Protein 1VL6 (pdb70)

B-factor: mean 64.92, std 7.08, range [30.06, 116.81]

Sequence (1463 aa):
HVDALEVHRFLKGKIRTALPVEKVDRETLSLLYTPGVADVARACAEDPEKTYVYTSRWNTVAVVSDGSAVLGLGNIGPYGALPVEGKAFLFKAFADIDAFFPICLSESEEEKIISIVKSLEPSFGGINLEDIGAPKCFRILQRLSEENIPVFHDDQQGTAVVVSAAFLNALKLTEKKIEEVKVVVNGIGAAGYNIVKFLLDLGVKNVVAVDRKGILNENDPETCLNEYHLEIARITNPERLSGDLETALEGADFFIGVSRGNILKPEWIKKSRKPVIFALANPVPEIDPELAREAGAFIVATGRSDHPNQVNNLLAFPGIKGAVEKRSKITKNLLSAVEAIARSCEPEEPERIIPEAFDKVHLNVYTAVKGSAHVDALEVHRFLKGKIRTALPVEKVDRETLSLLYTPGVADVARACAEDPEKTYVYTSRWNTVAVVSDGSAVLGLGNIGPYGALPVEGKAFLFKAFADIDAFFPICLSESEEEKIISIVKSLEPSFGGINLEDIGAPKCFRILQRLSEENIPVFHDDQQGTAVVVSAAFLNALKLTEKVVVNGIGAAGYNIVKFLLDLGVKNVVAVDRKGILNENDPETCLNEYHLEIARITNPERLSGDLETALEGADFFIGVSRKPEWVIFALANPVPELAREAGAFIVATGRSDHPNQVNNLLAFPGIKGAVEKRSKITKNLLSAVEAIARSCEPEPERIIPEAFDKVHLNVYTAVKGSAHVDALEVHRFLKGKIRTALPVEKVDRETLSLLYTPGVADVARACAEDPEKTYVYTSRWNTVAVVSDGSAVLGLGNIGPYGALPVEGKAFLFKAFADIDAFPICLSESEEEKIISIVKSLEPSFGGINLEDIGAPKCFRILQRLSEENIPVFHDDQQGTAVVVSAAFLNALKLTEKKIEEVKVVVNGIGAAGYNIVKFLLDLGVKNVVAVDRKGILNENDPETCLNEYHLEIARITNPERLSGDLETALEGADFFIGVSRGNILKPEWIKKSRKPVIFALANPVPEIDPELAREAGAFIVATGRSDHPNQVNNLLAFPGIKGAVEKRSKITKNLLSAVEAIARSCEPEPERIIPEAFDKVHLNVYTAVKGSAHVDALEVHRFLKGKIRTALPVEKVDRETLSLLYTPGVADVARACAEDPEKTYVYTSRWNTVAVVSDGSAVLGLGNIGPYGALPVEGKAFLFKAFADIDAFPICLSESEEEKIISIVKSLEPSFGGINLEDIGAPKCFRILQRLSEENIPVFHDDQQGTAVVVSAAFLNALKLTEKKIEEVKVVVNGIGAAGYNIVKFLLDLGVKNVVAVDRKGILNENDPETCLNEYHLEIARITNPERLSGDLETALEGADFFIGVSRGNILKPEWIKKSRKPVIFALANPVPEIDPELAREAGAFIVATGRSDHPNQVNNLLAFPGIKGAVEKRSKITKNLLSAVEAIARSCEPEEPERIIPEAFDKVHLNVYTAVKGSA

Solvent-accessible surface area: 51686 Å² total

Nearest PDB structures (foldseek):
  5cee-assembly1_A-2  TM=9.754E-01  e=1.613E-39  Aster yellows witches'-broom phytoplasma AYWB
  6zng-assembly1_D  TM=9.422E-01  e=3.977E-38  Bdellovibrio bacteriovorus HD100
  6zn4-assembly1_A  TM=9.446E-01  e=7.302E-38  Bdellovibrio bacteriovorus HD100
  6zng-assembly1_E  TM=9.398E-01  e=4.960E-38  Bdellovibrio bacteriovorus HD100
  6znj-assembly1_B  TM=9.398E-01  e=8.776E-37  Bdellovibrio bacteriovorus HD100

Foldseek 3Di:
DDDPVVVCVVVVALDDDDDPDDDDDPVNCVCPPPPNCVVVVVVCVVPVVCCCVPHLQLFEEEAEEQQQAAFPPGRPGQVVCVRCSVVQNLLCVLQVGRYDYDHDPDQDLVVSLVVVVVCVSVHLEYEYERRWPDSVVVSQVSNLVVWHAYYYLLALLLLLLVLLLVVLLVVQVVDDQCPAAEEEEDCIRHRLNNLVVSVVVRHQAYWYAYDQATQAVVVCSRDPDPSSVVSNVRHHPVRDTDHPLSSLQQGQEYHYQDDACQDDLLSLVNHAQHEYEQEHPPHGNHDQVSNVVSHHNAYEYCDPVAFHHRHSLLAPNLCSLRSNLRGYQDPLSVLLSVLQQVVDNDDRRHRTDDNPDNSSVSSNVSNNPGD/DDDPVVVCVVVVALDDDDDPDDDDDPVNCVCPPPPNCVVVVVVCVVPVVCCCVVHLQLFEEEAEEQQQAAAQPGRPGQVVCVNCSVVQNLLCVLQVGRYDYDHDPDQDLVVSLVVVVVCVSVHLEYEYERRWPDSVVVSQVSNLVVFHAYYYCLALLLLLLVLLLVVLVVVQVPDEEEEDCINHSLNNLVSCVVVPDQAYWYAYDFWTQAVVVVSRDPDPSSVVSNVRHCDVSDIDHVVVVQAQHPEYDYCDADLVGLYNFEHVPGDDCCPPVDDFAHEYCDPPAFHHRHSSLADNQCNLRSNLRGYQDPLSVLLSVLQNVVDNDDSRDRGDDNPDNSSVSNNVSNNVSD/DDDPVVVCVVVVALDDDDDPDDDDDPVNCVCPHPPNCVVVVVVCVVPVVCCCVPPLQLFEEEAEEQQQAADPPGRPGQVVCVRCSVVQNLLCVQQVGRYDYDHDPDQDLVVVLVVVVVCVSVHLEYEYERRWPDSVVVSQVSNLVVWHAYHYLLALLLLLLVLLLVVLLCVQVVDDQQPAAEEEEDCIRHSLRNLVLSVVVRHQAYWYAYDQATQACVVCSRDPDVSSNVSNVRHHPVRDTDHPLSSLQQHQEYAYQDDACQDDLQSLVNHAQHEYEQAHPPHGNHDQVSNVVSHHNAYAYCDPPAAHHRHSLLAPNQCSLRSNLRGYQDPLSVLLSNLQNVVDNDDRRHRTDDNPDNSSVSSNVSNNPSD/DDDPVVVCVVVVALDDDDDPDDDDDPVNCVCPPPPNCVVVVVVCVVPVVCCCVPHLQLFEEEEEDQQQAAFPPGRPGQVVCVRCSVVQNLLCVLQVGRYDYDHDPDQDLVVSLVVVVVCVSVHLEYEYERRWPDSVVVSQVSNLVVWHAYHYLLALLLLLLVLLLVVLLVVVVVDDQLPAAEEEEACIRHRLRNLVSSVVVHRQAYFYQYDVATQAPPVRVRDPDVSSVVVNVRHHPVRDTDHPLSSLQQHQEYAYQDDAQQDDLLSLVNHAQHEYEQAHPPHGNHDVVSNVVSHHNAYAYCDPPAFHHRHSLLAPSQCSLRSNLRGYQDPLSVLLSVLQNVVDNDDRRHRGDDNPDCSSVSSNVSNNPGD

CATH classification: 3.40.50.10380 (+1 more: 3.40.50.720)

Radius of gyration: 36.22 Å; Cα contacts (8 Å, |Δi|>4): 3461; chains: 4; bounding box: 95×94×91 Å

Secondary structure (DSSP, 8-state):
---HHHHHHHHT-S-EEE-S-S---HHHHHHHSTTTHHHHHHHHHH-GGGHHHHSGGGGEEEEEE-STTBTTTBS--HHHHTT--HHHHHHHHHH--EEEEEE-S---HHHHHHHHHHTGGG-SEEEE-S--TTHHHHHHHHHHH----EEEIIIIIHHHHHHHHHHHHHHHHT--TTT-EEEEE--SHHHHHHHHHHHHHT--EEEEEETTEE--TTSGGG-SSHHHHHHHHTS-TT---S-HHHHHTT-SEEEE-S-SS-S-HHHHT---S-EEEE--SSS-SS-HHHHHHTT-SEEEES-TTSSSB--GGGTTTT--HHHHH-SPP----HHHHHHHHHTS--BTTBSS--TT--HHHHHHHHHHH--/---HHHHHHHHT-S-EEE-S-S---HHHHHHHSTTTHHHHHHHHHH-GGGHHHHSGGGGEEEEEE-STTBTTTBS--HHHHTT--HHHHHHHHHH--EEEEEE-S---HHHHHHHHHHTGGG-SEEEE-S--TTHHHHHHHHHHH----EEEIIIIIHHHHHHHHHHHHHHHHT--EEE--SHHHHHHHHHHHHHT----EEEETTEE--TTSGGG-SSHHHHHHHHHS-SS---SSHHHHHSS-S-EEES-------EEE-SSS----TTTS--S-EEBS-SSSSSB--GGGTTTT--HHHHH-SPP----HHHHHHHHTTS--BTTBSS--TT--HHHHHHHHHHHT-/---HHHHHHHHT-S-EEE-S-S---HHHHHHHSTTTHHHHHHHHHH-GGGHHHHSGGGGEEEEEE-STTBTTTBS--HHHHTT--HHHHHHHHHH--EEEEEE-S---HHHHHHHHHHTGGG-SEEEE-S--TTHHHHHHHHHHH----EEEIIIIIHHHHHHHHHHHHHHHHT--GGG-EEEEE--SHHHHHHHHHHHHHT-SEEEEEETTEE--TTSGGG-SSHHHHHHHHTS-TT---S-HHHHHTT-SEEEE-S-SS-S-HHHHT---S-EEEE--SSS-SS-HHHHHHTT-SEEEES-TTSSSB--GGGTTTT--HHHHH-SPP----HHHHHHHHHTS--BTTBSS--TT--HHHHHHHHHHHT-/---HHHHHHHHT-S-EEE-S-S---HHHHHHHSTTTHHHHHHHHHH-GGGHHHHSGGGGEEEEEE-STTBTTTBS--HHHHTT--HHHHHHHHHH--EEEEEE-S---HHHHHHHHHHTGGG-SEEEE-S--TTHHHHHHHHHHH----EEEIIIIIHHHHHHHHHHHHHHHHT--TTT-EEEEE--SHHHHHHHHHHHHHT--EEEEEETTEE--TTS-TT-SSHHHHHHHHTS-TT---S-HHHHHTT-SEEEE-S-SS-S-HHHHT---S-EEEE--SSS-SS-HHHHHHTT-SEEEES-TTSSSB--GGGTTTT--HHHHH-S------HHHHHHHHHTS--BTTBSS--TT--HHHHHHHHHHH--

InterPro domains:
  IPR001891 Malic oxidoreductase [PIRSF000106] (44-373)
  IPR012301 Malic enzyme, N-terminal domain [PF00390] (22-107)
  IPR012301 Malic enzyme, N-terminal domain [PF00390] (110-143)
  IPR012301 Malic enzyme, N-terminal domain [SM01274] (11-144)
  IPR012302 Malic enzyme, NAD-binding [PF03949] (157-357)
  IPR012302 Malic enzyme, NAD-binding [SM00919] (156-376)
  IPR036291 NAD(P)-binding domain superfamily [SSF51735] (156-373)
  IPR037062 Malic enzyme, N-terminal domain superfamily [G3DSA:3.40.50.10380] (1-153)
  IPR045213 Malic enzyme, NAD-binding domain, bacterial type [cd05311] (156-376)
  IPR046346 Aminoacid dehydrogenase-like, N-terminal domain superfamily [SSF53223] (5-154)
  IPR051674 Malate Decarboxylating Enzymes [PTHR43237] (2-375)

Structure (mmCIF, N/CA/C/O backbone):
data_1VL6
#
_entry.id   1VL6
#
_cell.length_a   143.963
_cell.length_b   143.963
_cell.length_c   163.428
_cell.angle_alpha   90.00
_cell.angle_beta   90.00
_cell.angle_gamma   120.00
#
_symmetry.space_group_name_H-M   'P 65'
#
loop_
_entity.id
_entity.type
_entity.pdbx_description
1 polymer 'malate oxidoreductase'
2 water water
#
loop_
_atom_site.group_PDB
_atom_site.id
_atom_site.type_symbol
_atom_site.label_atom_id
_atom_site.label_alt_id
_atom_site.label_comp_id
_atom_site.label_asym_id
_atom_site.label_entity_id
_atom_site.label_seq_id
_atom_site.pdbx_PDB_ins_code
_atom_site.Cartn_x
_atom_site.Cartn_y
_atom_site.Cartn_z
_atom_site.occupancy
_atom_site.B_iso_or_equiv
_atom_site.auth_seq_id
_atom_site.auth_comp_id
_atom_site.auth_asym_id
_atom_site.auth_atom_id
_atom_site.pdbx_PDB_model_num
ATOM 1 N N . HIS A 1 12 ? 16.073 52.116 27.315 1.00 78.43 0 HIS A N 1
ATOM 2 C CA . HIS A 1 12 ? 15.286 52.155 28.589 1.00 77.91 0 HIS A CA 1
ATOM 3 C C . HIS A 1 12 ? 13.765 52.265 28.292 1.00 77.59 0 HIS A C 1
ATOM 4 O O . HIS A 1 12 ? 13.028 52.828 29.103 1.00 78.35 0 HIS A O 1
ATOM 6 N N . VAL A 1 13 ? 13.300 51.659 27.176 1.00 76.05 1 VAL A N 1
ATOM 7 C CA . VAL A 1 13 ? 12.064 52.077 26.468 1.00 72.45 1 VAL A CA 1
ATOM 8 C C . VAL A 1 13 ? 10.725 51.616 27.025 1.00 71.48 1 VAL A C 1
ATOM 9 O O . VAL A 1 13 ? 10.279 50.489 26.890 1.00 73.31 1 VAL A O 1
ATOM 13 N N . ASP A 1 14 ? 10.031 52.583 27.550 1.00 67.74 2 ASP A N 1
ATOM 14 C CA . ASP A 1 14 ? 8.906 52.371 28.432 1.00 65.70 2 ASP A CA 1
ATOM 15 C C . ASP A 1 14 ? 7.635 52.138 27.657 1.00 63.35 2 ASP A C 1
ATOM 16 O O . ASP A 1 14 ? 7.427 52.769 26.634 1.00 63.41 2 ASP A O 1
ATOM 21 N N . ALA A 1 15 ? 6.722 51.349 28.189 1.00 61.70 3 ALA A N 1
ATOM 22 C CA . ALA A 1 15 ? 5.374 51.352 27.663 1.00 61.22 3 ALA A CA 1
ATOM 23 C C . ALA A 1 15 ? 4.718 52.719 27.776 1.00 61.13 3 ALA A C 1
ATOM 24 O O . ALA A 1 15 ? 3.943 53.097 26.919 1.00 60.55 3 ALA A O 1
ATOM 26 N N . LEU A 1 16 ? 4.968 53.427 28.876 1.00 61.96 4 LEU A N 1
ATOM 27 C CA . LEU A 1 16 ? 4.373 54.757 29.083 1.00 61.24 4 LEU A CA 1
ATOM 28 C C . LEU A 1 16 ? 4.900 55.757 28.090 1.00 61.41 4 LEU A C 1
ATOM 29 O O . LEU A 1 16 ? 4.128 56.487 27.473 1.00 62.57 4 LEU A O 1
ATOM 34 N N . GLU A 1 17 ? 6.221 55.801 27.952 1.00 61.71 5 GLU A N 1
ATOM 35 C CA . GLU A 1 17 ? 6.854 56.717 27.014 1.00 62.56 5 GLU A CA 1
ATOM 36 C C . GLU A 1 17 ? 6.297 56.506 25.620 1.00 61.49 5 GLU A C 1
ATOM 37 O O . GLU A 1 17 ? 5.991 57.479 24.949 1.00 63.04 5 GLU A O 1
ATOM 43 N N . VAL A 1 18 ? 6.147 55.251 25.197 1.00 59.99 6 VAL A N 1
ATOM 44 C CA . VAL A 1 18 ? 5.726 54.952 23.844 1.00 59.50 6 VAL A CA 1
ATOM 45 C C . VAL A 1 18 ? 4.277 55.331 23.665 1.00 60.17 6 VAL A C 1
ATOM 46 O O . VAL A 1 18 ? 3.912 55.825 22.609 1.00 62.57 6 VAL A O 1
ATOM 50 N N . HIS A 1 19 ? 3.440 55.093 24.669 1.00 60.36 7 HIS A N 1
ATOM 51 C CA . HIS A 1 19 ? 2.016 55.480 24.582 1.00 59.90 7 HIS A CA 1
ATOM 52 C C . HIS A 1 19 ? 1.884 57.010 24.439 1.00 60.05 7 HIS A C 1
ATOM 53 O O . HIS A 1 19 ? 1.071 57.510 23.652 1.00 59.27 7 HIS A O 1
ATOM 60 N N . ARG A 1 20 ? 2.716 57.724 25.183 1.00 57.65 8 ARG A N 1
ATOM 61 C CA . ARG A 1 20 ? 2.708 59.140 25.144 1.00 57.96 8 ARG A CA 1
ATOM 62 C C . ARG A 1 20 ? 3.116 59.655 23.804 1.00 58.92 8 ARG A C 1
ATOM 63 O O . ARG A 1 20 ? 2.460 60.530 23.294 1.00 62.26 8 ARG A O 1
ATOM 71 N N . PHE A 1 21 ? 4.203 59.128 23.241 1.00 59.10 9 PHE A N 1
ATOM 72 C CA . PHE A 1 21 ? 4.645 59.492 21.895 1.00 57.44 9 PHE A CA 1
ATOM 73 C C . PHE A 1 21 ? 3.587 59.159 20.821 1.00 58.62 9 PHE A C 1
ATOM 74 O O . PHE A 1 21 ? 3.386 59.933 19.906 1.00 59.45 9 PHE A O 1
ATOM 82 N N . LEU A 1 22 ? 2.933 58.007 20.899 1.00 59.15 10 LEU A N 1
ATOM 83 C CA . LEU A 1 22 ? 1.945 57.664 19.883 1.00 61.99 10 LEU A CA 1
ATOM 84 C C . LEU A 1 22 ? 0.630 58.443 20.061 1.00 64.19 10 LEU A C 1
ATOM 85 O O . LEU A 1 22 ? -0.175 58.541 19.138 1.00 64.33 10 LEU A O 1
ATOM 90 N N . LYS A 1 23 ? 0.418 58.968 21.267 1.00 66.54 11 LYS A N 1
ATOM 91 C CA . LYS A 1 23 ? -0.846 59.578 21.667 1.00 65.55 11 LYS A CA 1
ATOM 92 C C . LYS A 1 23 ? -1.968 58.689 21.177 1.00 63.69 11 LYS A C 1
ATOM 93 O O . LYS A 1 23 ? -2.843 59.138 20.481 1.00 65.99 11 LYS A O 1
ATOM 97 N N . GLY A 1 24 ? -1.935 57.414 21.540 1.00 64.16 12 GLY A N 1
ATOM 98 C CA . GLY A 1 24 ? -3.016 56.466 21.170 1.00 64.45 12 GLY A CA 1
ATOM 99 C C . GLY A 1 24 ? -2.626 55.476 20.076 1.00 64.52 12 GLY A C 1
ATOM 100 O O . GLY A 1 24 ? -1.784 55.740 19.244 1.00 66.31 12 GLY A O 1
ATOM 101 N N . LYS A 1 25 ? -3.239 54.310 20.090 1.00 65.00 13 LYS A N 1
ATOM 102 C CA . LYS A 1 25 ? -2.859 53.218 19.203 1.00 67.56 13 LYS A CA 1
ATOM 103 C C . LYS A 1 25 ? -3.867 53.081 18.055 1.00 71.11 13 LYS A C 1
ATOM 104 O O . LYS A 1 25 ? -3.676 52.259 17.120 1.00 70.79 13 LYS A O 1
ATOM 110 N N . ILE A 1 26 ? -4.915 53.920 18.145 1.00 74.90 14 ILE A N 1
ATOM 111 C CA . ILE A 1 26 ? -6.059 53.971 17.221 1.00 78.66 14 ILE A CA 1
ATOM 112 C C . ILE A 1 26 ? -5.997 55.182 16.272 1.00 79.10 14 ILE A C 1
ATOM 113 O O . ILE A 1 26 ? -6.047 56.367 16.707 1.00 79.74 14 ILE A O 1
ATOM 118 N N . ARG A 1 27 ? -5.881 54.892 14.975 1.00 79.09 15 ARG A N 1
ATOM 119 C CA . ARG A 1 27 ? -5.987 55.928 13.935 1.00 80.23 15 ARG A CA 1
ATOM 120 C C . ARG A 1 27 ? -7.339 55.701 13.240 1.00 79.50 15 ARG A C 1
ATOM 121 O O . ARG A 1 27 ? -7.854 54.566 13.252 1.00 81.89 15 ARG A O 1
ATOM 129 N N . THR A 1 28 ? -7.933 56.745 12.655 1.00 76.44 16 THR A N 1
ATOM 130 C CA . THR A 1 28 ? -8.819 56.536 11.517 1.00 74.08 16 THR A CA 1
ATOM 131 C C . THR A 1 28 ? -8.037 56.920 10.265 1.00 71.82 16 THR A C 1
ATOM 132 O O . THR A 1 28 ? -6.927 57.404 10.352 1.00 70.13 16 THR A O 1
ATOM 136 N N . ALA A 1 29 ? -8.615 56.616 9.110 1.00 73.24 17 ALA A N 1
ATOM 137 C CA . ALA A 1 29 ? -7.995 56.870 7.813 1.00 73.00 17 ALA A CA 1
ATOM 138 C C . ALA A 1 29 ? -9.060 56.943 6.666 1.00 72.73 17 ALA A C 1
ATOM 139 O O . ALA A 1 29 ? -10.103 56.254 6.727 1.00 73.71 17 ALA A O 1
ATOM 141 N N . LEU A 1 30 ? -8.802 57.769 5.646 1.00 70.81 18 LEU A N 1
ATOM 142 C CA . LEU A 1 30 ? -9.816 58.038 4.624 1.00 72.46 18 LEU A CA 1
ATOM 143 C C . LEU A 1 30 ? -9.548 57.233 3.342 1.00 73.52 18 LEU A C 1
ATOM 144 O O . LEU A 1 30 ? -8.391 57.041 2.939 1.00 76.28 18 LEU A O 1
ATOM 149 N N . PRO A 1 31 ? -10.603 56.814 2.657 1.00 72.77 19 PRO A N 1
ATOM 150 C CA . PRO A 1 31 ? -10.440 56.127 1.376 1.00 70.80 19 PRO A CA 1
ATOM 151 C C . PRO A 1 31 ? -9.693 56.944 0.319 1.00 69.90 19 PRO A C 1
ATOM 152 O O . PRO A 1 31 ? -8.916 56.394 -0.465 1.00 71.54 19 PRO A O 1
ATOM 156 N N . VAL A 1 32 ? -9.927 58.247 0.306 1.00 68.25 20 VAL A N 1
ATOM 157 C CA . VAL A 1 32 ? -9.380 59.105 -0.735 1.00 68.24 20 VAL A CA 1
ATOM 158 C C . VAL A 1 32 ? -8.507 60.156 -0.106 1.00 68.84 20 VAL A C 1
ATOM 159 O O . VAL A 1 32 ? -8.638 60.468 1.066 1.00 70.44 20 VAL A O 1
ATOM 163 N N . GLU A 1 33 ? -7.620 60.705 -0.906 1.00 69.92 21 GLU A N 1
ATOM 164 C CA . GLU A 1 33 ? -6.684 61.675 -0.425 1.00 71.50 21 GLU A CA 1
ATOM 165 C C . GLU A 1 33 ? -7.308 63.042 -0.673 1.00 71.98 21 GLU A C 1
ATOM 166 O O . GLU A 1 33 ? -7.638 63.731 0.285 1.00 73.97 21 GLU A O 1
ATOM 172 N N . LYS A 1 34 ? -7.496 63.439 -1.938 1.00 72.01 22 LYS A N 1
ATOM 173 C CA . LYS A 1 34 ? -8.119 64.748 -2.180 1.00 71.74 22 LYS A CA 1
ATOM 174 C C . LYS A 1 34 ? -9.618 64.712 -1.924 1.00 71.42 22 LYS A C 1
ATOM 175 O O . LYS A 1 34 ? -10.303 63.711 -2.154 1.00 71.41 22 LYS A O 1
ATOM 181 N N . VAL A 1 35 ? -10.113 65.833 -1.423 1.00 70.01 23 VAL A N 1
ATOM 182 C CA . VAL A 1 35 ? -11.534 66.006 -1.160 1.00 68.31 23 VAL A CA 1
ATOM 183 C C . VAL A 1 35 ? -11.946 67.234 -1.901 1.00 66.45 23 VAL A C 1
ATOM 184 O O . VAL A 1 35 ? -11.496 68.333 -1.593 1.00 67.86 23 VAL A O 1
ATOM 188 N N . ASP A 1 36 ? -12.824 67.061 -2.872 1.00 65.02 24 ASP A N 1
ATOM 189 C CA . ASP A 1 36 ? -13.294 68.185 -3.675 1.00 63.49 24 ASP A CA 1
ATOM 190 C C . ASP A 1 36 ? -14.815 68.150 -3.718 1.00 62.00 24 ASP A C 1
ATOM 191 O O . ASP A 1 36 ? -15.431 67.280 -3.078 1.00 60.74 24 ASP A O 1
ATOM 196 N N . ARG A 1 37 ? -15.413 69.095 -4.445 1.00 61.49 25 ARG A N 1
ATOM 197 C CA . ARG A 1 37 ? -16.871 69.159 -4.613 1.00 60.88 25 ARG A CA 1
ATOM 198 C C . ARG A 1 37 ? -17.450 67.812 -5.041 1.00 61.71 25 ARG A C 1
ATOM 199 O O . ARG A 1 37 ? -18.417 67.307 -4.449 1.00 61.31 25 ARG A O 1
ATOM 207 N N . GLU A 1 38 ? -16.842 67.218 -6.059 1.00 62.43 26 GLU A N 1
ATOM 208 C CA . GLU A 1 38 ? -17.336 65.952 -6.610 1.00 62.84 26 GLU A CA 1
ATOM 209 C C . GLU A 1 38 ? -17.329 64.851 -5.569 1.00 63.66 26 GLU A C 1
ATOM 210 O O . GLU A 1 38 ? -18.313 64.138 -5.419 1.00 65.74 26 GLU A O 1
ATOM 213 N N . THR A 1 39 ? -16.237 64.728 -4.831 1.00 63.37 27 THR A N 1
ATOM 214 C CA . THR A 1 39 ? -16.138 63.725 -3.778 1.00 62.21 27 THR A CA 1
ATOM 215 C C . THR A 1 39 ? -17.245 63.875 -2.748 1.00 62.76 27 THR A C 1
ATOM 216 O O . THR A 1 39 ? -17.854 62.893 -2.358 1.00 64.29 27 THR A O 1
ATOM 220 N N . LEU A 1 40 ? -17.478 65.094 -2.272 1.00 63.61 28 LEU A N 1
ATOM 221 C CA . LEU A 1 40 ? -18.513 65.335 -1.261 1.00 64.47 28 LEU A CA 1
ATOM 222 C C . LEU A 1 40 ? -19.881 64.975 -1.759 1.00 63.29 28 LEU A C 1
ATOM 223 O O . LEU A 1 40 ? -20.675 64.416 -1.027 1.00 64.37 28 LEU A O 1
ATOM 228 N N . SER A 1 41 ? -20.157 65.351 -2.995 1.00 62.19 29 SER A N 1
ATOM 229 C CA . SER A 1 41 ? -21.452 65.122 -3.600 1.00 62.91 29 SER A CA 1
ATOM 230 C C . SER A 1 41 ? -21.703 63.650 -3.722 1.00 62.61 29 SER A C 1
ATOM 231 O O . SER A 1 41 ? -22.843 63.255 -3.768 1.00 64.35 29 SER A O 1
ATOM 233 N N . LEU A 1 42 ? -20.653 62.839 -3.747 1.00 62.52 30 LEU A N 1
ATOM 234 C CA . LEU A 1 42 ? -20.813 61.369 -3.695 1.00 62.54 30 LEU A CA 1
ATOM 235 C C . LEU A 1 42 ? -20.863 60.772 -2.291 1.00 62.49 30 LEU A C 1
ATOM 236 O O . LEU A 1 42 ? -21.743 59.967 -2.005 1.00 64.91 30 LEU A O 1
ATOM 241 N N . LEU A 1 43 ? -19.941 61.164 -1.415 1.00 62.06 31 LEU A N 1
ATOM 242 C CA . LEU A 1 43 ? -19.805 60.537 -0.114 1.00 60.99 31 LEU A CA 1
ATOM 243 C C . LEU A 1 43 ? -20.635 61.206 0.999 1.00 60.89 31 LEU A C 1
ATOM 244 O O . LEU A 1 43 ? -20.771 60.652 2.076 1.00 60.45 31 LEU A O 1
ATOM 249 N N . TYR A 1 44 ? -21.148 62.401 0.738 1.00 61.40 32 TYR A N 1
ATOM 250 C CA . TYR A 1 44 ? -22.028 63.114 1.649 1.00 61.96 32 TYR A CA 1
ATOM 251 C C . TYR A 1 44 ? -23.157 63.658 0.755 1.00 62.28 32 TYR A C 1
ATOM 252 O O . TYR A 1 44 ? -23.492 63.007 -0.244 1.00 62.48 32 TYR A O 1
ATOM 261 N N . THR A 1 45 ? -23.734 64.824 1.063 1.00 61.51 33 THR A N 1
ATOM 262 C CA . THR A 1 45 ? -24.915 65.258 0.340 1.00 62.48 33 THR A CA 1
ATOM 263 C C . THR A 1 45 ? -24.510 65.729 -1.052 1.00 62.48 33 THR A C 1
ATOM 264 O O . THR A 1 45 ? -23.438 66.320 -1.214 1.00 65.27 33 THR A O 1
ATOM 268 N N . PRO A 1 46 ? -25.345 65.488 -2.058 1.00 61.82 34 PRO A N 1
ATOM 269 C CA . PRO A 1 46 ? -26.638 64.825 -1.919 1.00 60.44 34 PRO A CA 1
ATOM 270 C C . PRO A 1 46 ? -26.609 63.328 -2.158 1.00 59.83 34 PRO A C 1
ATOM 271 O O . PRO A 1 46 ? -27.584 62.682 -1.868 1.00 61.19 34 PRO A O 1
ATOM 275 N N . GLY A 1 47 ? -25.520 62.778 -2.677 1.00 59.58 35 GLY A N 1
ATOM 276 C CA . GLY A 1 47 ? -25.429 61.350 -2.989 1.00 60.04 35 GLY A CA 1
ATOM 277 C C . GLY A 1 47 ? -25.726 60.384 -1.846 1.00 62.20 35 GLY A C 1
ATOM 278 O O . GLY A 1 47 ? -26.352 59.329 -2.038 1.00 64.39 35 GLY A O 1
ATOM 279 N N . VAL A 1 48 ? -25.277 60.738 -0.651 1.00 62.10 36 VAL A N 1
ATOM 280 C CA . VAL A 1 48 ? -25.441 59.855 0.491 1.00 62.26 36 VAL A CA 1
ATOM 281 C C . VAL A 1 48 ? -26.924 59.597 0.819 1.00 62.17 36 VAL A C 1
ATOM 282 O O . VAL A 1 48 ? -27.270 58.581 1.420 1.00 61.90 36 VAL A O 1
ATOM 286 N N . ALA A 1 49 ? -27.809 60.497 0.413 1.00 61.17 37 ALA A N 1
ATOM 287 C CA . ALA A 1 49 ? -29.233 60.289 0.658 1.00 62.05 37 ALA A CA 1
ATOM 288 C C . ALA A 1 49 ? -29.777 58.999 0.015 1.00 62.42 37 ALA A C 1
ATOM 289 O O . ALA A 1 49 ? -30.610 58.312 0.604 1.00 62.97 37 ALA A O 1
ATOM 291 N N . ASP A 1 50 ? -29.318 58.667 -1.187 1.00 62.72 38 ASP A N 1
ATOM 292 C CA . ASP A 1 50 ? -29.677 57.384 -1.812 1.00 63.21 38 ASP A CA 1
ATOM 293 C C . ASP A 1 50 ? -29.211 56.210 -0.966 1.00 62.74 38 ASP A C 1
ATOM 294 O O . ASP A 1 50 ? -29.891 55.193 -0.922 1.00 63.60 38 ASP A O 1
ATOM 299 N N . VAL A 1 51 ? -28.050 56.327 -0.315 1.00 60.87 39 VAL A N 1
ATOM 300 C CA . VAL A 1 51 ? -27.528 55.211 0.497 1.00 59.53 39 VAL A CA 1
ATOM 301 C C . VAL A 1 51 ? -28.304 55.126 1.794 1.00 60.30 39 VAL A C 1
ATOM 302 O O . VAL A 1 51 ? -28.565 54.033 2.312 1.00 61.16 39 VAL A O 1
ATOM 306 N N . ALA A 1 52 ? -28.674 56.287 2.321 1.00 60.20 40 ALA A N 1
ATOM 307 C CA . ALA A 1 52 ? -29.491 56.345 3.517 1.00 60.66 40 ALA A CA 1
ATOM 308 C C . ALA A 1 52 ? -30.862 55.695 3.264 1.00 60.89 40 ALA A C 1
ATOM 309 O O . ALA A 1 52 ? -31.282 54.838 4.041 1.00 59.56 40 ALA A O 1
ATOM 311 N N . ARG A 1 53 ? -31.526 56.083 2.174 1.00 61.42 41 ARG A N 1
ATOM 312 C CA . ARG A 1 53 ? -32.799 55.481 1.771 1.00 63.12 41 ARG A CA 1
ATOM 313 C C . ARG A 1 53 ? -32.666 53.956 1.718 1.00 62.52 41 ARG A C 1
ATOM 314 O O . ARG A 1 53 ? -33.419 53.227 2.350 1.00 62.88 41 ARG A O 1
ATOM 316 N N . ALA A 1 54 ? -31.660 53.486 0.997 1.00 61.21 42 ALA A N 1
ATOM 317 C CA . ALA A 1 54 ? -31.415 52.050 0.831 1.00 61.76 42 ALA A CA 1
ATOM 318 C C . ALA A 1 54 ? -31.251 51.283 2.153 1.00 62.99 42 ALA A C 1
ATOM 319 O O . ALA A 1 54 ? -31.761 50.177 2.312 1.00 64.46 42 ALA A O 1
ATOM 321 N N . CYS A 1 55 ? -30.522 51.865 3.092 1.00 62.63 43 CYS A N 1
ATOM 322 C CA . CYS A 1 55 ? -30.287 51.206 4.352 1.00 63.88 43 CYS A CA 1
ATOM 323 C C . CYS A 1 55 ? -31.504 51.288 5.281 1.00 64.08 43 CYS A C 1
ATOM 324 O O . CYS A 1 55 ? -31.755 50.398 6.110 1.00 64.93 43 CYS A O 1
ATOM 327 N N . ALA A 1 56 ? -32.260 52.363 5.185 1.00 63.24 44 ALA A N 1
ATOM 328 C CA . ALA A 1 56 ? -33.461 52.425 5.977 1.00 63.30 44 ALA A CA 1
ATOM 329 C C . ALA A 1 56 ? -34.437 51.367 5.443 1.00 63.13 44 ALA A C 1
ATOM 330 O O . ALA A 1 56 ? -34.892 50.549 6.223 1.00 62.69 44 ALA A O 1
ATOM 332 N N . GLU A 1 57 ? -34.666 51.322 4.121 1.00 63.96 45 GLU A N 1
ATOM 333 C CA . GLU A 1 57 ? -35.522 50.293 3.477 1.00 63.45 45 GLU A CA 1
ATOM 334 C C . GLU A 1 57 ? -35.068 48.881 3.811 1.00 64.34 45 GLU A C 1
ATOM 335 O O . GLU A 1 57 ? -35.877 47.986 3.880 1.00 64.81 45 GLU A O 1
ATOM 338 N N . ASP A 1 58 ? -33.769 48.672 4.030 1.00 65.07 46 ASP A N 1
ATOM 339 C CA . ASP A 1 58 ? -33.274 47.334 4.279 1.00 63.67 46 ASP A CA 1
ATOM 340 C C . ASP A 1 58 ? -31.951 47.378 5.035 1.00 63.54 46 ASP A C 1
ATOM 341 O O . ASP A 1 58 ? -30.873 47.504 4.441 1.00 64.08 46 ASP A O 1
ATOM 346 N N . PRO A 1 59 ? -32.038 47.276 6.355 1.00 62.56 47 PRO A N 1
ATOM 347 C CA . PRO A 1 59 ? -30.873 47.368 7.217 1.00 61.39 47 PRO A CA 1
ATOM 348 C C . PRO A 1 59 ? -29.733 46.426 6.836 1.00 61.81 47 PRO A C 1
ATOM 349 O O . PRO A 1 59 ? -28.569 46.786 7.044 1.00 62.79 47 PRO A O 1
ATOM 353 N N . GLU A 1 60 ? -30.026 45.248 6.266 1.00 63.28 48 GLU A N 1
ATOM 354 C CA . GLU A 1 60 ? -28.933 44.341 5.867 1.00 63.81 48 GLU A CA 1
ATOM 355 C C . GLU A 1 60 ? -27.976 45.049 4.866 1.00 62.71 48 GLU A C 1
ATOM 356 O O . GLU A 1 60 ? -26.834 44.692 4.777 1.00 61.14 48 GLU A O 1
ATOM 359 N N . LYS A 1 61 ? -28.446 46.070 4.159 1.00 62.01 49 LYS A N 1
ATOM 360 C CA . LYS A 1 61 ? -27.641 46.731 3.148 1.00 61.96 49 LYS A CA 1
ATOM 361 C C . LYS A 1 61 ? -26.517 47.531 3.819 1.00 62.71 49 LYS A C 1
ATOM 362 O O . LYS A 1 61 ? -25.541 47.891 3.135 1.00 61.98 49 LYS A O 1
ATOM 365 N N . THR A 1 62 ? -26.603 47.770 5.138 1.00 61.35 50 THR A N 1
ATOM 366 C CA . THR A 1 62 ? -25.412 48.352 5.838 1.00 62.49 50 THR A CA 1
ATOM 367 C C . THR A 1 62 ? -24.138 47.516 5.644 1.00 62.48 50 THR A C 1
ATOM 368 O O . THR A 1 62 ? -23.037 48.059 5.605 1.00 63.21 50 THR A O 1
ATOM 372 N N . TYR A 1 63 ? -24.307 46.214 5.470 1.00 63.02 51 TYR A N 1
ATOM 373 C CA . TYR A 1 63 ? -23.178 45.317 5.219 1.00 64.41 51 TYR A CA 1
ATOM 374 C C . TYR A 1 63 ? -22.560 45.532 3.840 1.00 64.75 51 TYR A C 1
ATOM 375 O O . TYR A 1 63 ? -21.414 45.132 3.593 1.00 65.64 51 TYR A O 1
ATOM 384 N N . VAL A 1 64 ? -23.313 46.152 2.943 1.00 64.86 52 VAL A N 1
ATOM 385 C CA . VAL A 1 64 ? -22.848 46.422 1.582 1.00 63.24 52 VAL A CA 1
ATOM 386 C C . VAL A 1 64 ? -22.295 47.836 1.406 1.00 63.32 52 VAL A C 1
ATOM 387 O O . VAL A 1 64 ? -21.355 48.043 0.648 1.00 64.58 52 VAL A O 1
ATOM 391 N N . TYR A 1 65 ? -22.912 48.801 2.081 1.00 63.86 53 TYR A N 1
ATOM 392 C CA . TYR A 1 65 ? -22.663 50.217 1.860 1.00 63.13 53 TYR A CA 1
ATOM 393 C C . TYR A 1 65 ? -21.931 50.993 2.973 1.00 62.71 53 TYR A C 1
ATOM 394 O O . TYR A 1 65 ? -21.586 52.181 2.816 1.00 62.62 53 TYR A O 1
ATOM 403 N N . THR A 1 66 ? -21.710 50.332 4.107 1.00 63.74 54 THR A N 1
ATOM 404 C CA . THR A 1 66 ? -20.928 50.917 5.203 1.00 63.30 54 THR A CA 1
ATOM 405 C C . THR A 1 66 ? -19.825 49.980 5.624 1.00 63.00 54 THR A C 1
ATOM 406 O O . THR A 1 66 ? -19.645 48.921 5.048 1.00 62.51 54 THR A O 1
ATOM 410 N N . SER A 1 67 ? -19.104 50.377 6.658 1.00 63.80 55 SER A N 1
ATOM 411 C CA . SER A 1 67 ? -18.052 49.575 7.220 1.00 63.83 55 SER A CA 1
ATOM 412 C C . SER A 1 67 ? -18.560 48.548 8.210 1.00 63.90 55 SER A C 1
ATOM 413 O O . SER A 1 67 ? -17.763 47.798 8.784 1.00 63.85 55 SER A O 1
ATOM 416 N N . ARG A 1 68 ? -19.869 48.504 8.436 1.00 62.61 56 ARG A N 1
ATOM 417 C CA . ARG A 1 68 ? -20.433 47.640 9.467 1.00 62.50 56 ARG A CA 1
ATOM 418 C C . ARG A 1 68 ? -19.999 46.181 9.332 1.00 62.79 56 ARG A C 1
ATOM 419 O O . ARG A 1 68 ? -19.913 45.478 10.325 1.00 63.57 56 ARG A O 1
ATOM 427 N N . TRP A 1 69 ? -19.725 45.748 8.104 1.00 61.48 57 TRP A N 1
ATOM 428 C CA . TRP A 1 69 ? -19.331 44.372 7.809 1.00 62.52 57 TRP A CA 1
ATOM 429 C C . TRP A 1 69 ? -18.028 43.972 8.489 1.00 62.46 57 TRP A C 1
ATOM 430 O O . TRP A 1 69 ? -17.695 42.784 8.591 1.00 62.34 57 TRP A O 1
ATOM 441 N N . ASN A 1 70 ? -17.289 44.971 8.950 1.00 61.72 58 ASN A N 1
ATOM 442 C CA . ASN A 1 70 ? -15.968 44.748 9.483 1.00 61.18 58 ASN A CA 1
ATOM 443 C C . ASN A 1 70 ? -15.658 45.601 10.703 1.00 61.04 58 ASN A C 1
ATOM 444 O O . ASN A 1 70 ? -14.489 45.795 11.004 1.00 63.58 58 ASN A O 1
ATOM 449 N N . THR A 1 71 ? -16.665 46.108 11.414 1.00 62.40 59 THR A N 1
ATOM 450 C CA . THR A 1 71 ? -16.390 46.863 12.652 1.00 66.09 59 THR A CA 1
ATOM 451 C C . THR A 1 71 ? -16.877 46.144 13.880 1.00 64.68 59 THR A C 1
ATOM 452 O O . THR A 1 71 ? -17.872 45.462 13.866 1.00 67.69 59 THR A O 1
ATOM 456 N N . VAL A 1 72 ? -16.148 46.288 14.954 1.00 63.87 60 VAL A N 1
ATOM 457 C CA . VAL A 1 72 ? -16.407 45.545 16.170 1.00 64.03 60 VAL A CA 1
ATOM 458 C C . VAL A 1 72 ? -16.249 46.533 17.352 1.00 65.12 60 VAL A C 1
ATOM 459 O O . VAL A 1 72 ? -15.322 47.344 17.375 1.00 64.52 60 VAL A O 1
ATOM 463 N N . ALA A 1 73 ? -17.201 46.507 18.291 1.00 64.99 61 ALA A N 1
ATOM 464 C CA . ALA A 1 73 ? -17.082 47.316 19.485 1.00 64.77 61 ALA A CA 1
ATOM 465 C C . ALA A 1 73 ? -16.374 46.499 20.540 1.00 63.54 61 ALA A C 1
ATOM 466 O O . ALA A 1 73 ? -16.716 45.358 20.748 1.00 64.64 61 ALA A O 1
ATOM 468 N N . VAL A 1 74 ? -15.354 47.065 21.166 1.00 62.22 62 VAL A N 1
ATOM 469 C CA . VAL A 1 74 ? -14.682 46.413 22.278 1.00 61.83 62 VAL A CA 1
ATOM 470 C C . VAL A 1 74 ? -15.242 47.090 23.517 1.00 61.61 62 VAL A C 1
ATOM 471 O O . VAL A 1 74 ? -14.931 48.235 23.815 1.00 60.61 62 VAL A O 1
ATOM 475 N N . VAL A 1 75 ? -16.088 46.361 24.234 1.00 62.25 63 VAL A N 1
ATOM 476 C CA . VAL A 1 75 ? -16.935 46.955 25.274 1.00 61.86 63 VAL A CA 1
ATOM 477 C C . VAL A 1 75 ? -16.466 46.555 26.673 1.00 61.78 63 VAL A C 1
ATOM 478 O O . VAL A 1 75 ? -16.417 45.382 26.989 1.00 61.74 63 VAL A O 1
ATOM 482 N N . SER A 1 76 ? -16.130 47.527 27.507 1.00 61.00 64 SER A N 1
ATOM 483 C CA . SER A 1 76 ? -15.831 47.211 28.911 1.00 62.83 64 SER A CA 1
ATOM 484 C C . SER A 1 76 ? -16.321 48.306 29.812 1.00 62.48 64 SER A C 1
ATOM 485 O O . SER A 1 76 ? -16.453 49.441 29.367 1.00 63.10 64 SER A O 1
ATOM 488 N N . ASP A 1 77 ? -16.599 47.961 31.068 1.00 61.87 65 ASP A N 1
ATOM 489 C CA . ASP A 1 77 ? -16.817 48.964 32.122 1.00 60.72 65 ASP A CA 1
ATOM 490 C C . ASP A 1 77 ? -15.640 48.997 33.029 1.00 62.16 65 ASP A C 1
ATOM 491 O O . ASP A 1 77 ? -15.597 49.771 33.964 1.00 65.01 65 ASP A O 1
ATOM 496 N N . GLY A 1 78 ? -14.643 48.178 32.726 1.00 64.12 66 GLY A N 1
ATOM 497 C CA . GLY A 1 78 ? -13.401 48.130 33.503 1.00 64.57 66 GLY A CA 1
ATOM 498 C C . GLY A 1 78 ? -13.549 47.488 34.868 1.00 62.62 66 GLY A C 1
ATOM 499 O O . GLY A 1 78 ? -12.808 47.793 35.791 1.00 62.78 66 GLY A O 1
ATOM 500 N N . SER A 1 79 ? -14.522 46.609 34.996 1.00 61.46 67 SER A N 1
ATOM 501 C CA . SER A 1 79 ? -14.758 45.947 36.266 1.00 61.41 67 SER A CA 1
ATOM 502 C C . SER A 1 79 ? -13.773 44.808 36.494 1.00 60.39 67 SER A C 1
ATOM 503 O O . SER A 1 79 ? -13.677 44.280 37.551 1.00 61.79 67 SER A O 1
ATOM 506 N N . ALA A 1 80 ? -13.038 44.413 35.475 1.00 62.07 68 ALA A N 1
ATOM 507 C CA . ALA A 1 80 ? -12.011 43.358 35.622 1.00 61.37 68 ALA A CA 1
ATOM 508 C C . ALA A 1 80 ? -10.910 43.513 34.595 1.00 62.89 68 ALA A C 1
ATOM 509 O O . ALA A 1 80 ? -10.784 42.702 33.657 1.00 62.15 68 ALA A O 1
ATOM 511 N N . VAL A 1 81 ? -10.084 44.541 34.771 1.00 63.48 69 VAL A N 1
ATOM 512 C CA . VAL A 1 81 ? -9.041 44.800 33.792 1.00 63.95 69 VAL A CA 1
ATOM 513 C C . VAL A 1 81 ? -7.821 43.943 34.076 1.00 64.08 69 VAL A C 1
ATOM 514 O O . VAL A 1 81 ? -7.227 43.977 35.155 1.00 64.24 69 VAL A O 1
ATOM 518 N N . LEU A 1 82 ? -7.427 43.200 33.068 1.00 65.75 70 LEU A N 1
ATOM 519 C CA . LEU A 1 82 ? -6.187 42.417 33.127 1.00 67.97 70 LEU A CA 1
ATOM 520 C C . LEU A 1 82 ? -6.141 41.732 34.476 1.00 68.36 70 LEU A C 1
ATOM 521 O O . LEU A 1 82 ? -7.128 41.151 34.876 1.00 70.14 70 LEU A O 1
ATOM 526 N N . GLY A 1 83 ? -5.022 41.860 35.195 1.00 68.65 71 GLY A N 1
ATOM 527 C CA . GLY A 1 83 ? -4.875 41.350 36.528 1.00 65.83 71 GLY A CA 1
ATOM 528 C C . GLY A 1 83 ? -5.141 42.383 37.583 1.00 65.85 71 GLY A C 1
ATOM 529 O O . GLY A 1 83 ? -4.945 42.089 38.764 1.00 69.30 71 GLY A O 1
ATOM 530 N N . LEU A 1 84 ? -5.618 43.563 37.183 1.00 65.53 72 LEU A N 1
ATOM 531 C CA . LEU A 1 84 ? -5.685 44.725 38.078 1.00 64.82 72 LEU A CA 1
ATOM 532 C C . LEU A 1 84 ? -6.975 44.841 38.855 1.00 64.56 72 LEU A C 1
ATOM 533 O O . LEU A 1 84 ? -7.006 45.508 39.900 1.00 65.88 72 LEU A O 1
ATOM 538 N N . GLY A 1 85 ? -8.045 44.242 38.335 1.00 63.83 73 GLY A N 1
ATOM 539 C CA . GLY A 1 85 ? -9.371 44.343 38.957 1.00 63.05 73 GLY A CA 1
ATOM 540 C C . GLY A 1 85 ? -10.264 45.481 38.484 1.00 62.91 73 GLY A C 1
ATOM 541 O O . GLY A 1 85 ? -10.290 45.872 37.307 1.00 66.40 73 GLY A O 1
ATOM 542 N N . ASN A 1 86 ? -11.015 46.016 39.415 1.00 61.13 74 ASN A N 1
ATOM 543 C CA . ASN A 1 86 ? -12.090 46.918 39.080 1.00 61.12 74 ASN A CA 1
ATOM 544 C C . ASN A 1 86 ? -11.576 48.364 39.099 1.00 61.56 74 ASN A C 1
ATOM 545 O O . ASN A 1 86 ? -11.850 49.138 40.017 1.00 60.13 74 ASN A O 1
ATOM 550 N N . ILE A 1 87 ? -10.797 48.698 38.061 1.00 61.28 75 ILE A N 1
ATOM 551 C CA . ILE A 1 87 ? -10.155 50.007 37.981 1.00 60.53 75 ILE A CA 1
ATOM 552 C C . ILE A 1 87 ? -10.999 51.020 37.221 1.00 60.63 75 ILE A C 1
ATOM 553 O O . ILE A 1 87 ? -10.687 52.223 37.259 1.00 59.71 75 ILE A O 1
ATOM 558 N N . GLY A 1 88 ? -12.021 50.541 36.504 1.00 59.35 76 GLY A N 1
ATOM 559 C CA . GLY A 1 88 ? -12.897 51.433 35.775 1.00 61.44 76 GLY A CA 1
ATOM 560 C C . GLY A 1 88 ? -12.551 51.713 34.327 1.00 62.21 76 GLY A C 1
ATOM 561 O O . GLY A 1 88 ? -11.516 51.247 33.821 1.00 62.98 76 GLY A O 1
ATOM 562 N N . PRO A 1 89 ? -13.424 52.486 33.675 1.00 60.87 77 PRO A N 1
ATOM 563 C CA . PRO A 1 89 ? -13.400 52.681 32.240 1.00 59.75 77 PRO A CA 1
ATOM 564 C C . PRO A 1 89 ? -12.237 53.497 31.744 1.00 59.99 77 PRO A C 1
ATOM 565 O O . PRO A 1 89 ? -11.791 53.304 30.605 1.00 61.42 77 PRO A O 1
ATOM 569 N N . TYR A 1 90 ? -11.724 54.403 32.567 1.00 60.30 78 TYR A N 1
ATOM 570 C CA . TYR A 1 90 ? -10.523 55.172 32.152 1.00 60.13 78 TYR A CA 1
ATOM 571 C C . TYR A 1 90 ? -9.237 54.306 32.123 1.00 60.85 78 TYR A C 1
ATOM 572 O O . TYR A 1 90 ? -8.435 54.392 31.207 1.00 61.63 78 TYR A O 1
ATOM 581 N N . GLY A 1 91 ? -9.040 53.502 33.162 1.00 60.72 79 GLY A N 1
ATOM 582 C CA . GLY A 1 91 ? -7.944 52.592 33.219 1.00 59.87 79 GLY A CA 1
ATOM 583 C C . GLY A 1 91 ? -8.115 51.604 32.112 1.00 62.33 79 GLY A C 1
ATOM 584 O O . GLY A 1 91 ? -7.127 51.131 31.563 1.00 61.85 79 GLY A O 1
ATOM 585 N N . ALA A 1 92 ? -9.372 51.272 31.784 1.00 62.91 80 ALA A N 1
ATOM 586 C CA . ALA A 1 92 ? -9.607 50.254 30.765 1.00 62.51 80 ALA A CA 1
ATOM 587 C C . ALA A 1 92 ? -9.256 50.767 29.380 1.00 61.87 80 ALA A C 1
ATOM 588 O O . ALA A 1 92 ? -8.851 49.985 28.530 1.00 62.68 80 ALA A O 1
ATOM 590 N N . LEU A 1 93 ? -9.393 52.067 29.149 1.00 60.89 81 LEU A N 1
ATOM 591 C CA . LEU A 1 93 ? -9.320 52.590 27.781 1.00 60.96 81 LEU A CA 1
ATOM 592 C C . LEU A 1 93 ? -8.032 52.231 27.039 1.00 60.40 81 LEU A C 1
ATOM 593 O O . LEU A 1 93 ? -8.106 51.770 25.912 1.00 61.45 81 LEU A O 1
ATOM 598 N N . PRO A 1 94 ? -6.859 52.422 27.627 1.00 61.38 82 PRO A N 1
ATOM 599 C CA . PRO A 1 94 ? -5.636 52.079 26.924 1.00 61.78 82 PRO A CA 1
ATOM 600 C C . PRO A 1 94 ? -5.531 50.568 26.684 1.00 61.19 82 PRO A C 1
ATOM 601 O O . PRO A 1 94 ? -4.880 50.126 25.727 1.00 60.80 82 PRO A O 1
ATOM 605 N N . VAL A 1 95 ? -6.197 49.792 27.521 1.00 60.58 83 VAL A N 1
ATOM 606 C CA . VAL A 1 95 ? -6.217 48.364 27.318 1.00 62.39 83 VAL A CA 1
ATOM 607 C C . VAL A 1 95 ? -7.127 48.021 26.125 1.00 62.74 83 VAL A C 1
ATOM 608 O O . VAL A 1 95 ? -6.764 47.256 25.235 1.00 62.17 83 VAL A O 1
ATOM 620 N N . GLU A 1 97 ? -7.788 49.953 23.696 1.00 62.69 85 GLU A N 1
ATOM 621 C CA . GLU A 1 97 ? -7.077 50.396 22.525 1.00 63.04 85 GLU A CA 1
ATOM 622 C C . GLU A 1 97 ? -6.083 49.306 22.057 1.00 63.16 85 GLU A C 1
ATOM 623 O O . GLU A 1 97 ? -5.946 49.036 20.884 1.00 63.85 85 GLU A O 1
ATOM 629 N N . GLY A 1 98 ? -5.377 48.706 22.996 1.00 64.08 86 GLY A N 1
ATOM 630 C CA . GLY A 1 98 ? -4.519 47.586 22.694 1.00 63.82 86 GLY A CA 1
ATOM 631 C C . GLY A 1 98 ? -5.268 46.436 22.045 1.00 64.36 86 GLY A C 1
ATOM 632 O O . GLY A 1 98 ? -4.862 45.933 21.017 1.00 65.51 86 GLY A O 1
ATOM 633 N N . LYS A 1 99 ? -6.387 46.027 22.631 1.00 64.90 87 LYS A N 1
ATOM 634 C CA . LYS A 1 99 ? -7.195 45.019 21.983 1.00 65.91 87 LYS A CA 1
ATOM 635 C C . LYS A 1 99 ? -7.599 45.424 20.570 1.00 64.70 87 LYS A C 1
ATOM 636 O O . LYS A 1 99 ? -7.623 44.592 19.673 1.00 64.95 87 LYS A O 1
ATOM 642 N N . ALA A 1 100 ? -7.966 46.678 20.380 1.00 63.03 88 ALA A N 1
ATOM 643 C CA . ALA A 1 100 ? -8.398 47.107 19.058 1.00 64.04 88 ALA A CA 1
ATOM 644 C C . ALA A 1 100 ? -7.229 46.948 18.106 1.00 63.87 88 ALA A C 1
ATOM 645 O O . ALA A 1 100 ? -7.404 46.441 17.015 1.00 65.75 88 ALA A O 1
ATOM 647 N N . PHE A 1 101 ? -6.038 47.350 18.544 1.00 62.85 89 PHE A N 1
ATOM 648 C CA . PHE A 1 101 ? -4.834 47.251 17.733 1.00 62.54 89 PHE A CA 1
ATOM 649 C C . PHE A 1 101 ? -4.602 45.769 17.318 1.00 64.05 89 PHE A C 1
ATOM 650 O O . PHE A 1 101 ? -4.311 45.475 16.145 1.00 63.19 89 PHE A O 1
ATOM 658 N N . LEU A 1 102 ? -4.777 44.844 18.268 1.00 62.54 90 LEU A N 1
ATOM 659 C CA . LEU A 1 102 ? -4.699 43.400 17.970 1.00 63.16 90 LEU A CA 1
ATOM 660 C C . LEU A 1 102 ? -5.732 42.926 16.908 1.00 63.42 90 LEU A C 1
ATOM 661 O O . LEU A 1 102 ? -5.385 42.142 16.001 1.00 62.39 90 LEU A O 1
ATOM 666 N N . PHE A 1 103 ? -6.981 43.399 17.056 1.00 62.18 91 PHE A N 1
ATOM 667 C CA . PHE A 1 103 ? -8.041 43.069 16.151 1.00 62.87 91 PHE A CA 1
ATOM 668 C C . PHE A 1 103 ? -7.652 43.455 14.743 1.00 62.99 91 PHE A C 1
ATOM 669 O O . PHE A 1 103 ? -7.848 42.656 13.819 1.00 64.38 91 PHE A O 1
ATOM 677 N N . LYS A 1 104 ? -7.085 44.644 14.575 1.00 62.65 92 LYS A N 1
ATOM 678 C CA . LYS A 1 104 ? -6.652 45.096 13.261 1.00 63.94 92 LYS A CA 1
ATOM 679 C C . LYS A 1 104 ? -5.450 44.300 12.751 1.00 64.23 92 LYS A C 1
ATOM 680 O O . LYS A 1 104 ? -5.350 43.971 11.579 1.00 64.43 92 LYS A O 1
ATOM 686 N N . ALA A 1 105 ? -4.517 44.015 13.636 1.00 63.23 93 ALA A N 1
ATOM 687 C CA . ALA A 1 105 ? -3.281 43.406 13.224 1.00 61.85 93 ALA A CA 1
ATOM 688 C C . ALA A 1 105 ? -3.470 41.935 12.877 1.00 61.35 93 ALA A C 1
ATOM 689 O O . ALA A 1 105 ? -2.904 41.435 11.894 1.00 61.53 93 ALA A O 1
ATOM 691 N N . PHE A 1 106 ? -4.273 41.225 13.650 1.00 61.13 94 PHE A N 1
ATOM 692 C CA . PHE A 1 106 ? -4.383 39.793 13.405 1.00 59.61 94 PHE A CA 1
ATOM 693 C C . PHE A 1 106 ? -5.578 39.384 12.559 1.00 60.14 94 PHE A C 1
ATOM 694 O O . PHE A 1 106 ? -5.599 38.303 12.041 1.00 59.43 94 PHE A O 1
ATOM 702 N N . ALA A 1 107 ? -6.561 40.257 12.394 1.00 62.57 95 ALA A N 1
ATOM 703 C CA . ALA A 1 107 ? -7.778 39.896 11.649 1.00 64.38 95 ALA A CA 1
ATOM 704 C C . ALA A 1 107 ? -8.214 40.935 10.660 1.00 63.70 95 ALA A C 1
ATOM 705 O O . ALA A 1 107 ? -9.116 40.655 9.904 1.00 65.17 95 ALA A O 1
ATOM 707 N N . ASP A 1 108 ? -7.560 42.098 10.671 1.00 63.20 96 ASP A N 1
ATOM 708 C CA . ASP A 1 108 ? -7.864 43.253 9.823 1.00 63.61 96 ASP A CA 1
ATOM 709 C C . ASP A 1 108 ? -9.245 43.794 10.141 1.00 63.02 96 ASP A C 1
ATOM 710 O O . ASP A 1 108 ? -9.926 44.389 9.304 1.00 62.11 96 ASP A O 1
ATOM 715 N N . ILE A 1 109 ? -9.647 43.613 11.388 1.00 63.78 97 ILE A N 1
ATOM 716 C CA . ILE A 1 109 ? -10.962 44.085 11.838 1.00 64.65 97 ILE A CA 1
ATOM 717 C C . ILE A 1 109 ? -10.806 45.482 12.376 1.00 65.43 97 ILE A C 1
ATOM 718 O O . ILE A 1 109 ? -9.849 45.768 13.099 1.00 66.78 97 ILE A O 1
ATOM 723 N N . ASP A 1 110 ? -11.744 46.349 12.011 1.00 65.55 98 ASP A N 1
ATOM 724 C CA . ASP A 1 110 ? -11.750 47.700 12.496 1.00 65.46 98 ASP A CA 1
ATOM 725 C C . ASP A 1 110 ? -12.465 47.699 13.841 1.00 66.01 98 ASP A C 1
ATOM 726 O O . ASP A 1 110 ? -13.687 47.698 13.921 1.00 69.31 98 ASP A O 1
ATOM 731 N N . ALA A 1 111 ? -11.715 47.682 14.916 1.00 65.94 99 ALA A N 1
ATOM 732 C CA . ALA A 1 111 ? -12.311 47.603 16.225 1.00 65.37 99 ALA A CA 1
ATOM 733 C C . ALA A 1 111 ? -12.234 48.959 16.942 1.00 66.77 99 ALA A C 1
ATOM 734 O O . ALA A 1 111 ? -11.258 49.654 16.820 1.00 67.38 99 ALA A O 1
ATOM 736 N N A PHE A 1 112 ? -13.296 49.315 17.668 0.60 69.66 100 PHE A N 1
ATOM 737 N N B PHE A 1 112 ? -13.278 49.319 17.688 0.40 67.16 100 PHE A N 1
ATOM 738 C CA A PHE A 1 112 ? -13.407 50.604 18.381 0.60 70.58 100 PHE A CA 1
ATOM 739 C CA B PHE A 1 112 ? -13.329 50.616 18.381 0.40 66.65 100 PHE A CA 1
ATOM 740 C C A PHE A 1 112 ? -13.621 50.313 19.880 0.60 68.97 100 PHE A C 1
ATOM 741 C C B PHE A 1 112 ? -13.708 50.453 19.862 0.40 66.35 100 PHE A C 1
ATOM 742 O O A PHE A 1 112 ? -14.404 49.443 20.232 0.60 69.91 100 PHE A O 1
ATOM 743 O O B PHE A 1 112 ? -14.754 49.894 20.181 0.40 66.60 100 PHE A O 1
ATOM 758 N N . PRO A 1 113 ? -12.877 50.981 20.756 1.00 66.04 101 PRO A N 1
ATOM 759 C CA . PRO A 1 113 ? -13.101 50.835 22.174 1.00 64.12 101 PRO A CA 1
ATOM 760 C C . PRO A 1 113 ? -14.299 51.595 22.642 1.00 63.61 101 PRO A C 1
ATOM 761 O O . PRO A 1 113 ? -14.409 52.784 22.357 1.00 65.15 101 PRO A O 1
ATOM 765 N N . ILE A 1 114 ? -15.174 50.891 23.362 1.00 63.66 102 ILE A N 1
ATOM 766 C CA . ILE A 1 114 ? -16.300 51.461 23.997 1.00 63.24 102 ILE A CA 1
ATOM 767 C C . ILE A 1 114 ? -16.283 51.125 25.474 1.00 62.87 102 ILE A C 1
ATOM 768 O O . ILE A 1 114 ? -16.721 50.053 25.896 1.00 64.71 102 ILE A O 1
ATOM 773 N N . CYS A 1 115 ? -15.732 52.062 26.232 1.00 61.38 103 CYS A N 1
ATOM 774 C CA . CYS A 1 115 ? -15.515 51.946 27.634 1.00 59.80 103 CYS A CA 1
ATOM 775 C C . CYS A 1 115 ? -16.567 52.790 28.345 1.00 62.09 103 CYS A C 1
ATOM 776 O O . CYS A 1 115 ? -16.604 54.042 28.225 1.00 63.73 103 CYS A O 1
ATOM 779 N N . LEU A 1 116 ? -17.400 52.109 29.124 1.00 62.78 104 LEU A N 1
ATOM 780 C CA . LEU A 1 116 ? -18.619 52.674 29.670 1.00 61.72 104 LEU A CA 1
ATOM 781 C C . LEU A 1 116 ? -18.449 53.076 31.110 1.00 62.28 104 LEU A C 1
ATOM 782 O O . LEU A 1 116 ? -17.861 52.322 31.888 1.00 65.10 104 LEU A O 1
ATOM 787 N N . SER A 1 117 ? -18.994 54.230 31.483 1.00 61.72 105 SER A N 1
ATOM 788 C CA . SER A 1 117 ? -19.019 54.610 32.897 1.00 63.44 105 SER A CA 1
ATOM 789 C C . SER A 1 117 ? -20.269 54.107 33.604 1.00 63.77 105 SER A C 1
ATOM 790 O O . SER A 1 117 ? -20.760 54.762 34.481 1.00 65.77 105 SER A O 1
ATOM 793 N N . GLU A 1 118 ? -20.772 52.938 33.238 1.00 63.91 106 GLU A N 1
ATOM 794 C CA . GLU A 1 118 ? -21.951 52.388 33.867 1.00 63.36 106 GLU A CA 1
ATOM 795 C C . GLU A 1 118 ? -21.629 50.958 34.148 1.00 63.41 106 GLU A C 1
ATOM 796 O O . GLU A 1 118 ? -21.079 50.266 33.302 1.00 63.88 106 GLU A O 1
ATOM 802 N N . SER A 1 119 ? -21.958 50.501 35.337 1.00 63.87 107 SER A N 1
ATOM 803 C CA . SER A 1 119 ? -21.583 49.173 35.688 1.00 65.43 107 SER A CA 1
ATOM 804 C C . SER A 1 119 ? -22.715 48.264 36.233 1.00 64.68 107 SER A C 1
ATOM 805 O O . SER A 1 119 ? -22.476 47.061 36.417 1.00 62.77 107 SER A O 1
ATOM 808 N N . GLU A 1 120 ? -23.938 48.787 36.424 1.00 65.36 108 GLU A N 1
ATOM 809 C CA . GLU A 1 120 ? -25.095 47.904 36.706 1.00 66.19 108 GLU A CA 1
ATOM 810 C C . GLU A 1 120 ? -25.352 47.050 35.478 1.00 65.17 108 GLU A C 1
ATOM 811 O O . GLU A 1 120 ? -25.332 47.556 34.358 1.00 64.39 108 GLU A O 1
ATOM 817 N N . GLU A 1 121 ? -25.584 45.762 35.684 1.00 64.45 109 GLU A N 1
ATOM 818 C CA . GLU A 1 121 ? -25.685 44.837 34.549 1.00 64.91 109 GLU A CA 1
ATOM 819 C C . GLU A 1 121 ? -26.852 45.173 33.585 1.00 63.33 109 GLU A C 1
ATOM 820 O O . GLU A 1 121 ? -26.644 45.208 32.384 1.00 64.27 109 GLU A O 1
ATOM 826 N N . GLU A 1 122 ? -28.049 45.455 34.085 1.00 62.97 110 GLU A N 1
ATOM 827 C CA . GLU A 1 122 ? -29.173 45.685 33.164 1.00 62.76 110 GLU A CA 1
ATOM 828 C C . GLU A 1 122 ? -28.894 46.904 32.315 1.00 62.42 110 GLU A C 1
ATOM 829 O O . GLU A 1 122 ? -29.245 46.947 31.145 1.00 62.38 110 GLU A O 1
ATOM 835 N N . LYS A 1 123 ? -28.243 47.893 32.910 1.00 63.42 111 LYS A N 1
ATOM 836 C CA . LYS A 1 123 ? -27.921 49.106 32.196 1.00 62.97 111 LYS A CA 1
ATOM 837 C C . LYS A 1 123 ? -26.879 48.904 31.110 1.00 62.19 111 LYS A C 1
ATOM 838 O O . LYS A 1 123 ? -27.074 49.366 29.966 1.00 62.36 111 LYS A O 1
ATOM 844 N N . ILE A 1 124 ? -25.820 48.150 31.425 1.00 60.67 112 ILE A N 1
ATOM 845 C CA . ILE A 1 124 ? -24.833 47.769 30.414 1.00 60.74 112 ILE A CA 1
ATOM 846 C C . ILE A 1 124 ? -25.578 47.067 29.269 1.00 61.79 112 ILE A C 1
ATOM 847 O O . ILE A 1 124 ? -25.385 47.379 28.086 1.00 62.93 112 ILE A O 1
ATOM 852 N N . ILE A 1 125 ? -26.437 46.116 29.621 1.00 61.98 113 ILE A N 1
ATOM 853 C CA . ILE A 1 125 ? -27.146 45.333 28.588 1.00 62.30 113 ILE A CA 1
ATOM 854 C C . ILE A 1 125 ? -27.898 46.270 27.626 1.00 61.26 113 ILE A C 1
ATOM 855 O O . ILE A 1 125 ? -27.764 46.174 26.401 1.00 61.21 113 ILE A O 1
ATOM 860 N N . SER A 1 126 ? -28.659 47.198 28.180 1.00 59.89 114 SER A N 1
ATOM 861 C CA . SER A 1 126 ? -29.431 48.044 27.301 1.00 61.76 114 SER A CA 1
ATOM 862 C C . SER A 1 126 ? -28.562 49.005 26.515 1.00 61.65 114 SER A C 1
ATOM 863 O O . SER A 1 126 ? -28.945 49.389 25.414 1.00 61.49 114 SER A O 1
ATOM 866 N N . ILE A 1 127 ? -27.416 49.421 27.069 1.00 61.49 115 ILE A N 1
ATOM 867 C CA . ILE A 1 127 ? -26.521 50.294 26.317 1.00 60.86 115 ILE A CA 1
ATOM 868 C C . ILE A 1 127 ? -25.969 49.528 25.116 1.00 59.42 115 ILE A C 1
ATOM 869 O O . ILE A 1 127 ? -25.956 49.981 24.000 1.00 59.40 115 ILE A O 1
ATOM 874 N N . VAL A 1 128 ? -25.509 48.330 25.337 1.00 60.29 116 VAL A N 1
ATOM 875 C CA . VAL A 1 128 ? -24.880 47.646 24.245 1.00 61.55 116 VAL A CA 1
ATOM 876 C C . VAL A 1 128 ? -25.903 47.276 23.165 1.00 62.04 116 VAL A C 1
ATOM 877 O O . VAL A 1 128 ? -25.594 47.360 21.971 1.00 63.07 116 VAL A O 1
ATOM 881 N N . LYS A 1 129 ? -27.108 46.873 23.566 1.00 62.06 117 LYS A N 1
ATOM 882 C CA . LYS A 1 129 ? -28.167 46.601 22.584 1.00 63.16 117 LYS A CA 1
ATOM 883 C C . LYS A 1 129 ? -28.410 47.783 21.679 1.00 61.43 117 LYS A C 1
ATOM 884 O O . LYS A 1 129 ? -28.642 47.612 20.494 1.00 62.04 117 LYS A O 1
ATOM 890 N N . SER A 1 130 ? -28.325 48.979 22.249 1.00 60.07 118 SER A N 1
ATOM 891 C CA . SER A 1 130 ? -28.613 50.197 21.531 1.00 60.93 118 SER A CA 1
ATOM 892 C C . SER A 1 130 ? -27.576 50.479 20.464 1.00 62.74 118 SER A C 1
ATOM 893 O O . SER A 1 130 ? -27.847 51.252 19.551 1.00 64.39 118 SER A O 1
ATOM 896 N N . LEU A 1 131 ? -26.404 49.848 20.576 1.00 61.54 119 LEU A N 1
ATOM 897 C CA . LEU A 1 131 ? -25.313 50.058 19.653 1.00 60.67 119 LEU A CA 1
ATOM 898 C C . LEU A 1 131 ? -25.370 49.144 18.471 1.00 60.84 119 LEU A C 1
ATOM 899 O O . LEU A 1 131 ? -24.566 49.298 17.569 1.00 61.91 119 LEU A O 1
ATOM 904 N N . GLU A 1 132 ? -26.333 48.228 18.428 1.00 61.34 120 GLU A N 1
ATOM 905 C CA . GLU A 1 132 ? -26.341 47.236 17.365 1.00 61.59 120 GLU A CA 1
ATOM 906 C C . GLU A 1 132 ? -26.225 47.785 15.940 1.00 63.29 120 GLU A C 1
ATOM 907 O O . GLU A 1 132 ? -25.528 47.180 15.131 1.00 64.93 120 GLU A O 1
ATOM 913 N N . PRO A 1 133 ? -26.902 48.889 15.607 1.00 63.59 121 PRO A N 1
ATOM 914 C CA . PRO A 1 133 ? -26.825 49.424 14.254 1.00 64.22 121 PRO A CA 1
ATOM 915 C C . PRO A 1 133 ? -25.455 49.892 13.845 1.00 63.80 121 PRO A C 1
ATOM 916 O O . PRO A 1 133 ? -25.187 50.029 12.655 1.00 63.34 121 PRO A O 1
ATOM 920 N N . SER A 1 134 ? -24.588 50.144 14.818 1.00 66.35 122 SER A N 1
ATOM 921 C CA . SER A 1 134 ? -23.278 50.739 14.531 1.00 66.27 122 SER A CA 1
ATOM 922 C C . SER A 1 134 ? -22.134 49.738 14.358 1.00 65.70 122 SER A C 1
ATOM 923 O O . SER A 1 134 ? -21.017 50.132 13.962 1.00 66.18 122 SER A O 1
ATOM 926 N N . PHE A 1 135 ? -22.407 48.454 14.621 1.00 65.95 123 PHE A N 1
ATOM 927 C CA . PHE A 1 135 ? -21.355 47.427 14.589 1.00 64.23 123 PHE A CA 1
ATOM 928 C C . PHE A 1 135 ? -21.776 46.142 13.949 1.00 63.94 123 PHE A C 1
ATOM 929 O O . PHE A 1 135 ? -22.941 45.794 13.934 1.00 62.53 123 PHE A O 1
ATOM 937 N N . GLY A 1 136 ? -20.791 45.423 13.432 1.00 65.96 124 GLY A N 1
ATOM 938 C CA . GLY A 1 136 ? -21.000 44.052 12.926 1.00 65.86 124 GLY A CA 1
ATOM 939 C C . GLY A 1 136 ? -20.850 42.983 13.971 1.00 64.50 124 GLY A C 1
ATOM 940 O O . GLY A 1 136 ? -21.224 41.838 13.731 1.00 64.09 124 GLY A O 1
ATOM 941 N N . GLY A 1 137 ? -20.285 43.367 15.123 1.00 64.70 125 GLY A N 1
ATOM 942 C CA . GLY A 1 137 ? -19.946 42.428 16.216 1.00 62.82 125 GLY A CA 1
ATOM 943 C C . GLY A 1 137 ? -19.642 43.139 17.516 1.00 62.09 125 GLY A C 1
ATOM 944 O O . GLY A 1 137 ? -19.282 44.305 17.513 1.00 63.31 125 GLY A O 1
ATOM 945 N N . ILE A 1 138 ? -19.829 42.452 18.635 1.00 62.08 126 ILE A N 1
ATOM 946 C CA . ILE A 1 138 ? -19.512 42.983 19.946 1.00 61.39 126 ILE A CA 1
ATOM 947 C C . ILE A 1 138 ? -18.501 42.091 20.647 1.00 62.90 126 ILE A C 1
ATOM 948 O O . ILE A 1 138 ? -18.735 40.892 20.810 1.00 64.88 126 ILE A O 1
ATOM 953 N N . ASN A 1 139 ? -17.401 42.678 21.106 1.00 62.52 127 ASN A N 1
ATOM 954 C CA . ASN A 1 139 ? -16.451 41.976 21.925 1.00 62.59 127 ASN A CA 1
ATOM 955 C C . ASN A 1 139 ? -16.505 42.516 23.336 1.00 62.34 127 ASN A C 1
ATOM 956 O O . ASN A 1 139 ? -16.002 43.603 23.616 1.00 62.84 127 ASN A O 1
ATOM 961 N N . LEU A 1 140 ? -17.133 41.770 24.223 1.00 62.19 128 LEU A N 1
ATOM 962 C CA . LEU A 1 140 ? -17.158 42.116 25.650 1.00 62.69 128 LEU A CA 1
ATOM 963 C C . LEU A 1 140 ? -15.797 41.762 26.197 1.00 63.44 128 LEU A C 1
ATOM 964 O O . LEU A 1 140 ? -15.259 40.694 25.861 1.00 63.89 128 LEU A O 1
ATOM 969 N N . GLU A 1 141 ? -15.240 42.650 27.014 1.00 62.72 129 GLU A N 1
ATOM 970 C CA . GLU A 1 141 ? -13.902 42.463 27.516 1.00 63.61 129 GLU A CA 1
ATOM 971 C C . GLU A 1 141 ? -13.767 43.049 28.915 1.00 63.85 129 GLU A C 1
ATOM 972 O O . GLU A 1 141 ? -14.237 44.169 29.171 1.00 65.00 129 GLU A O 1
ATOM 978 N N . ASP A 1 142 ? -13.161 42.283 29.827 1.00 63.22 130 ASP A N 1
ATOM 979 C CA . ASP A 1 142 ? -12.751 42.788 31.164 1.00 63.45 130 ASP A CA 1
ATOM 980 C C . ASP A 1 142 ? -13.931 43.324 31.945 1.00 63.80 130 ASP A C 1
ATOM 981 O O . ASP A 1 142 ? -13.894 44.449 32.517 1.00 63.49 130 ASP A O 1
ATOM 986 N N . ILE A 1 143 ? -14.984 42.509 31.943 1.00 63.95 131 ILE A N 1
ATOM 987 C CA . ILE A 1 143 ? -16.205 42.748 32.734 1.00 63.20 131 ILE A CA 1
ATOM 988 C C . ILE A 1 143 ? -16.279 41.639 33.736 1.00 62.07 131 ILE A C 1
ATOM 989 O O . ILE A 1 143 ? -16.234 40.457 33.372 1.00 63.29 131 ILE A O 1
ATOM 994 N N . GLY A 1 144 ? -16.412 42.009 35.002 1.00 62.42 132 GLY A N 1
ATOM 995 C CA . GLY A 1 144 ? -16.299 41.033 36.090 1.00 60.87 132 GLY A CA 1
ATOM 996 C C . GLY A 1 144 ? -17.362 39.959 36.162 1.00 60.08 132 GLY A C 1
ATOM 997 O O . GLY A 1 144 ? -18.492 40.141 35.658 1.00 61.31 132 GLY A O 1
ATOM 998 N N . ALA A 1 145 ? -17.004 38.860 36.821 1.00 59.29 133 ALA A N 1
ATOM 999 C CA . ALA A 1 145 ? -17.947 37.797 37.164 1.00 60.48 133 ALA A CA 1
ATOM 1000 C C . ALA A 1 145 ? -18.510 38.087 38.542 1.00 61.53 133 ALA A C 1
ATOM 1001 O O . ALA A 1 145 ? -17.892 38.805 39.327 1.00 64.87 133 ALA A O 1
ATOM 1003 N N . PRO A 1 146 ? -19.715 37.628 38.845 1.00 61.82 134 PRO A N 1
ATOM 1004 C CA . PRO A 1 146 ? -20.575 36.882 37.961 1.00 61.71 134 PRO A CA 1
ATOM 1005 C C . PRO A 1 146 ? -21.491 37.745 37.024 1.00 62.08 134 PRO A C 1
ATOM 1006 O O . PRO A 1 146 ? -22.227 37.179 36.214 1.00 62.58 134 PRO A O 1
ATOM 1010 N N . LYS A 1 147 ? -21.451 39.067 37.087 1.00 61.36 135 LYS A N 1
ATOM 1011 C CA . LYS A 1 147 ? -22.366 39.790 36.217 1.00 61.32 135 LYS A CA 1
ATOM 1012 C C . LYS A 1 147 ? -22.132 39.500 34.731 1.00 62.24 135 LYS A C 1
ATOM 1013 O O . LYS A 1 147 ? -23.065 39.568 33.934 1.00 63.93 135 LYS A O 1
ATOM 1019 N N . CYS A 1 148 ? -20.914 39.150 34.345 1.00 61.59 136 CYS A N 1
ATOM 1020 C CA . CYS A 1 148 ? -20.643 38.920 32.940 1.00 62.38 136 CYS A CA 1
ATOM 1021 C C . CYS A 1 148 ? -21.364 37.663 32.414 1.00 61.12 136 CYS A C 1
ATOM 1022 O O . CYS A 1 148 ? -21.508 37.456 31.227 1.00 60.86 136 CYS A O 1
ATOM 1025 N N . PHE A 1 149 ? -21.786 36.784 33.283 1.00 60.66 137 PHE A N 1
ATOM 1026 C CA . PHE A 1 149 ? -22.465 35.614 32.776 1.00 61.39 137 PHE A CA 1
ATOM 1027 C C . PHE A 1 149 ? -23.799 36.019 32.150 1.00 62.92 137 PHE A C 1
ATOM 1028 O O . PHE A 1 149 ? -24.093 35.707 30.990 1.00 63.15 137 PHE A O 1
ATOM 1036 N N . ARG A 1 150 ? -24.586 36.753 32.931 1.00 65.14 138 ARG A N 1
ATOM 1037 C CA . ARG A 1 150 ? -25.905 37.222 32.506 1.00 66.83 138 ARG A CA 1
ATOM 1038 C C . ARG A 1 150 ? -25.730 38.167 31.321 1.00 64.38 138 ARG A C 1
ATOM 1039 O O . ARG A 1 150 ? -26.515 38.098 30.360 1.00 64.44 138 ARG A O 1
ATOM 1047 N N . ILE A 1 151 ? -24.696 39.021 31.370 1.00 61.08 139 ILE A N 1
ATOM 1048 C CA . ILE A 1 151 ? -24.520 39.999 30.303 1.00 60.94 139 ILE A CA 1
ATOM 1049 C C . ILE A 1 151 ? -24.260 39.306 28.957 1.00 61.84 139 ILE A C 1
ATOM 1050 O O . ILE A 1 151 ? -24.905 39.606 27.946 1.00 62.30 139 ILE A O 1
ATOM 1055 N N . LEU A 1 152 ? -23.339 38.360 28.939 1.00 61.59 140 LEU A N 1
ATOM 1056 C CA . LEU A 1 152 ? -23.091 37.618 27.711 1.00 61.73 140 LEU A CA 1
ATOM 1057 C C . LEU A 1 152 ? -24.337 36.907 27.193 1.00 61.39 140 LEU A C 1
ATOM 1058 O O . LEU A 1 152 ? -24.650 36.979 26.043 1.00 61.16 140 LEU A O 1
ATOM 1063 N N . GLN A 1 153 ? -25.021 36.195 28.069 1.00 63.35 141 GLN A N 1
ATOM 1064 C CA . GLN A 1 153 ? -26.123 35.375 27.667 1.00 64.66 141 GLN A CA 1
ATOM 1065 C C . GLN A 1 153 ? -27.227 36.239 27.087 1.00 65.10 141 GLN A C 1
ATOM 1066 O O . GLN A 1 153 ? -27.769 35.931 26.024 1.00 65.67 141 GLN A O 1
ATOM 1072 N N . ARG A 1 154 ? -27.546 37.332 27.777 1.00 63.66 142 ARG A N 1
ATOM 1073 C CA . ARG A 1 154 ? -28.648 38.171 27.339 1.00 62.64 142 ARG A CA 1
ATOM 1074 C C . ARG A 1 154 ? -28.345 38.809 25.989 1.00 62.26 142 ARG A C 1
ATOM 1075 O O . ARG A 1 154 ? -29.194 38.821 25.106 1.00 62.46 142 ARG A O 1
ATOM 1083 N N . LEU A 1 155 ? -27.148 39.341 25.838 1.00 61.44 143 LEU A N 1
ATOM 1084 C CA . LEU A 1 155 ? -26.810 40.059 24.632 1.00 60.96 143 LEU A CA 1
ATOM 1085 C C . LEU A 1 155 ? -26.744 39.096 23.465 1.00 61.80 143 LEU A C 1
ATOM 1086 O O . LEU A 1 155 ? -27.229 39.403 22.358 1.00 61.72 143 LEU A O 1
ATOM 1091 N N . SER A 1 156 ? -26.147 37.930 23.674 1.00 61.81 144 SER A N 1
ATOM 1092 C CA . SER A 1 156 ? -26.056 36.990 22.553 1.00 62.62 144 SER A CA 1
ATOM 1093 C C . SER A 1 156 ? -27.440 36.486 22.197 1.00 62.35 144 SER A C 1
ATOM 1094 O O . SER A 1 156 ? -27.722 36.293 21.013 1.00 64.35 144 SER A O 1
ATOM 1097 N N . GLU A 1 157 ? -28.326 36.332 23.187 1.00 62.90 145 GLU A N 1
ATOM 1098 C CA . GLU A 1 157 ? -29.707 35.909 22.918 1.00 63.62 145 GLU A CA 1
ATOM 1099 C C . GLU A 1 157 ? -30.502 36.991 22.188 1.00 64.15 145 GLU A C 1
ATOM 1100 O O . GLU A 1 157 ? -31.292 36.687 21.287 1.00 63.44 145 GLU A O 1
ATOM 1106 N N . GLU A 1 158 ? -30.304 38.250 22.587 1.00 63.34 146 GLU A N 1
ATOM 1107 C CA . GLU A 1 158 ? -31.161 39.342 22.149 1.00 63.09 146 GLU A CA 1
ATOM 1108 C C . GLU A 1 158 ? -30.639 40.154 20.965 1.00 64.96 146 GLU A C 1
ATOM 1109 O O . GLU A 1 158 ? -31.392 40.903 20.346 1.00 67.68 146 GLU A O 1
ATOM 1123 N N . ASN A 1 160 ? -28.577 40.586 17.173 1.00 64.50 148 ASN A N 1
ATOM 1124 C CA . ASN A 1 160 ? -28.467 39.883 15.907 1.00 66.50 148 ASN A CA 1
ATOM 1125 C C . ASN A 1 160 ? -27.157 40.129 15.246 1.00 66.53 148 ASN A C 1
ATOM 1126 O O . ASN A 1 160 ? -27.077 40.102 14.051 1.00 69.52 148 ASN A O 1
ATOM 1131 N N . ILE A 1 161 ? -26.171 40.478 16.043 1.00 64.27 149 ILE A N 1
ATOM 1132 C CA . ILE A 1 161 ? -24.812 40.448 15.634 1.00 62.96 149 ILE A CA 1
ATOM 1133 C C . ILE A 1 161 ? -24.136 39.598 16.687 1.00 62.43 149 ILE A C 1
ATOM 1134 O O . ILE A 1 161 ? -24.661 39.493 17.778 1.00 62.90 149 ILE A O 1
ATOM 1139 N N . PRO A 1 162 ? -23.030 38.948 16.363 1.00 61.94 150 PRO A N 1
ATOM 1140 C CA . PRO A 1 162 ? -22.394 38.065 17.310 1.00 63.38 150 PRO A CA 1
ATOM 1141 C C . PRO A 1 162 ? -21.868 38.862 18.498 1.00 63.94 150 PRO A C 1
ATOM 1142 O O . PRO A 1 162 ? -21.499 40.044 18.345 1.00 64.69 150 PRO A O 1
ATOM 1146 N N . VAL A 1 163 ? -21.886 38.225 19.666 1.00 64.42 151 VAL A N 1
ATOM 1147 C CA . VAL A 1 163 ? -21.334 38.788 20.864 1.00 64.31 151 VAL A CA 1
ATOM 1148 C C . VAL A 1 163 ? -20.444 37.736 21.465 1.00 63.88 151 VAL A C 1
ATOM 1149 O O . VAL A 1 163 ? -20.864 36.610 21.649 1.00 63.18 151 VAL A O 1
ATOM 1153 N N . PHE A 1 164 ? -19.218 38.141 21.780 1.00 64.69 152 PHE A N 1
ATOM 1154 C CA . PHE A 1 164 ? -18.163 37.267 22.236 1.00 63.55 152 PHE A CA 1
ATOM 1155 C C . PHE A 1 164 ? -17.538 37.943 23.444 1.00 64.61 152 PHE A C 1
ATOM 1156 O O . PHE A 1 164 ? -17.294 39.149 23.385 1.00 67.11 152 PHE A O 1
ATOM 1164 N N . HIS A 1 165 ? -17.290 37.193 24.521 1.00 63.36 153 HIS A N 1
ATOM 1165 C CA . HIS A 1 165 ? -16.483 37.686 25.672 1.00 62.92 153 HIS A CA 1
ATOM 1166 C C . HIS A 1 165 ? -15.219 36.844 25.850 1.00 64.54 153 HIS A C 1
ATOM 1167 O O . HIS A 1 165 ? -15.301 35.670 26.234 1.00 67.21 153 HIS A O 1
ATOM 1174 N N . ASP A 1 166 ? -14.069 37.424 25.529 1.00 64.34 154 ASP A N 1
ATOM 1175 C CA . ASP A 1 166 ? -12.799 36.708 25.617 1.00 65.78 154 ASP A CA 1
ATOM 1176 C C . ASP A 1 166 ? -12.589 35.843 26.816 1.00 63.46 154 ASP A C 1
ATOM 1177 O O . ASP A 1 166 ? -12.279 34.673 26.695 1.00 61.91 154 ASP A O 1
ATOM 1182 N N . ASP A 1 167 ? -12.647 36.474 27.973 1.00 62.18 155 ASP A N 1
ATOM 1183 C CA . ASP A 1 167 ? -12.244 35.832 29.212 1.00 63.99 155 ASP A CA 1
ATOM 1184 C C . ASP A 1 167 ? -13.068 34.613 29.506 1.00 62.53 155 ASP A C 1
ATOM 1185 O O . ASP A 1 167 ? -12.628 33.727 30.220 1.00 65.63 155 ASP A O 1
ATOM 1190 N N . GLN A 1 168 ? -14.259 34.564 28.945 1.00 61.93 156 GLN A N 1
ATOM 1191 C CA . GLN A 1 168 ? -15.122 33.417 29.045 1.00 61.34 156 GL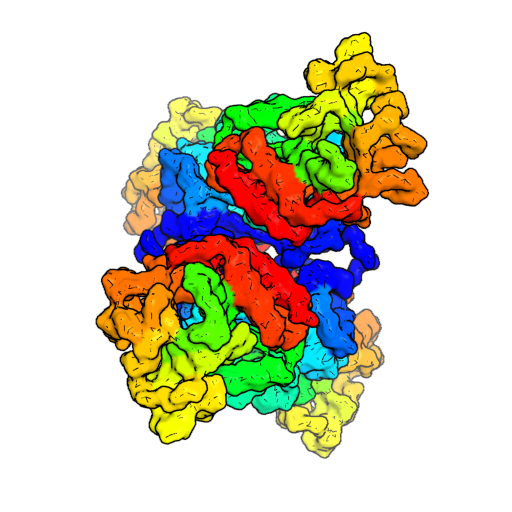N A CA 1
ATOM 1192 C C . GLN A 1 168 ? -14.855 32.470 27.903 1.00 60.33 156 GLN A C 1
ATOM 1193 O O . GLN A 1 168 ? -14.378 31.364 28.132 1.00 59.78 156 GLN A O 1
ATOM 1199 N N . GLN A 1 169 ? -15.187 32.897 26.682 1.00 59.72 157 GLN A N 1
ATOM 1200 C CA . GLN A 1 169 ? -15.263 31.968 25.519 1.00 59.32 157 GLN A CA 1
ATOM 1201 C C . GLN A 1 169 ? -13.894 31.735 24.877 1.00 60.93 157 GLN A C 1
ATOM 1202 O O . GLN A 1 169 ? -13.563 30.626 24.466 1.00 62.39 157 GLN A O 1
ATOM 1208 N N . GLY A 1 170 ? -13.097 32.777 24.811 1.00 60.76 158 GLY A N 1
ATOM 1209 C CA . GLY A 1 170 ? -11.750 32.671 24.276 1.00 60.87 158 GLY A CA 1
ATOM 1210 C C . GLY A 1 170 ? -10.863 31.825 25.155 1.00 60.74 158 GLY A C 1
ATOM 1211 O O . GLY A 1 170 ? -10.212 30.889 24.690 1.00 61.05 158 GLY A O 1
ATOM 1212 N N . THR A 1 171 ? -10.842 32.114 26.439 1.00 61.42 159 THR A N 1
ATOM 1213 C CA . THR A 1 171 ? -10.023 31.329 27.331 1.00 59.46 159 THR A CA 1
ATOM 1214 C C . THR A 1 171 ? -10.444 29.908 27.290 1.00 60.29 159 THR A C 1
ATOM 1215 O O . THR A 1 171 ? -9.602 29.024 27.300 1.00 61.21 159 THR A O 1
ATOM 1219 N N . ALA A 1 172 ? -11.752 29.660 27.279 1.00 60.87 160 ALA A N 1
ATOM 1220 C CA . ALA A 1 172 ? -12.223 28.281 27.243 1.00 61.88 160 ALA A CA 1
ATOM 1221 C C . ALA A 1 172 ? -11.788 27.569 25.948 1.00 61.26 160 ALA A C 1
ATOM 1222 O O . ALA A 1 172 ? -11.406 26.422 25.967 1.00 60.37 160 ALA A O 1
ATOM 1224 N N . VAL A 1 173 ? -11.823 28.273 24.824 1.00 61.60 161 VAL A N 1
ATOM 1225 C CA . VAL A 1 173 ? -11.421 27.661 23.545 1.00 61.78 161 VAL A CA 1
ATOM 1226 C C . VAL A 1 173 ? -9.946 27.264 23.560 1.00 62.97 161 VAL A C 1
ATOM 1227 O O . VAL A 1 173 ? -9.600 26.124 23.253 1.00 64.02 161 VAL A O 1
ATOM 1231 N N . VAL A 1 174 ? -9.092 28.187 23.956 1.00 62.61 162 VAL A N 1
ATOM 1232 C CA . VAL A 1 174 ? -7.684 27.914 23.946 1.00 64.49 162 VAL A CA 1
ATOM 1233 C C . VAL A 1 174 ? -7.304 26.883 25.011 1.00 63.02 162 VAL A C 1
ATOM 1234 O O . VAL A 1 174 ? -6.496 25.998 24.754 1.00 63.06 162 VAL A O 1
ATOM 1238 N N . VAL A 1 175 ? -7.889 26.960 26.192 1.00 61.60 163 VAL A N 1
ATOM 1239 C CA . VAL A 1 175 ? -7.577 25.971 27.243 1.00 60.86 163 VAL A CA 1
ATOM 1240 C C . VAL A 1 175 ? -7.970 24.570 26.752 1.00 60.82 163 VAL A C 1
ATOM 1241 O O . VAL A 1 175 ? -7.232 23.623 26.917 1.00 60.14 163 VAL A O 1
ATOM 1245 N N . SER A 1 176 ? -9.120 24.473 26.093 1.00 60.66 164 SER A N 1
ATOM 1246 C CA . SER A 1 176 ? -9.616 23.233 25.580 1.00 60.51 164 SER A CA 1
ATOM 1247 C C . SER A 1 176 ? -8.692 22.663 24.531 1.00 62.49 164 SER A C 1
ATOM 1248 O O . SER A 1 176 ? -8.398 21.467 24.557 1.00 65.85 164 SER A O 1
ATOM 1251 N N . ALA A 1 177 ? -8.224 23.464 23.588 1.00 61.60 165 ALA A N 1
ATOM 1252 C CA . ALA A 1 177 ? -7.306 22.918 22.586 1.00 62.43 165 ALA A CA 1
ATOM 1253 C C . ALA A 1 177 ? -6.026 22.452 23.245 1.00 62.75 165 ALA A C 1
ATOM 1254 O O . ALA A 1 177 ? -5.516 21.406 22.928 1.00 63.10 165 ALA A O 1
ATOM 1256 N N . ALA A 1 178 ? -5.497 23.250 24.166 1.00 63.21 166 ALA A N 1
ATOM 1257 C CA . ALA A 1 178 ? -4.281 22.873 24.880 1.00 62.85 166 ALA A CA 1
ATOM 1258 C C . ALA A 1 178 ? -4.521 21.558 25.598 1.00 63.52 166 ALA A C 1
ATOM 1259 O O . ALA A 1 178 ? -3.673 20.678 25.596 1.00 62.54 166 ALA A O 1
ATOM 1261 N N . PHE A 1 179 ? -5.687 21.440 26.233 1.00 63.91 167 PHE A N 1
ATOM 1262 C CA . PHE A 1 179 ? -6.013 20.239 27.009 1.00 62.80 167 PHE A CA 1
ATOM 1263 C C . PHE A 1 179 ? -6.057 19.021 26.121 1.00 61.92 167 PHE A C 1
ATOM 1264 O O . PHE A 1 179 ? -5.453 18.006 26.421 1.00 61.00 167 PHE A O 1
ATOM 1272 N N . LEU A 1 180 ? -6.750 19.139 24.995 1.00 60.75 168 LEU A N 1
ATOM 1273 C CA . LEU A 1 180 ? -6.807 18.002 24.040 1.00 60.09 168 LEU A CA 1
ATOM 1274 C C . LEU A 1 180 ? -5.449 17.514 23.594 1.00 60.43 168 LEU A C 1
ATOM 1275 O O . LEU A 1 180 ? -5.207 16.306 23.534 1.00 63.30 168 LEU A O 1
ATOM 1280 N N . ASN A 1 181 ? -4.554 18.436 23.271 1.00 61.78 169 ASN A N 1
ATOM 1281 C CA . ASN A 1 181 ? -3.221 18.056 22.829 1.00 62.51 169 ASN A CA 1
ATOM 1282 C C . ASN A 1 181 ? -2.379 17.483 23.977 1.00 62.83 169 ASN A C 1
ATOM 1283 O O . ASN A 1 181 ? -1.689 16.474 23.824 1.00 64.01 169 ASN A O 1
ATOM 1288 N N . ALA A 1 182 ? -2.461 18.101 25.136 1.00 61.82 170 ALA A N 1
ATOM 1289 C CA . ALA A 1 182 ? -1.764 17.552 26.281 1.00 63.33 170 ALA A CA 1
ATOM 1290 C C . ALA A 1 182 ? -2.236 16.109 26.573 1.00 63.01 170 ALA A C 1
ATOM 1291 O O . ALA A 1 182 ? -1.443 15.223 26.849 1.00 58.97 170 ALA A O 1
ATOM 1293 N N . LEU A 1 183 ? -3.548 15.906 26.500 1.00 63.75 171 LEU A N 1
ATOM 1294 C CA . LEU A 1 183 ? -4.156 14.608 26.742 1.00 63.74 171 LEU A CA 1
ATOM 1295 C C . LEU A 1 183 ? -3.626 13.544 25.773 1.00 63.11 171 LEU A C 1
ATOM 1296 O O . LEU A 1 183 ? -3.310 12.450 26.179 1.00 64.55 171 LEU A O 1
ATOM 1301 N N . LYS A 1 184 ? -3.527 13.900 24.510 1.00 61.77 172 LYS A N 1
ATOM 1302 C CA . LYS A 1 184 ? -2.969 13.040 23.521 1.00 63.62 172 LYS A CA 1
ATOM 1303 C C . LYS A 1 184 ? -1.574 12.612 23.919 1.00 62.00 172 LYS A C 1
ATOM 1304 O O . LYS A 1 184 ? -1.272 11.433 23.869 1.00 61.36 172 LYS A O 1
ATOM 1310 N N . LEU A 1 185 ? -0.723 13.559 24.288 1.00 62.54 173 LEU A N 1
ATOM 1311 C CA . LEU A 1 185 ? 0.662 13.270 24.658 1.00 62.36 173 LEU A CA 1
ATOM 1312 C C . LEU A 1 185 ? 0.765 12.376 25.879 1.00 62.78 173 LEU A C 1
ATOM 1313 O O . LEU A 1 185 ? 1.627 11.551 25.978 1.00 65.06 173 LEU A O 1
ATOM 1318 N N . THR A 1 186 ? -0.144 12.576 26.788 1.00 63.28 174 THR A N 1
ATOM 1319 C CA . THR A 1 186 ? -0.369 11.763 27.956 1.00 63.21 174 THR A CA 1
ATOM 1320 C C . THR A 1 186 ? -0.796 10.314 27.700 1.00 63.40 174 THR A C 1
ATOM 1321 O O . THR A 1 186 ? -0.610 9.414 28.542 1.00 64.48 174 THR A O 1
ATOM 1325 N N . GLU A 1 187 ? -1.441 10.101 26.569 1.00 63.81 175 GLU A N 1
ATOM 1326 C CA . GLU A 1 187 ? -1.935 8.787 26.162 1.00 64.41 175 GLU A CA 1
ATOM 1327 C C . GLU A 1 187 ? -3.058 8.231 27.033 1.00 63.46 175 GLU A C 1
ATOM 1328 O O . GLU A 1 187 ? -3.339 7.047 26.977 1.00 65.73 175 GLU A O 1
ATOM 1334 N N . LYS A 1 188 ? -3.741 9.083 27.769 1.00 61.03 176 LYS A N 1
ATOM 1335 C CA . LYS A 1 188 ? -4.849 8.696 28.620 1.00 59.87 176 LYS A CA 1
ATOM 1336 C C . LYS A 1 188 ? -6.201 8.946 27.902 1.00 62.21 176 LYS A C 1
ATOM 1337 O O . LYS A 1 188 ? -6.269 9.705 26.926 1.00 61.88 176 LYS A O 1
ATOM 1343 N N . LYS A 1 189 ? -7.273 8.312 28.390 1.00 64.06 177 LYS A N 1
ATOM 1344 C CA . LYS A 1 189 ? -8.629 8.423 27.774 1.00 63.53 177 LYS A CA 1
ATOM 1345 C C . LYS A 1 189 ? -9.421 9.561 28.418 1.00 62.30 177 LYS A C 1
ATOM 1346 O O . LYS A 1 189 ? -9.461 9.676 29.624 1.00 66.88 177 LYS A O 1
ATOM 1352 N N . ILE A 1 190 ? -10.073 10.377 27.620 1.00 60.27 178 ILE A N 1
ATOM 1353 C CA . ILE A 1 190 ? -10.725 11.574 28.134 1.00 61.46 178 ILE A CA 1
ATOM 1354 C C . ILE A 1 190 ? -11.847 11.288 29.135 1.00 61.26 178 ILE A C 1
ATOM 1355 O O . ILE A 1 190 ? -12.030 12.014 30.085 1.00 60.43 178 ILE A O 1
ATOM 1360 N N . GLU A 1 191 ? -12.592 10.227 28.895 1.00 62.31 179 GLU A N 1
ATOM 1361 C CA . GLU A 1 191 ? -13.626 9.816 29.829 1.00 63.36 179 GLU A CA 1
ATOM 1362 C C . GLU A 1 191 ? -13.032 9.229 31.147 1.00 63.71 179 GLU A C 1
ATOM 1363 O O . GLU A 1 191 ? -13.792 8.956 32.065 1.00 62.36 179 GLU A O 1
ATOM 1369 N N . GLU A 1 192 ? -11.711 9.051 31.244 1.00 62.82 180 GLU A N 1
ATOM 1370 C CA . GLU A 1 192 ? -11.128 8.478 32.476 1.00 63.76 180 GLU A CA 1
ATOM 1371 C C . GLU A 1 192 ? -10.295 9.420 33.316 1.00 63.16 180 GLU A C 1
ATOM 1372 O O . GLU A 1 192 ? -10.076 9.134 34.455 1.00 65.36 180 GLU A O 1
ATOM 1378 N N . VAL A 1 193 ? -9.898 10.573 32.802 1.00 63.13 181 VAL A N 1
ATOM 1379 C CA . VAL A 1 193 ? -9.040 11.478 33.568 1.00 63.06 181 VAL A CA 1
ATOM 1380 C C . VAL A 1 193 ? -9.766 12.334 34.593 1.00 62.04 181 VAL A C 1
ATOM 1381 O O . VAL A 1 193 ? -10.907 12.753 34.349 1.00 61.25 181 VAL A O 1
ATOM 1385 N N . LYS A 1 194 ? -9.069 12.609 35.709 1.00 60.85 182 LYS A N 1
ATOM 1386 C CA . LYS A 1 194 ? -9.533 13.535 36.723 1.00 62.18 182 LYS A CA 1
ATOM 1387 C C . LYS A 1 194 ? -8.875 14.886 36.467 1.00 63.94 182 LYS A C 1
ATOM 1388 O O . LYS A 1 194 ? -7.633 14.977 36.478 1.00 66.15 182 LYS A O 1
ATOM 1394 N N . VAL A 1 195 ? -9.696 15.912 36.245 1.00 61.61 183 VAL A N 1
ATOM 1395 C CA . VAL A 1 195 ? -9.221 17.219 35.934 1.00 62.05 183 VAL A CA 1
ATOM 1396 C C . VAL A 1 195 ? -9.673 18.206 36.979 1.00 62.81 183 VAL A C 1
ATOM 1397 O O . VAL A 1 195 ? -10.869 18.359 37.190 1.00 63.88 183 VAL A O 1
ATOM 1401 N N . VAL A 1 196 ? -8.721 18.884 37.632 1.00 63.76 184 VAL A N 1
ATOM 1402 C CA . VAL A 1 196 ? -9.042 19.844 38.660 1.00 63.01 184 VAL A CA 1
ATOM 1403 C C . VAL A 1 196 ? -9.018 21.220 38.035 1.00 62.35 184 VAL A C 1
ATOM 1404 O O . VAL A 1 196 ? -7.991 21.613 37.518 1.00 64.84 184 VAL A O 1
ATOM 1408 N N . VAL A 1 197 ? -10.127 21.959 38.104 1.00 61.35 185 VAL A N 1
ATOM 1409 C CA . VAL A 1 197 ? -10.150 23.340 37.689 1.00 60.58 185 VAL A CA 1
ATOM 1410 C C . VAL A 1 197 ? -10.245 24.245 38.910 1.00 61.36 185 VAL A C 1
ATOM 1411 O O . VAL A 1 197 ? -11.213 24.163 39.656 1.00 60.42 185 VAL A O 1
ATOM 1415 N N . ASN A 1 198 ? -9.271 25.135 39.093 1.00 61.51 186 ASN A N 1
ATOM 1416 C CA . ASN A 1 198 ? -9.271 26.025 40.241 1.00 62.27 186 ASN A CA 1
ATOM 1417 C C . ASN A 1 198 ? -9.472 27.469 39.834 1.00 64.08 186 ASN A C 1
ATOM 1418 O O . ASN A 1 198 ? -8.696 28.008 39.045 1.00 64.18 186 ASN A O 1
ATOM 1423 N N . GLY A 1 199 ? -10.479 28.110 40.433 1.00 65.46 187 GLY A N 1
ATOM 1424 C CA . GLY A 1 199 ? -10.830 29.518 40.175 1.00 64.37 187 GLY A CA 1
ATOM 1425 C C . GLY A 1 199 ? -11.997 29.568 39.216 1.00 63.96 187 GLY A C 1
ATOM 1426 O O . GLY A 1 199 ? -11.811 29.581 37.998 1.00 64.10 187 GLY A O 1
ATOM 1427 N N . ILE A 1 200 ? -13.204 29.593 39.768 1.00 62.32 188 ILE A N 1
ATOM 1428 C CA . ILE A 1 200 ? -14.420 29.483 38.948 1.00 61.14 188 ILE A CA 1
ATOM 1429 C C . ILE A 1 200 ? -15.018 30.858 38.743 1.00 60.92 188 ILE A C 1
ATOM 1430 O O . ILE A 1 200 ? -16.096 31.176 39.235 1.00 60.47 188 ILE A O 1
ATOM 1435 N N . GLY A 1 201 ? -14.263 31.700 38.057 1.00 61.15 189 GLY A N 1
ATOM 1436 C CA . GLY A 1 201 ? -14.721 33.008 37.628 1.00 60.88 189 GLY A CA 1
ATOM 1437 C C . GLY A 1 201 ? -15.124 32.896 36.174 1.00 61.56 189 GLY A C 1
ATOM 1438 O O . GLY A 1 201 ? -15.601 31.849 35.756 1.00 61.18 189 GLY A O 1
ATOM 1439 N N . ALA A 1 202 ? -14.850 33.940 35.399 1.00 62.17 190 ALA A N 1
ATOM 1440 C CA . ALA A 1 202 ? -15.337 34.018 34.028 1.00 61.96 190 ALA A CA 1
ATOM 1441 C C . ALA A 1 202 ? -14.783 32.888 33.194 1.00 64.21 190 ALA A C 1
ATOM 1442 O O . ALA A 1 202 ? -15.523 32.246 32.424 1.00 65.75 190 ALA A O 1
ATOM 1444 N N . ALA A 1 203 ? -13.490 32.614 33.374 1.00 63.17 191 ALA A N 1
ATOM 1445 C CA . ALA A 1 203 ? -12.845 31.563 32.640 1.00 60.64 191 ALA A CA 1
ATOM 1446 C C . ALA A 1 203 ? -13.206 30.211 33.188 1.00 61.55 191 ALA A C 1
ATOM 1447 O O . ALA A 1 203 ? -13.551 29.315 32.407 1.00 61.02 191 ALA A O 1
ATOM 1449 N N . GLY A 1 204 ? -13.077 30.044 34.515 1.00 61.28 192 GLY A N 1
ATOM 1450 C CA . GLY A 1 204 ? -13.219 28.722 35.134 1.00 61.10 192 GLY A CA 1
ATOM 1451 C C . GLY A 1 204 ? -14.555 28.035 34.865 1.00 60.11 192 GLY A C 1
ATOM 1452 O O . GLY A 1 204 ? -14.625 26.880 34.456 1.00 59.79 192 GLY A O 1
ATOM 1453 N N . TYR A 1 205 ? -15.614 28.790 35.068 1.00 60.44 193 TYR A N 1
ATOM 1454 C CA . TYR A 1 205 ? -16.975 28.387 34.763 1.00 60.38 193 TYR A CA 1
ATOM 1455 C C . TYR A 1 205 ? -17.067 27.811 33.340 1.00 60.90 193 TYR A C 1
ATOM 1456 O O . TYR A 1 205 ? -17.636 26.719 33.130 1.00 60.29 193 TYR A O 1
ATOM 1465 N N . ASN A 1 206 ? -16.502 28.536 32.370 1.00 59.61 194 ASN A N 1
ATOM 1466 C CA . ASN A 1 206 ? -16.629 28.108 30.992 1.00 59.97 194 ASN A CA 1
ATOM 1467 C C . ASN A 1 206 ? -15.721 26.935 30.665 1.00 60.82 194 ASN A C 1
ATOM 1468 O O . ASN A 1 206 ? -16.107 26.031 29.876 1.00 60.66 194 ASN A O 1
ATOM 1473 N N . ILE A 1 207 ? -14.532 26.941 31.265 1.00 60.60 195 ILE A N 1
ATOM 1474 C CA . ILE A 1 207 ? -13.589 25.825 31.085 1.00 61.84 195 ILE A CA 1
ATOM 1475 C C . ILE A 1 207 ? -14.247 24.530 31.569 1.00 61.53 195 ILE A C 1
ATOM 1476 O O . ILE A 1 207 ? -14.188 23.484 30.909 1.00 60.49 195 ILE A O 1
ATOM 1481 N N . VAL A 1 208 ? -14.904 24.597 32.715 1.00 60.66 196 VAL A N 1
ATOM 1482 C CA . VAL A 1 208 ? -15.584 23.408 33.224 1.00 60.87 196 VAL A CA 1
ATOM 1483 C C . VAL A 1 208 ? -16.588 22.897 32.202 1.00 61.58 196 VAL A C 1
ATOM 1484 O O . VAL A 1 208 ? -16.612 21.720 31.878 1.00 63.47 196 VAL A O 1
ATOM 1488 N N . LYS A 1 209 ? -17.426 23.783 31.700 1.00 61.63 197 LYS A N 1
ATOM 1489 C CA . LYS A 1 209 ? -18.462 23.377 30.755 1.00 62.33 197 LYS A CA 1
ATOM 1490 C C . LYS A 1 209 ? -17.904 22.838 29.417 1.00 63.16 197 LYS A C 1
ATOM 1491 O O . LYS A 1 209 ? -18.451 21.910 28.859 1.00 64.71 197 LYS A O 1
ATOM 1497 N N . PHE A 1 210 ? -16.832 23.426 28.902 1.00 63.11 198 PHE A N 1
ATOM 1498 C CA . PHE A 1 210 ? -16.210 22.903 27.685 1.00 63.28 198 PHE A CA 1
ATOM 1499 C C . PHE A 1 210 ? -15.645 21.537 27.918 1.00 63.93 198 PHE A C 1
ATOM 1500 O O . PHE A 1 210 ? -15.814 20.682 27.057 1.00 64.94 198 PHE A O 1
ATOM 1508 N N . LEU A 1 211 ? -14.949 21.330 29.042 1.00 62.26 199 LEU A N 1
ATOM 1509 C CA . LEU A 1 211 ? -14.385 20.001 29.311 1.00 62.33 199 LEU A CA 1
ATOM 1510 C C . LEU A 1 211 ? -15.493 18.959 29.377 1.00 63.09 199 LEU A C 1
ATOM 1511 O O . LEU A 1 211 ? -15.354 17.850 28.838 1.00 61.76 199 LEU A O 1
ATOM 1516 N N . LEU A 1 212 ? -16.606 19.316 30.006 1.00 62.77 200 LEU A N 1
ATOM 1517 C CA . LEU A 1 212 ? -17.706 18.363 30.063 1.00 63.29 200 LEU A CA 1
ATOM 1518 C C . LEU A 1 212 ? -18.233 18.081 28.680 1.00 62.12 200 LEU A C 1
ATOM 1519 O O . LEU A 1 212 ? -18.354 16.958 28.347 1.00 62.87 200 LEU A O 1
ATOM 1524 N N . ASP A 1 213 ? -18.507 19.091 27.881 1.00 63.68 201 ASP A N 1
ATOM 1525 C CA . ASP A 1 213 ? -18.894 18.904 26.481 1.00 66.33 201 ASP A CA 1
ATOM 1526 C C . ASP A 1 213 ? -17.945 18.018 25.724 1.00 64.81 201 ASP A C 1
ATOM 1527 O O . ASP A 1 213 ? -18.380 17.272 24.863 1.00 67.08 201 ASP A O 1
ATOM 1532 N N . LEU A 1 214 ? -16.647 18.196 25.957 1.00 62.62 202 LEU A N 1
ATOM 1533 C CA . LEU A 1 214 ? -15.641 17.462 25.21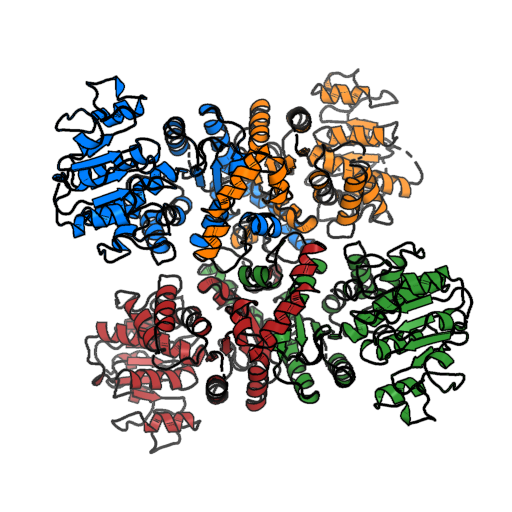2 1.00 62.96 202 LEU A CA 1
ATOM 1534 C C . LEU A 1 214 ? -15.595 15.980 25.583 1.00 62.45 202 LEU A C 1
ATOM 1535 O O . LEU A 1 214 ? -15.230 15.151 24.751 1.00 63.11 202 LEU A O 1
ATOM 1540 N N . GLY A 1 215 ? -16.037 15.643 26.787 1.00 62.05 203 GLY A N 1
ATOM 1541 C CA . GLY A 1 215 ? -16.151 14.258 27.199 1.00 61.92 203 GLY A CA 1
ATOM 1542 C C . GLY A 1 215 ? -15.565 13.885 28.544 1.00 63.67 203 GLY A C 1
ATOM 1543 O O . GLY A 1 215 ? -15.638 12.710 28.944 1.00 65.62 203 GLY A O 1
ATOM 1544 N N . VAL A 1 216 ? -14.973 14.860 29.234 1.00 62.44 204 VAL A N 1
ATOM 1545 C CA . VAL A 1 216 ? -14.389 14.621 30.519 1.00 61.81 204 VAL A CA 1
ATOM 1546 C C . VAL A 1 216 ? -15.522 14.316 31.496 1.00 61.89 204 VAL A C 1
ATOM 1547 O O . VAL A 1 216 ? -16.550 14.956 31.437 1.00 63.28 204 VAL A O 1
ATOM 1551 N N . LYS A 1 217 ? -15.333 13.339 32.373 1.00 62.17 205 LYS A N 1
ATOM 1552 C CA . LYS A 1 217 ? -16.379 12.945 33.272 1.00 63.43 205 LYS A CA 1
ATOM 1553 C C . LYS A 1 217 ? -16.033 13.334 34.675 1.00 64.28 205 LYS A C 1
ATOM 1554 O O . LYS A 1 217 ? -16.884 13.807 35.392 1.00 69.76 205 LYS A O 1
ATOM 1560 N N . ASN A 1 218 ? -14.787 13.209 35.074 1.00 64.00 206 ASN A N 1
ATOM 1561 C CA . ASN A 1 218 ? -14.393 13.620 36.395 1.00 63.57 206 ASN A CA 1
ATOM 1562 C C . ASN A 1 218 ? -13.743 15.013 36.450 1.00 63.07 206 ASN A C 1
ATOM 1563 O O . ASN A 1 218 ? -12.542 15.158 36.580 1.00 64.02 206 ASN A O 1
ATOM 1568 N N . VAL A 1 219 ? -14.565 16.037 36.370 1.00 61.70 207 VAL A N 1
ATOM 1569 C CA . VAL A 1 219 ? -14.088 17.403 36.550 1.00 60.33 207 VAL A CA 1
ATOM 1570 C C . VAL A 1 219 ? -14.344 17.798 37.989 1.00 59.44 207 VAL A C 1
ATOM 1571 O O . VAL A 1 219 ? -15.440 17.614 38.498 1.00 56.64 207 VAL A O 1
ATOM 1575 N N . VAL A 1 220 ? -13.317 18.329 38.637 1.00 60.45 208 VAL A N 1
ATOM 1576 C CA . VAL A 1 220 ? -13.429 18.766 40.014 1.00 61.45 208 VAL A CA 1
ATOM 1577 C C . VAL A 1 220 ? -13.141 20.257 40.065 1.00 61.28 208 VAL A C 1
ATOM 1578 O O . VAL A 1 220 ? -12.029 20.675 39.757 1.00 62.56 208 VAL A O 1
ATOM 1582 N N . ALA A 1 221 ? -14.157 21.024 40.426 1.00 58.77 209 ALA A N 1
ATOM 1583 C CA . ALA A 1 221 ? -14.096 22.471 40.498 1.00 59.27 209 ALA A CA 1
ATOM 1584 C C . ALA A 1 221 ? -13.694 22.926 41.904 1.00 60.66 209 ALA A C 1
ATOM 1585 O O . ALA A 1 221 ? -14.172 22.384 42.920 1.00 59.04 209 ALA A O 1
ATOM 1587 N N . VAL A 1 222 ? -12.838 23.941 41.969 1.00 60.49 210 VAL A N 1
ATOM 1588 C CA . VAL A 1 222 ? -12.336 24.429 43.256 1.00 60.53 210 VAL A CA 1
ATOM 1589 C C . VAL A 1 222 ? -12.262 25.947 43.206 1.00 61.39 210 VAL A C 1
ATOM 1590 O O . VAL A 1 222 ? -11.888 26.515 42.185 1.00 62.92 210 VAL A O 1
ATOM 1594 N N . ASP A 1 223 ? -12.630 26.589 44.300 1.00 61.60 211 ASP A N 1
ATOM 1595 C CA . ASP A 1 223 ? -12.518 28.025 44.427 1.00 62.60 211 ASP A CA 1
ATOM 1596 C C . ASP A 1 223 ? -12.071 28.306 45.886 1.00 64.37 211 ASP A C 1
ATOM 1597 O O . ASP A 1 223 ? -11.560 27.417 46.565 1.00 63.28 211 ASP A O 1
ATOM 1602 N N . ARG A 1 224 ? -12.238 29.534 46.346 1.00 64.80 212 ARG A N 1
ATOM 1603 C CA . ARG A 1 224 ? -11.565 30.026 47.533 1.00 66.32 212 ARG A CA 1
ATOM 1604 C C . ARG A 1 224 ? -11.919 29.323 48.806 1.00 63.85 212 ARG A C 1
ATOM 1605 O O . ARG A 1 224 ? -11.138 29.322 49.723 1.00 63.98 212 ARG A O 1
ATOM 1613 N N . LYS A 1 225 ? -13.121 28.786 48.886 1.00 64.44 213 LYS A N 1
ATOM 1614 C CA . LYS A 1 225 ? -13.580 28.090 50.100 1.00 63.38 213 LYS A CA 1
ATOM 1615 C C . LYS A 1 225 ? -13.513 26.569 49.901 1.00 61.69 213 LYS A C 1
ATOM 1616 O O . LYS A 1 225 ? -14.131 25.825 50.620 1.00 62.44 213 LYS A O 1
ATOM 1620 N N . GLY A 1 226 ? -12.793 26.099 48.898 1.00 61.46 214 GLY A N 1
ATOM 1621 C CA . GLY A 1 226 ? -12.647 24.657 48.683 1.00 61.09 214 GLY A CA 1
ATOM 1622 C C . GLY A 1 226 ? -13.341 24.079 47.449 1.00 61.58 214 GLY A C 1
ATOM 1623 O O . GLY A 1 226 ? -13.793 24.805 46.549 1.00 62.08 214 GLY A O 1
ATOM 1624 N N . ILE A 1 227 ? -13.361 22.751 47.396 1.00 60.54 215 ILE A N 1
ATOM 1625 C CA . ILE A 1 227 ? -14.033 22.016 46.333 1.00 61.98 215 ILE A CA 1
ATOM 1626 C C . ILE A 1 227 ? -15.542 22.312 46.319 1.00 62.51 215 ILE A C 1
ATOM 1627 O O . ILE A 1 227 ? -16.203 22.272 47.372 1.00 62.00 215 ILE A O 1
ATOM 1632 N N . LEU A 1 228 ? -16.078 22.568 45.126 1.00 63.12 216 LEU A N 1
ATOM 1633 C CA . LEU A 1 228 ? -17.504 22.871 44.972 1.00 63.30 216 LEU A CA 1
ATOM 1634 C C . LEU A 1 228 ? -18.332 21.608 45.057 1.00 63.65 216 LEU A C 1
ATOM 1635 O O . LEU A 1 228 ? -18.167 20.666 44.269 1.00 64.29 216 LEU A O 1
ATOM 1640 N N . ASN A 1 229 ? -19.211 21.596 46.044 1.00 63.72 217 ASN A N 1
ATOM 1641 C CA . ASN A 1 229 ? -19.955 20.430 46.398 1.00 63.57 217 ASN A CA 1
ATOM 1642 C C . ASN A 1 229 ? -21.288 20.921 47.024 1.00 63.49 217 ASN A C 1
ATOM 1643 O O . ASN A 1 229 ? -21.274 21.500 48.129 1.00 63.11 217 ASN A O 1
ATOM 1648 N N . GLU A 1 230 ? -22.423 20.714 46.334 1.00 63.21 218 GLU A N 1
ATOM 1649 C CA . GLU A 1 230 ? -23.737 21.125 46.925 1.00 64.04 218 GLU A CA 1
ATOM 1650 C C . GLU A 1 230 ? -23.891 20.845 48.418 1.00 63.79 218 GLU A C 1
ATOM 1651 O O . GLU A 1 230 ? -24.500 21.647 49.139 1.00 63.21 218 GLU A O 1
ATOM 1657 N N . ASN A 1 231 ? -23.385 19.689 48.872 1.00 64.96 219 ASN A N 1
ATOM 1658 C CA . ASN A 1 231 ? -23.499 19.275 50.301 1.00 65.26 219 ASN A CA 1
ATOM 1659 C C . ASN A 1 231 ? -22.719 20.150 51.281 1.00 67.08 219 ASN A C 1
ATOM 1660 O O . ASN A 1 231 ? -22.989 20.078 52.476 1.00 68.57 219 ASN A O 1
ATOM 1665 N N . ASP A 1 232 ? -21.682 20.878 50.826 1.00 68.82 220 ASP A N 1
ATOM 1666 C CA . ASP A 1 232 ? -20.985 21.860 51.722 1.00 68.35 220 ASP A CA 1
ATOM 1667 C C . ASP A 1 232 ? -21.293 23.251 51.145 1.00 68.08 220 ASP A C 1
ATOM 1668 O O . ASP A 1 232 ? -20.580 23.713 50.231 1.00 67.43 220 ASP A O 1
ATOM 1673 N N . PRO A 1 233 ? -22.330 23.913 51.665 1.00 67.49 221 PRO A N 1
ATOM 1674 C CA . PRO A 1 233 ? -22.923 25.085 50.989 1.00 67.23 221 PRO A CA 1
ATOM 1675 C C . PRO A 1 233 ? -21.985 26.303 51.040 1.00 67.85 221 PRO A C 1
ATOM 1676 O O . PRO A 1 233 ? -22.043 27.208 50.177 1.00 66.84 221 PRO A O 1
ATOM 1680 N N . GLU A 1 234 ? -21.118 26.304 52.054 1.00 69.15 222 GLU A N 1
ATOM 1681 C CA . GLU A 1 234 ? -19.995 27.247 52.135 1.00 69.10 222 GLU A CA 1
ATOM 1682 C C . GLU A 1 234 ? -19.315 27.423 50.786 1.00 67.11 222 GLU A C 1
ATOM 1683 O O . GLU A 1 234 ? -18.926 28.524 50.415 1.00 69.41 222 GLU A O 1
ATOM 1689 N N . THR A 1 235 ? -19.166 26.324 50.057 1.00 66.13 223 THR A N 1
ATOM 1690 C CA . THR A 1 235 ? -18.385 26.301 48.813 1.00 66.52 223 THR A CA 1
ATOM 1691 C C . THR A 1 235 ? -19.041 26.998 47.638 1.00 67.25 223 THR A C 1
ATOM 1692 O O . THR A 1 235 ? -18.417 27.119 46.588 1.00 66.52 223 THR A O 1
ATOM 1696 N N . CYS A 1 236 ? -20.284 27.456 47.811 1.00 70.65 224 CYS A N 1
ATOM 1697 C CA . CYS A 1 236 ? -21.063 28.063 46.720 1.00 73.15 224 CYS A CA 1
ATOM 1698 C C . CYS A 1 236 ? -21.403 29.543 46.899 1.00 73.84 224 CYS A C 1
ATOM 1699 O O . CYS A 1 236 ? -22.467 29.968 47.510 1.00 71.09 224 CYS A O 1
ATOM 1702 N N . LEU A 1 237 ? -20.457 30.294 46.296 1.00 74.26 225 LEU A N 1
ATOM 1703 C CA . LEU A 1 237 ? -20.328 31.747 46.444 1.00 76.00 225 LEU A CA 1
ATOM 1704 C C . LEU A 1 237 ? -21.372 32.492 45.620 1.00 76.04 225 LEU A C 1
ATOM 1705 O O . LEU A 1 237 ? -21.698 33.613 45.976 1.00 80.58 225 LEU A O 1
ATOM 1710 N N . ASN A 1 238 ? -21.882 31.890 44.540 1.00 72.92 226 ASN A N 1
ATOM 1711 C CA . ASN A 1 238 ? -23.091 32.370 43.882 1.00 70.45 226 ASN A CA 1
ATOM 1712 C C . ASN A 1 238 ? -23.872 31.220 43.310 1.00 67.12 226 ASN A C 1
ATOM 1713 O O . ASN A 1 238 ? -23.456 30.083 43.382 1.00 64.18 226 ASN A O 1
ATOM 1718 N N . GLU A 1 239 ? -25.024 31.539 42.744 1.00 65.47 227 GLU A N 1
ATOM 1719 C CA . GLU A 1 239 ? -25.767 30.610 41.905 1.00 64.99 227 GLU A CA 1
ATOM 1720 C C . GLU A 1 239 ? -24.911 29.883 40.852 1.00 63.05 227 GLU A C 1
ATOM 1721 O O . GLU A 1 239 ? -25.200 28.734 40.517 1.00 64.24 227 GLU A O 1
ATOM 1727 N N . TYR A 1 240 ? -23.877 30.521 40.314 1.00 60.30 228 TYR A N 1
ATOM 1728 C CA . TYR A 1 240 ? -23.127 29.894 39.210 1.00 59.20 228 TYR A CA 1
ATOM 1729 C C . TYR A 1 240 ? -22.198 28.785 39.727 1.00 60.13 228 TYR A C 1
ATOM 1730 O O . TYR A 1 240 ? -21.926 27.810 39.025 1.00 60.06 228 TYR A O 1
ATOM 1739 N N . HIS A 1 241 ? -21.714 28.938 40.946 1.00 59.72 229 HIS A N 1
ATOM 1740 C CA . HIS A 1 241 ? -20.919 27.914 41.586 1.00 60.05 229 HIS A CA 1
ATOM 1741 C C . HIS A 1 241 ? -21.821 26.731 41.937 1.00 60.21 229 HIS A C 1
ATOM 1742 O O . HIS A 1 241 ? -21.461 25.574 41.792 1.00 58.86 229 HIS A O 1
ATOM 1749 N N . LEU A 1 242 ? -23.016 27.026 42.399 1.00 60.17 230 LEU A N 1
ATOM 1750 C CA . LEU A 1 242 ? -23.988 25.968 42.646 1.00 59.85 230 LEU A CA 1
ATOM 1751 C C . LEU A 1 242 ? -24.236 25.206 41.331 1.00 60.90 230 LEU A C 1
ATOM 1752 O O . LEU A 1 242 ? -24.257 23.976 41.297 1.00 60.96 230 LEU A O 1
ATOM 1757 N N . GLU A 1 243 ? -24.409 25.928 40.235 1.00 60.63 231 GLU A N 1
ATOM 1758 C CA . GLU A 1 243 ? -24.660 25.260 38.974 1.00 61.73 231 GLU A CA 1
ATOM 1759 C C . GLU A 1 243 ? -23.505 24.297 38.654 1.00 63.04 231 GLU A C 1
ATOM 1760 O O . GLU A 1 243 ? -23.732 23.126 38.268 1.00 63.38 231 GLU A O 1
ATOM 1766 N N . ILE A 1 244 ? -22.271 24.772 38.850 1.00 60.66 232 ILE A N 1
ATOM 1767 C CA . ILE A 1 244 ? -21.095 23.952 38.595 1.00 59.58 232 ILE A CA 1
ATOM 1768 C C . ILE A 1 244 ? -20.994 22.739 39.496 1.00 59.33 232 ILE A C 1
ATOM 1769 O O . ILE A 1 244 ? -20.669 21.609 39.051 1.00 58.81 232 ILE A O 1
ATOM 1774 N N . ALA A 1 245 ? -21.280 22.957 40.764 1.00 58.68 233 ALA A N 1
ATOM 1775 C CA . ALA A 1 245 ? -21.223 21.856 41.711 1.00 58.37 233 ALA A CA 1
ATOM 1776 C C . ALA A 1 245 ? -22.162 20.733 41.256 1.00 58.90 233 ALA A C 1
ATOM 1777 O O . ALA A 1 245 ? -21.917 19.553 41.507 1.00 58.29 233 ALA A O 1
ATOM 1779 N N . ARG A 1 246 ? -23.264 21.102 40.623 1.00 60.17 234 ARG A N 1
ATOM 1780 C CA . ARG A 1 246 ? -24.249 20.097 40.240 1.00 60.71 234 ARG A CA 1
ATOM 1781 C C . ARG A 1 246 ? -23.866 19.262 39.027 1.00 61.87 234 ARG A C 1
ATOM 1782 O O . ARG A 1 246 ? -24.392 18.189 38.832 1.00 63.05 234 ARG A O 1
ATOM 1790 N N . ILE A 1 247 ? -22.940 19.746 38.217 1.00 61.58 235 ILE A N 1
ATOM 1791 C CA . ILE A 1 247 ? -22.537 18.977 37.059 1.00 60.34 235 ILE A CA 1
ATOM 1792 C C . ILE A 1 247 ? -21.122 18.492 37.197 1.00 60.87 235 ILE A C 1
ATOM 1793 O O . ILE A 1 247 ? -20.546 18.056 36.212 1.00 60.98 235 ILE A O 1
ATOM 1798 N N . THR A 1 248 ? -20.571 18.517 38.410 1.00 61.45 236 THR A N 1
ATOM 1799 C CA . THR A 1 248 ? -19.144 18.146 38.612 1.00 61.49 236 THR A CA 1
ATOM 1800 C C . THR A 1 248 ? -18.975 17.188 39.755 1.00 60.21 236 THR A C 1
ATOM 1801 O O . THR A 1 248 ? -19.921 16.803 40.383 1.00 59.24 236 THR A O 1
ATOM 1805 N N . ASN A 1 249 ? -17.746 16.784 39.978 1.00 60.63 237 ASN A N 1
ATOM 1806 C CA . ASN A 1 249 ? -17.359 16.011 41.138 1.00 59.58 237 ASN A CA 1
ATOM 1807 C C . ASN A 1 249 ? -18.171 14.746 41.363 1.00 60.18 237 ASN A C 1
ATOM 1808 O O . ASN A 1 249 ? -18.842 14.593 42.393 1.00 60.26 237 ASN A O 1
ATOM 1813 N N . PRO A 1 250 ? -18.107 13.832 40.405 1.00 60.26 238 PRO A N 1
ATOM 1814 C CA . PRO A 1 250 ? -18.860 12.568 40.475 1.00 61.38 238 PRO A CA 1
ATOM 1815 C C . PRO A 1 250 ? -18.554 11.698 41.686 1.00 61.21 238 PRO A C 1
ATOM 1816 O O . PRO A 1 250 ? -19.496 11.097 42.242 1.00 60.19 238 PRO A O 1
ATOM 1820 N N . GLU A 1 251 ? -17.276 11.644 42.071 1.00 62.00 239 GLU A N 1
ATOM 1821 C CA . GLU A 1 251 ? -16.833 10.946 43.283 1.00 64.96 239 GLU A CA 1
ATOM 1822 C C . GLU A 1 251 ? -17.290 11.638 44.559 1.00 65.67 239 GLU A C 1
ATOM 1823 O O . GLU A 1 251 ? -17.116 11.085 45.647 1.00 66.82 239 GLU A O 1
ATOM 1829 N N . ARG A 1 252 ? -17.889 12.827 44.440 1.00 65.64 240 ARG A N 1
ATOM 1830 C CA . ARG A 1 252 ? -18.432 13.546 45.610 1.00 65.07 240 ARG A CA 1
ATOM 1831 C C . ARG A 1 252 ? -17.343 13.830 46.648 1.00 63.76 240 ARG A C 1
ATOM 1832 O O . ARG A 1 252 ? -17.545 13.718 47.824 1.00 63.64 240 ARG A O 1
ATOM 1840 N N . LEU A 1 253 ? -16.178 14.212 46.160 1.00 65.48 241 LEU A N 1
ATOM 1841 C CA . LEU A 1 253 ? -15.078 14.709 46.976 1.00 65.23 241 LEU A CA 1
ATOM 1842 C C . LEU A 1 253 ? -15.358 16.016 47.711 1.00 64.69 241 LEU A C 1
ATOM 1843 O O . LEU A 1 253 ? -16.120 16.876 47.224 1.00 63.03 241 LEU A O 1
ATOM 1848 N N . SER A 1 254 ? -14.659 16.192 48.836 1.00 64.23 242 SER A N 1
ATOM 1849 C CA . SER A 1 254 ? -14.831 17.365 49.676 1.00 64.11 242 SER A CA 1
ATOM 1850 C C . SER A 1 254 ? -13.544 17.761 50.417 1.00 64.23 242 SER A C 1
ATOM 1851 O O . SER A 1 254 ? -12.928 16.909 51.024 1.00 67.09 242 SER A O 1
ATOM 1854 N N . GLY A 1 255 ? -13.180 19.046 50.407 1.00 63.56 243 GLY A N 1
ATOM 1855 C CA . GLY A 1 255 ? -11.939 19.524 51.006 1.00 62.08 243 GLY A CA 1
ATOM 1856 C C . GLY A 1 255 ? -11.265 20.582 50.145 1.00 63.43 243 GLY A C 1
ATOM 1857 O O . GLY A 1 255 ? -11.880 21.167 49.255 1.00 61.68 243 GLY A O 1
ATOM 1858 N N . ASP A 1 256 ? -9.976 20.809 50.388 1.00 64.35 244 ASP A N 1
ATOM 1859 C CA . ASP A 1 256 ? -9.235 21.924 49.776 1.00 64.34 244 ASP A CA 1
ATOM 1860 C C . ASP A 1 256 ? -8.603 21.502 48.451 1.00 62.92 244 ASP A C 1
ATOM 1861 O O . ASP A 1 256 ? -8.738 20.367 48.023 1.00 62.55 244 ASP A O 1
ATOM 1866 N N . LEU A 1 257 ? -7.920 22.429 47.797 1.00 61.98 245 LEU A N 1
ATOM 1867 C CA . LEU A 1 257 ? -7.223 22.127 46.543 1.00 61.83 245 LEU A CA 1
ATOM 1868 C C . LEU A 1 257 ? -6.291 20.930 46.651 1.00 61.06 245 LEU A C 1
ATOM 1869 O O . LEU A 1 257 ? -6.173 20.107 45.749 1.00 63.04 245 LEU A O 1
ATOM 1874 N N . GLU A 1 258 ? -5.624 20.835 47.777 1.00 61.97 246 GLU A N 1
ATOM 1875 C CA . GLU A 1 258 ? -4.649 19.769 47.993 1.00 61.81 246 GLU A CA 1
ATOM 1876 C C . GLU A 1 258 ? -5.294 18.396 47.930 1.00 62.34 246 GLU A C 1
ATOM 1877 O O . GLU A 1 258 ? -4.806 17.508 47.252 1.00 65.78 246 GLU A O 1
ATOM 1883 N N . THR A 1 259 ? -6.410 18.253 48.614 1.00 62.02 247 THR A N 1
ATOM 1884 C CA . THR A 1 259 ? -7.255 17.067 48.537 1.00 62.34 247 THR A CA 1
ATOM 1885 C C . THR A 1 259 ? -7.726 16.752 47.094 1.00 62.42 247 THR A C 1
ATOM 1886 O O . THR A 1 259 ? -7.669 15.599 46.633 1.00 63.54 247 THR A O 1
ATOM 1890 N N . ALA A 1 260 ? -8.166 17.784 46.381 1.00 61.45 248 ALA A N 1
ATOM 1891 C CA . ALA A 1 260 ? -8.615 17.638 44.989 1.00 61.08 248 ALA A CA 1
ATOM 1892 C C . ALA A 1 260 ? -7.556 17.071 44.091 1.00 62.86 248 ALA A C 1
ATOM 1893 O O . ALA A 1 260 ? -7.870 16.319 43.170 1.00 63.57 248 ALA A O 1
ATOM 1895 N N . LEU A 1 261 ? -6.304 17.430 44.352 1.00 63.88 249 LEU A N 1
ATOM 1896 C CA . LEU A 1 261 ? -5.241 17.063 43.458 1.00 63.04 249 LEU A CA 1
ATOM 1897 C C . LEU A 1 261 ? -4.771 15.635 43.639 1.00 62.98 249 LEU A C 1
ATOM 1898 O O . LEU A 1 261 ? -4.056 15.148 42.794 1.00 65.89 249 LEU A O 1
ATOM 1903 N N . GLU A 1 262 ? -5.159 14.954 44.710 1.00 64.06 250 GLU A N 1
ATOM 1904 C CA . GLU A 1 262 ? -4.719 13.583 44.907 1.00 65.19 250 GLU A CA 1
ATOM 1905 C C . GLU A 1 262 ? -5.168 12.770 43.712 1.00 65.66 250 GLU A C 1
ATOM 1906 O O . GLU A 1 262 ? -6.362 12.679 43.434 1.00 66.49 250 GLU A O 1
ATOM 1912 N N . GLY A 1 263 ? -4.198 12.228 42.973 1.00 65.20 251 GLY A N 1
ATOM 1913 C CA . GLY A 1 263 ? -4.488 11.383 41.847 1.00 65.07 251 GLY A CA 1
ATOM 1914 C C . GLY A 1 263 ? -4.944 12.112 40.613 1.00 64.98 251 GLY A C 1
ATOM 1915 O O . GLY A 1 263 ? -5.165 11.502 39.590 1.00 67.75 251 GLY A O 1
ATOM 1916 N N . ALA A 1 264 ? -5.057 13.416 40.678 1.00 63.70 252 ALA A N 1
ATOM 1917 C CA . ALA A 1 264 ? -5.516 14.147 39.521 1.00 63.41 252 ALA A CA 1
ATOM 1918 C C . ALA A 1 264 ? -4.542 14.036 38.364 1.00 63.45 252 ALA A C 1
ATOM 1919 O O . ALA A 1 264 ? -3.344 13.998 38.555 1.00 62.67 252 ALA A O 1
ATOM 1921 N N . ASP A 1 265 ? -5.078 14.028 37.159 1.00 63.53 253 ASP A N 1
ATOM 1922 C CA . ASP A 1 265 ? -4.267 13.996 35.957 1.00 63.91 253 ASP A CA 1
ATOM 1923 C C . ASP A 1 265 ? -3.962 15.380 35.408 1.00 64.15 253 ASP A C 1
ATOM 1924 O O . ASP A 1 265 ? -2.922 15.589 34.785 1.00 64.79 253 ASP A O 1
ATOM 1929 N N . PHE A 1 266 ? -4.884 16.320 35.608 1.00 63.10 254 PHE A N 1
ATOM 1930 C CA . PHE A 1 266 ? -4.669 17.691 35.156 1.00 62.55 254 PHE A CA 1
ATOM 1931 C C . PHE A 1 266 ? -5.058 18.651 36.248 1.00 63.28 254 PHE A C 1
ATOM 1932 O O . PHE A 1 266 ? -5.986 18.379 37.045 1.00 62.81 254 PHE A O 1
ATOM 1940 N N . PHE A 1 267 ? -4.321 19.756 36.316 1.00 63.33 255 PHE A N 1
ATOM 1941 C CA . PHE A 1 267 ? -4.728 20.890 37.100 1.00 61.99 255 PHE A CA 1
ATOM 1942 C C . PHE A 1 267 ? -4.854 21.997 36.105 1.00 63.14 255 PHE A C 1
ATOM 1943 O O . PHE A 1 267 ? -3.908 22.242 35.328 1.00 64.58 255 PHE A O 1
ATOM 1951 N N . ILE A 1 268 ? -6.008 22.671 36.126 1.00 63.44 256 ILE A N 1
ATOM 1952 C CA . ILE A 1 268 ? -6.176 23.894 35.382 1.00 63.82 256 ILE A CA 1
ATOM 1953 C C . ILE A 1 268 ? -6.549 25.020 36.314 1.00 65.10 256 ILE A C 1
ATOM 1954 O O . ILE A 1 268 ? -7.642 25.054 36.902 1.00 64.06 256 ILE A O 1
ATOM 1959 N N . GLY A 1 269 ? -5.623 25.956 36.441 1.00 65.60 257 GLY A N 1
ATOM 1960 C CA . GLY A 1 269 ? -5.783 27.062 37.335 1.00 64.26 257 GLY A CA 1
ATOM 1961 C C . GLY A 1 269 ? -5.895 28.361 36.603 1.00 63.93 257 GLY A C 1
ATOM 1962 O O . GLY A 1 269 ? -5.067 28.705 35.743 1.00 63.44 257 GLY A O 1
ATOM 1963 N N . VAL A 1 270 ? -6.915 29.112 36.986 1.00 65.69 258 VAL A N 1
ATOM 1964 C CA . VAL A 1 270 ? -7.228 30.368 36.350 1.00 65.97 258 VAL A CA 1
ATOM 1965 C C . VAL A 1 270 ? -7.617 31.222 37.556 1.00 66.41 258 VAL A C 1
ATOM 1966 O O . VAL A 1 270 ? -8.743 31.648 37.679 1.00 66.85 258 VAL A O 1
ATOM 1970 N N . SER A 1 271 ? -6.638 31.417 38.467 1.00 65.62 259 SER A N 1
ATOM 1971 C CA . SER A 1 271 ? -6.874 31.848 39.839 1.00 64.25 259 SER A CA 1
ATOM 1972 C C . SER A 1 271 ? -5.791 32.787 40.420 1.00 64.10 259 SER A C 1
ATOM 1973 O O . SER A 1 271 ? -5.671 33.888 40.009 1.00 66.03 259 SER A O 1
ATOM 1976 N N . ARG A 1 272 ? -5.045 32.367 41.419 1.00 64.42 260 ARG A N 1
ATOM 1977 C CA . ARG A 1 272 ? -4.070 33.241 42.062 1.00 66.58 260 ARG A CA 1
ATOM 1978 C C . ARG A 1 272 ? -2.639 32.678 41.998 1.00 65.61 260 ARG A C 1
ATOM 1979 O O . ARG A 1 272 ? -2.403 31.529 41.590 1.00 67.29 260 ARG A O 1
ATOM 1987 N N . GLY A 1 273 ? -1.678 33.497 42.385 1.00 63.20 261 GLY A N 1
ATOM 1988 C CA . GLY A 1 273 ? -0.269 33.121 42.241 1.00 62.04 261 GLY A CA 1
ATOM 1989 C C . GLY A 1 273 ? 0.288 32.321 43.428 1.00 61.81 261 GLY A C 1
ATOM 1990 O O . GLY A 1 273 ? -0.127 32.485 44.582 1.00 59.00 261 GLY A O 1
ATOM 1991 N N . ASN A 1 274 ? 1.221 31.428 43.105 1.00 62.49 262 ASN A N 1
ATOM 1992 C CA . ASN A 1 274 ? 1.933 30.636 44.088 1.00 62.63 262 ASN A CA 1
ATOM 1993 C C . ASN A 1 274 ? 1.041 29.973 45.126 1.00 61.00 262 ASN A C 1
ATOM 1994 O O . ASN A 1 274 ? 1.271 30.103 46.301 1.00 64.28 262 ASN A O 1
ATOM 1999 N N . ILE A 1 275 ? 0.055 29.223 44.682 1.00 59.73 263 ILE A N 1
ATOM 2000 C CA . ILE A 1 275 ? -0.816 28.513 45.615 1.00 61.18 263 ILE A CA 1
ATOM 2001 C C . ILE A 1 275 ? -0.674 27.014 45.566 1.00 62.39 263 ILE A C 1
ATOM 2002 O O . ILE A 1 275 ? -1.103 26.357 46.481 1.00 64.08 263 ILE A O 1
ATOM 2007 N N . LEU A 1 276 ? -0.146 26.467 44.475 1.00 63.71 264 LEU A N 1
ATOM 2008 C CA . LEU A 1 276 ? 0.017 25.026 44.340 1.00 62.67 264 LEU A CA 1
ATOM 2009 C C . LEU A 1 276 ? 1.417 24.626 44.803 1.00 61.84 264 LEU A C 1
ATOM 2010 O O . LEU A 1 276 ? 2.400 24.945 44.149 1.00 61.46 264 LEU A O 1
ATOM 2015 N N . LYS A 1 277 ? 1.512 23.971 45.952 1.00 60.82 265 LYS A N 1
ATOM 2016 C CA . LYS A 1 277 ? 2.834 23.616 46.506 1.00 60.22 265 LYS A CA 1
ATOM 2017 C C . LYS A 1 277 ? 3.466 22.479 45.670 1.00 60.86 265 LYS A C 1
ATOM 2018 O O . LYS A 1 277 ? 2.782 21.539 45.221 1.00 60.57 265 LYS A O 1
ATOM 2024 N N . PRO A 1 278 ? 4.775 22.556 45.436 1.00 61.10 266 PRO A N 1
ATOM 2025 C CA . PRO A 1 278 ? 5.440 21.592 44.560 1.00 61.09 266 PRO A CA 1
ATOM 2026 C C . PRO A 1 278 ? 5.242 20.155 45.015 1.00 61.23 266 PRO A C 1
ATOM 2027 O O . PRO A 1 278 ? 4.984 19.309 44.206 1.00 61.07 266 PRO A O 1
ATOM 2031 N N . GLU A 1 279 ? 5.328 19.881 46.316 1.00 61.63 267 GLU A N 1
ATOM 2032 C CA . GLU A 1 279 ? 5.140 18.499 46.767 1.00 61.25 267 GLU A CA 1
ATOM 2033 C C . GLU A 1 279 ? 3.769 17.887 46.437 1.00 61.12 267 GLU A C 1
ATOM 2034 O O . GLU A 1 279 ? 3.657 16.667 46.294 1.00 62.33 267 GLU A O 1
ATOM 2040 N N . TRP A 1 280 ? 2.747 18.721 46.235 1.00 60.29 268 TRP A N 1
ATOM 2041 C CA . TRP A 1 280 ? 1.431 18.214 45.799 1.00 59.82 268 TRP A CA 1
ATOM 2042 C C . TRP A 1 280 ? 1.520 17.501 44.461 1.00 60.00 268 TRP A C 1
ATOM 2043 O O . TRP A 1 280 ? 0.809 16.525 44.207 1.00 59.90 268 TRP A O 1
ATOM 2054 N N . ILE A 1 281 ? 2.409 17.968 43.606 1.00 59.69 269 ILE A N 1
ATOM 2055 C CA . ILE A 1 281 ? 2.536 17.377 42.280 1.00 61.00 269 ILE A CA 1
ATOM 2056 C C . ILE A 1 281 ? 2.845 15.903 42.348 1.00 63.23 269 ILE A C 1
ATOM 2057 O O . ILE A 1 281 ? 2.371 15.133 41.523 1.00 63.55 269 ILE A O 1
ATOM 2062 N N . LYS A 1 282 ? 3.614 15.513 43.355 1.00 64.35 270 LYS A N 1
ATOM 2063 C CA . LYS A 1 282 ? 3.995 14.140 43.523 1.00 63.31 270 LYS A CA 1
ATOM 2064 C C . LYS A 1 282 ? 2.824 13.282 43.983 1.00 65.79 270 LYS A C 1
ATOM 2065 O O . LYS A 1 282 ? 2.916 12.078 43.914 1.00 67.85 270 LYS A O 1
ATOM 2071 N N . LYS A 1 283 ? 1.728 13.873 44.462 1.00 66.36 271 LYS A N 1
ATOM 2072 C CA . LYS A 1 283 ? 0.553 13.080 44.875 1.00 64.17 271 LYS A CA 1
ATOM 2073 C C . LYS A 1 283 ? -0.492 13.077 43.784 1.00 63.26 271 LYS A C 1
ATOM 2074 O O . LYS A 1 283 ? -1.497 12.422 43.918 1.00 62.64 271 LYS A O 1
ATOM 2088 N N . SER A 1 285 ? -1.460 12.034 39.746 1.00 64.47 273 SER A N 1
ATOM 2089 C CA . SER A 1 285 ? -1.129 10.788 39.052 1.00 65.32 273 SER A CA 1
ATOM 2090 C C . SER A 1 285 ? 0.180 10.896 38.293 1.00 63.61 273 SER A C 1
ATOM 2091 O O . SER A 1 285 ? 0.808 11.944 38.258 1.00 64.04 273 SER A O 1
ATOM 2094 N N . ARG A 1 286 ? 0.563 9.812 37.639 1.00 65.19 274 ARG A N 1
ATOM 2095 C CA . ARG A 1 286 ? 1.751 9.825 36.775 1.00 65.67 274 ARG A CA 1
ATOM 2096 C C . ARG A 1 286 ? 1.524 10.745 35.565 1.00 67.01 274 ARG A C 1
ATOM 2097 O O . ARG A 1 286 ? 0.396 10.928 35.108 1.00 66.82 274 ARG A O 1
ATOM 2100 N N . LYS A 1 287 ? 2.626 11.330 35.091 1.00 67.45 275 LYS A N 1
ATOM 2101 C CA . LYS A 1 287 ? 2.657 12.276 33.985 1.00 67.33 275 LYS A CA 1
ATOM 2102 C C . LYS A 1 287 ? 1.628 13.397 34.113 1.00 64.56 275 LYS A C 1
ATOM 2103 O O . LYS A 1 287 ? 0.865 13.675 33.207 1.00 63.14 275 LYS A O 1
ATOM 2109 N N . PRO A 1 288 ? 1.614 14.056 35.266 1.00 63.06 276 PRO A N 1
ATOM 2110 C CA . PRO A 1 288 ? 0.670 15.116 35.532 1.00 61.41 276 PRO A CA 1
ATOM 2111 C C . PRO A 1 288 ? 0.890 16.357 34.690 1.00 62.92 276 PRO A C 1
ATOM 2112 O O . PRO A 1 288 ? 2.035 16.710 34.349 1.00 64.78 276 PRO A O 1
ATOM 2116 N N . VAL A 1 289 ? -0.215 17.021 34.380 1.00 62.39 277 VAL A N 1
ATOM 2117 C CA . VAL A 1 289 ? -0.228 18.172 33.544 1.00 62.53 277 VAL A CA 1
ATOM 2118 C C . VAL A 1 289 ? -0.751 19.324 34.351 1.00 62.87 277 VAL A C 1
ATOM 2119 O O . VAL A 1 289 ? -1.777 19.169 35.066 1.00 64.44 277 VAL A O 1
ATOM 2123 N N . ILE A 1 290 ? -0.039 20.455 34.249 1.00 60.93 278 ILE A N 1
ATOM 2124 C CA . ILE A 1 290 ? -0.261 21.649 35.072 1.00 61.39 278 ILE A CA 1
ATOM 2125 C C . ILE A 1 290 ? -0.394 22.857 34.131 1.00 63.61 278 ILE A C 1
ATOM 2126 O O . ILE A 1 290 ? 0.613 23.279 33.500 1.00 64.47 278 ILE A O 1
ATOM 2131 N N . PHE A 1 291 ? -1.630 23.368 34.003 1.00 63.59 279 PHE A N 1
ATOM 2132 C CA . PHE A 1 291 ? -1.905 24.573 33.259 1.00 62.57 279 PHE A CA 1
ATOM 2133 C C . PHE A 1 291 ? -2.052 25.590 34.396 1.00 63.98 279 PHE A C 1
ATOM 2134 O O . PHE A 1 291 ? -3.070 25.562 35.138 1.00 64.78 279 PHE A O 1
ATOM 2142 N N . ALA A 1 292 ? -1.054 26.439 34.586 1.00 62.86 280 ALA A N 1
ATOM 2143 C CA . ALA A 1 292 ? -1.126 27.392 35.676 1.00 63.37 280 ALA A CA 1
ATOM 2144 C C . ALA A 1 292 ? -1.227 28.746 35.063 1.00 63.44 280 ALA A C 1
ATOM 2145 O O . ALA A 1 292 ? -0.214 29.395 34.809 1.00 65.02 280 ALA A O 1
ATOM 2147 N N . LEU A 1 293 ? -2.463 29.176 34.855 1.00 63.25 281 LEU A N 1
ATOM 2148 C CA . LEU A 1 293 ? -2.760 30.336 34.014 1.00 63.06 281 LEU A CA 1
ATOM 2149 C C . LEU A 1 293 ? -3.096 31.602 34.824 1.00 63.56 281 LEU A C 1
ATOM 2150 O O . LEU A 1 293 ? -3.445 32.630 34.268 1.00 64.06 281 LEU A O 1
ATOM 2155 N N . ALA A 1 294 ? -2.966 31.578 36.129 1.00 63.82 282 ALA A N 1
ATOM 2156 C CA . ALA A 1 294 ? -3.153 32.846 36.857 1.00 64.72 282 ALA A CA 1
ATOM 2157 C C . ALA A 1 294 ? -2.288 33.945 36.245 1.00 64.70 282 ALA A C 1
ATOM 2158 O O . ALA A 1 294 ? -1.130 33.732 35.914 1.00 67.46 282 ALA A O 1
ATOM 2160 N N . ASN A 1 295 ? -2.866 35.124 36.135 1.00 66.89 283 ASN A N 1
ATOM 2161 C CA . ASN A 1 295 ? -2.195 36.259 35.561 1.00 70.19 283 ASN A CA 1
ATOM 2162 C C . ASN A 1 295 ? -2.113 37.359 36.596 1.00 68.12 283 ASN A C 1
ATOM 2163 O O . ASN A 1 295 ? -3.127 37.754 37.158 1.00 67.86 283 ASN A O 1
ATOM 2168 N N . PRO A 1 296 ? -0.930 37.900 36.836 1.00 66.38 284 PRO A N 1
ATOM 2169 C CA . PRO A 1 296 ? 0.259 37.628 36.085 1.00 66.50 284 PRO A CA 1
ATOM 2170 C C . PRO A 1 296 ? 1.220 36.597 36.673 1.00 66.67 284 PRO A C 1
ATOM 2171 O O . PRO A 1 296 ? 2.115 36.173 35.931 1.00 68.56 284 PRO A O 1
ATOM 2175 N N . VAL A 1 297 ? 1.097 36.238 37.959 1.00 64.44 285 VAL A N 1
ATOM 2176 C CA . VAL A 1 297 ? 1.934 35.194 38.530 1.00 63.31 285 VAL A CA 1
ATOM 2177 C C . VAL A 1 297 ? 1.223 33.842 38.460 1.00 65.04 285 VAL A C 1
ATOM 2178 O O . VAL A 1 297 ? 0.088 33.736 38.923 1.00 70.23 285 VAL A O 1
ATOM 2182 N N . PRO A 1 298 ? 1.852 32.803 37.905 1.00 64.06 286 PRO A N 1
ATOM 2183 C CA . PRO A 1 298 ? 1.192 31.483 37.842 1.00 63.70 286 PRO A CA 1
ATOM 2184 C C . PRO A 1 298 ? 0.970 30.847 39.202 1.00 64.85 286 PRO A C 1
ATOM 2185 O O . PRO A 1 298 ? 1.679 31.196 40.148 1.00 64.91 286 PRO A O 1
ATOM 2189 N N . GLU A 1 299 ? -0.008 29.920 39.267 1.00 65.15 287 GLU A N 1
ATOM 2190 C CA . GLU A 1 299 ? -0.333 29.179 40.486 1.00 64.40 287 GLU A CA 1
ATOM 2191 C C . GLU A 1 299 ? 0.895 28.449 41.078 1.00 62.95 287 GLU A C 1
ATOM 2192 O O . GLU A 1 299 ? 1.001 28.283 42.308 1.00 60.59 287 GLU A O 1
ATOM 2198 N N . ILE A 1 300 ? 1.814 28.032 40.203 1.00 61.07 288 ILE A N 1
ATOM 2199 C CA . ILE A 1 300 ? 3.113 27.553 40.653 1.00 60.63 288 ILE A CA 1
ATOM 2200 C C . ILE A 1 300 ? 4.136 27.938 39.646 1.00 60.55 288 ILE A C 1
ATOM 2201 O O . ILE A 1 300 ? 3.815 27.980 38.479 1.00 61.25 288 ILE A O 1
ATOM 2206 N N . ASP A 1 301 ? 5.356 28.242 40.088 1.00 60.89 289 ASP A N 1
ATOM 2207 C CA . ASP A 1 301 ? 6.415 28.601 39.173 1.00 62.51 289 ASP A CA 1
ATOM 2208 C C . ASP A 1 301 ? 6.626 27.432 38.223 1.00 63.90 289 ASP A C 1
ATOM 2209 O O . ASP A 1 301 ? 6.652 26.302 38.659 1.00 66.31 289 ASP A O 1
ATOM 2214 N N . PRO A 1 302 ? 6.699 27.688 36.925 1.00 64.96 290 PRO A N 1
ATOM 2215 C CA . PRO A 1 302 ? 6.808 26.597 35.952 1.00 64.50 290 PRO A CA 1
ATOM 2216 C C . PRO A 1 302 ? 8.039 25.733 36.106 1.00 63.48 290 PRO A C 1
ATOM 2217 O O . PRO A 1 302 ? 7.932 24.518 36.007 1.00 64.84 290 PRO A O 1
ATOM 2221 N N . GLU A 1 303 ? 9.203 26.323 36.335 1.00 62.67 291 GLU A N 1
ATOM 2222 C CA . GLU A 1 303 ? 10.405 25.492 36.483 1.00 61.56 291 GLU A CA 1
ATOM 2223 C C . GLU A 1 303 ? 10.215 24.615 37.740 1.00 62.30 291 GLU A C 1
ATOM 2224 O O . GLU A 1 303 ? 10.384 23.384 37.692 1.00 61.61 291 GLU A O 1
ATOM 2230 N N . LEU A 1 304 ? 9.798 25.243 38.839 1.00 61.72 292 LEU A N 1
ATOM 2231 C CA . LEU A 1 304 ? 9.568 24.521 40.065 1.00 61.97 292 LEU A CA 1
ATOM 2232 C C . LEU A 1 304 ? 8.648 23.324 39.815 1.00 62.56 292 LEU A C 1
ATOM 2233 O O . LEU A 1 304 ? 8.866 22.220 40.308 1.00 60.18 292 LEU A O 1
ATOM 2238 N N . ALA A 1 305 ? 7.609 23.546 39.043 1.00 64.15 293 ALA A N 1
ATOM 2239 C CA . ALA A 1 305 ? 6.716 22.467 38.731 1.00 65.36 293 ALA A CA 1
ATOM 2240 C C . ALA A 1 305 ? 7.414 21.353 37.961 1.00 64.13 293 ALA A C 1
ATOM 2241 O O . ALA A 1 305 ? 7.185 20.187 38.287 1.00 62.55 293 ALA A O 1
ATOM 2243 N N . ARG A 1 306 ? 8.210 21.711 36.933 1.00 64.17 294 ARG A N 1
ATOM 2244 C CA . ARG A 1 306 ? 8.967 20.707 36.156 1.00 66.36 294 ARG A CA 1
ATOM 2245 C C . ARG A 1 306 ? 9.829 19.950 37.148 1.00 63.18 294 ARG A C 1
ATOM 2246 O O . ARG A 1 306 ? 9.780 18.740 37.180 1.00 63.36 294 ARG A O 1
ATOM 2254 N N . GLU A 1 307 ? 10.550 20.680 37.999 1.00 60.33 295 GLU A N 1
ATOM 2255 C CA . GLU A 1 307 ? 11.450 20.069 38.945 1.00 61.21 295 GLU A CA 1
ATOM 2256 C C . GLU A 1 307 ? 10.787 19.093 39.900 1.00 60.48 295 GLU A C 1
ATOM 2257 O O . GLU A 1 307 ? 11.408 18.158 40.364 1.00 58.95 295 GLU A O 1
ATOM 2263 N N . ALA A 1 308 ? 9.521 19.330 40.183 1.00 62.75 296 ALA A N 1
ATOM 2264 C CA . ALA A 1 308 ? 8.752 18.503 41.089 1.00 64.21 296 ALA A CA 1
ATOM 2265 C C . ALA A 1 308 ? 8.081 17.342 40.379 1.00 64.73 296 ALA A C 1
ATOM 2266 O O . ALA A 1 308 ? 7.431 16.519 41.041 1.00 69.49 296 ALA A O 1
ATOM 2268 N N . GLY A 1 309 ? 8.247 17.234 39.069 1.00 62.29 297 GLY A N 1
ATOM 2269 C CA . GLY A 1 309 ? 7.772 16.086 38.352 1.00 61.80 297 GLY A CA 1
ATOM 2270 C C . GLY A 1 309 ? 6.714 16.330 37.274 1.00 63.74 297 GLY A C 1
ATOM 2271 O O . GLY A 1 309 ? 6.230 15.382 36.652 1.00 65.67 297 GLY A O 1
ATOM 2272 N N . ALA A 1 310 ? 6.348 17.577 37.016 1.00 63.72 298 ALA A N 1
ATOM 2273 C CA . ALA A 1 310 ? 5.311 17.846 36.026 1.00 63.82 298 ALA A CA 1
ATOM 2274 C C . ALA A 1 310 ? 5.716 17.325 34.661 1.00 64.86 298 ALA A C 1
ATOM 2275 O O . ALA A 1 310 ? 6.823 17.536 34.225 1.00 65.68 298 ALA A O 1
ATOM 2277 N N . PHE A 1 311 ? 4.812 16.651 33.968 1.00 66.84 299 PHE A N 1
ATOM 2278 C CA . PHE A 1 311 ? 5.104 16.171 32.583 1.00 64.76 299 PHE A CA 1
ATOM 2279 C C . PHE A 1 311 ? 4.933 17.276 31.588 1.00 65.26 299 PHE A C 1
ATOM 2280 O O . PHE A 1 311 ? 5.669 17.323 30.639 1.00 67.30 299 PHE A O 1
ATOM 2288 N N . ILE A 1 312 ? 3.933 18.143 31.777 1.00 65.43 300 ILE A N 1
ATOM 2289 C CA . ILE A 1 312 ? 3.688 19.311 30.875 1.00 63.97 300 ILE A CA 1
ATOM 2290 C C . ILE A 1 312 ? 3.227 20.503 31.709 1.00 64.00 300 ILE A C 1
ATOM 2291 O O . ILE A 1 312 ? 2.355 20.369 32.613 1.00 64.89 300 ILE A O 1
ATOM 2296 N N . VAL A 1 313 ? 3.786 21.661 31.391 1.00 61.63 301 VAL A N 1
ATOM 2297 C CA . VAL A 1 313 ? 3.453 22.848 32.135 1.00 62.68 301 VAL A CA 1
ATOM 2298 C C . VAL A 1 313 ? 3.076 23.940 31.135 1.00 63.10 301 VAL A C 1
ATOM 2299 O O . VAL A 1 313 ? 3.744 24.145 30.094 1.00 62.17 301 VAL A O 1
ATOM 2303 N N . ALA A 1 314 ? 1.996 24.631 31.442 1.00 63.14 302 ALA A N 1
ATOM 2304 C CA . ALA A 1 314 ? 1.554 25.716 30.604 1.00 64.11 302 ALA A CA 1
ATOM 2305 C C . ALA A 1 314 ? 1.185 26.893 31.471 1.00 62.52 302 ALA A C 1
ATOM 2306 O O . ALA A 1 314 ? 0.747 26.714 32.596 1.00 60.60 302 ALA A O 1
ATOM 2308 N N . THR A 1 315 ? 1.364 28.104 30.939 1.00 64.00 303 THR A N 1
ATOM 2309 C CA . THR A 1 315 ? 0.910 29.312 31.649 1.00 63.81 303 THR A CA 1
ATOM 2310 C C . THR A 1 315 ? 0.334 30.316 30.706 1.00 64.15 303 THR A C 1
ATOM 2311 O O . THR A 1 315 ? 0.254 30.096 29.501 1.00 64.37 303 THR A O 1
ATOM 2315 N N . GLY A 1 316 ? -0.091 31.420 31.298 1.00 65.12 304 GLY A N 1
ATOM 2316 C CA . GLY A 1 316 ? -0.613 32.541 30.538 1.00 65.67 304 GLY A CA 1
ATOM 2317 C C . GLY A 1 316 ? 0.444 33.492 30.033 1.00 66.23 304 GLY A C 1
ATOM 2318 O O . GLY A 1 316 ? 0.138 34.350 29.252 1.00 67.88 304 GLY A O 1
ATOM 2319 N N . ARG A 1 317 ? 1.703 33.306 30.425 1.00 66.98 305 ARG A N 1
ATOM 2320 C CA . ARG A 1 317 ? 2.774 34.209 30.002 1.00 66.44 305 ARG A CA 1
ATOM 2321 C C . ARG A 1 317 ? 3.552 33.871 28.718 1.00 66.66 305 ARG A C 1
ATOM 2322 O O . ARG A 1 317 ? 3.637 32.722 28.326 1.00 69.07 305 ARG A O 1
ATOM 2330 N N . SER A 1 318 ? 4.121 34.892 28.084 1.00 65.78 306 SER A N 1
ATOM 2331 C CA . SER A 1 318 ? 4.992 34.720 26.910 1.00 65.38 306 SER A CA 1
ATOM 2332 C C . SER A 1 318 ? 6.437 34.382 27.311 1.00 65.42 306 SER A C 1
ATOM 2333 O O . SER A 1 318 ? 7.246 33.940 26.526 1.00 66.09 306 SER A O 1
ATOM 2336 N N . ASP A 1 319 ? 6.749 34.682 28.539 1.00 65.54 307 ASP A N 1
ATOM 2337 C CA . ASP A 1 319 ? 7.921 34.263 29.264 1.00 65.21 307 ASP A CA 1
ATOM 2338 C C . ASP A 1 319 ? 8.252 32.744 29.222 1.00 66.53 307 ASP A C 1
ATOM 2339 O O . ASP A 1 319 ? 9.359 32.347 29.587 1.00 68.06 307 ASP A O 1
ATOM 2344 N N . HIS A 1 320 ? 7.276 31.886 28.937 1.00 63.44 308 HIS A N 1
ATOM 2345 C CA . HIS A 1 320 ? 7.491 30.447 29.067 1.00 64.24 308 HIS A CA 1
ATOM 2346 C C . HIS A 1 320 ? 6.886 29.715 27.895 1.00 63.37 308 HIS A C 1
ATOM 2347 O O . HIS A 1 320 ? 6.026 30.243 27.189 1.00 63.58 308 HIS A O 1
ATOM 2354 N N . PRO A 1 321 ? 7.300 28.487 27.665 1.00 63.68 309 PRO A N 1
ATOM 2355 C CA . PRO A 1 321 ? 6.651 27.686 26.648 1.00 63.12 309 PRO A CA 1
ATOM 2356 C C . PRO A 1 321 ? 5.187 27.480 26.980 1.00 63.30 309 PRO A C 1
ATOM 2357 O O . PRO A 1 321 ? 4.770 27.718 28.126 1.00 63.95 309 PRO A O 1
ATOM 2361 N N . ASN A 1 322 ? 4.432 27.032 25.981 1.00 60.05 310 ASN A N 1
ATOM 2362 C CA . ASN A 1 322 ? 3.061 26.608 26.176 1.00 60.85 310 ASN A CA 1
ATOM 2363 C C . ASN A 1 322 ? 2.217 27.727 26.773 1.00 62.41 310 ASN A C 1
ATOM 2364 O O . ASN A 1 322 ? 1.532 27.573 27.794 1.00 65.75 310 ASN A O 1
ATOM 2369 N N . GLN A 1 323 ? 2.281 28.866 26.124 1.00 62.20 311 GLN A N 1
ATOM 2370 C CA . GLN A 1 323 ? 1.443 29.967 26.510 1.00 64.05 311 GLN A CA 1
ATOM 2371 C C . GLN A 1 323 ? -0.005 29.756 26.032 1.00 64.86 311 GLN A C 1
ATOM 2372 O O . GLN A 1 323 ? -0.302 29.830 24.848 1.00 66.14 311 GLN A O 1
ATOM 2378 N N . VAL A 1 324 ? -0.905 29.512 26.965 1.00 66.14 312 VAL A N 1
ATOM 2379 C CA . VAL A 1 324 ? -2.331 29.452 26.668 1.00 66.64 312 VAL A CA 1
ATOM 2380 C C . VAL A 1 324 ? -2.866 30.878 26.629 1.00 66.23 312 VAL A C 1
ATOM 2381 O O . VAL A 1 324 ? -3.014 31.501 27.636 1.00 69.17 312 VAL A O 1
ATOM 2385 N N . ASN A 1 325 ? -3.058 31.435 25.462 1.00 67.99 313 ASN A N 1
ATOM 2386 C CA . ASN A 1 325 ? -3.519 32.808 25.407 1.00 68.82 313 ASN A CA 1
ATOM 2387 C C . ASN A 1 325 ? -4.603 33.088 24.362 1.00 66.79 313 ASN A C 1
ATOM 2388 O O . ASN A 1 325 ? -4.597 32.538 23.280 1.00 65.01 313 ASN A O 1
ATOM 2393 N N . ASN A 1 326 ? -5.580 33.861 24.823 1.00 66.69 314 ASN A N 1
ATOM 2394 C CA . ASN A 1 326 ? -6.797 34.245 24.120 1.00 66.92 314 ASN A CA 1
ATOM 2395 C C . ASN A 1 326 ? -6.567 34.689 22.704 1.00 64.86 314 ASN A C 1
ATOM 2396 O O . ASN A 1 326 ? -7.434 34.502 21.868 1.00 65.57 314 ASN A O 1
ATOM 2401 N N . LEU A 1 327 ? -5.383 35.243 22.452 1.00 62.59 315 LEU A N 1
ATOM 2402 C CA . LEU A 1 327 ? -5.036 35.775 21.155 1.00 62.59 315 LEU A CA 1
ATOM 2403 C C . LEU A 1 327 ? -5.077 34.746 20.058 1.00 62.90 315 LEU A C 1
ATOM 2404 O O . LEU A 1 327 ? -5.276 35.086 18.894 1.00 64.93 315 LEU A O 1
ATOM 2409 N N . LEU A 1 328 ? -4.873 33.491 20.387 1.00 62.49 316 LEU A N 1
ATOM 2410 C CA . LEU A 1 328 ? -4.981 32.463 19.363 1.00 63.43 316 LEU A CA 1
ATOM 2411 C C . LEU A 1 328 ? -6.399 32.292 18.883 1.00 63.47 316 LEU A C 1
ATOM 2412 O O . LEU A 1 328 ? -6.614 31.735 17.790 1.00 64.18 316 LEU A O 1
ATOM 2417 N N . ALA A 1 329 ? -7.372 32.755 19.677 1.00 63.18 317 ALA A N 1
ATOM 2418 C CA . ALA A 1 329 ? -8.797 32.443 19.410 1.00 63.37 317 ALA A CA 1
ATOM 2419 C C . ALA A 1 329 ? -9.597 33.606 18.865 1.00 63.25 317 ALA A C 1
ATOM 2420 O O . ALA A 1 329 ? -10.300 33.458 17.861 1.00 63.38 317 ALA A O 1
ATOM 2422 N N . PHE A 1 330 ? -9.529 34.760 19.526 1.00 62.73 318 PHE A N 1
ATOM 2423 C CA . PHE A 1 330 ? -10.469 35.844 19.186 1.00 62.58 318 PHE A CA 1
ATOM 2424 C C . PHE A 1 330 ? -10.370 36.405 17.752 1.00 62.20 318 PHE A C 1
ATOM 2425 O O . PHE A 1 330 ? -11.371 36.724 17.165 1.00 62.41 318 PHE A O 1
ATOM 2433 N N . PRO A 1 331 ? -9.197 36.523 17.153 1.00 60.71 319 PRO A N 1
ATOM 2434 C CA . PRO A 1 331 ? -9.179 37.103 15.836 1.00 61.74 319 PRO A CA 1
ATOM 2435 C C . PRO A 1 331 ? -9.985 36.265 14.846 1.00 62.29 319 PRO A C 1
ATOM 2436 O O . PRO A 1 331 ? -10.837 36.799 14.108 1.00 62.83 319 PRO A O 1
ATOM 2440 N N . GLY A 1 332 ? -9.740 34.965 14.832 1.00 61.73 320 GLY A N 1
ATOM 2441 C CA . GLY A 1 332 ? -10.412 34.087 13.869 1.00 60.52 320 GLY A CA 1
ATOM 2442 C C . GLY A 1 332 ? -11.872 33.958 14.174 1.00 60.77 320 GLY A C 1
ATOM 2443 O O . GLY A 1 332 ? -12.691 33.976 13.274 1.00 61.71 320 GLY A O 1
ATOM 2444 N N . ILE A 1 333 ? -12.199 33.814 15.449 1.00 60.34 321 ILE A N 1
ATOM 2445 C CA . ILE A 1 333 ? -13.573 33.621 15.855 1.00 61.54 321 ILE A CA 1
ATOM 2446 C C . ILE A 1 333 ? -14.411 34.814 15.466 1.00 63.01 321 ILE A C 1
ATOM 2447 O O . ILE A 1 333 ? -15.483 34.678 14.884 1.00 65.33 321 ILE A O 1
ATOM 2460 N N . LYS A 1 335 ? -13.737 37.189 13.321 1.00 61.82 323 LYS A N 1
ATOM 2461 C CA . LYS A 1 335 ? -13.805 37.407 11.933 1.00 62.13 323 LYS A CA 1
ATOM 2462 C C . LYS A 1 335 ? -14.816 36.444 11.303 1.00 61.95 323 LYS A C 1
ATOM 2463 O O . LYS A 1 335 ? -15.584 36.792 10.436 1.00 61.86 323 LYS A O 1
ATOM 2469 N N . GLY A 1 336 ? -14.799 35.209 11.722 1.00 62.12 324 GLY A N 1
ATOM 2470 C CA . GLY A 1 336 ? -15.726 34.249 11.154 1.00 63.10 324 GLY A CA 1
ATOM 2471 C C . GLY A 1 336 ? -17.140 34.606 11.479 1.00 62.59 324 GLY A C 1
ATOM 2472 O O . GLY A 1 336 ? -17.997 34.666 10.586 1.00 64.50 324 GLY A O 1
ATOM 2473 N N . ALA A 1 337 ? -17.356 34.911 12.743 1.00 61.17 325 ALA A N 1
ATOM 2474 C CA . ALA A 1 337 ? -18.687 35.196 13.245 1.00 62.25 325 ALA A CA 1
ATOM 2475 C C . ALA A 1 337 ? -19.295 36.434 12.615 1.00 62.67 325 ALA A C 1
ATOM 2476 O O . ALA A 1 337 ? -20.488 36.483 12.282 1.00 66.58 325 ALA A O 1
ATOM 2478 N N . VAL A 1 338 ? -18.490 37.459 12.469 1.00 61.23 326 VAL A N 1
ATOM 2479 C CA . VAL A 1 338 ? -19.012 38.716 11.940 1.00 60.47 326 VAL A CA 1
ATOM 2480 C C . VAL A 1 338 ? -19.390 38.577 10.477 1.00 61.62 326 VAL A C 1
ATOM 2481 O O . VAL A 1 338 ? -20.359 39.180 10.049 1.00 62.42 326 VAL A O 1
ATOM 2485 N N . GLU A 1 339 ? -18.642 37.762 9.747 1.00 61.97 327 GLU A N 1
ATOM 2486 C CA . GLU A 1 339 ? -18.932 37.501 8.342 1.00 64.03 327 GLU A CA 1
ATOM 2487 C C . GLU A 1 339 ? -20.188 36.642 8.173 1.00 64.21 327 GLU A C 1
ATOM 2488 O O . GLU A 1 339 ? -20.986 36.890 7.286 1.00 65.35 327 GLU A O 1
ATOM 2494 N N . LYS A 1 340 ? -20.352 35.642 9.035 1.00 65.82 328 LYS A N 1
ATOM 2495 C CA . LYS A 1 340 ? -21.536 34.790 9.067 1.00 66.28 328 LYS A CA 1
ATOM 2496 C C . LYS A 1 340 ? -22.742 35.616 9.508 1.00 66.15 328 LYS A C 1
ATOM 2497 O O . LYS A 1 340 ? -23.895 35.289 9.221 1.00 66.76 328 LYS A O 1
ATOM 2503 N N . ARG A 1 341 ? -22.479 36.664 10.275 1.00 66.39 329 ARG A N 1
ATOM 2504 C CA . ARG A 1 341 ? -23.520 37.503 10.847 1.00 67.44 329 ARG A CA 1
ATOM 2505 C C . ARG A 1 341 ? -24.418 36.846 11.869 1.00 69.53 329 ARG A C 1
ATOM 2506 O O . ARG A 1 341 ? -25.267 37.509 12.430 1.00 71.82 329 ARG A O 1
ATOM 2514 N N . SER A 1 342 ? -24.263 35.570 12.152 1.00 71.44 330 SER A N 1
ATOM 2515 C CA . SER A 1 342 ? -25.199 34.969 13.124 1.00 72.79 330 SER A CA 1
ATOM 2516 C C . SER A 1 342 ? -24.533 34.849 14.506 1.00 69.95 330 SER A C 1
ATOM 2517 O O . SER A 1 342 ? -23.285 35.111 14.709 1.00 70.14 330 SER A O 1
ATOM 2520 N N . LYS A 1 343 ? -25.395 34.438 15.427 1.00 64.91 331 LYS A N 1
ATOM 2521 C CA . LYS A 1 343 ? -25.033 34.170 16.794 1.00 63.74 331 LYS A CA 1
ATOM 2522 C C . LYS A 1 343 ? -23.890 33.176 16.871 1.00 63.71 331 LYS A C 1
ATOM 2523 O O . LYS A 1 343 ? -23.857 32.222 16.083 1.00 64.80 331 LYS A O 1
ATOM 2529 N N . ILE A 1 344 ? -22.935 33.406 17.768 1.00 62.99 332 ILE A N 1
ATOM 2530 C CA . ILE A 1 344 ? -21.865 32.416 17.994 1.00 62.12 332 ILE A CA 1
ATOM 2531 C C . ILE A 1 344 ? -22.437 31.188 18.669 1.00 62.32 332 ILE A C 1
ATOM 2532 O O . ILE A 1 344 ? -23.104 31.314 19.656 1.00 65.00 332 ILE A O 1
ATOM 2537 N N . THR A 1 345 ? -22.158 30.000 18.148 1.00 62.13 333 THR A N 1
ATOM 2538 C CA . THR A 1 345 ? -22.745 28.755 18.632 1.00 59.90 333 THR A CA 1
ATOM 2539 C C . THR A 1 345 ? -21.702 27.812 19.160 1.00 60.45 333 THR A C 1
ATOM 2540 O O . THR A 1 345 ? -20.521 27.972 18.898 1.00 61.34 333 THR A O 1
ATOM 2544 N N . LYS A 1 346 ? -22.166 26.816 19.898 1.00 61.69 334 LYS A N 1
ATOM 2545 C CA . LYS A 1 346 ? -21.294 25.798 20.501 1.00 63.88 334 LYS A CA 1
ATOM 2546 C C . LYS A 1 346 ? -20.497 25.086 19.414 1.00 62.25 334 LYS A C 1
ATOM 2547 O O . LYS A 1 346 ? -19.301 24.924 19.541 1.00 64.06 334 LYS A O 1
ATOM 2553 N N . ASN A 1 347 ? -21.148 24.733 18.311 1.00 62.19 335 ASN A N 1
ATOM 2554 C CA . ASN A 1 347 ? -20.414 24.154 17.139 1.00 62.13 335 ASN A CA 1
ATOM 2555 C C . ASN A 1 347 ? -19.281 25.039 16.587 1.00 62.77 335 ASN A C 1
ATOM 2556 O O . ASN A 1 347 ? -18.186 24.539 16.273 1.00 61.36 335 ASN A O 1
ATOM 2569 N N . LEU A 1 349 ? -17.597 27.386 18.338 1.00 58.94 337 LEU A N 1
ATOM 2570 C CA . LEU A 1 349 ? -16.514 27.430 19.291 1.00 60.85 337 LEU A CA 1
ATOM 2571 C C . LEU A 1 349 ? -15.731 26.077 19.297 1.00 61.74 337 LEU A C 1
ATOM 2572 O O . LEU A 1 349 ? -14.529 26.054 19.363 1.00 62.31 337 LEU A O 1
ATOM 2577 N N . LEU A 1 350 ? -16.399 24.952 19.155 1.00 61.13 338 LEU A N 1
ATOM 2578 C CA . LEU A 1 350 ? -15.661 23.698 19.114 1.00 61.73 338 LEU A CA 1
ATOM 2579 C C . LEU A 1 350 ? -14.864 23.523 17.823 1.00 61.61 338 LEU A C 1
ATOM 2580 O O . LEU A 1 350 ? -13.811 22.898 17.826 1.00 60.20 338 LEU A O 1
ATOM 2585 N N . SER A 1 351 ? -15.363 24.052 16.712 1.00 61.91 339 SER A N 1
ATOM 2586 C CA . SER A 1 351 ? -14.541 24.082 15.522 1.00 63.98 339 SER A CA 1
ATOM 2587 C C . SER A 1 351 ? -13.243 24.839 15.784 1.00 64.26 339 SER A C 1
ATOM 2588 O O . SER A 1 351 ? -12.169 24.387 15.391 1.00 63.49 339 SER A O 1
ATOM 2591 N N . ALA A 1 352 ? -13.343 25.970 16.477 1.00 63.39 340 ALA A N 1
ATOM 2592 C CA . ALA A 1 352 ? -12.164 26.738 16.806 1.00 64.43 340 ALA A CA 1
ATOM 2593 C C . ALA A 1 352 ? -11.226 25.912 17.679 1.00 63.61 340 ALA A C 1
ATOM 2594 O O . ALA A 1 352 ? -10.023 25.821 17.396 1.00 63.50 340 ALA A O 1
ATOM 2596 N N . VAL A 1 353 ? -11.782 25.253 18.697 1.00 62.91 341 VAL A N 1
ATOM 2597 C CA . VAL A 1 353 ? -10.964 24.397 19.567 1.00 62.54 341 VAL A CA 1
ATOM 2598 C C . VAL A 1 353 ? -10.174 23.432 18.721 1.00 62.46 341 VAL A C 1
ATOM 2599 O O . VAL A 1 353 ? -8.969 23.385 18.820 1.00 63.69 341 VAL A O 1
ATOM 2603 N N . GLU A 1 354 ? -10.859 22.715 17.850 1.00 63.25 342 GLU A N 1
ATOM 2604 C CA . GLU A 1 354 ? -10.207 21.723 16.997 1.00 65.35 342 GLU A CA 1
ATOM 2605 C C . GLU A 1 354 ? -9.168 22.320 16.036 1.00 64.86 342 GLU A C 1
ATOM 2606 O O . GLU A 1 354 ? -8.123 21.717 15.765 1.00 66.14 342 GLU A O 1
ATOM 2612 N N . ALA A 1 355 ? -9.475 23.489 15.517 1.00 63.93 343 ALA A N 1
ATOM 2613 C CA . ALA A 1 355 ? -8.616 24.120 14.574 1.00 64.11 343 ALA A CA 1
ATOM 2614 C C . ALA A 1 355 ? -7.317 24.536 15.259 1.00 63.77 343 ALA A C 1
ATOM 2615 O O . ALA A 1 355 ? -6.210 24.328 14.710 1.00 63.52 343 ALA A O 1
ATOM 2617 N N . ILE A 1 356 ? -7.421 25.077 16.473 1.00 62.27 344 ILE A N 1
ATOM 2618 C CA . ILE A 1 356 ? -6.176 25.446 17.211 1.00 62.39 344 ILE A CA 1
ATOM 2619 C C . ILE A 1 356 ? -5.341 24.178 17.522 1.00 62.94 344 ILE A C 1
ATOM 2620 O O . ILE A 1 356 ? -4.150 24.126 17.283 1.00 61.87 344 ILE A O 1
ATOM 2625 N N . ALA A 1 357 ? -6.006 23.120 17.974 1.00 64.65 345 ALA A N 1
ATOM 2626 C CA . ALA A 1 357 ? -5.279 21.914 18.348 1.00 65.41 345 ALA A CA 1
ATOM 2627 C C . ALA A 1 357 ? -4.559 21.320 17.159 1.00 64.85 345 ALA A C 1
ATOM 2628 O O . ALA A 1 357 ? -3.467 20.813 17.296 1.00 66.23 345 ALA A O 1
ATOM 2630 N N . ARG A 1 358 ? -5.174 21.349 15.989 1.00 64.37 346 ARG A N 1
ATOM 2631 C CA . ARG A 1 358 ? -4.575 20.654 14.861 1.00 64.39 346 ARG A CA 1
ATOM 2632 C C . ARG A 1 358 ? -3.558 21.607 14.233 1.00 65.96 346 ARG A C 1
ATOM 2633 O O . ARG A 1 358 ? -2.862 21.253 13.293 1.00 65.02 346 ARG A O 1
ATOM 2641 N N . SER A 1 359 ? -3.455 22.829 14.738 1.00 67.75 347 SER A N 1
ATOM 2642 C CA . SER A 1 359 ? -2.576 23.765 14.065 1.00 67.82 347 SER A CA 1
ATOM 2643 C C . SER A 1 359 ? -1.112 23.548 14.467 1.00 68.36 347 SER A C 1
ATOM 2644 O O . SER A 1 359 ? -0.274 24.368 14.171 1.00 69.44 347 SER A O 1
ATOM 2647 N N . CYS A 1 360 ? -0.795 22.443 15.151 1.00 67.97 348 CYS A N 1
ATOM 2648 C CA . CYS A 1 360 ? 0.586 22.089 15.381 1.00 66.57 348 CYS A CA 1
ATOM 2649 C C . CYS A 1 360 ? 0.692 20.634 15.612 1.00 65.64 348 CYS A C 1
ATOM 2650 O O . CYS A 1 360 ? -0.320 19.985 15.790 1.00 68.12 348 CYS A O 1
ATOM 2653 N N . GLU A 1 361 ? 1.918 20.110 15.579 1.00 66.57 349 GLU A N 1
ATOM 2654 C CA . GLU A 1 361 ? 2.202 18.748 16.043 1.00 67.58 349 GLU A CA 1
ATOM 2655 C C . GLU A 1 361 ? 2.642 18.820 17.543 1.00 66.17 349 GLU A C 1
ATOM 2656 O O . GLU A 1 361 ? 3.690 19.356 17.915 1.00 64.81 349 GLU A O 1
ATOM 2662 N N . PRO A 1 362 ? 1.767 18.372 18.429 1.00 65.87 350 PRO A N 1
ATOM 2663 C CA . PRO A 1 362 ? 2.008 18.608 19.830 1.00 65.69 350 PRO A CA 1
ATOM 2664 C C . PRO A 1 362 ? 3.215 17.847 20.337 1.00 65.02 350 PRO A C 1
ATOM 2665 O O . PRO A 1 362 ? 3.453 16.723 19.936 1.00 66.34 350 PRO A O 1
ATOM 2669 N N A GLU A 1 363 ? 3.990 18.529 21.175 0.50 64.17 351 GLU A N 1
ATOM 2670 N N B GLU A 1 363 ? 3.982 18.518 21.184 0.50 65.18 351 GLU A N 1
ATOM 2671 C CA A GLU A 1 363 ? 5.083 17.960 21.943 0.50 62.57 351 GLU A CA 1
ATOM 2672 C CA B GLU A 1 363 ? 5.022 17.908 21.984 0.50 64.56 351 GLU A CA 1
ATOM 2673 C C A GLU A 1 363 ? 4.966 18.565 23.344 0.50 61.45 351 GLU A C 1
ATOM 2674 C C B GLU A 1 363 ? 4.962 18.564 23.353 0.50 62.51 351 GLU A C 1
ATOM 2675 O O A GLU A 1 363 ? 4.322 19.604 23.519 0.50 59.82 351 GLU A O 1
ATOM 2676 O O B GLU A 1 363 ? 4.356 19.628 23.516 0.50 60.94 351 GLU A O 1
ATOM 2687 N N . PRO A 1 364 ? 5.573 17.935 24.342 1.00 61.91 352 PRO A N 1
ATOM 2688 C CA . PRO A 1 364 ? 5.521 18.459 25.700 1.00 62.81 352 PRO A CA 1
ATOM 2689 C C . PRO A 1 364 ? 5.898 19.950 25.859 1.00 63.25 352 PRO A C 1
ATOM 2690 O O . PRO A 1 364 ? 5.266 20.681 26.636 1.00 62.35 352 PRO A O 1
ATOM 2694 N N . GLU A 1 365 ? 6.914 20.398 25.141 1.00 64.04 353 GLU A N 1
ATOM 2695 C CA . GLU A 1 365 ? 7.339 21.803 25.233 1.00 64.20 353 GLU A CA 1
ATOM 2696 C C . GLU A 1 365 ? 6.610 22.688 24.243 1.00 65.21 353 GLU A C 1
ATOM 2697 O O . GLU A 1 365 ? 6.840 23.894 24.196 1.00 65.55 353 GLU A O 1
ATOM 2703 N N . ARG A 1 366 ? 5.699 22.098 23.467 1.00 65.56 354 ARG A N 1
ATOM 2704 C CA . ARG A 1 366 ? 4.884 22.873 22.552 1.00 65.83 354 ARG A CA 1
ATOM 2705 C C . ARG A 1 366 ? 3.561 22.155 22.240 1.00 64.26 354 ARG A C 1
ATOM 2706 O O . ARG A 1 366 ? 3.460 21.464 21.233 1.00 63.76 354 ARG A O 1
ATOM 2714 N N . ILE A 1 367 ? 2.563 22.339 23.118 1.00 62.85 355 ILE A N 1
ATOM 2715 C CA . ILE A 1 367 ? 1.238 21.660 23.001 1.00 62.52 355 ILE A CA 1
ATOM 2716 C C . ILE A 1 367 ? 0.204 22.427 22.190 1.00 63.90 355 ILE A C 1
ATOM 2717 O O . ILE A 1 367 ? -0.852 21.894 21.853 1.00 65.13 355 ILE A O 1
ATOM 2722 N N . ILE A 1 368 ? 0.526 23.687 21.896 1.00 64.78 356 ILE A N 1
ATOM 2723 C CA . ILE A 1 368 ? -0.242 24.528 20.998 1.00 65.91 356 ILE A CA 1
ATOM 2724 C C . ILE A 1 368 ? 0.683 25.452 20.261 1.00 65.48 356 ILE A C 1
ATOM 2725 O O . ILE A 1 368 ? 1.832 25.590 20.662 1.00 67.38 356 ILE A O 1
ATOM 2730 N N . PRO A 1 369 ? 0.195 26.075 19.180 1.00 65.82 357 PRO A N 1
ATOM 2731 C CA . PRO A 1 369 ? 0.998 27.049 18.424 1.00 64.07 357 PRO A CA 1
ATOM 2732 C C . PRO A 1 369 ? 1.160 28.337 19.201 1.00 63.76 357 PRO A C 1
ATOM 2733 O O . PRO A 1 369 ? 0.472 28.529 20.216 1.00 62.79 357 PRO A O 1
ATOM 2737 N N . GLU A 1 370 ? 2.061 29.199 18.736 1.00 64.73 358 GLU A N 1
ATOM 2738 C CA . GLU A 1 370 ? 2.145 30.568 19.240 1.00 65.84 358 GLU A CA 1
ATOM 2739 C C . GLU A 1 370 ? 1.288 31.450 18.341 1.00 66.60 358 GLU A C 1
ATOM 2740 O O . GLU A 1 370 ? 1.026 31.089 17.179 1.00 69.45 358 GLU A O 1
ATOM 2746 N N . ALA A 1 371 ? 0.943 32.629 18.853 1.00 65.97 359 ALA A N 1
ATOM 2747 C CA . ALA A 1 371 ? 0.019 33.559 18.228 1.00 65.18 359 ALA A CA 1
ATOM 2748 C C . ALA A 1 371 ? 0.538 34.173 16.991 1.00 66.46 359 ALA A C 1
ATOM 2749 O O . ALA A 1 371 ? -0.248 34.581 16.141 1.00 68.94 359 ALA A O 1
ATOM 2751 N N . PHE A 1 372 ? 1.851 34.310 16.897 1.00 65.99 360 PHE A N 1
ATOM 2752 C CA . PHE A 1 372 ? 2.462 34.881 15.689 1.00 67.03 360 PHE A CA 1
ATOM 2753 C C . PHE A 1 372 ? 2.485 33.923 14.524 1.00 68.31 360 PHE A C 1
ATOM 2754 O O . PHE A 1 372 ? 2.861 34.288 13.404 1.00 69.74 360 PHE A O 1
ATOM 2762 N N . ASP A 1 373 ? 2.033 32.699 14.762 1.00 69.23 361 ASP A N 1
ATOM 2763 C CA . ASP A 1 373 ? 1.850 31.776 13.651 1.00 69.84 361 ASP A CA 1
ATOM 2764 C C . ASP A 1 373 ? 0.526 32.012 12.923 1.00 67.58 361 ASP A C 1
ATOM 2765 O O . ASP A 1 373 ? -0.537 31.535 13.324 1.00 69.23 361 ASP A O 1
ATOM 2778 N N . LYS A 1 375 ? -0.876 30.976 10.395 1.00 65.37 363 LYS A N 1
ATOM 2779 C CA . LYS A 1 375 ? -1.700 29.837 9.985 1.00 66.42 363 LYS A CA 1
ATOM 2780 C C . LYS A 1 375 ? -2.812 29.575 10.997 1.00 64.82 363 LYS A C 1
ATOM 2781 O O . LYS A 1 375 ? -3.932 29.242 10.606 1.00 63.89 363 LYS A O 1
ATOM 2785 N N . VAL A 1 376 ? -2.555 29.794 12.287 1.00 64.35 364 VAL A N 1
ATOM 2786 C CA . VAL A 1 376 ? -3.598 29.501 13.279 1.00 64.84 364 VAL A CA 1
ATOM 2787 C C . VAL A 1 376 ? -4.841 30.357 13.005 1.00 64.93 364 VAL A C 1
ATOM 2788 O O . VAL A 1 376 ? -5.968 29.861 13.011 1.00 64.48 364 VAL A O 1
ATOM 2792 N N . HIS A 1 377 ? -4.611 31.659 12.802 1.00 64.04 365 HIS A N 1
ATOM 2793 C CA . HIS A 1 377 ? -5.705 32.601 12.649 1.00 62.98 365 HIS A CA 1
ATOM 2794 C C . HIS A 1 377 ? -6.494 32.328 11.390 1.00 63.38 365 HIS A C 1
ATOM 2795 O O . HIS A 1 377 ? -7.696 32.437 11.380 1.00 65.75 365 HIS A O 1
ATOM 2802 N N . LEU A 1 378 ? -5.820 31.951 10.335 1.00 62.53 366 LEU A N 1
ATOM 2803 C CA . LEU A 1 378 ? -6.522 31.471 9.160 1.00 63.32 366 LEU A CA 1
ATOM 2804 C C . LEU A 1 378 ? -7.358 30.212 9.423 1.00 63.56 366 LEU A C 1
ATOM 2805 O O . LEU A 1 378 ? -8.519 30.122 8.982 1.00 65.24 366 LEU A O 1
ATOM 2810 N N . ASN A 1 379 ? -6.786 29.255 10.128 1.00 62.44 367 ASN A N 1
ATOM 2811 C CA . ASN A 1 379 ? -7.506 28.023 10.388 1.00 63.45 367 ASN A CA 1
ATOM 2812 C C . ASN A 1 379 ? -8.707 28.218 11.290 1.00 62.61 367 ASN A C 1
ATOM 2813 O O . ASN A 1 379 ? -9.745 27.666 11.039 1.00 65.00 367 ASN A O 1
ATOM 2818 N N . VAL A 1 380 ? -8.578 29.045 12.295 1.00 61.98 368 VAL A N 1
ATOM 2819 C CA . VAL A 1 380 ? -9.691 29.320 13.185 1.00 62.24 368 VAL A CA 1
ATOM 2820 C C . VAL A 1 380 ? -10.800 30.057 12.413 1.00 62.74 368 VAL A C 1
ATOM 2821 O O . VAL A 1 380 ? -11.971 29.718 12.478 1.00 63.39 368 VAL A O 1
ATOM 2825 N N . TYR A 1 381 ? -10.414 31.080 11.678 1.00 63.06 369 TYR A N 1
ATOM 2826 C CA . TYR A 1 381 ? -11.361 31.783 10.831 1.00 64.45 369 TYR A CA 1
ATOM 2827 C C . TYR A 1 381 ? -12.102 30.816 9.932 1.00 65.01 369 TYR A C 1
ATOM 2828 O O . TYR A 1 381 ? -13.300 30.875 9.848 1.00 66.40 369 TYR A O 1
ATOM 2837 N N . THR A 1 382 ? -11.377 29.961 9.221 1.00 66.63 370 THR A N 1
ATOM 2838 C CA . THR A 1 382 ? -12.029 29.020 8.299 1.00 65.78 370 THR A CA 1
ATOM 2839 C C . THR A 1 382 ? -12.986 28.091 9.064 1.00 63.80 370 THR A C 1
ATOM 2840 O O . THR A 1 382 ? -14.100 27.808 8.655 1.00 63.03 370 THR A O 1
ATOM 2844 N N . ALA A 1 383 ? -12.520 27.620 10.195 1.00 62.75 371 ALA A N 1
ATOM 2845 C CA . ALA A 1 383 ? -13.326 26.702 10.972 1.00 63.37 371 ALA A CA 1
ATOM 2846 C C . ALA A 1 383 ? -14.651 27.364 11.383 1.00 63.06 371 ALA A C 1
ATOM 2847 O O . ALA A 1 383 ? -15.734 26.784 11.217 1.00 61.82 371 ALA A O 1
ATOM 2849 N N . VAL A 1 384 ? -14.549 28.588 11.884 1.00 61.39 372 VAL A N 1
ATOM 2850 C CA . VAL A 1 384 ? -15.705 29.274 12.400 1.00 61.38 372 VAL A CA 1
ATOM 2851 C C . VAL A 1 384 ? -16.698 29.682 11.299 1.00 63.23 372 VAL A C 1
ATOM 2852 O O . VAL A 1 384 ? -17.904 29.459 11.400 1.00 61.54 372 VAL A O 1
ATOM 2856 N N . LYS A 1 385 ? -16.162 30.235 10.221 1.00 65.23 373 LYS A N 1
ATOM 2857 C CA . LYS A 1 385 ? -16.932 30.573 9.048 1.00 65.85 373 LYS A CA 1
ATOM 2858 C C . LYS A 1 385 ? -17.691 29.353 8.549 1.00 64.38 373 LYS A C 1
ATOM 2859 O O . LYS A 1 385 ? -18.834 29.465 8.176 1.00 66.55 373 LYS A O 1
ATOM 2865 N N . GLY A 1 386 ? -17.084 28.180 8.581 1.00 63.83 374 GLY A N 1
ATOM 2866 C CA . GLY A 1 386 ? -17.707 26.963 8.027 1.00 62.93 374 GLY A CA 1
ATOM 2867 C C . GLY A 1 386 ? -18.748 26.253 8.868 1.00 63.98 374 GLY A C 1
ATOM 2868 O O . GLY A 1 386 ? -19.432 25.402 8.337 1.00 64.35 374 GLY A O 1
ATOM 2869 N N . SER A 1 387 ? -18.867 26.579 10.165 1.00 65.84 375 SER A N 1
ATOM 2870 C CA . SER A 1 387 ? -19.770 25.826 11.065 1.00 68.43 375 SER A CA 1
ATOM 2871 C C . SER A 1 387 ? -21.103 26.436 11.397 1.00 71.91 375 SER A C 1
ATOM 2872 O O . SER A 1 387 ? -21.194 27.604 11.613 1.00 71.90 375 SER A O 1
ATOM 2875 N N . ALA A 1 388 ? -22.102 25.566 11.596 1.00 79.77 376 ALA A N 1
ATOM 2876 C CA . ALA A 1 388 ? -23.365 25.824 12.377 1.00 82.46 376 ALA A CA 1
ATOM 2877 C C . ALA A 1 388 ? -23.342 26.995 13.356 1.00 81.83 376 ALA A C 1
ATOM 2878 O O . ALA A 1 388 ? -23.965 26.911 14.413 1.00 79.48 376 ALA A O 1
ATOM 2880 N N . HIS B 1 12 ? -19.867 59.098 -15.111 1.00 67.30 0 HIS B N 1
ATOM 2881 C CA . HIS B 1 12 ? -20.815 59.629 -14.081 1.00 67.51 0 HIS B CA 1
ATOM 2882 C C . HIS B 1 12 ? -21.129 58.539 -13.042 1.00 66.20 0 HIS B C 1
ATOM 2883 O O . HIS B 1 12 ? -22.138 57.864 -13.123 1.00 68.01 0 HIS B O 1
ATOM 2885 N N . VAL B 1 13 ? -20.250 58.369 -12.070 1.00 65.04 1 VAL B N 1
ATOM 2886 C CA . VAL B 1 13 ? -20.375 57.297 -11.071 1.00 64.84 1 VAL B CA 1
ATOM 2887 C C . VAL B 1 13 ? -21.436 57.566 -9.987 1.00 65.33 1 VAL B C 1
ATOM 2888 O O . VAL B 1 13 ? -21.517 58.654 -9.458 1.00 65.35 1 VAL B O 1
ATOM 2892 N N . ASP B 1 14 ? -22.177 56.525 -9.617 1.00 67.06 2 ASP B N 1
ATOM 2893 C CA . ASP B 1 14 ? -23.300 56.571 -8.712 1.00 65.34 2 ASP B CA 1
ATOM 2894 C C . ASP B 1 14 ? -22.827 56.611 -7.236 1.00 63.27 2 ASP B C 1
ATOM 2895 O O . ASP B 1 14 ? -21.850 55.966 -6.892 1.00 63.18 2 ASP B O 1
ATOM 2900 N N . ALA B 1 15 ? -23.511 57.358 -6.368 1.00 61.77 3 ALA B N 1
ATOM 2901 C CA . ALA B 1 15 ? -23.219 57.327 -4.929 1.00 61.38 3 ALA B CA 1
ATOM 2902 C C . ALA B 1 15 ? -23.295 55.915 -4.352 1.00 61.00 3 ALA B C 1
ATOM 2903 O O . ALA B 1 15 ? -22.452 55.520 -3.541 1.00 60.47 3 ALA B O 1
ATOM 2905 N N . LEU B 1 16 ? -24.291 55.149 -4.778 1.00 61.63 4 LEU B N 1
ATOM 2906 C CA . LEU B 1 16 ? -24.430 53.776 -4.285 1.00 61.38 4 LEU B CA 1
ATOM 2907 C C . LEU B 1 16 ? -23.275 52.931 -4.748 1.00 61.65 4 LEU B C 1
ATOM 2908 O O . LEU B 1 16 ? -22.624 52.260 -3.926 1.00 62.78 4 LEU B O 1
ATOM 2913 N N . GLU B 1 17 ? -23.005 52.970 -6.052 1.00 61.62 5 GLU B N 1
ATOM 2914 C CA . GLU B 1 17 ? -21.967 52.118 -6.600 1.00 61.92 5 GLU B CA 1
ATOM 2915 C C . GLU B 1 17 ? -20.641 52.395 -5.893 1.00 61.37 5 GLU B C 1
ATOM 2916 O O . GLU B 1 17 ? -19.935 51.449 -5.548 1.00 62.84 5 GLU B O 1
ATOM 2919 N N . VAL B 1 18 ? -20.335 53.654 -5.588 1.00 59.88 6 VAL B N 1
ATOM 2920 C CA . VAL B 1 18 ? -19.045 53.960 -4.944 1.00 59.90 6 VAL B CA 1
ATOM 2921 C C . VAL B 1 18 ? -19.013 53.568 -3.441 1.00 60.42 6 VAL B C 1
ATOM 2922 O O . VAL B 1 18 ? -17.977 53.153 -2.930 1.00 62.28 6 VAL B O 1
ATOM 2926 N N . HIS B 1 19 ? -20.148 53.675 -2.753 1.00 60.65 7 HIS B N 1
ATOM 2927 C CA . HIS B 1 19 ? -20.261 53.183 -1.390 1.00 59.79 7 HIS B CA 1
ATOM 2928 C C . HIS B 1 19 ? -20.051 51.674 -1.371 1.00 59.91 7 HIS B C 1
ATOM 2929 O O . HIS B 1 19 ? -19.362 51.147 -0.471 1.00 59.25 7 HIS B O 1
ATOM 2936 N N . ARG B 1 20 ? -20.635 50.984 -2.359 1.00 57.93 8 ARG B N 1
ATOM 2937 C CA . ARG B 1 20 ? -20.462 49.540 -2.479 1.00 57.96 8 ARG B CA 1
ATOM 2938 C C . ARG B 1 20 ? -19.017 49.145 -2.683 1.00 58.83 8 ARG B C 1
ATOM 2939 O O . ARG B 1 20 ? -18.484 48.268 -2.003 1.00 62.25 8 ARG B O 1
ATOM 2947 N N . PHE B 1 21 ? -18.359 49.797 -3.621 1.00 59.00 9 PHE B N 1
ATOM 2948 C CA . PHE B 1 21 ? -16.945 49.538 -3.855 1.00 57.34 9 PHE B CA 1
ATOM 2949 C C . PHE B 1 21 ? -16.078 49.876 -2.643 1.00 58.13 9 PHE B C 1
ATOM 2950 O O . PHE B 1 21 ? -15.181 49.147 -2.323 1.00 58.96 9 PHE B O 1
ATOM 2958 N N . LEU B 1 22 ? -16.343 50.984 -1.966 1.00 59.11 10 LEU B N 1
ATOM 2959 C CA . LEU B 1 22 ? -15.528 51.358 -0.810 1.00 62.28 10 LEU B CA 1
ATOM 2960 C C . LEU B 1 22 ? -15.783 50.489 0.424 1.00 63.89 10 LEU B C 1
ATOM 2961 O O . LEU B 1 22 ? -14.896 50.330 1.236 1.00 64.30 10 LEU B O 1
ATOM 2966 N N . LYS B 1 23 ? -16.978 49.895 0.503 1.00 66.45 11 LYS B N 1
ATOM 2967 C CA . LYS B 1 23 ? -17.449 49.131 1.664 1.00 65.37 11 LYS B CA 1
ATOM 2968 C C . LYS B 1 23 ? -17.234 49.958 2.908 1.00 63.93 11 LYS B C 1
ATOM 2969 O O . LYS B 1 23 ? -16.602 49.518 3.862 1.00 65.83 11 LYS B O 1
ATOM 2975 N N . GLY B 1 24 ? -17.712 51.192 2.867 1.00 63.90 12 GLY B N 1
ATOM 2976 C CA . GLY B 1 24 ? -17.593 52.090 4.002 1.00 64.47 12 GLY B CA 1
ATOM 2977 C C . GLY B 1 24 ? -16.553 53.179 3.766 1.00 64.76 12 GLY B C 1
ATOM 2978 O O . GLY B 1 24 ? -15.613 52.984 2.991 1.00 66.13 12 GLY B O 1
ATOM 2979 N N . LYS B 1 25 ? -16.726 54.318 4.443 1.00 64.81 13 LYS B N 1
ATOM 2980 C CA . LYS B 1 25 ? -15.839 55.456 4.288 1.00 67.40 13 LYS B CA 1
ATOM 2981 C C . LYS B 1 25 ? -14.878 55.594 5.476 1.00 70.75 13 LYS B C 1
ATOM 2982 O O . LYS B 1 25 ? -13.981 56.441 5.465 1.00 70.45 13 LYS B O 1
ATOM 2988 N N . ILE B 1 26 ? -15.054 54.696 6.441 1.00 74.54 14 ILE B N 1
ATOM 2989 C CA . ILE B 1 26 ? -14.314 54.620 7.691 1.00 78.72 14 ILE B CA 1
ATOM 2990 C C . ILE B 1 26 ? -13.273 53.481 7.667 1.00 78.84 14 ILE B C 1
ATOM 2991 O O . ILE B 1 26 ? -13.613 52.318 7.466 1.00 79.88 14 ILE B O 1
ATOM 2996 N N . ARG B 1 27 ? -12.006 53.831 7.843 1.00 78.86 15 ARG B N 1
ATOM 2997 C CA . ARG B 1 27 ? -10.935 52.838 8.060 1.00 80.30 15 ARG B CA 1
ATOM 2998 C C . ARG B 1 27 ? -10.448 53.003 9.521 1.00 79.31 15 ARG B C 1
ATOM 2999 O O . ARG B 1 27 ? -10.612 54.078 10.109 1.00 81.33 15 ARG B O 1
ATOM 3007 N N . THR B 1 28 ? -9.852 51.971 10.114 1.00 76.42 16 THR B N 1
ATOM 3008 C CA . THR B 1 28 ? -8.845 52.221 11.155 1.00 74.08 16 THR B CA 1
ATOM 3009 C C . THR B 1 28 ? -7.467 51.954 10.546 1.00 72.14 16 THR B C 1
ATOM 3010 O O . THR B 1 28 ? -7.336 51.496 9.394 1.00 70.40 16 THR B O 1
ATOM 3014 N N . ALA B 1 29 ? -6.436 52.300 11.313 1.00 73.68 17 ALA B N 1
ATOM 3015 C CA . ALA B 1 29 ? -5.020 52.160 10.879 1.00 73.19 17 ALA B CA 1
ATOM 3016 C C . ALA B 1 29 ? -4.049 52.055 12.094 1.00 72.74 17 ALA B C 1
ATOM 3017 O O . ALA B 1 29 ? -4.286 52.672 13.148 1.00 73.93 17 ALA B O 1
ATOM 3019 N N . LEU B 1 30 ? -2.966 51.298 11.922 1.00 70.86 18 LEU B N 1
ATOM 3020 C CA . LEU B 1 30 ? -2.053 50.989 13.004 1.00 72.49 18 LEU B CA 1
ATOM 3021 C C . LEU B 1 30 ? -0.911 52.002 13.040 1.00 73.71 18 LEU B C 1
ATOM 3022 O O . LEU B 1 30 ? -0.442 52.423 11.990 1.00 76.48 18 LEU B O 1
ATOM 3027 N N . PRO B 1 31 ? -0.355 52.301 14.211 1.00 73.25 19 PRO B N 1
ATOM 3028 C CA . PRO B 1 31 ? 0.856 53.145 14.274 1.00 70.75 19 PRO B CA 1
ATOM 3029 C C . PRO B 1 31 ? 2.062 52.460 13.637 1.00 69.97 19 PRO B C 1
ATOM 3030 O O . PRO B 1 31 ? 2.924 53.124 13.028 1.00 71.88 19 PRO B O 1
ATOM 3034 N N . VAL B 1 32 ? 2.136 51.145 13.784 1.00 68.24 20 VAL B N 1
ATOM 3035 C CA . VAL B 1 32 ? 3.292 50.408 13.328 1.00 68.35 20 VAL B CA 1
ATOM 3036 C C . VAL B 1 32 ? 2.888 49.388 12.301 1.00 69.23 20 VAL B C 1
ATOM 3037 O O . VAL B 1 32 ? 1.723 49.009 12.202 1.00 70.8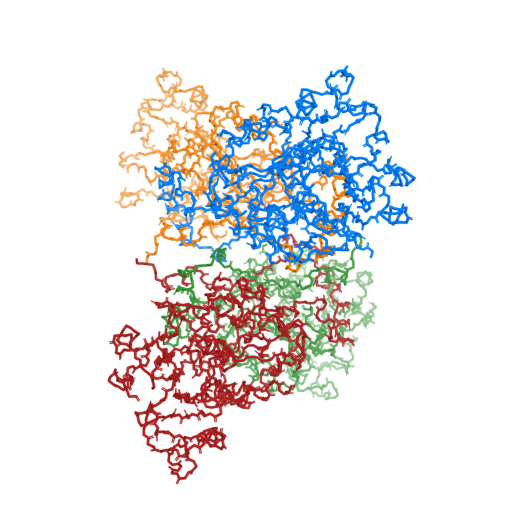4 20 VAL B O 1
ATOM 3041 N N . GLU B 1 33 ? 3.872 48.944 11.538 1.00 70.29 21 GLU B N 1
ATOM 3042 C CA . GLU B 1 33 ? 3.630 47.985 10.475 1.00 72.00 21 GLU B CA 1
ATOM 3043 C C . GLU B 1 33 ? 3.900 46.596 11.061 1.00 72.07 21 GLU B C 1
ATOM 3044 O O . GLU B 1 33 ? 2.989 45.805 11.196 1.00 74.46 21 GLU B O 1
ATOM 3050 N N . LYS B 1 34 ? 5.152 46.328 11.428 1.00 71.87 22 LYS B N 1
ATOM 3051 C CA . LYS B 1 34 ? 5.552 45.050 11.999 1.00 72.28 22 LYS B CA 1
ATOM 3052 C C . LYS B 1 34 ? 4.994 44.937 13.422 1.00 71.86 22 LYS B C 1
ATOM 3053 O O . LYS B 1 34 ? 4.975 45.924 14.184 1.00 71.54 22 LYS B O 1
ATOM 3059 N N . VAL B 1 35 ? 4.541 43.726 13.759 1.00 70.20 23 VAL B N 1
ATOM 3060 C CA . VAL B 1 35 ? 3.969 43.433 15.028 1.00 68.42 23 VAL B CA 1
ATOM 3061 C C . VAL B 1 35 ? 4.712 42.241 15.555 1.00 66.36 23 VAL B C 1
ATOM 3062 O O . VAL B 1 35 ? 4.580 41.177 15.004 1.00 67.78 23 VAL B O 1
ATOM 3066 N N . ASP B 1 36 ? 5.492 42.412 16.609 1.00 64.55 24 ASP B N 1
ATOM 3067 C CA . ASP B 1 36 ? 6.294 41.303 17.116 1.00 63.51 24 ASP B CA 1
ATOM 3068 C C . ASP B 1 36 ? 6.107 41.196 18.627 1.00 61.82 24 ASP B C 1
ATOM 3069 O O . ASP B 1 36 ? 5.325 41.955 19.182 1.00 60.87 24 ASP B O 1
ATOM 3074 N N . ARG B 1 37 ? 6.779 40.238 19.257 1.00 61.33 25 ARG B N 1
ATOM 3075 C CA . ARG B 1 37 ? 6.745 40.016 20.695 1.00 60.97 25 ARG B CA 1
ATOM 3076 C C . ARG B 1 37 ? 6.994 41.398 21.406 1.00 61.52 25 ARG B C 1
ATOM 3077 O O . ARG B 1 37 ? 6.201 41.891 22.225 1.00 60.52 25 ARG B O 1
ATOM 3085 N N . GLU B 1 38 ? 8.055 42.078 21.018 1.00 62.63 26 GLU B N 1
ATOM 3086 C CA . GLU B 1 38 ? 8.385 43.333 21.665 1.00 62.91 26 GLU B CA 1
ATOM 3087 C C . GLU B 1 38 ? 7.252 44.346 21.569 1.00 63.65 26 GLU B C 1
ATOM 3088 O O . GLU B 1 38 ? 6.899 44.965 22.558 1.00 65.52 26 GLU B O 1
ATOM 3094 N N . THR B 1 39 ? 6.707 44.533 20.373 1.00 63.24 27 THR B N 1
ATOM 3095 C CA . THR B 1 39 ? 5.654 45.503 20.170 1.00 61.96 27 THR B CA 1
ATOM 3096 C C . THR B 1 39 ? 4.475 45.203 21.077 1.00 62.87 27 THR B C 1
ATOM 3097 O O . THR B 1 39 ? 3.959 46.100 21.727 1.00 64.10 27 THR B O 1
ATOM 3101 N N . LEU B 1 40 ? 4.063 43.935 21.145 1.00 63.67 28 LEU B N 1
ATOM 3102 C CA . LEU B 1 40 ? 2.948 43.542 22.004 1.00 64.53 28 LEU B CA 1
ATOM 3103 C C . LEU B 1 40 ? 3.213 43.764 23.483 1.00 63.37 28 LEU B C 1
ATOM 3104 O O . LEU B 1 40 ? 2.329 44.201 24.203 1.00 64.14 28 LEU B O 1
ATOM 3109 N N . SER B 1 41 ? 4.436 43.486 23.921 1.00 62.34 29 SER B N 1
ATOM 3110 C CA . SER B 1 41 ? 4.810 43.721 25.301 1.00 62.82 29 SER B CA 1
ATOM 3111 C C . SER B 1 41 ? 4.737 45.212 25.631 1.00 62.85 29 SER B C 1
ATOM 3112 O O . SER B 1 41 ? 4.546 45.569 26.786 1.00 64.75 29 SER B O 1
ATOM 3115 N N . LEU B 1 42 ? 4.885 46.087 24.647 1.00 62.48 30 LEU B N 1
ATOM 3116 C CA . LEU B 1 42 ? 4.695 47.532 24.910 1.00 62.66 30 LEU B CA 1
ATOM 3117 C C . LEU B 1 42 ? 3.267 48.038 24.795 1.00 62.40 30 LEU B C 1
ATOM 3118 O O . LEU B 1 42 ? 2.825 48.828 25.596 1.00 64.53 30 LEU B O 1
ATOM 3123 N N . LEU B 1 43 ? 2.556 47.596 23.774 1.00 62.06 31 LEU B N 1
ATOM 3124 C CA . LEU B 1 43 ? 1.243 48.145 23.481 1.00 61.04 31 LEU B CA 1
ATOM 3125 C C . LEU B 1 43 ? 0.096 47.339 24.053 1.00 60.92 31 LEU B C 1
ATOM 3126 O O . LEU B 1 43 ? -1.055 47.774 24.004 1.00 59.98 31 LEU B O 1
ATOM 3131 N N . TYR B 1 44 ? 0.392 46.126 24.506 1.00 61.78 32 TYR B N 1
ATOM 3132 C CA . TYR B 1 44 ? -0.599 45.289 25.201 1.00 62.04 32 TYR B CA 1
ATOM 3133 C C . TYR B 1 44 ? 0.165 44.764 26.420 1.00 61.85 32 TYR B C 1
ATOM 3134 O O . TYR B 1 44 ? 1.054 45.448 26.918 1.00 62.39 32 TYR B O 1
ATOM 3143 N N . THR B 1 45 ? -0.121 43.560 26.876 1.00 61.63 33 THR B N 1
ATOM 3144 C CA . THR B 1 45 ? 0.451 43.076 28.119 1.00 62.40 33 THR B CA 1
ATOM 3145 C C . THR B 1 45 ? 1.910 42.685 27.906 1.00 62.17 33 THR B C 1
ATOM 3146 O O . THR B 1 45 ? 2.261 42.200 26.839 1.00 64.32 33 THR B O 1
ATOM 3150 N N . PRO B 1 46 ? 2.753 42.916 28.914 1.00 62.11 34 PRO B N 1
ATOM 3151 C CA . PRO B 1 46 ? 2.354 43.518 30.197 1.00 60.52 34 PRO B CA 1
ATOM 3152 C C . PRO B 1 46 ? 2.485 45.053 30.290 1.00 60.06 34 PRO B C 1
ATOM 3153 O O . PRO B 1 46 ? 1.968 45.651 31.212 1.00 61.06 34 PRO B O 1
ATOM 3157 N N . GLY B 1 47 ? 3.167 45.701 29.358 1.00 59.87 35 GLY B N 1
ATOM 3158 C CA . GLY B 1 47 ? 3.422 47.154 29.462 1.00 59.72 35 GLY B CA 1
ATOM 3159 C C . GLY B 1 47 ? 2.183 47.984 29.607 1.00 62.41 35 GLY B C 1
ATOM 3160 O O . GLY B 1 47 ? 2.166 49.009 30.307 1.00 65.45 35 GLY B O 1
ATOM 3161 N N . VAL B 1 48 ? 1.108 47.560 28.966 1.00 62.27 36 VAL B N 1
ATOM 3162 C CA . VAL B 1 48 ? -0.096 48.361 28.958 1.00 62.36 36 VAL B CA 1
ATOM 3163 C C . VAL B 1 48 ? -0.707 48.486 30.374 1.00 62.32 36 VAL B C 1
ATOM 3164 O O . VAL B 1 48 ? -1.504 49.393 30.638 1.00 61.71 36 VAL B O 1
ATOM 3168 N N . ALA B 1 49 ? -0.330 47.586 31.278 1.00 61.04 37 ALA B N 1
ATOM 3169 C CA . ALA B 1 49 ? -0.805 47.664 32.659 1.00 62.18 37 ALA B CA 1
ATOM 3170 C C . ALA B 1 49 ? -0.347 48.942 33.372 1.00 62.35 37 ALA B C 1
ATOM 3171 O O . ALA B 1 49 ? -1.117 49.516 34.141 1.00 62.36 37 ALA B O 1
ATOM 3173 N N . ASP B 1 50 ? 0.879 49.391 33.097 1.00 62.38 38 ASP B N 1
ATOM 3174 C CA . ASP B 1 50 ? 1.354 50.684 33.635 1.00 63.46 38 ASP B CA 1
ATOM 3175 C C . ASP B 1 50 ? 0.472 51.862 33.216 1.00 62.69 38 ASP B C 1
ATOM 3176 O O . ASP B 1 50 ? 0.219 52.773 33.997 1.00 62.81 38 ASP B O 1
ATOM 3181 N N . VAL B 1 51 ? 0.024 51.821 31.963 1.00 60.86 39 VAL B N 1
ATOM 3182 C CA . VAL B 1 51 ? -0.768 52.885 31.389 1.00 59.29 39 VAL B CA 1
ATOM 3183 C C . VAL B 1 51 ? -2.156 52.800 31.966 1.00 60.23 39 VAL B C 1
ATOM 3184 O O . VAL B 1 51 ? -2.777 53.818 32.228 1.00 61.41 39 VAL B O 1
ATOM 3188 N N . ALA B 1 52 ? -2.649 51.585 32.186 1.00 60.16 40 ALA B N 1
ATOM 3189 C CA . ALA B 1 52 ? -3.939 51.407 32.851 1.00 60.50 40 ALA B CA 1
ATOM 3190 C C . ALA B 1 52 ? -3.934 52.001 34.247 1.00 60.67 40 ALA B C 1
ATOM 3191 O O . ALA B 1 52 ? -4.801 52.802 34.578 1.00 59.23 40 ALA B O 1
ATOM 3193 N N . ARG B 1 53 ? -2.962 51.587 35.055 1.00 61.38 41 ARG B N 1
ATOM 3194 C CA . ARG B 1 53 ? -2.789 52.115 36.405 1.00 63.27 41 ARG B CA 1
ATOM 3195 C C . ARG B 1 53 ? -2.778 53.644 36.396 1.00 62.74 41 ARG B C 1
ATOM 3196 O O . ARG B 1 53 ? -3.514 54.290 37.157 1.00 63.11 41 ARG B O 1
ATOM 3204 N N . ALA B 1 54 ? -1.973 54.216 35.519 1.00 61.15 42 ALA B N 1
ATOM 3205 C CA . ALA B 1 54 ? -1.893 55.674 35.411 1.00 61.63 42 ALA B CA 1
ATOM 3206 C C . ALA B 1 54 ? -3.230 56.337 35.089 1.00 62.81 42 ALA B C 1
ATOM 3207 O O . ALA B 1 54 ? -3.538 57.385 35.659 1.00 64.46 42 ALA B O 1
ATOM 3209 N N . CYS B 1 55 ? -4.011 55.752 34.186 1.00 62.49 43 CYS B N 1
ATOM 3210 C CA . CYS B 1 55 ? -5.311 56.355 33.806 1.00 64.18 43 CYS B CA 1
ATOM 3211 C C . CYS B 1 55 ? -6.407 56.177 34.840 1.00 63.90 43 CYS B C 1
ATOM 3212 O O . CYS B 1 55 ? -7.259 57.037 35.029 1.00 64.63 43 CYS B O 1
ATOM 3215 N N . ALA B 1 56 ? -6.367 55.058 35.528 1.00 63.47 44 ALA B N 1
ATOM 3216 C CA . ALA B 1 56 ? -7.276 54.845 36.627 1.00 63.48 44 ALA B CA 1
ATOM 3217 C C . ALA B 1 56 ? -6.995 55.852 37.738 1.00 63.07 44 ALA B C 1
ATOM 3218 O O . ALA B 1 56 ? -7.905 56.507 38.213 1.00 62.13 44 ALA B O 1
ATOM 3220 N N . GLU B 1 57 ? -5.728 55.989 38.131 1.00 64.23 45 GLU B N 1
ATOM 3221 C CA . GLU B 1 57 ? -5.361 56.939 39.198 1.00 63.95 45 GLU B CA 1
ATOM 3222 C C . GLU B 1 57 ? -5.647 58.376 38.768 1.00 64.48 45 GLU B C 1
ATOM 3223 O O . GLU B 1 57 ? -5.972 59.204 39.596 1.00 64.87 45 GLU B O 1
ATOM 3229 N N . ASP B 1 58 ? -5.615 58.661 37.470 1.00 65.26 46 ASP B N 1
ATOM 3230 C CA . ASP B 1 58 ? -5.886 60.018 37.016 1.00 64.13 46 ASP B CA 1
ATOM 3231 C C . ASP B 1 58 ? -6.463 60.030 35.584 1.00 63.36 46 ASP B C 1
ATOM 3232 O O . ASP B 1 58 ? -5.743 60.012 34.579 1.00 64.01 46 ASP B O 1
ATOM 3237 N N . PRO B 1 59 ? -7.776 60.018 35.507 1.00 62.11 47 PRO B N 1
ATOM 3238 C CA . PRO B 1 59 ? -8.479 59.990 34.218 1.00 61.34 47 PRO B CA 1
ATOM 3239 C C . PRO B 1 59 ? -8.007 61.045 33.224 1.00 61.30 47 PRO B C 1
ATOM 3240 O O . PRO B 1 59 ? -8.069 60.801 32.039 1.00 62.20 47 PRO B O 1
ATOM 3244 N N . GLU B 1 60 ? -7.547 62.211 33.683 1.00 62.98 48 GLU B N 1
ATOM 3245 C CA . GLU B 1 60 ? -7.014 63.211 32.740 1.00 64.14 48 GLU B CA 1
ATOM 3246 C C . GLU B 1 60 ? -5.889 62.638 31.858 1.00 62.91 48 GLU B C 1
ATOM 3247 O O . GLU B 1 60 ? -5.675 63.100 30.733 1.00 61.17 48 GLU B O 1
ATOM 3253 N N . LYS B 1 61 ? -5.195 61.617 32.351 1.00 61.67 49 LYS B N 1
ATOM 3254 C CA . LYS B 1 61 ? -4.090 61.074 31.605 1.00 61.66 49 LYS B CA 1
ATOM 3255 C C . LYS B 1 61 ? -4.506 60.309 30.358 1.00 62.77 49 LYS B C 1
ATOM 3256 O O . LYS B 1 61 ? -3.640 60.042 29.521 1.00 62.59 49 LYS B O 1
ATOM 3262 N N . THR B 1 62 ? -5.795 59.977 30.201 1.00 61.02 50 THR B N 1
ATOM 3263 C CA . THR B 1 62 ? -6.260 59.429 28.941 1.00 62.06 50 THR B CA 1
ATOM 3264 C C . THR B 1 62 ? -5.975 60.394 27.792 1.00 62.90 50 THR B C 1
ATOM 3265 O O . THR B 1 62 ? -5.749 59.979 26.651 1.00 63.86 50 THR B O 1
ATOM 3269 N N . TYR B 1 63 ? -5.944 61.681 28.082 1.00 63.38 51 TYR B N 1
ATOM 3270 C CA . TYR B 1 63 ? -5.586 62.670 27.046 1.00 64.49 51 TYR B CA 1
ATOM 3271 C C . TYR B 1 63 ? -4.104 62.610 26.622 1.00 64.65 51 TYR B C 1
ATOM 3272 O O . TYR B 1 63 ? -3.733 63.084 25.558 1.00 65.60 51 TYR B O 1
ATOM 3281 N N . VAL B 1 64 ? -3.265 61.992 27.440 1.00 64.78 52 VAL B N 1
ATOM 3282 C CA . VAL B 1 64 ? -1.845 61.874 27.132 1.00 63.37 52 VAL B CA 1
ATOM 3283 C C . VAL B 1 64 ? -1.461 60.518 26.514 1.00 63.47 52 VAL B C 1
ATOM 3284 O O . VAL B 1 64 ? -0.594 60.458 25.655 1.00 64.86 52 VAL B O 1
ATOM 3288 N N . TYR B 1 65 ? -2.116 59.453 26.967 1.00 64.33 53 TYR B N 1
ATOM 3289 C CA . TYR B 1 65 ? -1.750 58.056 26.653 1.00 63.64 53 TYR B CA 1
ATOM 3290 C C . TYR B 1 65 ? -2.698 57.312 25.679 1.00 63.11 53 TYR B C 1
ATOM 3291 O O . TYR B 1 65 ? -2.346 56.217 25.184 1.00 62.97 53 TYR B O 1
ATOM 3300 N N . THR B 1 66 ? -3.876 57.887 25.407 1.00 63.42 54 THR B N 1
ATOM 3301 C CA . THR B 1 66 ? -4.821 57.301 24.458 1.00 62.73 54 THR B CA 1
ATOM 3302 C C . THR B 1 66 ? -5.168 58.301 23.378 1.00 62.87 54 THR B C 1
ATOM 3303 O O . THR B 1 66 ? -4.707 59.417 23.399 1.00 62.07 54 THR B O 1
ATOM 3307 N N . SER B 1 67 ? -6.015 57.880 22.446 1.00 64.01 55 SER B N 1
ATOM 3308 C CA . SER B 1 67 ? -6.479 58.725 21.363 1.00 63.67 55 SER B CA 1
ATOM 3309 C C . SER B 1 67 ? -7.641 59.614 21.782 1.00 63.71 55 SER B C 1
ATOM 3310 O O . SER B 1 67 ? -8.159 60.355 20.958 1.00 64.08 55 SER B O 1
ATOM 3313 N N . ARG B 1 68 ? -8.046 59.560 23.051 1.00 62.39 56 ARG B N 1
ATOM 3314 C CA . ARG B 1 68 ? -9.197 60.327 23.538 1.00 62.24 56 ARG B CA 1
ATOM 3315 C C . ARG B 1 68 ? -9.113 61.818 23.217 1.00 63.00 56 ARG B C 1
ATOM 3316 O O . ARG B 1 68 ? -10.128 62.452 22.989 1.00 63.79 56 ARG B O 1
ATOM 3324 N N . TRP B 1 69 ? -7.902 62.354 23.169 1.00 61.52 57 TRP B N 1
ATOM 3325 C CA . TRP B 1 69 ? -7.684 63.763 22.937 1.00 63.06 57 TRP B CA 1
ATOM 3326 C C . TRP B 1 69 ? -8.191 64.202 21.558 1.00 62.76 57 TRP B C 1
ATOM 3327 O O . TRP B 1 69 ? -8.278 65.420 21.287 1.00 63.04 57 TRP B O 1
ATOM 3338 N N . ASN B 1 70 ? -8.485 63.237 20.694 1.00 61.33 58 ASN B N 1
ATOM 3339 C CA . ASN B 1 70 ? -8.810 63.540 19.304 1.00 61.20 58 ASN B CA 1
ATOM 3340 C C . ASN B 1 70 ? -9.914 62.641 18.753 1.00 61.15 58 ASN B C 1
ATOM 3341 O O . ASN B 1 70 ? -10.054 62.539 17.536 1.00 63.43 58 ASN B O 1
ATOM 3346 N N . THR B 1 71 ? -10.692 61.997 19.626 1.00 62.39 59 THR B N 1
ATOM 3347 C CA . THR B 1 71 ? -11.833 61.177 19.159 1.00 66.65 59 THR B CA 1
ATOM 3348 C C . THR B 1 71 ? -13.201 61.780 19.510 1.00 65.04 59 THR B C 1
ATOM 3349 O O . THR B 1 71 ? -13.417 62.304 20.609 1.00 67.24 59 THR B O 1
ATOM 3353 N N . VAL B 1 72 ? -14.123 61.670 18.562 1.00 63.63 60 VAL B N 1
ATOM 3354 C CA . VAL B 1 72 ? -15.415 62.291 18.685 1.00 63.61 60 VAL B CA 1
ATOM 3355 C C . VAL B 1 72 ? -16.465 61.286 18.289 1.00 64.89 60 VAL B C 1
ATOM 3356 O O . VAL B 1 72 ? -16.308 60.603 17.288 1.00 64.80 60 VAL B O 1
ATOM 3360 N N . ALA B 1 73 ? -17.528 61.177 19.085 1.00 64.91 61 ALA B N 1
ATOM 3361 C CA . ALA B 1 73 ? -18.619 60.270 18.741 1.00 64.90 61 ALA B CA 1
ATOM 3362 C C . ALA B 1 73 ? -19.657 61.055 17.940 1.00 63.75 61 ALA B C 1
ATOM 3363 O O . ALA B 1 73 ? -20.004 62.174 18.309 1.00 64.17 61 ALA B O 1
ATOM 3365 N N . VAL B 1 74 ? -20.088 60.481 16.818 1.00 62.08 62 VAL B N 1
ATOM 3366 C CA . VAL B 1 74 ? -21.077 61.102 15.983 1.00 61.41 62 VAL B CA 1
ATOM 3367 C C . VAL B 1 74 ? -22.379 60.400 16.290 1.00 61.60 62 VAL B C 1
ATOM 3368 O O . VAL B 1 74 ? -22.612 59.303 15.801 1.00 61.38 62 VAL B O 1
ATOM 3372 N N . VAL B 1 75 ? -23.209 61.007 17.140 1.00 61.72 63 VAL B N 1
ATOM 3373 C CA . VAL B 1 75 ? -24.324 60.285 17.758 1.00 61.47 63 VAL B CA 1
ATOM 3374 C C . VAL B 1 75 ? -25.652 60.642 17.106 1.00 61.75 63 VAL B C 1
ATOM 3375 O O . VAL B 1 75 ? -26.022 61.842 17.029 1.00 60.93 63 VAL B O 1
ATOM 3379 N N . SER B 1 76 ? -26.360 59.606 16.653 1.00 60.69 64 SER B N 1
ATOM 3380 C CA . SER B 1 76 ? -27.698 59.801 16.132 1.00 62.75 64 SER B CA 1
ATOM 3381 C C . SER B 1 76 ? -28.633 58.650 16.446 1.00 62.12 64 SER B C 1
ATOM 3382 O O . SER B 1 76 ? -28.195 57.516 16.561 1.00 62.50 64 SER B O 1
ATOM 3385 N N . ASP B 1 77 ? -29.923 58.931 16.567 1.00 61.82 65 ASP B N 1
ATOM 3386 C CA . ASP B 1 77 ? -30.937 57.844 16.564 1.00 61.34 65 ASP B CA 1
ATOM 3387 C C . ASP B 1 77 ? -31.646 57.755 15.209 1.00 62.38 65 ASP B C 1
ATOM 3388 O O . ASP B 1 77 ? -32.485 56.916 14.991 1.00 64.70 65 ASP B O 1
ATOM 3393 N N . GLY B 1 78 ? -31.257 58.614 14.287 1.00 64.06 66 GLY B N 1
ATOM 3394 C CA . GLY B 1 78 ? -31.898 58.662 12.979 1.00 64.52 66 GLY B CA 1
ATOM 3395 C C . GLY B 1 78 ? -33.306 59.236 13.000 1.00 62.80 66 GLY B C 1
ATOM 3396 O O . GLY B 1 78 ? -34.091 58.977 12.099 1.00 62.87 66 GLY B O 1
ATOM 3397 N N . SER B 1 79 ? -33.628 60.041 14.003 1.00 61.48 67 SER B N 1
ATOM 3398 C CA . SER B 1 79 ? -34.975 60.572 14.091 1.00 61.48 67 SER B CA 1
ATOM 3399 C C . SER B 1 79 ? -35.179 61.817 13.204 1.00 60.79 67 SER B C 1
ATOM 3400 O O . SER B 1 79 ? -36.313 62.235 13.005 1.00 62.04 67 SER B O 1
ATOM 3403 N N . ALA B 1 80 ? -34.109 62.364 12.625 1.00 61.76 68 ALA B N 1
ATOM 3404 C CA . ALA B 1 80 ? -34.237 63.461 11.664 1.00 61.43 68 ALA B CA 1
ATOM 3405 C C . ALA B 1 80 ? -33.050 63.497 10.709 1.00 62.78 68 ALA B C 1
ATOM 3406 O O . ALA B 1 80 ? -32.179 64.378 10.813 1.00 61.99 68 ALA B O 1
ATOM 3408 N N . VAL B 1 81 ? -33.036 62.545 9.773 1.00 63.11 69 VAL B N 1
ATOM 3409 C CA . VAL B 1 81 ? -31.888 62.349 8.903 1.00 64.14 69 VAL B CA 1
ATOM 3410 C C . VAL B 1 81 ? -32.006 63.228 7.671 1.00 64.14 69 VAL B C 1
ATOM 3411 O O . VAL B 1 81 ? -32.965 63.100 6.925 1.00 64.14 69 VAL B O 1
ATOM 3415 N N . LEU B 1 82 ? -31.018 64.120 7.489 1.00 65.71 70 LEU B N 1
ATOM 3416 C CA . LEU B 1 82 ? -30.948 65.013 6.331 1.00 67.87 70 LEU B CA 1
ATOM 3417 C C . LEU B 1 82 ? -32.338 65.598 6.091 1.00 68.39 70 LEU B C 1
ATOM 3418 O O . LEU B 1 82 ? -32.965 66.131 7.026 1.00 70.19 70 LEU B O 1
ATOM 3423 N N . GLY B 1 83 ? -32.829 65.490 4.859 1.00 68.22 71 GLY B N 1
ATOM 3424 C CA . GLY B 1 83 ? -34.166 65.915 4.534 1.00 66.03 71 GLY B CA 1
ATOM 3425 C C . GLY B 1 83 ? -35.162 64.783 4.618 1.00 66.17 71 GLY B C 1
ATOM 3426 O O . GLY B 1 83 ? -36.323 64.984 4.279 1.00 69.31 71 GLY B O 1
ATOM 3427 N N . LEU B 1 84 ? -34.741 63.606 5.076 1.00 65.46 72 LEU B N 1
ATOM 3428 C CA . LEU B 1 84 ? -35.558 62.385 4.906 1.00 65.04 72 LEU B CA 1
ATOM 3429 C C . LEU B 1 84 ? -36.472 62.049 6.079 1.00 64.42 72 LEU B C 1
ATOM 3430 O O . LEU B 1 84 ? -37.346 61.210 5.950 1.00 65.20 72 LEU B O 1
ATOM 3435 N N . GLY B 1 85 ? -36.247 62.680 7.226 1.00 64.05 73 GLY B N 1
ATOM 3436 C CA . GLY B 1 85 ? -37.089 62.452 8.405 1.00 63.11 73 GLY B CA 1
ATOM 3437 C C . GLY B 1 85 ? -36.613 61.338 9.323 1.00 62.73 73 GLY B C 1
ATOM 3438 O O . GLY B 1 85 ? -35.417 61.076 9.439 1.00 66.09 73 GLY B O 1
ATOM 3439 N N . ASN B 1 86 ? -37.567 60.689 9.974 1.00 61.03 74 ASN B N 1
ATOM 3440 C CA . ASN B 1 86 ? -37.277 59.669 10.965 1.00 61.16 74 ASN B CA 1
ATOM 3441 C C . ASN B 1 86 ? -37.114 58.321 10.319 1.00 61.53 74 ASN B C 1
ATOM 3442 O O . ASN B 1 86 ? -38.016 57.491 10.380 1.00 60.94 74 ASN B O 1
ATOM 3447 N N . ILE B 1 87 ? -35.951 58.103 9.718 1.00 61.30 75 ILE B N 1
ATOM 3448 C CA . ILE B 1 87 ? -35.678 56.853 9.026 1.00 60.52 75 ILE B CA 1
ATOM 3449 C C . ILE B 1 87 ? -34.983 55.835 9.881 1.00 60.25 75 ILE B C 1
ATOM 3450 O O . ILE B 1 87 ? -34.911 54.709 9.470 1.00 59.61 75 ILE B O 1
ATOM 3455 N N . GLY B 1 88 ? -34.470 56.222 11.042 1.00 59.66 76 GLY B N 1
ATOM 3456 C CA . GLY B 1 88 ? -33.876 55.265 11.969 1.00 61.32 76 GLY B CA 1
ATOM 3457 C C . GLY B 1 88 ? -32.369 55.127 11.850 1.00 62.06 76 GLY B C 1
ATOM 3458 O O . GLY B 1 88 ? -31.735 55.707 10.947 1.00 62.75 76 GLY B O 1
ATOM 3459 N N . PRO B 1 89 ? -31.791 54.386 12.789 1.00 60.69 77 PRO B N 1
ATOM 3460 C CA . PRO B 1 89 ? -30.322 54.314 12.951 1.00 60.26 77 PRO B CA 1
ATOM 3461 C C . PRO B 1 89 ? -29.564 53.670 11.798 1.00 60.08 77 PRO B C 1
ATOM 3462 O O . PRO B 1 89 ? -28.423 54.036 11.532 1.00 61.87 77 PRO B O 1
ATOM 3466 N N . TYR B 1 90 ? -30.195 52.732 11.115 1.00 60.44 78 TYR B N 1
ATOM 3467 C CA . TYR B 1 90 ? -29.569 52.067 9.981 1.00 59.96 78 TYR B CA 1
ATOM 3468 C C . TYR B 1 90 ? -29.445 52.984 8.763 1.00 60.73 78 TYR B C 1
ATOM 3469 O O . TYR B 1 90 ? -28.395 53.028 8.125 1.00 61.78 78 TYR B O 1
ATOM 3478 N N . GLY B 1 91 ? -30.507 53.733 8.452 1.00 61.11 79 GLY B N 1
ATOM 3479 C CA . GLY B 1 91 ? -30.430 54.741 7.402 1.00 60.15 79 GLY B CA 1
ATOM 3480 C C . GLY B 1 91 ? -29.432 55.800 7.781 1.00 62.05 79 GLY B C 1
ATOM 3481 O O . GLY B 1 91 ? -28.701 56.297 6.930 1.00 62.41 79 GLY B O 1
ATOM 3482 N N . ALA B 1 92 ? -29.366 56.119 9.068 1.00 62.63 80 ALA B N 1
ATOM 3483 C CA . ALA B 1 92 ? -28.454 57.165 9.544 1.00 62.42 80 ALA B CA 1
ATOM 3484 C C . ALA B 1 92 ? -26.991 56.775 9.431 1.00 61.86 80 ALA B C 1
ATOM 3485 O O . ALA B 1 92 ? -26.118 57.641 9.256 1.00 63.05 80 ALA B O 1
ATOM 3487 N N . LEU B 1 93 ? -26.702 55.483 9.503 1.00 61.17 81 LEU B N 1
ATOM 3488 C CA . LEU B 1 93 ? -25.298 55.029 9.524 1.00 61.37 81 LEU B CA 1
ATOM 3489 C C . LEU B 1 93 ? -24.413 55.555 8.361 1.00 60.58 81 LEU B C 1
ATOM 3490 O O . LEU B 1 93 ? -23.373 56.111 8.616 1.00 61.29 81 LEU B O 1
ATOM 3495 N N . PRO B 1 94 ? -24.794 55.354 7.094 1.00 62.09 82 PRO B N 1
ATOM 3496 C CA . PRO B 1 94 ? -23.976 55.862 5.991 1.00 61.72 82 PRO B CA 1
ATOM 3497 C C . PRO B 1 94 ? -23.839 57.356 6.027 1.00 61.28 82 PRO B C 1
ATOM 3498 O O . PRO B 1 94 ? -22.838 57.860 5.528 1.00 61.30 82 PRO B O 1
ATOM 3502 N N . VAL B 1 95 ? -24.808 58.051 6.626 1.00 60.86 83 VAL B N 1
ATOM 3503 C CA . VAL B 1 95 ? -24.719 59.491 6.775 1.00 62.12 83 VAL B CA 1
ATOM 3504 C C . VAL B 1 95 ? -23.732 59.817 7.873 1.00 62.81 83 VAL B C 1
ATOM 3505 O O . VAL B 1 95 ? -22.874 60.678 7.702 1.00 62.86 83 VAL B O 1
ATOM 3517 N N . GLU B 1 97 ? -21.270 58.041 8.796 1.00 62.47 85 GLU B N 1
ATOM 3518 C CA . GLU B 1 97 ? -19.986 57.700 8.209 1.00 63.13 85 GLU B CA 1
ATOM 3519 C C . GLU B 1 97 ? -19.492 58.878 7.403 1.00 63.48 85 GLU B C 1
ATOM 3520 O O . GLU B 1 97 ? -18.327 59.218 7.480 1.00 64.29 85 GLU B O 1
ATOM 3526 N N . GLY B 1 98 ? -20.374 59.500 6.619 1.00 64.19 86 GLY B N 1
ATOM 3527 C CA . GLY B 1 98 ? -20.007 60.701 5.880 1.00 63.82 86 GLY B CA 1
ATOM 3528 C C . GLY B 1 98 ? -19.521 61.789 6.814 1.00 64.12 86 GLY B C 1
ATOM 3529 O O . GLY B 1 98 ? -18.465 62.367 6.616 1.00 65.65 86 GLY B O 1
ATOM 3530 N N . LYS B 1 99 ? -20.274 62.072 7.859 1.00 64.60 87 LYS B N 1
ATOM 3531 C CA . LYS B 1 99 ? -19.840 63.101 8.799 1.00 65.54 87 LYS B CA 1
ATOM 3532 C C . LYS B 1 99 ? -18.470 62.779 9.404 1.00 64.59 87 LYS B C 1
ATOM 3533 O O . LYS B 1 99 ? -17.660 63.691 9.607 1.00 64.27 87 LYS B O 1
ATOM 3539 N N . ALA B 1 100 ? -18.222 61.502 9.726 1.00 63.28 88 ALA B N 1
ATOM 3540 C CA . ALA B 1 100 ? -16.909 61.116 10.281 1.00 63.60 88 ALA B CA 1
ATOM 3541 C C . ALA B 1 100 ? -15.803 61.388 9.273 1.00 63.46 88 ALA B C 1
ATOM 3542 O O . ALA B 1 100 ? -14.750 61.908 9.621 1.00 65.30 88 ALA B O 1
ATOM 3544 N N . PHE B 1 101 ? -16.060 61.051 8.016 1.00 62.68 89 PHE B N 1
ATOM 3545 C CA . PHE B 1 101 ? -15.129 61.308 6.938 1.00 62.41 89 PHE B CA 1
ATOM 3546 C C . PHE B 1 101 ? -14.767 62.798 6.909 1.00 63.85 89 PHE B C 1
ATOM 3547 O O . PHE B 1 101 ? -13.579 63.149 6.889 1.00 62.90 89 PHE B O 1
ATOM 3555 N N . LEU B 1 102 ? -15.790 63.658 6.963 1.00 62.53 90 LEU B N 1
ATOM 3556 C CA . LEU B 1 102 ? -15.577 65.094 6.965 1.00 63.04 90 LEU B CA 1
ATOM 3557 C C . LEU B 1 102 ? -14.767 65.539 8.168 1.00 63.19 90 LEU B C 1
ATOM 3558 O O . LEU B 1 102 ? -13.871 66.383 8.027 1.00 63.06 90 LEU B O 1
ATOM 3563 N N . PHE B 1 103 ? -15.050 64.963 9.338 1.00 62.26 91 PHE B N 1
ATOM 3564 C CA . PHE B 1 103 ? -14.309 65.306 10.556 1.00 63.01 91 PHE B CA 1
ATOM 3565 C C . PHE B 1 103 ? -12.814 65.061 10.397 1.00 63.16 91 PHE B C 1
ATOM 3566 O O . PHE B 1 103 ? -12.011 65.889 10.794 1.00 63.94 91 PHE B O 1
ATOM 3574 N N . LYS B 1 104 ? -12.455 63.918 9.818 1.00 62.91 92 LYS B N 1
ATOM 3575 C CA . LYS B 1 104 ? -11.057 63.597 9.596 1.00 63.65 92 LYS B CA 1
ATOM 3576 C C . LYS B 1 104 ? -10.462 64.488 8.503 1.00 64.39 92 LYS B C 1
ATOM 3577 O O . LYS B 1 104 ? -9.336 64.984 8.646 1.00 64.19 92 LYS B O 1
ATOM 3583 N N . ALA B 1 105 ? -11.226 64.728 7.439 1.00 63.08 93 ALA B N 1
ATOM 3584 C CA . ALA B 1 105 ? -10.709 65.457 6.311 1.00 61.52 93 ALA B CA 1
ATOM 3585 C C . ALA B 1 105 ? -10.441 66.891 6.679 1.00 61.37 93 ALA B C 1
ATOM 3586 O O . ALA B 1 105 ? -9.421 67.435 6.277 1.00 61.76 93 ALA B O 1
ATOM 3588 N N . PHE B 1 106 ? -11.351 67.514 7.417 1.00 61.54 94 PHE B N 1
ATOM 3589 C CA . PHE B 1 106 ? -11.300 68.963 7.599 1.00 60.03 94 PHE B CA 1
ATOM 3590 C C . PHE B 1 106 ? -10.763 69.415 8.936 1.00 60.49 94 PHE B C 1
ATOM 3591 O O . PHE B 1 106 ? -10.456 70.610 9.106 1.00 59.37 94 PHE B O 1
ATOM 3599 N N . ALA B 1 107 ? -10.638 68.466 9.869 1.00 62.40 95 ALA B N 1
ATOM 3600 C CA . ALA B 1 107 ? -10.091 68.758 11.198 1.00 64.01 95 ALA B CA 1
ATOM 3601 C C . ALA B 1 107 ? -9.110 67.728 11.698 1.00 63.75 95 ALA B C 1
ATOM 3602 O O . ALA B 1 107 ? -8.555 67.883 12.791 1.00 65.10 95 ALA B O 1
ATOM 3604 N N . ASP B 1 108 ? -8.930 66.653 10.940 1.00 63.30 96 ASP B N 1
ATOM 3605 C CA . ASP B 1 108 ? -8.069 65.558 11.356 1.00 63.81 96 ASP B CA 1
ATOM 3606 C C . ASP B 1 108 ? -8.543 64.894 12.660 1.00 63.04 96 ASP B C 1
ATOM 3607 O O . ASP B 1 108 ? -7.783 64.263 13.396 1.00 62.12 96 ASP B O 1
ATOM 3612 N N . ILE B 1 109 ? -9.836 64.968 12.904 1.00 63.81 97 ILE B N 1
ATOM 3613 C CA . ILE B 1 109 ? -10.396 64.376 14.093 1.00 64.38 97 ILE B CA 1
ATOM 3614 C C . ILE B 1 109 ? -10.789 62.946 13.759 1.00 65.45 97 ILE B C 1
ATOM 3615 O O . ILE B 1 109 ? -11.330 62.666 12.689 1.00 66.59 97 ILE B O 1
ATOM 3620 N N . ASP B 1 110 ? -10.512 62.044 14.687 1.00 65.47 98 ASP B N 1
ATOM 3621 C CA . ASP B 1 110 ? -10.887 60.655 14.512 1.00 65.84 98 ASP B CA 1
ATOM 3622 C C . ASP B 1 110 ? -12.294 60.505 15.014 1.00 66.26 98 ASP B C 1
ATOM 3623 O O . ASP B 1 110 ? -12.500 60.283 16.205 1.00 68.94 98 ASP B O 1
ATOM 3628 N N . ALA B 1 111 ? -13.271 60.607 14.113 1.00 66.31 99 ALA B N 1
ATOM 3629 C CA . ALA B 1 111 ? -14.676 60.539 14.517 1.00 65.28 99 ALA B CA 1
ATOM 3630 C C . ALA B 1 111 ? -15.230 59.156 14.215 1.00 66.83 99 ALA B C 1
ATOM 3631 O O . ALA B 1 111 ? -14.837 58.515 13.240 1.00 67.75 99 ALA B O 1
ATOM 3633 N N A PHE B 1 112 ? -16.111 58.675 15.092 0.20 65.94 100 PHE B N 1
ATOM 3634 N N B PHE B 1 112 ? -16.180 58.717 15.010 0.80 69.93 100 PHE B N 1
ATOM 3635 C CA A PHE B 1 112 ? -16.707 57.338 14.988 0.20 64.94 100 PHE B CA 1
ATOM 3636 C CA B PHE B 1 112 ? -16.691 57.396 14.829 0.80 71.60 100 PHE B CA 1
ATOM 3637 C C A PHE B 1 112 ? -18.232 57.482 15.015 0.20 65.08 100 PHE B C 1
ATOM 3638 C C B PHE B 1 112 ? -18.203 57.410 15.037 0.80 68.40 100 PHE B C 1
ATOM 3639 O O A PHE B 1 112 ? -18.747 58.233 15.841 0.20 66.27 100 PHE B O 1
ATOM 3640 O O B PHE B 1 112 ? -18.672 57.978 16.008 0.80 71.17 100 PHE B O 1
ATOM 3655 N N . PRO B 1 113 ? -18.966 56.794 14.135 1.00 65.77 101 PRO B N 1
ATOM 3656 C CA . PRO B 1 113 ? -20.423 56.811 14.194 1.00 64.39 101 PRO B CA 1
ATOM 3657 C C . PRO B 1 113 ? -21.002 55.988 15.316 1.00 63.89 101 PRO B C 1
ATOM 3658 O O . PRO B 1 113 ? -20.672 54.791 15.446 1.00 64.97 101 PRO B O 1
ATOM 3662 N N . ILE B 1 114 ? -21.884 56.612 16.087 1.00 63.78 102 ILE B N 1
ATOM 3663 C CA . ILE B 1 114 ? -22.663 55.904 17.100 1.00 63.24 102 ILE B CA 1
ATOM 3664 C C . ILE B 1 114 ? -24.144 56.126 16.824 1.00 62.74 102 ILE B C 1
ATOM 3665 O O . ILE B 1 114 ? -24.753 57.101 17.284 1.00 64.33 102 ILE B O 1
ATOM 3670 N N . CYS B 1 115 ? -24.704 55.202 16.052 1.00 61.67 103 CYS B N 1
ATOM 3671 C CA . CYS B 1 115 ? -26.085 55.208 15.675 1.00 60.11 103 CYS B CA 1
ATOM 3672 C C . CYS B 1 115 ? -26.830 54.252 16.592 1.00 62.00 103 CYS B C 1
ATOM 3673 O O . CYS B 1 115 ? -26.581 53.041 16.580 1.00 63.62 103 CYS B O 1
ATOM 3676 N N . LEU B 1 116 ? -27.769 54.809 17.347 1.00 62.69 104 LEU B N 1
ATOM 3677 C CA . LEU B 1 116 ? -28.430 54.134 18.434 1.00 61.50 104 LEU B CA 1
ATOM 3678 C C . LEU B 1 116 ? -29.775 53.668 18.017 1.00 62.02 104 LEU B C 1
ATOM 3679 O O . LEU B 1 116 ? -30.481 54.398 17.356 1.00 64.88 104 LEU B O 1
ATOM 3684 N N . SER B 1 117 ? -30.145 52.463 18.437 1.00 62.04 105 SER B N 1
ATOM 3685 C CA . SER B 1 117 ? -31.496 51.968 18.233 1.00 64.07 105 SER B CA 1
ATOM 3686 C C . SER B 1 117 ? -32.407 52.300 19.424 1.00 63.79 105 SER B C 1
ATOM 3687 O O . SER B 1 117 ? -33.237 51.496 19.799 1.00 65.90 105 SER B O 1
ATOM 3690 N N . GLU B 1 118 ? -32.238 53.478 20.004 1.00 63.87 106 GLU B N 1
ATOM 3691 C CA . GLU B 1 118 ? -33.058 53.935 21.105 1.00 63.51 106 GLU B CA 1
ATOM 3692 C C . GLU B 1 118 ? -33.421 55.378 20.813 1.00 63.70 106 GLU B C 1
ATOM 3693 O O . GLU B 1 118 ? -32.558 56.190 20.466 1.00 63.73 106 GLU B O 1
ATOM 3699 N N . SER B 1 119 ? -34.691 55.717 20.971 1.00 64.18 107 SER B N 1
ATOM 3700 C CA . SER B 1 119 ? -35.102 57.068 20.676 1.00 65.42 107 SER B CA 1
ATOM 3701 C C . SER B 1 119 ? -35.868 57.818 21.809 1.00 64.54 107 SER B C 1
ATOM 3702 O O . SER B 1 119 ? -36.123 59.015 21.654 1.00 63.03 107 SER B O 1
ATOM 3705 N N . GLU B 1 120 ? -36.183 57.173 22.942 1.00 65.06 108 GLU B N 1
ATOM 3706 C CA . GLU B 1 120 ? -36.702 57.907 24.115 1.00 66.15 108 GLU B CA 1
ATOM 3707 C C . GLU B 1 120 ? -35.611 58.794 24.614 1.00 65.24 108 GLU B C 1
ATOM 3708 O O . GLU B 1 120 ? -34.480 58.340 24.737 1.00 64.33 108 GLU B O 1
ATOM 3714 N N . GLU B 1 121 ? -35.937 60.056 24.894 1.00 64.79 109 GLU B N 1
ATOM 3715 C CA . GLU B 1 121 ? -34.910 61.050 25.205 1.00 64.75 109 GLU B CA 1
ATOM 3716 C C . GLU B 1 121 ? -34.100 60.744 26.444 1.00 63.53 109 GLU B C 1
ATOM 3717 O O . GLU B 1 121 ? -32.886 60.893 26.400 1.00 64.86 109 GLU B O 1
ATOM 3723 N N . GLU B 1 122 ? -34.737 60.309 27.536 1.00 63.17 110 GLU B N 1
ATOM 3724 C CA . GLU B 1 122 ? -33.981 60.064 28.786 1.00 62.69 110 GLU B CA 1
ATOM 3725 C C . GLU B 1 122 ? -33.008 58.933 28.613 1.00 62.30 110 GLU B C 1
ATOM 3726 O O . GLU B 1 122 ? -31.944 58.964 29.195 1.00 62.09 110 GLU B O 1
ATOM 3732 N N . LYS B 1 123 ? -33.370 57.945 27.801 1.00 63.64 111 LYS B N 1
ATOM 3733 C CA . LYS B 1 123 ? -32.470 56.806 27.512 1.00 62.90 111 LYS B CA 1
ATOM 3734 C C . LYS B 1 123 ? -31.296 57.208 26.616 1.00 61.93 111 LYS B C 1
ATOM 3735 O O . LYS B 1 123 ? -30.141 56.844 26.864 1.00 62.58 111 LYS B O 1
ATOM 3741 N N . ILE B 1 124 ? -31.566 57.994 25.589 1.00 60.47 112 ILE B N 1
ATOM 3742 C CA . ILE B 1 124 ? -30.478 58.498 24.779 1.00 60.97 112 ILE B CA 1
ATOM 3743 C C . ILE B 1 124 ? -29.495 59.218 25.692 1.00 61.84 112 ILE B C 1
ATOM 3744 O O . ILE B 1 124 ? -28.301 58.992 25.591 1.00 62.52 112 ILE B O 1
ATOM 3749 N N . ILE B 1 125 ? -30.022 60.092 26.559 1.00 61.72 113 ILE B N 1
ATOM 3750 C CA . ILE B 1 125 ? -29.196 60.890 27.442 1.00 61.77 113 ILE B CA 1
ATOM 3751 C C . ILE B 1 125 ? -28.308 60.031 28.307 1.00 61.02 113 ILE B C 1
ATOM 3752 O O . ILE B 1 125 ? -27.128 60.307 28.426 1.00 61.27 113 ILE B O 1
ATOM 3757 N N . SER B 1 126 ? -28.856 58.991 28.912 1.00 59.75 114 SER B N 1
ATOM 3758 C CA . SER B 1 126 ? -28.020 58.180 29.757 1.00 61.71 114 SER B CA 1
ATOM 3759 C C . SER B 1 126 ? -27.060 57.278 28.958 1.00 61.94 114 SER B C 1
ATOM 3760 O O . SER B 1 126 ? -25.972 56.954 29.463 1.00 61.84 114 SER B O 1
ATOM 3763 N N . ILE B 1 127 ? -27.420 56.893 27.725 1.00 61.70 115 ILE B N 1
ATOM 3764 C CA . ILE B 1 127 ? -26.463 56.170 26.885 1.00 60.94 115 ILE B CA 1
ATOM 3765 C C . ILE B 1 127 ? -25.269 57.060 26.541 1.00 59.51 115 ILE B C 1
ATOM 3766 O O . ILE B 1 127 ? -24.109 56.705 26.695 1.00 59.80 115 ILE B O 1
ATOM 3771 N N . VAL B 1 128 ? -25.530 58.251 26.086 1.00 60.04 116 VAL B N 1
ATOM 3772 C CA . VAL B 1 128 ? -24.418 59.083 25.706 1.00 61.88 116 VAL B CA 1
ATOM 3773 C C . VAL B 1 128 ? -23.530 59.396 26.923 1.00 62.25 116 VAL B C 1
ATOM 3774 O O . VAL B 1 128 ? -22.304 59.365 26.820 1.00 62.98 116 VAL B O 1
ATOM 3778 N N . LYS B 1 129 ? -24.145 59.679 28.072 1.00 62.22 117 LYS B N 1
ATOM 3779 C CA . LYS B 1 129 ? -23.366 59.938 29.295 1.00 63.44 117 LYS B CA 1
ATOM 3780 C C . LYS B 1 129 ? -22.398 58.801 29.584 1.00 61.74 117 LYS B C 1
ATOM 3781 O O . LYS B 1 129 ? -21.272 59.035 29.994 1.00 62.49 117 LYS B O 1
ATOM 3787 N N . SER B 1 130 ? -22.840 57.571 29.362 1.00 60.62 118 SER B N 1
ATOM 3788 C CA . SER B 1 130 ? -22.049 56.403 29.706 1.00 61.10 118 SER B CA 1
ATOM 3789 C C . SER B 1 130 ? -20.827 56.241 28.798 1.00 62.48 118 SER B C 1
ATOM 3790 O O . SER B 1 130 ? -19.910 55.533 29.163 1.00 63.98 118 SER B O 1
ATOM 3793 N N . LEU B 1 131 ? -20.825 56.915 27.642 1.00 61.36 119 LEU B N 1
ATOM 3794 C CA . LEU B 1 131 ? -19.713 56.855 26.695 1.00 60.53 119 LEU B CA 1
ATOM 3795 C C . LEU B 1 131 ? -18.613 57.861 26.973 1.00 60.82 119 LEU B C 1
ATOM 3796 O O . LEU B 1 131 ? -17.597 57.859 26.282 1.00 61.88 119 LEU B O 1
ATOM 3801 N N . GLU B 1 132 ? -18.803 58.721 27.973 1.00 61.41 120 GLU B N 1
ATOM 3802 C CA . GLU B 1 132 ? -17.864 59.809 28.236 1.00 62.30 120 GLU B CA 1
ATOM 3803 C C . GLU B 1 132 ? -16.377 59.371 28.280 1.00 63.57 120 GLU B C 1
ATOM 3804 O O . GLU B 1 132 ? -15.549 60.091 27.718 1.00 65.00 120 GLU B O 1
ATOM 3810 N N . PRO B 1 133 ? -16.046 58.246 28.932 1.00 63.42 121 PRO B N 1
ATOM 3811 C CA . PRO B 1 133 ? -14.680 57.810 29.025 1.00 63.95 121 PRO B CA 1
ATOM 3812 C C . PRO B 1 133 ? -14.070 57.475 27.694 1.00 63.91 121 PRO B C 1
ATOM 3813 O O . PRO B 1 133 ? -12.875 57.568 27.579 1.00 63.55 121 PRO B O 1
ATOM 3817 N N . SER B 1 134 ? -14.869 57.157 26.676 1.00 66.57 122 SER B N 1
ATOM 3818 C CA . SER B 1 134 ? -14.328 56.723 25.375 1.00 65.89 122 SER B CA 1
ATOM 3819 C C . SER B 1 134 ? -14.064 57.830 24.376 1.00 65.77 122 SER B C 1
ATOM 3820 O O . SER B 1 134 ? -13.564 57.562 23.299 1.00 66.68 122 SER B O 1
ATOM 3823 N N . PHE B 1 135 ? -14.431 59.061 24.680 1.00 65.92 123 PHE B N 1
ATOM 3824 C CA . PHE B 1 135 ? -14.314 60.135 23.677 1.00 64.26 123 PHE B CA 1
ATOM 3825 C C . PHE B 1 135 ? -13.897 61.438 24.284 1.00 63.80 123 PHE B C 1
ATOM 3826 O O . PHE B 1 135 ? -14.094 61.678 25.454 1.00 62.41 123 PHE B O 1
ATOM 3834 N N . GLY B 1 136 ? -13.342 62.282 23.441 1.00 65.47 124 GLY B N 1
ATOM 3835 C CA . GLY B 1 136 ? -12.984 63.636 23.822 1.00 65.74 124 GLY B CA 1
ATOM 3836 C C . GLY B 1 136 ? -14.059 64.657 23.511 1.00 64.85 124 GLY B C 1
ATOM 3837 O O . GLY B 1 136 ? -13.967 65.806 23.951 1.00 64.67 124 GLY B O 1
ATOM 3838 N N . GLY B 1 137 ? -15.063 64.240 22.742 1.00 64.59 125 GLY B N 1
ATOM 3839 C CA . GLY B 1 137 ? -16.160 65.117 22.346 1.00 62.75 125 GLY B CA 1
ATOM 3840 C C . GLY B 1 137 ? -17.329 64.324 21.785 1.00 62.17 125 GLY B C 1
ATOM 3841 O O . GLY B 1 137 ? -17.168 63.198 21.335 1.00 62.82 125 GLY B O 1
ATOM 3842 N N . ILE B 1 138 ? -18.516 64.913 21.845 1.00 62.35 126 ILE B N 1
ATOM 3843 C CA . ILE B 1 138 ? -19.720 64.313 21.316 1.00 61.28 126 ILE B CA 1
ATOM 3844 C C . ILE B 1 138 ? -20.336 65.244 20.279 1.00 62.95 126 ILE B C 1
ATOM 3845 O O . ILE B 1 138 ? -20.581 66.427 20.574 1.00 64.48 126 ILE B O 1
ATOM 3850 N N . ASN B 1 139 ? -20.599 64.719 19.078 1.00 62.55 127 ASN B N 1
ATOM 3851 C CA . ASN B 1 139 ? -21.320 65.454 18.032 1.00 62.40 127 ASN B CA 1
ATOM 3852 C C . ASN B 1 139 ? -22.679 64.821 17.851 1.00 62.01 127 ASN B C 1
ATOM 3853 O O . ASN B 1 139 ? -22.800 63.787 17.228 1.00 61.89 127 ASN B O 1
ATOM 3858 N N . LEU B 1 140 ? -23.706 65.438 18.417 1.00 62.15 128 LEU B N 1
ATOM 3859 C CA . LEU B 1 140 ? -25.075 64.975 18.182 1.00 62.90 128 LEU B CA 1
ATOM 3860 C C . LEU B 1 140 ? -25.432 65.368 16.762 1.00 63.39 128 LEU B C 1
ATOM 3861 O O . LEU B 1 140 ? -25.018 66.423 16.275 1.00 63.81 128 LEU B O 1
ATOM 3866 N N . GLU B 1 141 ? -26.176 64.507 16.099 1.00 62.88 129 GLU B N 1
ATOM 3867 C CA . GLU B 1 141 ? -26.482 64.700 14.724 1.00 63.49 129 GLU B CA 1
ATOM 3868 C C . GLU B 1 141 ? -27.817 64.061 14.346 1.00 63.68 129 GLU B C 1
ATOM 3869 O O . GLU B 1 141 ? -28.077 62.923 14.719 1.00 64.95 129 GLU B O 1
ATOM 3875 N N . ASP B 1 142 ? -28.658 64.800 13.623 1.00 63.21 130 ASP B N 1
ATOM 3876 C CA . ASP B 1 142 ? -29.884 64.269 13.030 1.00 63.15 130 ASP B CA 1
ATOM 3877 C C . ASP B 1 142 ? -30.769 63.595 14.070 1.00 63.35 130 ASP B C 1
ATOM 3878 O O . ASP B 1 142 ? -31.231 62.462 13.897 1.00 62.89 130 ASP B O 1
ATOM 3883 N N . ILE B 1 143 ? -30.977 64.323 15.164 1.00 63.80 131 ILE B N 1
ATOM 3884 C CA . ILE B 1 143 ? -31.921 63.970 16.221 1.00 63.04 131 ILE B CA 1
ATOM 3885 C C . ILE B 1 143 ? -33.017 64.995 16.191 1.00 62.02 131 ILE B C 1
ATOM 3886 O O . ILE B 1 143 ? -32.749 66.188 16.240 1.00 63.14 131 ILE B O 1
ATOM 3891 N N . GLY B 1 144 ? -34.259 64.532 16.123 1.00 62.43 132 GLY B N 1
ATOM 3892 C CA . GLY B 1 144 ? -35.408 65.422 15.919 1.00 60.76 132 GLY B CA 1
ATOM 3893 C C . GLY B 1 144 ? -35.721 66.406 17.036 1.00 59.97 132 GLY B C 1
ATOM 3894 O O . GLY B 1 144 ? -35.387 66.183 18.208 1.00 60.73 132 GLY B O 1
ATOM 3895 N N . ALA B 1 145 ? -36.371 67.509 16.652 1.00 59.82 133 ALA B N 1
ATOM 3896 C CA . ALA B 1 145 ? -36.901 68.478 17.606 1.00 60.61 133 ALA B CA 1
ATOM 3897 C C . ALA B 1 145 ? -38.280 68.015 17.985 1.00 61.09 133 ALA B C 1
ATOM 3898 O O . ALA B 1 145 ? -38.876 67.305 17.206 1.00 64.41 133 ALA B O 1
ATOM 3900 N N . PRO B 1 146 ? -38.812 68.403 19.146 1.00 61.54 134 PRO B N 1
ATOM 3901 C CA . PRO B 1 146 ? -38.111 69.184 20.153 1.00 61.47 134 PRO B CA 1
ATOM 3902 C C . PRO B 1 146 ? -37.277 68.381 21.143 1.00 62.00 134 PRO B C 1
ATOM 3903 O O . PRO B 1 146 ? -36.642 68.980 22.019 1.00 62.26 134 PRO B O 1
ATOM 3907 N N . LYS B 1 147 ? -37.246 67.055 21.044 1.00 62.11 135 LYS B N 1
ATOM 3908 C CA . LYS B 1 147 ? -36.426 66.310 22.042 1.00 61.69 135 LYS B CA 1
ATOM 3909 C C . LYS B 1 147 ? -34.938 66.738 21.989 1.00 62.09 135 LYS B C 1
ATOM 3910 O O . LYS B 1 147 ? -34.268 66.823 23.017 1.00 63.68 135 LYS B O 1
ATOM 3916 N N . CYS B 1 148 ? -34.422 67.093 20.826 1.00 61.45 136 CYS B N 1
ATOM 3917 C CA . CYS B 1 148 ? -32.999 67.431 20.785 1.00 62.40 136 CYS B CA 1
ATOM 3918 C C . CYS B 1 148 ? -32.628 68.692 21.587 1.00 61.31 136 CYS B C 1
ATOM 3919 O O . CYS B 1 148 ? -31.443 68.960 21.817 1.00 61.02 136 CYS B O 1
ATOM 3922 N N . PHE B 1 149 ? -33.606 69.501 21.971 1.00 61.14 137 PHE B N 1
ATOM 3923 C CA . PHE B 1 149 ? -33.298 70.681 22.782 1.00 61.22 137 PHE B CA 1
ATOM 3924 C C . PHE B 1 149 ? -32.933 70.264 24.196 1.00 62.65 137 PHE B C 1
ATOM 3925 O O . PHE B 1 149 ? -31.924 70.709 24.737 1.00 62.80 137 PHE B O 1
ATOM 3933 N N . ARG B 1 150 ? -33.735 69.363 24.768 1.00 65.24 138 ARG B N 1
ATOM 3934 C CA . ARG B 1 150 ? -33.455 68.814 26.103 1.00 66.47 138 ARG B CA 1
ATOM 3935 C C . ARG B 1 150 ? -32.221 67.974 26.070 1.00 63.89 138 ARG B C 1
ATOM 3936 O O . ARG B 1 150 ? -31.401 68.096 26.947 1.00 64.50 138 ARG B O 1
ATOM 3944 N N . ILE B 1 151 ? -32.046 67.182 25.023 1.00 61.22 139 ILE B N 1
ATOM 3945 C CA . ILE B 1 151 ? -30.894 66.282 24.952 1.00 60.92 139 ILE B CA 1
ATOM 3946 C C . ILE B 1 151 ? -29.589 67.075 24.911 1.00 61.54 139 ILE B C 1
ATOM 3947 O O . ILE B 1 151 ? -28.642 66.794 25.651 1.00 61.77 139 ILE B O 1
ATOM 3952 N N . LEU B 1 152 ? -29.543 68.084 24.054 1.00 61.66 140 LEU B N 1
ATOM 3953 C CA . LEU B 1 152 ? -28.360 68.973 24.017 1.00 61.99 140 LEU B CA 1
ATOM 3954 C C . LEU B 1 152 ? -28.078 69.624 25.368 1.00 62.01 140 LEU B C 1
ATOM 3955 O O . LEU B 1 152 ? -26.971 69.472 25.884 1.00 62.19 140 LEU B O 1
ATOM 3960 N N . GLN B 1 153 ? -29.080 70.272 25.956 1.00 63.13 141 GLN B N 1
ATOM 3961 C CA . GLN B 1 153 ? -28.882 70.974 27.211 1.00 64.77 141 GLN B CA 1
ATOM 3962 C C . GLN B 1 153 ? -28.415 70.056 28.340 1.00 65.05 141 GLN B C 1
ATOM 3963 O O . GLN B 1 153 ? -27.492 70.386 29.077 1.00 66.13 141 GLN B O 1
ATOM 3969 N N . ARG B 1 154 ? -29.031 68.896 28.464 1.00 63.66 142 ARG B N 1
ATOM 3970 C CA . ARG B 1 154 ? -28.698 67.978 29.534 1.00 62.63 142 ARG B CA 1
ATOM 3971 C C . ARG B 1 154 ? -27.282 67.456 29.393 1.00 62.45 142 ARG B C 1
ATOM 3972 O O . ARG B 1 154 ? -26.506 67.463 30.355 1.00 62.44 142 ARG B O 1
ATOM 3980 N N . LEU B 1 155 ? -26.945 66.998 28.197 1.00 61.64 143 LEU B N 1
ATOM 3981 C CA . LEU B 1 155 ? -25.642 66.408 27.988 1.00 60.95 143 LEU B CA 1
ATOM 3982 C C . LEU B 1 155 ? -24.550 67.468 28.156 1.00 61.57 143 LEU B C 1
ATOM 3983 O O . LEU B 1 155 ? -23.547 67.258 28.822 1.00 61.70 143 LEU B O 1
ATOM 3988 N N . SER B 1 156 ? -24.744 68.637 27.596 1.00 61.49 144 SER B N 1
ATOM 3989 C CA . SER B 1 156 ? -23.715 69.652 27.758 1.00 62.26 144 SER B CA 1
ATOM 3990 C C . SER B 1 156 ? -23.574 70.108 29.209 1.00 62.39 144 SER B C 1
ATOM 3991 O O . SER B 1 156 ? -22.465 70.432 29.649 1.00 64.50 144 SER B O 1
ATOM 3994 N N . GLU B 1 157 ? -24.657 70.106 29.971 1.00 62.80 145 GLU B N 1
ATOM 3995 C CA . GLU B 1 157 ? -24.559 70.520 31.364 1.00 63.48 145 GLU B CA 1
ATOM 3996 C C . GLU B 1 157 ? -23.916 69.391 32.241 1.00 64.13 145 GLU B C 1
ATOM 3997 O O . GLU B 1 157 ? -23.087 69.663 33.130 1.00 63.19 145 GLU B O 1
ATOM 4003 N N . GLU B 1 158 ? -24.224 68.136 31.935 1.00 63.37 146 GLU B N 1
ATOM 4004 C CA . GLU B 1 158 ? -23.836 67.024 32.810 1.00 63.39 146 GLU B CA 1
ATOM 4005 C C . GLU B 1 158 ? -22.552 66.328 32.419 1.00 64.83 146 GLU B C 1
ATOM 4006 O O . GLU B 1 158 ? -22.014 65.603 33.226 1.00 67.75 146 GLU B O 1
ATOM 4020 N N . ASN B 1 160 ? -18.512 66.234 30.946 1.00 64.45 148 ASN B N 1
ATOM 4021 C CA . ASN B 1 160 ? -17.346 67.061 31.048 1.00 66.61 148 ASN B CA 1
ATOM 4022 C C . ASN B 1 160 ? -16.489 66.970 29.809 1.00 67.05 148 ASN B C 1
ATOM 4023 O O . ASN B 1 160 ? -15.293 67.148 29.905 1.00 70.69 148 ASN B O 1
ATOM 4028 N N . ILE B 1 161 ? -17.070 66.627 28.666 1.00 64.99 149 ILE B N 1
ATOM 4029 C CA . ILE B 1 161 ? -16.408 66.801 27.383 1.00 62.98 149 ILE B CA 1
ATOM 4030 C C . ILE B 1 161 ? -17.400 67.643 26.636 1.00 62.44 149 ILE B C 1
ATOM 4031 O O . ILE B 1 161 ? -18.557 67.698 27.017 1.00 62.64 149 ILE B O 1
ATOM 4036 N N . PRO B 1 162 ? -16.961 68.339 25.605 1.00 62.17 150 PRO B N 1
ATOM 4037 C CA . PRO B 1 162 ? -17.866 69.211 24.864 1.00 63.02 150 PRO B CA 1
ATOM 4038 C C . PRO B 1 162 ? -18.876 68.406 24.097 1.00 63.56 150 PRO B C 1
ATOM 4039 O O . PRO B 1 162 ? -18.538 67.340 23.567 1.00 64.18 150 PRO B O 1
ATOM 4043 N N . VAL B 1 163 ? -20.115 68.894 24.066 1.00 64.49 151 VAL B N 1
ATOM 4044 C CA . VAL B 1 163 ? -21.145 68.258 23.249 1.00 64.70 151 VAL B CA 1
ATOM 4045 C C . VAL B 1 163 ? -21.757 69.346 22.404 1.00 63.70 151 VAL B C 1
ATOM 4046 O O . VAL B 1 163 ? -21.981 70.437 22.883 1.00 63.46 151 VAL B O 1
ATOM 4050 N N . PHE B 1 164 ? -21.922 69.031 21.122 1.00 64.44 152 PHE B N 1
ATOM 4051 C CA . PHE B 1 164 ? -22.305 69.968 20.071 1.00 63.47 152 PHE B CA 1
ATOM 4052 C C . PHE B 1 164 ? -23.310 69.252 19.199 1.00 64.46 152 PHE B C 1
ATOM 4053 O O . PHE B 1 164 ? -23.120 68.051 18.918 1.00 66.66 152 PHE B O 1
ATOM 4061 N N . HIS B 1 165 ? -24.390 69.964 18.825 1.00 63.33 153 HIS B N 1
ATOM 4062 C CA . HIS B 1 165 ? -25.375 69.462 17.860 1.00 62.55 153 HIS B CA 1
ATOM 4063 C C . HIS B 1 165 ? -25.410 70.397 16.676 1.00 64.37 153 HIS B C 1
ATOM 4064 O O . HIS B 1 165 ? -25.860 71.553 16.771 1.00 66.89 153 HIS B O 1
ATOM 4071 N N . ASP B 1 166 ? -24.883 69.877 15.577 1.00 64.30 154 ASP B N 1
ATOM 4072 C CA . ASP B 1 166 ? -24.827 70.532 14.288 1.00 65.77 154 ASP B CA 1
ATOM 4073 C C . ASP B 1 166 ? -26.030 71.369 13.879 1.00 63.50 154 ASP B C 1
ATOM 4074 O O . ASP B 1 166 ? -25.897 72.575 13.644 1.00 62.43 154 ASP B O 1
ATOM 4079 N N . ASP B 1 167 ? -27.167 70.699 13.758 1.00 61.86 155 ASP B N 1
ATOM 4080 C CA . ASP B 1 167 ? -28.370 71.277 13.186 1.00 64.03 155 ASP B CA 1
ATOM 4081 C C . ASP B 1 167 ? -28.865 72.447 14.049 1.00 62.69 155 ASP B C 1
ATOM 4082 O O . ASP B 1 167 ? -29.511 73.327 13.545 1.00 65.11 155 ASP B O 1
ATOM 4087 N N . GLN B 1 168 ? -28.513 72.454 15.336 1.00 62.07 156 GLN B N 1
ATOM 4088 C CA . GLN B 1 168 ? -28.773 73.579 16.206 1.00 61.03 156 GLN B CA 1
ATOM 4089 C C . GLN B 1 168 ? -27.631 74.586 16.099 1.00 60.34 156 GLN B C 1
ATOM 4090 O O . GLN B 1 168 ? -27.766 75.651 15.506 1.00 60.08 156 GLN B O 1
ATOM 4096 N N . GLN B 1 169 ? -26.469 74.228 16.614 1.00 59.81 157 GLN B N 1
ATOM 4097 C CA . GLN B 1 169 ? -25.396 75.206 16.779 1.00 59.29 157 GLN B CA 1
ATOM 4098 C C . GLN B 1 169 ? -24.587 75.468 15.501 1.00 61.12 157 GLN B C 1
ATOM 4099 O O . GLN B 1 169 ? -24.187 76.604 15.220 1.00 62.11 157 GLN B O 1
ATOM 4105 N N . GLY B 1 170 ? -24.356 74.417 14.724 1.00 60.95 158 GLY B N 1
ATOM 4106 C CA . GLY B 1 170 ? -23.644 74.549 13.462 1.00 60.80 158 GLY B CA 1
ATOM 4107 C C . GLY B 1 170 ? -24.427 75.334 12.453 1.00 60.25 158 GLY B C 1
ATOM 4108 O O . GLY B 1 170 ? -23.919 76.245 11.871 1.00 59.95 158 GLY B O 1
ATOM 4109 N N . THR B 1 171 ? -25.682 74.977 12.248 1.00 61.38 159 THR B N 1
ATOM 4110 C CA . THR B 1 171 ? -26.495 75.691 11.268 1.00 59.76 159 THR B CA 1
ATOM 4111 C C . THR B 1 171 ? -26.669 77.153 11.675 1.00 59.95 159 THR B C 1
ATOM 4112 O O . THR B 1 171 ? -26.526 78.044 10.853 1.00 60.42 159 THR B O 1
ATOM 4116 N N . ALA B 1 172 ? -26.872 77.407 12.962 1.00 60.68 160 ALA B N 1
ATOM 4117 C CA . ALA B 1 172 ? -26.971 78.786 13.421 1.00 61.89 160 ALA B CA 1
ATOM 4118 C C . ALA B 1 172 ? -25.692 79.581 13.156 1.00 61.23 160 ALA B C 1
ATOM 4119 O O . ALA B 1 172 ? -25.751 80.738 12.806 1.00 60.61 160 ALA B O 1
ATOM 4121 N N . VAL B 1 173 ? -24.537 78.970 13.346 1.00 61.57 161 VAL B N 1
ATOM 4122 C CA . VAL B 1 173 ? -23.281 79.651 13.103 1.00 61.50 161 VAL B CA 1
ATOM 4123 C C . VAL B 1 173 ? -23.136 80.028 11.642 1.00 62.73 161 VAL B C 1
ATOM 4124 O O . VAL B 1 173 ? -22.817 81.174 11.296 1.00 63.34 161 VAL B O 1
ATOM 4128 N N . VAL B 1 174 ? -23.370 79.063 10.774 1.00 62.64 162 VAL B N 1
ATOM 4129 C CA . VAL B 1 174 ? -23.156 79.331 9.366 1.00 64.17 162 VAL B CA 1
ATOM 4130 C C . VAL B 1 174 ? -24.188 80.317 8.861 1.00 63.04 162 VAL B C 1
ATOM 4131 O O . VAL B 1 174 ? -23.844 81.202 8.085 1.00 62.86 162 VAL B O 1
ATOM 4135 N N . VAL B 1 175 ? -25.445 80.159 9.287 1.00 61.59 163 VAL B N 1
ATOM 4136 C CA . VAL B 1 175 ? -26.512 81.054 8.825 1.00 60.91 163 VAL B CA 1
ATOM 4137 C C . VAL B 1 175 ? -26.191 82.492 9.251 1.00 60.66 163 VAL B C 1
ATOM 4138 O O . VAL B 1 175 ? -26.303 83.421 8.451 1.00 59.67 163 VAL B O 1
ATOM 4142 N N . SER B 1 176 ? -25.712 82.645 10.479 1.00 60.32 164 SER B N 1
ATOM 4143 C CA . SER B 1 176 ? -25.351 83.940 11.004 1.00 60.65 164 SER B CA 1
ATOM 4144 C C . SER B 1 176 ? -24.227 84.584 10.217 1.00 62.35 164 SER B C 1
ATOM 4145 O O . SER B 1 176 ? -24.308 85.774 9.893 1.00 65.21 164 SER B O 1
ATOM 4148 N N . ALA B 1 177 ? -23.175 83.838 9.919 1.00 61.52 165 ALA B N 1
ATOM 4149 C CA . ALA B 1 177 ? -22.087 84.410 9.123 1.00 62.45 165 ALA B CA 1
ATOM 4150 C C . ALA B 1 177 ? -22.601 84.837 7.743 1.00 62.71 165 ALA B C 1
ATOM 4151 O O . ALA B 1 177 ? -22.255 85.912 7.266 1.00 62.75 165 ALA B O 1
ATOM 4153 N N . ALA B 1 178 ? -23.418 83.991 7.116 1.00 62.84 166 ALA B N 1
ATOM 4154 C CA . ALA B 1 178 ? -23.991 84.294 5.816 1.00 62.62 166 ALA B CA 1
ATOM 4155 C C . ALA B 1 178 ? -24.831 85.556 5.915 1.00 63.57 166 ALA B C 1
ATOM 4156 O O . ALA B 1 178 ? -24.735 86.464 5.078 1.00 62.49 166 ALA B O 1
ATOM 4158 N N . PHE B 1 179 ? -25.650 85.615 6.956 1.00 63.81 167 PHE B N 1
ATOM 4159 C CA . PHE B 1 179 ? -26.523 86.739 7.128 1.00 62.56 167 PHE B CA 1
ATOM 4160 C C . PHE B 1 179 ? -25.699 88.033 7.239 1.00 61.69 167 PHE B C 1
ATOM 4161 O O . PHE B 1 179 ? -25.984 88.992 6.555 1.00 61.12 167 PHE B O 1
ATOM 4169 N N . LEU B 1 180 ? -24.678 88.046 8.090 1.00 60.67 168 LEU B N 1
ATOM 4170 C CA . LEU B 1 180 ? -23.874 89.257 8.307 1.00 60.15 168 LEU B CA 1
ATOM 4171 C C . LEU B 1 180 ? -23.261 89.762 7.021 1.00 60.81 168 LEU B C 1
ATOM 4172 O O . LEU B 1 180 ? -23.278 90.980 6.758 1.00 63.12 168 LEU B O 1
ATOM 4177 N N . ASN B 1 181 ? -22.726 88.846 6.212 1.00 61.74 169 ASN B N 1
ATOM 4178 C CA . ASN B 1 181 ? -22.121 89.241 4.940 1.00 62.67 169 ASN B CA 1
ATOM 4179 C C . ASN B 1 181 ? -23.156 89.712 3.924 1.00 62.97 169 ASN B C 1
ATOM 4180 O O . ASN B 1 181 ? -22.944 90.728 3.257 1.00 64.41 169 ASN B O 1
ATOM 4185 N N . ALA B 1 182 ? -24.279 89.006 3.832 1.00 62.30 170 ALA B N 1
ATOM 4186 C CA . ALA B 1 182 ? -25.386 89.463 3.004 1.00 62.98 170 ALA B CA 1
ATOM 4187 C C . ALA B 1 182 ? -25.844 90.874 3.437 1.00 63.22 170 ALA B C 1
ATOM 4188 O O . ALA B 1 182 ? -26.108 91.749 2.587 1.00 59.49 170 ALA B O 1
ATOM 4190 N N . LEU B 1 183 ? -25.915 91.096 4.754 1.00 63.82 171 LEU B N 1
ATOM 4191 C CA . LEU B 1 183 ? -26.323 92.406 5.289 1.00 63.83 171 LEU B CA 1
ATOM 4192 C C . LEU B 1 183 ? -25.336 93.524 4.891 1.00 63.27 171 LEU B C 1
ATOM 4193 O O . LEU B 1 183 ? -25.749 94.661 4.565 1.00 64.13 171 LEU B O 1
ATOM 4198 N N . LYS B 1 184 ? -24.041 93.203 4.949 1.00 62.12 172 LYS B N 1
ATOM 4199 C CA . LYS B 1 184 ? -22.997 94.129 4.505 1.00 63.11 172 LYS B CA 1
ATOM 4200 C C . LYS B 1 184 ? -23.247 94.558 3.049 1.00 62.21 172 LYS B C 1
ATOM 4201 O O . LYS B 1 184 ? -23.248 95.752 2.746 1.00 60.88 172 LYS B O 1
ATOM 4203 N N . LEU B 1 185 ? -23.493 93.577 2.172 1.00 62.95 173 LEU B N 1
ATOM 4204 C CA . LEU B 1 185 ? -23.753 93.829 0.727 1.00 62.63 173 LEU B CA 1
ATOM 4205 C C . LEU B 1 185 ? -25.029 94.639 0.482 1.00 62.90 173 LEU B C 1
ATOM 4206 O O . LEU B 1 185 ? -25.116 95.447 -0.433 1.00 64.76 173 LEU B O 1
ATOM 4211 N N . THR B 1 186 ? -26.022 94.375 1.313 1.00 63.60 174 THR B N 1
ATOM 4212 C CA . THR B 1 186 ? -27.280 95.108 1.368 1.00 63.26 174 THR B CA 1
ATOM 4213 C C . THR B 1 186 ? -27.110 96.586 1.743 1.00 63.49 174 THR B C 1
ATOM 4214 O O . THR B 1 186 ? -27.902 97.430 1.347 1.00 64.23 174 THR B O 1
ATOM 4218 N N . GLU B 1 187 ? -26.099 96.870 2.555 1.00 64.06 175 GLU B N 1
ATOM 4219 C CA . GLU B 1 187 ? -25.814 98.218 3.059 1.00 64.15 175 GLU B CA 1
ATOM 4220 C C . GLU B 1 187 ? -26.740 98.728 4.193 1.00 63.69 175 GLU B C 1
ATOM 4221 O O . GLU B 1 187 ? -26.996 99.911 4.264 1.00 65.53 175 GLU B O 1
ATOM 4223 N N . LYS B 1 188 ? -27.157 97.854 5.123 1.00 64.83 176 LYS B N 1
ATOM 4224 C CA . LYS B 1 188 ? -27.736 98.289 6.415 1.00 63.24 176 LYS B CA 1
ATOM 4225 C C . LYS B 1 188 ? -26.842 97.889 7.586 1.00 65.27 176 LYS B C 1
ATOM 4226 O O . LYS B 1 188 ? -27.271 97.912 8.745 1.00 67.63 176 LYS B O 1
ATOM 4232 N N . VAL B 1 195 ? -36.646 90.436 9.116 1.00 61.07 183 VAL B N 1
ATOM 4233 C CA . VAL B 1 195 ? -36.088 89.103 8.885 1.00 59.08 183 VAL B CA 1
ATOM 4234 C C . VAL B 1 195 ? -37.043 87.946 9.227 1.00 57.38 183 VAL B C 1
ATOM 4235 O O . VAL B 1 195 ? -37.408 87.722 10.380 1.00 53.60 183 VAL B O 1
ATOM 4239 N N . VAL B 1 196 ? -37.393 87.190 8.196 1.00 57.60 184 VAL B N 1
ATOM 4240 C CA . VAL B 1 196 ? -38.320 86.094 8.313 1.00 59.27 184 VAL B CA 1
ATOM 4241 C C . VAL B 1 196 ? -37.601 84.765 8.408 1.00 60.39 184 VAL B C 1
ATOM 4242 O O . VAL B 1 196 ? -36.837 84.389 7.499 1.00 61.83 184 VAL B O 1
ATOM 4246 N N . VAL B 1 197 ? -37.887 84.035 9.483 1.00 60.30 185 VAL B N 1
ATOM 4247 C CA . VAL B 1 197 ? -37.313 82.715 9.677 1.00 62.23 185 VAL B CA 1
ATOM 4248 C C . VAL B 1 197 ? -38.428 81.667 9.641 1.00 61.61 185 VAL B C 1
ATOM 4249 O O . VAL B 1 197 ? -39.340 81.687 10.475 1.00 59.60 185 VAL B O 1
ATOM 4253 N N . ASN B 1 198 ? -38.357 80.760 8.670 1.00 61.54 186 ASN B N 1
ATOM 4254 C CA . ASN B 1 198 ? -39.418 79.784 8.482 1.00 62.67 186 ASN B CA 1
ATOM 4255 C C . ASN B 1 198 ? -38.945 78.360 8.728 1.00 64.03 186 ASN B C 1
ATOM 4256 O O . ASN B 1 198 ? -38.019 77.883 8.080 1.00 64.16 186 ASN B O 1
ATOM 4261 N N . GLY B 1 199 ? -39.619 77.684 9.659 1.00 65.45 187 GLY B N 1
ATOM 4262 C CA . GLY B 1 199 ? -39.246 76.332 10.082 1.00 64.55 187 GLY B CA 1
ATOM 4263 C C . GLY B 1 199 ? -38.507 76.423 11.399 1.00 63.86 187 GLY B C 1
ATOM 4264 O O . GLY B 1 199 ? -37.285 76.599 11.420 1.00 64.48 187 GLY B O 1
ATOM 4265 N N . ILE B 1 200 ? -39.246 76.323 12.497 1.00 62.33 188 ILE B N 1
ATOM 4266 C CA . ILE B 1 200 ? -38.675 76.549 13.811 1.00 61.22 188 ILE B CA 1
ATOM 4267 C C . ILE B 1 200 ? -38.481 75.207 14.470 1.00 61.14 188 ILE B C 1
ATOM 4268 O O . ILE B 1 200 ? -39.128 74.876 15.475 1.00 60.28 188 ILE B O 1
ATOM 4273 N N . GLY B 1 201 ? -37.581 74.431 13.851 1.00 61.54 189 GLY B N 1
ATOM 4274 C CA . GLY B 1 201 ? -37.103 73.175 14.374 1.00 61.11 189 GLY B CA 1
ATOM 4275 C C . GLY B 1 201 ? -35.748 73.425 15.011 1.00 61.92 189 GLY B C 1
ATOM 4276 O O . GLY B 1 201 ? -35.496 74.501 15.554 1.00 61.89 189 GLY B O 1
ATOM 4277 N N . ALA B 1 202 ? -34.872 72.431 14.924 1.00 62.75 190 ALA B N 1
ATOM 4278 C CA . ALA B 1 202 ? -33.577 72.475 15.563 1.00 62.29 190 ALA B CA 1
ATOM 4279 C C . ALA B 1 202 ? -32.835 73.707 15.141 1.00 63.56 190 ALA B C 1
ATOM 4280 O O . ALA B 1 202 ? -32.268 74.437 15.962 1.00 65.38 190 ALA B O 1
ATOM 4282 N N . ALA B 1 203 ? -32.830 73.929 13.840 1.00 62.53 191 ALA B N 1
ATOM 4283 C CA . ALA B 1 203 ? -32.096 75.036 13.277 1.00 60.79 191 ALA B CA 1
ATOM 4284 C C . ALA B 1 203 ? -32.797 76.352 13.567 1.00 61.29 191 ALA B C 1
ATOM 4285 O O . ALA B 1 203 ? -32.200 77.283 14.114 1.00 61.01 191 ALA B O 1
ATOM 4287 N N . GLY B 1 204 ? -34.071 76.411 13.194 1.00 61.44 192 GLY B N 1
ATOM 4288 C CA . GLY B 1 204 ? -34.817 77.657 13.170 1.00 60.96 192 GLY B CA 1
ATOM 4289 C C . GLY B 1 204 ? -34.797 78.331 14.507 1.00 60.26 192 GLY B C 1
ATOM 4290 O O . GLY B 1 204 ? -34.536 79.539 14.617 1.00 59.15 192 GLY B O 1
ATOM 4291 N N . TYR B 1 205 ? -35.066 77.526 15.524 1.00 60.29 193 TYR B N 1
ATOM 4292 C CA . TYR B 1 205 ? -35.015 77.965 16.900 1.00 60.45 193 TYR B CA 1
ATOM 4293 C C . TYR B 1 205 ? -33.714 78.734 17.187 1.00 60.83 193 TYR B C 1
ATOM 4294 O O . TYR B 1 205 ? -33.739 79.869 17.708 1.00 60.42 193 TYR B O 1
ATOM 4303 N N . ASN B 1 206 ? -32.594 78.113 16.836 1.00 59.57 194 ASN B N 1
ATOM 4304 C CA . ASN B 1 206 ? -31.312 78.624 17.226 1.00 59.92 194 ASN B CA 1
ATOM 4305 C C . ASN B 1 206 ? -30.953 79.759 16.309 1.00 60.72 194 ASN B C 1
ATOM 4306 O O . ASN B 1 206 ? -30.354 80.739 16.771 1.00 61.27 194 ASN B O 1
ATOM 4311 N N . ILE B 1 207 ? -31.344 79.669 15.034 1.00 60.29 195 ILE B N 1
ATOM 4312 C CA . ILE B 1 207 ? -31.151 80.806 14.108 1.00 61.38 195 ILE B CA 1
ATOM 4313 C C . ILE B 1 207 ? -31.812 82.089 14.630 1.00 61.06 195 ILE B C 1
ATOM 4314 O O . ILE B 1 207 ? -31.203 83.156 14.640 1.00 60.19 195 ILE B O 1
ATOM 4319 N N . VAL B 1 208 ? -33.048 81.973 15.073 1.00 60.00 196 VAL B N 1
ATOM 4320 C CA . VAL B 1 208 ? -33.742 83.111 15.637 1.00 60.58 196 VAL B CA 1
ATOM 4321 C C . VAL B 1 208 ? -32.922 83.768 16.760 1.00 61.49 196 VAL B C 1
ATOM 4322 O O . VAL B 1 208 ? -32.695 84.990 16.738 1.00 62.62 196 VAL B O 1
ATOM 4326 N N . LYS B 1 209 ? -32.460 82.956 17.711 1.00 61.79 197 LYS B N 1
ATOM 4327 C CA . LYS B 1 209 ? -31.745 83.473 18.874 1.00 62.18 197 LYS B CA 1
ATOM 4328 C C . LYS B 1 209 ? -30.409 84.093 18.505 1.00 63.09 197 LYS B C 1
ATOM 4329 O O . LYS B 1 209 ? -30.041 85.121 19.063 1.00 64.54 197 LYS B O 1
ATOM 4335 N N . PHE B 1 210 ? -29.689 83.508 17.556 1.00 63.01 198 PHE B N 1
ATOM 4336 C CA . PHE B 1 210 ? -28.450 84.133 17.089 1.00 63.38 198 PHE B CA 1
ATOM 4337 C C . PHE B 1 210 ? -28.669 85.516 16.454 1.00 63.97 198 PHE B C 1
ATOM 4338 O O . PHE B 1 210 ? -27.921 86.468 16.714 1.00 64.52 198 PHE B O 1
ATOM 4346 N N . LEU B 1 211 ? -29.679 85.604 15.599 1.00 62.52 199 LEU B N 1
ATOM 4347 C CA . LEU B 1 211 ? -30.008 86.842 14.958 1.00 61.76 199 LEU B CA 1
ATOM 4348 C C . LEU B 1 211 ? -30.347 87.895 15.999 1.00 63.11 199 LEU B C 1
ATOM 4349 O O . LEU B 1 211 ? -30.026 89.085 15.842 1.00 62.39 199 LEU B O 1
ATOM 4354 N N . LEU B 1 212 ? -31.006 87.477 17.069 1.00 63.26 200 LEU B N 1
ATOM 4355 C CA . LEU B 1 212 ? -31.316 88.417 18.149 1.00 63.74 200 LEU B CA 1
ATOM 4356 C C . LEU B 1 212 ? -30.045 88.875 18.903 1.00 62.70 200 LEU B C 1
ATOM 4357 O O . LEU B 1 212 ? -29.827 90.071 19.103 1.00 62.91 200 LEU B O 1
ATOM 4362 N N . ASP B 1 213 ? -29.216 87.907 19.298 1.00 64.52 201 ASP B N 1
ATOM 4363 C CA . ASP B 1 213 ? -27.902 88.166 19.910 1.00 66.32 201 ASP B CA 1
ATOM 4364 C C . ASP B 1 213 ? -27.091 89.061 19.012 1.00 64.74 201 ASP B C 1
ATOM 4365 O O . ASP B 1 213 ? -26.395 89.932 19.493 1.00 67.43 201 ASP B O 1
ATOM 4370 N N . LEU B 1 214 ? -27.159 88.860 17.708 1.00 62.72 202 LEU B N 1
ATOM 4371 C CA . LEU B 1 214 ? -26.348 89.678 16.800 1.00 63.31 202 LEU B CA 1
ATOM 4372 C C . LEU B 1 214 ? -26.817 91.152 16.697 1.00 62.84 202 LEU B C 1
ATOM 4373 O O . LEU B 1 214 ? -26.006 92.049 16.442 1.00 62.87 202 LEU B O 1
ATOM 4378 N N . GLY B 1 215 ? -28.111 91.385 16.905 1.00 62.42 203 GLY B N 1
ATOM 4379 C CA . GLY B 1 215 ? -28.653 92.733 16.917 1.00 62.14 203 GLY B CA 1
ATOM 4380 C C . GLY B 1 215 ? -29.921 92.942 16.121 1.00 63.35 203 GLY B C 1
ATOM 4381 O O . GLY B 1 215 ? -30.474 94.046 16.141 1.00 65.42 203 GLY B O 1
ATOM 4382 N N . VAL B 1 216 ? -30.399 91.918 15.415 1.00 62.41 204 VAL B N 1
ATOM 4383 C CA . VAL B 1 216 ? -31.625 92.076 14.641 1.00 61.72 204 VAL B CA 1
ATOM 4384 C C . VAL B 1 216 ? -32.781 92.277 15.621 1.00 62.33 204 VAL B C 1
ATOM 4385 O O . VAL B 1 216 ? -32.848 91.631 16.685 1.00 63.17 204 VAL B O 1
ATOM 4389 N N . LYS B 1 217 ? -33.659 93.210 15.265 1.00 62.61 205 LYS B N 1
ATOM 4390 C CA . LYS B 1 217 ? -34.778 93.574 16.098 1.00 63.80 205 LYS B CA 1
ATOM 4391 C C . LYS B 1 217 ? -36.077 93.018 15.525 1.00 64.60 205 LYS B C 1
ATOM 4392 O O . LYS B 1 217 ? -36.885 92.487 16.271 1.00 69.47 205 LYS B O 1
ATOM 4398 N N . ASN B 1 218 ? -36.283 93.128 14.215 1.00 63.91 206 ASN B N 1
ATOM 4399 C CA . ASN B 1 218 ? -37.478 92.571 13.577 1.00 63.44 206 ASN B CA 1
ATOM 4400 C C . ASN B 1 218 ? -37.275 91.148 13.056 1.00 63.27 206 ASN B C 1
ATOM 4401 O O . ASN B 1 218 ? -37.128 90.936 11.847 1.00 64.37 206 ASN B O 1
ATOM 4406 N N . VAL B 1 219 ? -37.274 90.166 13.942 1.00 61.61 207 VAL B N 1
ATOM 4407 C CA . VAL B 1 219 ? -37.267 88.792 13.477 1.00 60.48 207 VAL B CA 1
ATOM 4408 C C . VAL B 1 219 ? -38.705 88.308 13.460 1.00 59.57 207 VAL B C 1
ATOM 4409 O O . VAL B 1 219 ? -39.441 88.527 14.421 1.00 57.31 207 VAL B O 1
ATOM 4413 N N . VAL B 1 220 ? -39.112 87.662 12.375 1.00 60.14 208 VAL B N 1
ATOM 4414 C CA . VAL B 1 220 ? -40.447 87.076 12.299 1.00 60.91 208 VAL B CA 1
ATOM 4415 C C . VAL B 1 220 ? -40.341 85.572 12.102 1.00 61.30 208 VAL B C 1
ATOM 4416 O O . VAL B 1 220 ? -39.857 85.098 11.055 1.00 61.94 208 VAL B O 1
ATOM 4420 N N . ALA B 1 221 ? -40.809 84.830 13.109 1.00 59.46 209 ALA B N 1
ATOM 4421 C CA . ALA B 1 221 ? -40.748 83.376 13.087 1.00 59.81 209 ALA B CA 1
ATOM 4422 C C . ALA B 1 221 ? -42.033 82.813 12.481 1.00 60.42 209 ALA B C 1
ATOM 4423 O O . ALA B 1 221 ? -43.108 83.303 12.784 1.00 59.08 209 ALA B O 1
ATOM 4425 N N . VAL B 1 222 ? -41.899 81.791 11.632 1.00 60.48 210 VAL B N 1
ATOM 4426 C CA . VAL B 1 222 ? -43.036 81.128 10.981 1.00 60.59 210 VAL B CA 1
ATOM 4427 C C . VAL B 1 222 ? -42.827 79.617 10.951 1.00 61.32 210 VAL B C 1
ATOM 4428 O O . VAL B 1 222 ? -41.705 79.133 10.755 1.00 62.93 210 VAL B O 1
ATOM 4432 N N . ASP B 1 223 ? -43.905 78.876 11.175 1.00 61.93 211 ASP B N 1
ATOM 4433 C CA . ASP B 1 223 ? -43.885 77.403 11.106 1.00 63.02 211 ASP B CA 1
ATOM 4434 C C . ASP B 1 223 ? -45.197 76.988 10.412 1.00 64.53 211 ASP B C 1
ATOM 4435 O O . ASP B 1 223 ? -45.898 77.848 9.817 1.00 63.46 211 ASP B O 1
ATOM 4440 N N . ARG B 1 224 ? -45.549 75.701 10.509 1.00 65.05 212 ARG B N 1
ATOM 4441 C CA . ARG B 1 224 ? -46.576 75.112 9.644 1.00 65.91 212 ARG B CA 1
ATOM 4442 C C . ARG B 1 224 ? -47.996 75.640 9.901 1.00 63.87 212 ARG B C 1
ATOM 4443 O O . ARG B 1 224 ? -48.855 75.510 9.029 1.00 64.09 212 ARG B O 1
ATOM 4445 N N . LYS B 1 225 ? -48.243 76.248 11.064 1.00 64.24 213 LYS B N 1
ATOM 4446 C CA . LYS B 1 225 ? -49.547 76.894 11.338 1.00 63.46 213 LYS B CA 1
ATOM 4447 C C . LYS B 1 225 ? -49.485 78.431 11.254 1.00 61.73 213 LYS B C 1
ATOM 4448 O O . LYS B 1 225 ? -50.344 79.083 11.784 1.00 62.41 213 LYS B O 1
ATOM 4452 N N . GLY B 1 226 ? -48.471 79.001 10.602 1.00 61.57 214 GLY B N 1
ATOM 4453 C CA . GLY B 1 226 ? -48.361 80.460 10.424 1.00 61.13 214 GLY B CA 1
ATOM 4454 C C . GLY B 1 226 ? -47.302 81.170 11.268 1.00 61.64 214 GLY B C 1
ATOM 4455 O O . GLY B 1 226 ? -46.435 80.515 11.905 1.00 61.92 214 GLY B O 1
ATOM 4456 N N . ILE B 1 227 ? -47.364 82.512 11.250 1.00 60.62 215 ILE B N 1
ATOM 4457 C CA . ILE B 1 227 ? -46.452 83.369 12.019 1.00 61.37 215 ILE B CA 1
ATOM 4458 C C . ILE B 1 227 ? -46.669 83.149 13.514 1.00 62.44 215 ILE B C 1
ATOM 4459 O O . ILE B 1 227 ? -47.802 83.159 13.975 1.00 62.15 215 ILE B O 1
ATOM 4461 N N . LEU B 1 228 ? -45.580 82.934 14.264 1.00 63.37 216 LEU B N 1
ATOM 4462 C CA . LEU B 1 228 ? -45.659 82.672 15.709 1.00 63.44 216 LEU B CA 1
ATOM 4463 C C . LEU B 1 228 ? -45.942 83.962 16.483 1.00 63.70 216 LEU B C 1
ATOM 4464 O O . LEU B 1 228 ? -45.107 84.872 16.521 1.00 64.05 216 LEU B O 1
ATOM 4469 N N . ASN B 1 229 ? -47.123 84.007 17.107 1.00 63.85 217 ASN B N 1
ATOM 4470 C CA . ASN B 1 229 ? -47.617 85.148 17.893 1.00 63.36 217 ASN B CA 1
ATOM 4471 C C . ASN B 1 229 ? -48.322 84.546 19.106 1.00 63.21 217 ASN B C 1
ATOM 4472 O O . ASN B 1 229 ? -49.298 83.809 18.955 1.00 63.08 217 ASN B O 1
ATOM 4474 N N . GLU B 1 230 ? -47.842 84.840 20.309 1.00 63.02 218 GLU B N 1
ATOM 4475 C CA . GLU B 1 230 ? -48.522 84.342 21.514 1.00 63.84 218 GLU B CA 1
ATOM 4476 C C . GLU B 1 230 ? -50.058 84.567 21.524 1.00 63.66 218 GLU B C 1
ATOM 4477 O O . GLU B 1 230 ? -50.784 83.748 22.104 1.00 63.17 218 GLU B O 1
ATOM 4483 N N . ASN B 1 231 ? -50.544 85.639 20.877 1.00 64.39 219 ASN B N 1
ATOM 4484 C CA . ASN B 1 231 ? -51.995 85.931 20.797 1.00 65.22 219 ASN B CA 1
ATOM 4485 C C . ASN B 1 231 ? -52.808 85.051 19.820 1.00 67.05 219 ASN B C 1
ATOM 4486 O O . ASN B 1 231 ? -54.042 85.110 19.824 1.00 68.56 219 ASN B O 1
ATOM 4491 N N . ASP B 1 232 ? -52.130 84.281 18.968 1.00 68.44 220 ASP B N 1
ATOM 4492 C CA . ASP B 1 232 ? -52.776 83.285 18.109 1.00 67.71 220 ASP B CA 1
ATOM 4493 C C . ASP B 1 232 ? -52.216 81.916 18.569 1.00 67.79 220 ASP B C 1
ATOM 4494 O O . ASP B 1 232 ? -51.206 81.464 18.037 1.00 67.43 220 ASP B O 1
ATOM 4497 N N . PRO B 1 233 ? -52.843 81.269 19.558 1.00 67.46 221 PRO B N 1
ATOM 4498 C CA . PRO B 1 233 ? -52.226 80.103 20.255 1.00 67.20 221 PRO B CA 1
ATOM 4499 C C . PRO B 1 233 ? -52.027 78.861 19.377 1.00 67.80 221 PRO B C 1
ATOM 4500 O O . PRO B 1 233 ? -51.111 78.055 19.625 1.00 66.86 221 PRO B O 1
ATOM 4504 N N . GLU B 1 234 ? -52.891 78.721 18.367 1.00 69.05 222 GLU B N 1
ATOM 4505 C CA . GLU B 1 234 ? -52.738 77.713 17.304 1.00 68.83 222 GLU B CA 1
ATOM 4506 C C . GLU B 1 234 ? -51.292 77.638 16.779 1.00 67.13 222 GLU B C 1
ATOM 4507 O O . GLU B 1 234 ? -50.801 76.548 16.463 1.00 69.22 222 GLU B O 1
ATOM 4509 N N . THR B 1 235 ? -50.604 78.785 16.727 1.00 66.11 223 THR B N 1
ATOM 4510 C CA . THR B 1 235 ? -49.223 78.856 16.189 1.00 66.60 223 THR B CA 1
ATOM 4511 C C . THR B 1 235 ? -48.133 78.264 17.091 1.00 67.26 223 THR B C 1
ATOM 4512 O O . THR B 1 235 ? -46.964 78.217 16.692 1.00 66.23 223 THR B O 1
ATOM 4516 N N . CYS B 1 236 ? -48.508 77.849 18.304 1.00 70.21 224 CYS B N 1
ATOM 4517 C CA . CYS B 1 236 ? -47.554 77.327 19.287 1.00 72.85 224 CYS B CA 1
ATOM 4518 C C . CYS B 1 236 ? -47.642 75.848 19.554 1.00 73.48 224 CYS B C 1
ATOM 4519 O O . CYS B 1 236 ? -48.336 75.388 20.494 1.00 70.72 224 CYS B O 1
ATOM 4522 N N . LEU B 1 237 ? -46.831 75.152 18.740 1.00 74.51 225 LEU B N 1
ATOM 4523 C CA . LEU B 1 237 ? -46.788 73.689 18.627 1.00 76.16 225 LEU B CA 1
ATOM 4524 C C . LEU B 1 237 ? -46.034 73.047 19.805 1.00 76.17 225 LEU B C 1
ATOM 4525 O O . LEU B 1 237 ? -46.231 71.855 20.084 1.00 80.31 225 LEU B O 1
ATOM 4530 N N . ASN B 1 238 ? -45.163 73.809 20.469 1.00 72.97 226 ASN B N 1
ATOM 4531 C CA . ASN B 1 238 ? -44.670 73.403 21.775 1.00 70.47 226 ASN B CA 1
ATOM 4532 C C . ASN B 1 238 ? -44.272 74.622 22.541 1.00 66.89 226 ASN B C 1
ATOM 4533 O O . ASN B 1 238 ? -44.351 75.733 22.044 1.00 63.58 226 ASN B O 1
ATOM 4538 N N . GLU B 1 239 ? -43.868 74.376 23.769 1.00 64.97 227 GLU B N 1
ATOM 4539 C CA . GLU B 1 239 ? -43.171 75.337 24.601 1.00 64.77 227 GLU B CA 1
ATOM 4540 C C . GLU B 1 239 ? -42.081 76.161 23.881 1.00 62.93 227 GLU B C 1
ATOM 4541 O O . GLU B 1 239 ? -41.899 77.346 24.168 1.00 64.22 227 GLU B O 1
ATOM 4547 N N . TYR B 1 240 ? -41.342 75.553 22.970 1.00 59.78 228 TYR B N 1
ATOM 4548 C CA . TYR B 1 240 ? -40.242 76.256 22.355 1.00 59.36 228 TYR B CA 1
ATOM 4549 C C . TYR B 1 240 ? -40.715 77.320 21.343 1.00 60.32 228 TYR B C 1
ATOM 4550 O O . TYR B 1 240 ? -40.107 78.376 21.225 1.00 59.92 228 TYR B O 1
ATOM 4559 N N . HIS B 1 241 ? -41.815 77.048 20.647 1.00 60.03 229 HIS B N 1
ATOM 4560 C CA . HIS B 1 241 ? -42.406 78.022 19.755 1.00 59.86 229 HIS B CA 1
ATOM 4561 C C . HIS B 1 241 ? -42.971 79.167 20.585 1.00 60.44 229 HIS B C 1
ATOM 4562 O O . HIS B 1 241 ? -42.881 80.330 20.190 1.00 58.99 229 HIS B O 1
ATOM 4569 N N . LEU B 1 242 ? -43.571 78.839 21.731 1.00 60.14 230 LEU B N 1
ATOM 4570 C CA . LEU B 1 242 ? -44.057 79.869 22.641 1.00 59.84 230 LEU B CA 1
ATOM 4571 C C . LEU B 1 242 ? -42.916 80.778 23.046 1.00 60.87 230 LEU B C 1
ATOM 4572 O O . LEU B 1 242 ? -43.041 82.005 22.995 1.00 60.34 230 LEU B O 1
ATOM 4577 N N . GLU B 1 243 ? -41.790 80.175 23.422 1.00 60.90 231 GLU B N 1
ATOM 4578 C CA . GLU B 1 243 ? -40.650 80.968 23.831 1.00 61.80 231 GLU B CA 1
ATOM 4579 C C . GLU B 1 243 ? -40.275 81.936 22.718 1.00 62.68 231 GLU B C 1
ATOM 4580 O O . GLU B 1 243 ? -40.097 83.137 22.970 1.00 62.63 231 GLU B O 1
ATOM 4586 N N . ILE B 1 244 ? -40.176 81.409 21.490 1.00 60.57 232 ILE B N 1
ATOM 4587 C CA . ILE B 1 244 ? -39.759 82.212 20.340 1.00 59.41 232 ILE B CA 1
ATOM 4588 C C . ILE B 1 244 ? -40.748 83.342 20.036 1.00 59.37 232 ILE B C 1
ATOM 4589 O O . ILE B 1 244 ? -40.329 84.484 19.772 1.00 58.77 232 ILE B O 1
ATOM 4594 N N . ALA B 1 245 ? -42.044 83.028 20.097 1.00 58.68 233 ALA B N 1
ATOM 4595 C CA . ALA B 1 245 ? -43.082 84.022 19.860 1.00 58.13 233 ALA B CA 1
ATOM 4596 C C . ALA B 1 245 ? -42.901 85.194 20.825 1.00 58.82 233 ALA B C 1
ATOM 4597 O O . ALA B 1 245 ? -43.183 86.336 20.491 1.00 58.04 233 ALA B O 1
ATOM 4599 N N . ARG B 1 246 ? -42.415 84.891 22.026 1.00 60.53 234 ARG B N 1
ATOM 4600 C CA . ARG B 1 246 ? -42.247 85.890 23.080 1.00 60.37 234 ARG B CA 1
ATOM 4601 C C . ARG B 1 246 ? -41.078 86.835 22.852 1.00 61.69 234 ARG B C 1
ATOM 4602 O O . ARG B 1 246 ? -41.043 87.909 23.432 1.00 63.33 234 ARG B O 1
ATOM 4610 N N . ILE B 1 247 ? -40.115 86.439 22.032 1.00 61.52 235 ILE B N 1
ATOM 4611 C CA . ILE B 1 247 ? -38.961 87.294 21.765 1.00 60.57 235 ILE B CA 1
ATOM 4612 C C . ILE B 1 247 ? -38.857 87.662 20.273 1.00 61.07 235 ILE B C 1
ATOM 4613 O O . ILE B 1 247 ? -37.856 88.214 19.847 1.00 60.74 235 ILE B O 1
ATOM 4618 N N . THR B 1 248 ? -39.909 87.343 19.508 1.00 62.97 236 THR B N 1
ATOM 4619 C CA . THR B 1 248 ? -40.025 87.633 18.072 1.00 62.91 236 THR B CA 1
ATOM 4620 C C . THR B 1 248 ? -41.229 88.530 17.807 1.00 61.31 236 THR B C 1
ATOM 4621 O O . THR B 1 248 ? -42.029 88.788 18.694 1.00 59.39 236 THR B O 1
ATOM 4625 N N . ASN B 1 249 ? -41.340 88.982 16.562 1.00 63.30 237 ASN B N 1
ATOM 4626 C CA . ASN B 1 249 ? -42.525 89.682 16.044 1.00 63.46 237 ASN B CA 1
ATOM 4627 C C . ASN B 1 249 ? -42.769 91.034 16.728 1.00 62.74 237 ASN B C 1
ATOM 4628 O O . ASN B 1 249 ? -43.441 91.120 17.758 1.00 63.22 237 ASN B O 1
ATOM 4633 N N . PRO B 1 250 ? -42.205 92.085 16.142 1.00 62.47 238 PRO B N 1
ATOM 4634 C CA . PRO B 1 250 ? -42.331 93.455 16.652 1.00 63.17 238 PRO B CA 1
ATOM 4635 C C . PRO B 1 250 ? -43.702 94.176 16.403 1.00 63.90 238 PRO B C 1
ATOM 4636 O O . PRO B 1 250 ? -44.493 94.295 17.350 1.00 65.61 238 PRO B O 1
ATOM 4640 N N . GLU B 1 251 ? -43.962 94.709 15.196 1.00 62.88 239 GLU B N 1
ATOM 4641 C CA . GLU B 1 251 ? -45.339 94.913 14.755 1.00 60.19 239 GLU B CA 1
ATOM 4642 C C . GLU B 1 251 ? -45.961 93.538 15.021 1.00 61.17 239 GLU B C 1
ATOM 4643 O O . GLU B 1 251 ? -45.715 92.568 14.247 1.00 64.20 239 GLU B O 1
ATOM 4644 N N . ARG B 1 252 ? -46.654 93.410 16.176 1.00 58.23 240 ARG B N 1
ATOM 4645 C CA . ARG B 1 252 ? -47.231 92.117 16.586 1.00 57.52 240 ARG B CA 1
ATOM 4646 C C . ARG B 1 252 ? -48.215 91.738 15.470 1.00 58.37 240 ARG B C 1
ATOM 4647 O O . ARG B 1 252 ? -49.410 92.033 15.597 1.00 59.17 240 ARG B O 1
ATOM 4651 N N . LEU B 1 253 ? -47.708 91.154 14.363 1.00 56.96 241 LEU B N 1
ATOM 4652 C CA . LEU B 1 253 ? -48.532 90.900 13.158 1.00 56.09 241 LEU B CA 1
ATOM 4653 C C . LEU B 1 253 ? -48.889 89.438 13.213 1.00 55.84 241 LEU B C 1
ATOM 4654 O O . LEU B 1 253 ? -48.368 88.757 14.085 1.00 58.43 241 LEU B O 1
ATOM 4655 N N . SER B 1 254 ? -49.770 88.941 12.337 1.00 55.39 242 SER B N 1
ATOM 4656 C CA . SER B 1 254 ? -50.052 87.481 12.297 1.00 57.43 242 SER B CA 1
ATOM 4657 C C . SER B 1 254 ? -50.821 86.936 11.066 1.00 58.62 242 SER B C 1
ATOM 4658 O O . SER B 1 254 ? -51.693 87.572 10.530 1.00 58.38 242 SER B O 1
ATOM 4661 N N . GLY B 1 255 ? -50.485 85.713 10.668 1.00 62.35 243 GLY B N 1
ATOM 4662 C CA . GLY B 1 255 ? -51.012 85.063 9.465 1.00 63.69 243 GLY B CA 1
ATOM 4663 C C . GLY B 1 255 ? -50.018 83.997 9.000 1.00 66.72 243 GLY B C 1
ATOM 4664 O O . GLY B 1 255 ? -49.057 83.661 9.720 1.00 66.35 243 GLY B O 1
ATOM 4665 N N . ASP B 1 256 ? -50.231 83.472 7.795 1.00 69.15 244 ASP B N 1
ATOM 4666 C CA . ASP B 1 256 ? -49.342 82.443 7.210 1.00 71.56 244 ASP B CA 1
ATOM 4667 C C . ASP B 1 256 ? -47.964 83.010 6.747 1.00 73.38 244 ASP B C 1
ATOM 4668 O O . ASP B 1 256 ? -47.458 83.983 7.326 1.00 76.07 244 ASP B O 1
ATOM 4673 N N . LEU B 1 257 ? -47.358 82.407 5.719 1.00 72.95 245 LEU B N 1
ATOM 4674 C CA . LEU B 1 257 ? -46.099 82.922 5.154 1.00 72.24 245 LEU B CA 1
ATOM 4675 C C . LEU B 1 257 ? -46.264 84.155 4.250 1.00 71.24 245 LEU B C 1
ATOM 4676 O O . LEU B 1 257 ? -45.590 85.163 4.480 1.00 72.46 245 LEU B O 1
ATOM 4681 N N . GLU B 1 258 ? -47.125 84.073 3.225 1.00 67.77 246 GLU B N 1
ATOM 4682 C CA . GLU B 1 258 ? -47.277 85.172 2.260 1.00 65.42 246 GLU B CA 1
ATOM 4683 C C . GLU B 1 258 ? -47.413 86.511 2.999 1.00 63.59 246 GLU B C 1
ATOM 4684 O O . GLU B 1 258 ? -46.726 87.477 2.668 1.00 64.37 246 GLU B O 1
ATOM 4686 N N . THR B 1 259 ? -48.275 86.561 4.015 1.00 60.99 247 THR B N 1
ATOM 4687 C CA . THR B 1 259 ? -48.403 87.760 4.852 1.00 58.20 247 THR B CA 1
ATOM 4688 C C . THR B 1 259 ? -47.131 87.925 5.671 1.00 56.60 247 THR B C 1
ATOM 4689 O O .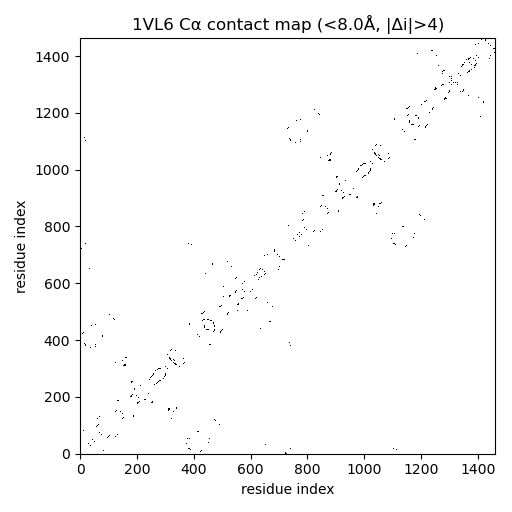 THR B 1 259 ? -46.560 89.013 5.739 1.00 53.25 247 THR B O 1
ATOM 4693 N N . ALA B 1 260 ? -46.676 86.822 6.261 1.00 56.81 248 ALA B N 1
ATOM 4694 C CA . ALA B 1 260 ? -45.385 86.775 6.932 1.00 58.15 248 ALA B CA 1
ATOM 4695 C C . ALA B 1 260 ? -44.276 87.489 6.151 1.00 59.55 248 ALA B C 1
ATOM 4696 O O . ALA B 1 260 ? -43.598 88.362 6.692 1.00 60.89 248 ALA B O 1
ATOM 4697 N N . LEU B 1 261 ? -44.112 87.136 4.878 1.00 59.29 249 LEU B N 1
ATOM 4698 C CA . LEU B 1 261 ? -42.994 87.630 4.078 1.00 59.10 249 LEU B CA 1
ATOM 4699 C C . LEU B 1 261 ? -43.124 89.007 3.401 1.00 59.32 249 LEU B C 1
ATOM 4700 O O . LEU B 1 261 ? -42.131 89.486 2.878 1.00 58.46 249 LEU B O 1
ATOM 4701 N N . GLU B 1 262 ? -44.303 89.646 3.439 1.00 59.48 250 GLU B N 1
ATOM 4702 C CA . GLU B 1 262 ? -44.602 90.842 2.605 1.00 60.77 250 GLU B CA 1
ATOM 4703 C C . GLU B 1 262 ? -43.695 92.077 2.763 1.00 61.84 250 GLU B C 1
ATOM 4704 O O . GLU B 1 262 ? -43.652 92.679 3.836 1.00 62.12 250 GLU B O 1
ATOM 4705 N N . GLY B 1 263 ? -42.999 92.459 1.684 1.00 62.96 251 GLY B N 1
ATOM 4706 C CA . GLY B 1 263 ? -41.941 93.491 1.733 1.00 63.64 251 GLY B CA 1
ATOM 4707 C C . GLY B 1 263 ? -40.917 93.197 2.827 1.00 64.20 251 GLY B C 1
ATOM 4708 O O . GLY B 1 263 ? -40.932 93.834 3.887 1.00 64.37 251 GLY B O 1
ATOM 4709 N N . ALA B 1 264 ? -40.027 92.237 2.561 1.00 63.82 252 ALA B N 1
ATOM 4710 C CA . ALA B 1 264 ? -39.221 91.560 3.606 1.00 63.05 252 ALA B CA 1
ATOM 4711 C C . ALA B 1 264 ? -37.711 91.841 3.564 1.00 62.79 252 ALA B C 1
ATOM 4712 O O . ALA B 1 264 ? -37.020 91.371 2.638 1.00 59.03 252 ALA B O 1
ATOM 4714 N N . ASP B 1 265 ? -37.199 92.549 4.589 1.00 63.60 253 ASP B N 1
ATOM 4715 C CA . ASP B 1 265 ? -35.746 92.581 4.816 1.00 62.10 253 ASP B CA 1
ATOM 4716 C C . ASP B 1 265 ? -35.106 91.213 4.306 1.00 64.46 253 ASP B C 1
ATOM 4717 O O . ASP B 1 265 ? -34.524 91.221 3.222 1.00 62.97 253 ASP B O 1
ATOM 4722 N N . PHE B 1 266 ? -35.299 90.062 4.991 1.00 66.47 254 PHE B N 1
ATOM 4723 C CA . PHE B 1 266 ? -34.639 88.735 4.638 1.00 66.01 254 PHE B CA 1
ATOM 4724 C C . PHE B 1 266 ? -35.548 87.490 4.702 1.00 64.84 254 PHE B C 1
ATOM 4725 O O . PHE B 1 266 ? -36.440 87.441 5.536 1.00 66.78 254 PHE B O 1
ATOM 4733 N N . PHE B 1 267 ? -35.309 86.459 3.895 1.00 62.59 255 PHE B N 1
ATOM 4734 C CA . PHE B 1 267 ? -35.982 85.172 4.158 1.00 62.69 255 PHE B CA 1
ATOM 4735 C C . PHE B 1 267 ? -35.031 84.009 4.459 1.00 65.67 255 PHE B C 1
ATOM 4736 O O . PHE B 1 267 ? -34.218 83.643 3.606 1.00 66.71 255 PHE B O 1
ATOM 4744 N N . ILE B 1 268 ? -35.191 83.390 5.639 1.00 65.30 256 ILE B N 1
ATOM 4745 C CA . ILE B 1 268 ? -34.381 82.241 6.040 1.00 64.23 256 ILE B CA 1
ATOM 4746 C C . ILE B 1 268 ? -35.297 81.042 6.302 1.00 66.35 256 ILE B C 1
ATOM 4747 O O . ILE B 1 268 ? -36.187 81.118 7.149 1.00 66.37 256 ILE B O 1
ATOM 4752 N N . GLY B 1 269 ? -35.070 79.946 5.576 1.00 67.12 257 GLY B N 1
ATOM 4753 C CA . GLY B 1 269 ? -35.947 78.785 5.631 1.00 69.49 257 GLY B CA 1
ATOM 4754 C C . GLY B 1 269 ? -35.248 77.474 5.956 1.00 72.61 257 GLY B C 1
ATOM 4755 O O . GLY B 1 269 ? -34.207 77.167 5.382 1.00 73.26 257 GLY B O 1
ATOM 4756 N N . VAL B 1 270 ? -35.829 76.719 6.897 1.00 75.50 258 VAL B N 1
ATOM 4757 C CA . VAL B 1 270 ? -35.556 75.276 7.113 1.00 76.81 258 VAL B CA 1
ATOM 4758 C C . VAL B 1 270 ? -36.910 74.524 6.914 1.00 77.63 258 VAL B C 1
ATOM 4759 O O . VAL B 1 270 ? -37.588 74.170 7.878 1.00 77.74 258 VAL B O 1
ATOM 4763 N N . SER B 1 271 ? -37.246 74.252 5.643 1.00 77.54 259 SER B N 1
ATOM 4764 C CA . SER B 1 271 ? -38.615 74.456 5.099 1.00 76.73 259 SER B CA 1
ATOM 4765 C C . SER B 1 271 ? -39.124 73.390 4.037 1.00 77.16 259 SER B C 1
ATOM 4766 O O . SER B 1 271 ? -38.917 72.195 4.248 1.00 77.93 259 SER B O 1
ATOM 4769 N N . ARG B 1 272 ? -39.799 73.794 2.940 1.00 75.08 260 ARG B N 1
ATOM 4770 C CA . ARG B 1 272 ? -40.264 72.847 1.905 1.00 73.35 260 ARG B CA 1
ATOM 4771 C C . ARG B 1 272 ? -41.560 73.284 1.194 1.00 72.26 260 ARG B C 1
ATOM 4772 O O . ARG B 1 272 ? -41.723 73.190 -0.046 1.00 69.95 260 ARG B O 1
ATOM 4773 N N . LYS B 1 277 ? -44.834 82.601 -2.695 1.00 42.67 265 LYS B N 1
ATOM 4774 C CA . LYS B 1 277 ? -44.787 83.075 -4.073 1.00 44.12 265 LYS B CA 1
ATOM 4775 C C . LYS B 1 277 ? -43.681 84.152 -4.271 1.00 44.77 265 LYS B C 1
ATOM 4776 O O . LYS B 1 277 ? -43.211 84.742 -3.289 1.00 43.30 265 LYS B O 1
ATOM 4782 N N . PRO B 1 278 ? -43.270 84.426 -5.520 1.00 46.03 266 PRO B N 1
ATOM 4783 C CA . PRO B 1 278 ? -42.086 85.294 -5.755 1.00 45.72 266 PRO B CA 1
ATOM 4784 C C . PRO B 1 278 ? -42.293 86.792 -5.374 1.00 46.69 266 PRO B C 1
ATOM 4785 O O . PRO B 1 278 ? -41.624 87.269 -4.394 1.00 46.05 266 PRO B O 1
ATOM 4789 N N . GLU B 1 279 ? -43.181 87.487 -6.148 1.00 46.23 267 GLU B N 1
ATOM 4790 C CA . GLU B 1 279 ? -43.745 88.824 -5.841 1.00 44.90 267 GLU B CA 1
ATOM 4791 C C . GLU B 1 279 ? -43.293 89.554 -4.552 1.00 45.59 267 GLU B C 1
ATOM 4792 O O . GLU B 1 279 ? -42.822 90.741 -4.625 1.00 46.48 267 GLU B O 1
ATOM 4793 N N . TRP B 1 280 ? -43.457 88.914 -3.346 1.00 45.90 268 TRP B N 1
ATOM 4794 C CA . TRP B 1 280 ? -43.021 89.553 -2.053 1.00 44.24 268 TRP B CA 1
ATOM 4795 C C . TRP B 1 280 ? -41.406 89.672 -1.852 1.00 43.41 268 TRP B C 1
ATOM 4796 O O . TRP B 1 280 ? -40.921 90.789 -1.438 1.00 43.84 268 TRP B O 1
ATOM 4797 N N . VAL B 1 289 ? -33.014 89.232 0.656 1.00 64.94 277 VAL B N 1
ATOM 4798 C CA . VAL B 1 289 ? -32.013 88.188 0.539 1.00 64.27 277 VAL B CA 1
ATOM 4799 C C . VAL B 1 289 ? -32.624 86.886 0.993 1.00 64.65 277 VAL B C 1
ATOM 4800 O O . VAL B 1 289 ? -33.276 86.823 2.047 1.00 65.41 277 VAL B O 1
ATOM 4804 N N . ILE B 1 290 ? -32.371 85.838 0.218 1.00 64.75 278 ILE B N 1
ATOM 4805 C CA . ILE B 1 290 ? -33.080 84.581 0.377 1.00 65.58 278 ILE B CA 1
ATOM 4806 C C . ILE B 1 290 ? -32.159 83.394 0.696 1.00 67.99 278 ILE B C 1
ATOM 4807 O O . ILE B 1 290 ? -31.527 82.825 -0.198 1.00 69.56 278 ILE B O 1
ATOM 4812 N N . PHE B 1 291 ? -32.076 83.039 1.978 1.00 69.04 279 PHE B N 1
ATOM 4813 C CA . PHE B 1 291 ? -31.491 81.774 2.384 1.00 69.45 279 PHE B CA 1
ATOM 4814 C C . PHE B 1 291 ? -32.648 80.777 2.417 1.00 69.19 279 PHE B C 1
ATOM 4815 O O . PHE B 1 291 ? -33.466 80.778 3.344 1.00 69.80 279 PHE B O 1
ATOM 4823 N N . ALA B 1 292 ? -32.738 79.962 1.377 1.00 67.91 280 ALA B N 1
ATOM 4824 C CA . ALA B 1 292 ? -33.716 78.897 1.314 1.00 67.93 280 ALA B CA 1
ATOM 4825 C C . ALA B 1 292 ? -32.895 77.641 1.440 1.00 68.16 280 ALA B C 1
ATOM 4826 O O . ALA B 1 292 ? -32.179 77.255 0.521 1.00 67.63 280 ALA B O 1
ATOM 4828 N N . LEU B 1 293 ? -32.954 77.031 2.613 1.00 69.13 281 LEU B N 1
ATOM 4829 C CA . LEU B 1 293 ? -31.935 76.066 3.006 1.00 69.33 281 LEU B CA 1
ATOM 4830 C C . LEU B 1 293 ? -32.524 74.713 3.301 1.00 69.66 281 LEU B C 1
ATOM 4831 O O . LEU B 1 293 ? -31.850 73.868 3.885 1.00 70.05 281 LEU B O 1
ATOM 4836 N N . ALA B 1 294 ? -33.775 74.495 2.916 1.00 69.32 282 ALA B N 1
ATOM 4837 C CA . ALA B 1 294 ? -34.381 73.199 3.148 1.00 68.57 282 ALA B CA 1
ATOM 4838 C C . ALA B 1 294 ? -33.579 72.197 2.357 1.00 66.77 282 ALA B C 1
ATOM 4839 O O . ALA B 1 294 ? -32.973 72.558 1.340 1.00 64.92 282 ALA B O 1
ATOM 4841 N N . ASN B 1 295 ? -33.539 70.955 2.838 1.00 66.02 283 ASN B N 1
ATOM 4842 C CA . ASN B 1 295 ? -33.147 69.834 1.981 1.00 66.58 283 ASN B CA 1
ATOM 4843 C C . ASN B 1 295 ? -34.182 69.777 0.835 1.00 66.87 283 ASN B C 1
ATOM 4844 O O . ASN B 1 295 ? -35.342 70.151 1.041 1.00 70.21 283 ASN B O 1
ATOM 4849 N N . PRO B 1 296 ? -33.833 69.227 -0.320 1.00 64.13 284 PRO B N 1
ATOM 4850 C CA . PRO B 1 296 ? -34.147 69.833 -1.607 1.00 63.86 284 PRO B CA 1
ATOM 4851 C C . PRO B 1 296 ? -34.348 71.395 -1.764 1.00 63.21 284 PRO B C 1
ATOM 4852 O O . PRO B 1 296 ? -33.402 72.054 -2.178 1.00 59.84 284 PRO B O 1
ATOM 4856 N N . VAL B 1 297 ? -35.519 71.978 -1.490 1.00 65.37 285 VAL B N 1
ATOM 4857 C CA . VAL B 1 297 ? -35.772 73.426 -1.765 1.00 66.09 285 VAL B CA 1
ATOM 4858 C C . VAL B 1 297 ? -37.000 73.937 -1.031 1.00 68.62 285 VAL B C 1
ATOM 4859 O O . VAL B 1 297 ? -37.828 73.128 -0.632 1.00 72.16 285 VAL B O 1
ATOM 4863 N N . PRO B 1 298 ? -37.129 75.248 -0.805 1.00 69.60 286 PRO B N 1
ATOM 4864 C CA . PRO B 1 298 ? -38.450 75.896 -0.651 1.00 68.82 286 PRO B CA 1
ATOM 4865 C C . PRO B 1 298 ? -38.965 76.787 -1.847 1.00 67.12 286 PRO B C 1
ATOM 4866 O O . PRO B 1 298 ? -38.202 77.106 -2.795 1.00 64.35 286 PRO B O 1
ATOM 4870 N N . GLU B 1 299 ? -40.263 77.145 -1.768 1.00 65.66 287 GLU B N 1
ATOM 4871 C CA . GLU B 1 299 ? -40.929 78.066 -2.696 1.00 65.36 287 GLU B CA 1
ATOM 4872 C C . GLU B 1 299 ? -41.027 77.495 -4.144 1.00 65.62 287 GLU B C 1
ATOM 4873 O O . GLU B 1 299 ? -40.019 77.500 -4.908 1.00 66.19 287 GLU B O 1
ATOM 4874 N N . LEU B 1 304 ? -36.305 79.639 -10.530 1.00 39.21 292 LEU B N 1
ATOM 4875 C CA . LEU B 1 304 ? -36.708 80.849 -9.842 1.00 40.58 292 LEU B CA 1
ATOM 4876 C C . LEU B 1 304 ? -35.777 81.068 -8.667 1.00 43.24 292 LEU B C 1
ATOM 4877 O O . LEU B 1 304 ? -35.508 82.212 -8.307 1.00 44.79 292 LEU B O 1
ATOM 4879 N N . ALA B 1 305 ? -35.284 79.968 -8.078 1.00 45.26 293 ALA B N 1
ATOM 4880 C CA . ALA B 1 305 ? -34.090 80.000 -7.225 1.00 45.38 293 ALA B CA 1
ATOM 4881 C C . ALA B 1 305 ? -32.997 80.787 -7.956 1.00 46.14 293 ALA B C 1
ATOM 4882 O O . ALA B 1 305 ? -31.956 81.046 -7.378 1.00 48.00 293 ALA B O 1
ATOM 4884 N N . ARG B 1 306 ? -33.228 81.119 -9.234 1.00 45.60 294 ARG B N 1
ATOM 4885 C CA . ARG B 1 306 ? -32.552 82.235 -9.912 1.00 45.41 294 ARG B CA 1
ATOM 4886 C C . ARG B 1 306 ? -33.549 83.119 -10.699 1.00 44.61 294 ARG B C 1
ATOM 4887 O O . ARG B 1 306 ? -34.097 84.075 -10.146 1.00 41.02 294 ARG B O 1
ATOM 4889 N N . GLU B 1 307 ? -33.807 82.772 -11.966 1.00 47.17 295 GLU B N 1
ATOM 4890 C CA . GLU B 1 307 ? -34.476 83.675 -12.963 1.00 48.53 295 GLU B CA 1
ATOM 4891 C C . GLU B 1 307 ? -35.911 84.169 -12.627 1.00 50.11 295 GLU B C 1
ATOM 4892 O O . GLU B 1 307 ? -36.693 84.476 -13.538 1.00 49.62 295 GLU B O 1
ATOM 4894 N N . ALA B 1 308 ? -36.235 84.239 -11.328 1.00 52.56 296 ALA B N 1
ATOM 4895 C CA . ALA B 1 308 ? -37.427 84.938 -10.821 1.00 53.42 296 ALA B CA 1
ATOM 4896 C C . ALA B 1 308 ? -37.009 86.200 -10.051 1.00 53.69 296 ALA B C 1
ATOM 4897 O O . ALA B 1 308 ? -37.663 86.590 -9.085 1.00 52.24 296 ALA B O 1
ATOM 4899 N N . GLY B 1 309 ? -35.927 86.840 -10.500 1.00 54.20 297 GLY B N 1
ATOM 4900 C CA . GLY B 1 309 ? -35.382 88.026 -9.842 1.00 53.74 297 GLY B CA 1
ATOM 4901 C C . GLY B 1 309 ? -34.770 87.689 -8.498 1.00 53.04 297 GLY B C 1
ATOM 4902 O O . GLY B 1 309 ? -34.416 86.543 -8.254 1.00 52.07 297 GLY B O 1
ATOM 4903 N N . ALA B 1 310 ? -34.630 88.708 -7.650 1.00 53.39 298 ALA B N 1
ATOM 4904 C CA . ALA B 1 310 ? -34.307 88.558 -6.224 1.00 55.07 298 ALA B CA 1
ATOM 4905 C C . ALA B 1 310 ? -32.811 88.429 -5.932 1.00 57.78 298 ALA B C 1
ATOM 4906 O O . ALA B 1 310 ? -32.156 87.525 -6.450 1.00 58.64 298 ALA B O 1
ATOM 4908 N N . PHE B 1 311 ? -32.306 89.285 -5.033 1.00 59.79 299 PHE B N 1
ATOM 4909 C CA . PHE B 1 311 ? -30.862 89.619 -4.952 1.00 60.26 299 PHE B CA 1
ATOM 4910 C C . PHE B 1 311 ? -29.875 88.473 -4.620 1.00 62.07 299 PHE B C 1
ATOM 4911 O O . PHE B 1 311 ? -29.049 88.113 -5.468 1.00 62.03 299 PHE B O 1
ATOM 4919 N N . ILE B 1 312 ? -29.927 87.930 -3.401 1.00 63.98 300 ILE B N 1
ATOM 4920 C CA . ILE B 1 312 ? -28.973 86.895 -2.988 1.00 63.97 300 ILE B CA 1
ATOM 4921 C C . ILE B 1 312 ? -29.709 85.600 -2.625 1.00 63.47 300 ILE B C 1
ATOM 4922 O O . ILE B 1 312 ? -30.717 85.623 -1.911 1.00 64.11 300 ILE B O 1
ATOM 4927 N N . VAL B 1 313 ? -29.179 84.479 -3.119 1.00 62.60 301 VAL B N 1
ATOM 4928 C CA . VAL B 1 313 ? -29.868 83.177 -3.105 1.00 61.56 301 VAL B CA 1
ATOM 4929 C C . VAL B 1 313 ? -28.991 82.063 -2.510 1.00 62.16 301 VAL B C 1
ATOM 4930 O O . VAL B 1 313 ? -28.097 81.547 -3.188 1.00 63.09 301 VAL B O 1
ATOM 4934 N N . ALA B 1 314 ? -29.253 81.659 -1.270 1.00 60.89 302 ALA B N 1
ATOM 4935 C CA . ALA B 1 314 ? -28.456 80.591 -0.685 1.00 61.66 302 ALA B CA 1
ATOM 4936 C C . ALA B 1 314 ? -29.194 79.242 -0.591 1.00 61.30 302 ALA B C 1
ATOM 4937 O O . ALA B 1 314 ? -30.345 79.162 -0.157 1.00 60.74 302 ALA B O 1
ATOM 4939 N N . THR B 1 315 ? -28.507 78.187 -1.000 1.00 61.34 303 THR B N 1
ATOM 4940 C CA . THR B 1 315 ? -29.020 76.837 -0.906 1.00 63.25 303 THR B CA 1
ATOM 4941 C C . THR B 1 315 ? -28.394 76.162 0.299 1.00 66.21 303 THR B C 1
ATOM 4942 O O . THR B 1 315 ? -27.496 76.709 0.964 1.00 66.44 303 THR B O 1
ATOM 4946 N N . GLY B 1 316 ? -28.885 74.962 0.574 1.00 68.38 304 GLY B N 1
ATOM 4947 C CA . GLY B 1 316 ? -28.158 74.006 1.379 1.00 69.47 304 GLY B CA 1
ATOM 4948 C C . GLY B 1 316 ? -27.269 73.172 0.476 1.00 71.70 304 GLY B C 1
ATOM 4949 O O . GLY B 1 316 ? -26.263 72.644 0.937 1.00 73.20 304 GLY B O 1
ATOM 4950 N N . ARG B 1 317 ? -27.630 73.067 -0.811 1.00 72.98 305 ARG B N 1
ATOM 4951 C CA . ARG B 1 317 ? -27.000 72.135 -1.746 1.00 72.93 305 ARG B CA 1
ATOM 4952 C C . ARG B 1 317 ? -25.505 72.365 -1.967 1.00 74.25 305 ARG B C 1
ATOM 4953 O O . ARG B 1 317 ? -25.041 73.511 -1.990 1.00 72.55 305 ARG B O 1
ATOM 4954 N N . SER B 1 318 ? -24.773 71.249 -2.110 1.00 76.11 306 SER B N 1
ATOM 4955 C CA . SER B 1 318 ? -23.397 71.212 -2.654 1.00 76.18 306 SER B CA 1
ATOM 4956 C C . SER B 1 318 ? -23.504 71.068 -4.184 1.00 75.12 306 SER B C 1
ATOM 4957 O O . SER B 1 318 ? -22.989 70.111 -4.787 1.00 75.35 306 SER B O 1
ATOM 4960 N N . ASP B 1 319 ? -24.142 72.079 -4.778 1.00 74.17 307 ASP B N 1
ATOM 4961 C CA . ASP B 1 319 ? -24.829 71.990 -6.072 1.00 74.24 307 ASP B CA 1
ATOM 4962 C C . ASP B 1 319 ? -24.845 73.351 -6.806 1.00 73.98 307 ASP B C 1
ATOM 4963 O O . ASP B 1 319 ? -24.526 73.438 -7.990 1.00 74.52 307 ASP B O 1
ATOM 4968 N N . HIS B 1 320 ? -25.261 74.396 -6.093 1.00 73.91 308 HIS B N 1
ATOM 4969 C CA . HIS B 1 320 ? -25.577 75.699 -6.688 1.00 72.89 308 HIS B CA 1
ATOM 4970 C C . HIS B 1 320 ? -24.743 76.751 -5.968 1.00 71.64 308 HIS B C 1
ATOM 4971 O O . HIS B 1 320 ? -24.107 76.433 -4.959 1.00 71.95 308 HIS B O 1
ATOM 4978 N N . PRO B 1 321 ? -24.752 77.999 -6.438 1.00 69.37 309 PRO B N 1
ATOM 4979 C CA . PRO B 1 321 ? -24.079 79.063 -5.707 1.00 68.07 309 PRO B CA 1
ATOM 4980 C C . PRO B 1 321 ? -24.564 79.196 -4.253 1.00 67.86 309 PRO B C 1
ATOM 4981 O O . PRO B 1 321 ? -25.681 78.769 -3.903 1.00 66.50 309 PRO B O 1
ATOM 4985 N N . ASN B 1 322 ? -23.682 79.757 -3.428 1.00 66.52 310 ASN B N 1
ATOM 4986 C CA . ASN B 1 322 ? -24.009 80.247 -2.099 1.00 63.96 310 ASN B CA 1
ATOM 4987 C C . ASN B 1 322 ? -24.652 79.223 -1.185 1.00 64.06 310 ASN B C 1
ATOM 4988 O O . ASN B 1 322 ? -25.807 79.309 -0.769 1.00 64.48 310 ASN B O 1
ATOM 4993 N N . GLN B 1 323 ? -23.831 78.251 -0.860 1.00 62.45 311 GLN B N 1
ATOM 4994 C CA . GLN B 1 323 ? -24.226 77.154 -0.035 1.00 63.86 311 GLN B CA 1
ATOM 4995 C C . GLN B 1 323 ? -23.982 77.416 1.452 1.00 65.11 311 GLN B C 1
ATOM 4996 O O . GLN B 1 323 ? -22.838 77.430 1.923 1.00 66.41 311 GLN B O 1
ATOM 5002 N N . VAL B 1 324 ? -25.054 77.543 2.211 1.00 65.99 312 VAL B N 1
ATOM 5003 C CA . VAL B 1 324 ? -24.918 77.677 3.640 1.00 66.22 312 VAL B CA 1
ATOM 5004 C C . VAL B 1 324 ? -24.927 76.256 4.219 1.00 66.53 312 VAL B C 1
ATOM 5005 O O . VAL B 1 324 ? -25.972 75.611 4.262 1.00 68.98 312 VAL B O 1
ATOM 5009 N N . ASN B 1 325 ? -23.744 75.744 4.593 1.00 68.37 313 ASN B N 1
ATOM 5010 C CA . ASN B 1 325 ? -23.638 74.367 5.138 1.00 68.29 313 ASN B CA 1
ATOM 5011 C C . ASN B 1 325 ? -22.809 74.267 6.415 1.00 66.91 313 ASN B C 1
ATOM 5012 O O . ASN B 1 325 ? -21.760 74.903 6.564 1.00 65.41 313 ASN B O 1
ATOM 5017 N N . ASN B 1 326 ? -23.288 73.407 7.302 1.00 66.39 314 ASN B N 1
ATOM 5018 C CA . ASN B 1 326 ? -22.627 73.100 8.562 1.00 66.83 314 ASN B CA 1
ATOM 5019 C C . ASN B 1 326 ? -21.151 72.775 8.461 1.00 64.91 314 ASN B C 1
ATOM 5020 O O . ASN B 1 326 ? -20.414 73.006 9.410 1.00 65.33 314 ASN B O 1
ATOM 5025 N N . LEU B 1 327 ? -20.745 72.203 7.328 1.00 62.56 315 LEU B N 1
ATOM 5026 C CA . LEU B 1 327 ? -19.377 71.804 7.090 1.00 62.51 315 LEU B CA 1
ATOM 5027 C C . LEU B 1 327 ? -18.400 72.909 7.392 1.00 63.02 315 LEU B C 1
ATOM 5028 O O . LEU B 1 327 ? -17.295 72.637 7.848 1.00 64.80 315 LEU B O 1
ATOM 5033 N N . LEU B 1 328 ? -18.803 74.153 7.136 1.00 62.61 316 LEU B N 1
ATOM 5034 C CA . LEU B 1 328 ? -17.950 75.301 7.390 1.00 63.25 316 LEU B CA 1
ATOM 5035 C C . LEU B 1 328 ? -17.695 75.519 8.865 1.00 63.28 316 LEU B C 1
ATOM 5036 O O . LEU B 1 328 ? -16.745 76.208 9.241 1.00 64.11 316 LEU B O 1
ATOM 5041 N N . ALA B 1 329 ? -18.534 74.936 9.709 1.00 62.83 317 ALA B N 1
ATOM 5042 C CA . ALA B 1 329 ? -18.488 75.228 11.141 1.00 63.16 317 ALA B CA 1
ATOM 5043 C C . ALA B 1 329 ? -17.960 74.090 12.023 1.00 63.18 317 ALA B C 1
ATOM 5044 O O . ALA B 1 329 ? -17.053 74.305 12.830 1.00 63.22 317 ALA B O 1
ATOM 5046 N N . PHE B 1 330 ? -18.507 72.886 11.867 1.00 62.59 318 PHE B N 1
ATOM 5047 C CA . PHE B 1 330 ? -18.244 71.834 12.841 1.00 62.77 318 PHE B CA 1
ATOM 5048 C C . PHE B 1 330 ? -16.777 71.385 12.950 1.00 62.22 318 PHE B C 1
ATOM 5049 O O . PHE B 1 330 ? -16.301 71.227 14.052 1.00 62.71 318 PHE B O 1
ATOM 5057 N N . PRO B 1 331 ? -16.046 71.231 11.860 1.00 60.44 319 PRO B N 1
ATOM 5058 C CA . PRO B 1 331 ? -14.659 70.830 11.981 1.00 61.46 319 PRO B CA 1
ATOM 5059 C C . PRO B 1 331 ? -13.894 71.708 12.977 1.00 62.30 319 PRO B C 1
ATOM 5060 O O . PRO B 1 331 ? -13.368 71.183 13.996 1.00 62.56 319 PRO B O 1
ATOM 5064 N N . GLY B 1 332 ? -13.885 73.017 12.714 1.00 61.52 320 GLY B N 1
ATOM 5065 C CA . GLY B 1 332 ? -13.101 73.950 13.499 1.00 60.72 320 GLY B CA 1
ATOM 5066 C C . GLY B 1 332 ? -13.613 74.047 14.923 1.00 61.28 320 GLY B C 1
ATOM 5067 O O . GLY B 1 332 ? -12.816 74.092 15.876 1.00 61.79 320 GLY B O 1
ATOM 5068 N N . ILE B 1 333 ? -14.939 74.076 15.073 1.00 60.52 321 ILE B N 1
ATOM 5069 C CA . ILE B 1 333 ? -15.533 74.265 16.383 1.00 61.29 321 ILE B CA 1
ATOM 5070 C C . ILE B 1 333 ? -15.192 73.093 17.270 1.00 62.52 321 ILE B C 1
ATOM 5071 O O . ILE B 1 333 ? -14.793 73.276 18.413 1.00 64.36 321 ILE B O 1
ATOM 5084 N N . LYS B 1 335 ? -12.700 70.930 16.852 1.00 61.73 323 LYS B N 1
ATOM 5085 C CA . LYS B 1 335 ? -11.286 70.810 17.087 1.00 61.61 323 LYS B CA 1
ATOM 5086 C C . LYS B 1 335 ? -10.881 71.762 18.216 1.00 62.15 323 LYS B C 1
ATOM 5087 O O . LYS B 1 335 ? -10.164 71.360 19.160 1.00 61.63 323 LYS B O 1
ATOM 5093 N N . GLY B 1 336 ? -11.363 73.004 18.132 1.00 62.06 324 GLY B N 1
ATOM 5094 C CA . GLY B 1 336 ? -11.060 74.001 19.135 1.00 62.59 324 GLY B CA 1
ATOM 5095 C C . GLY B 1 336 ? -11.571 73.563 20.495 1.00 62.61 324 GLY B C 1
ATOM 5096 O O . GLY B 1 336 ? -10.839 73.613 21.480 1.00 64.36 324 GLY B O 1
ATOM 5097 N N . ALA B 1 337 ? -12.829 73.119 20.545 1.00 61.60 325 ALA B N 1
ATOM 5098 C CA . ALA B 1 337 ? -13.501 72.818 21.811 1.00 61.90 325 ALA B CA 1
ATOM 5099 C C . ALA B 1 337 ? -12.874 71.643 22.514 1.00 62.72 325 ALA B C 1
ATOM 5100 O O . ALA B 1 337 ? -12.761 71.646 23.749 1.00 66.12 325 ALA B O 1
ATOM 5102 N N . VAL B 1 338 ? -12.493 70.629 21.738 1.00 61.11 326 VAL B N 1
ATOM 5103 C CA . VAL B 1 338 ? -11.908 69.430 22.322 1.00 59.87 326 VAL B CA 1
ATOM 5104 C C . VAL B 1 338 ? -10.541 69.743 22.889 1.00 61.62 326 VAL B C 1
ATOM 5105 O O . VAL B 1 338 ? -10.175 69.209 23.935 1.00 62.67 326 VAL B O 1
ATOM 5109 N N . GLU B 1 339 ? -9.789 70.607 22.201 1.00 62.33 327 GLU B N 1
ATOM 5110 C CA . GLU B 1 339 ? -8.465 70.994 22.650 1.00 63.55 327 GLU B CA 1
ATOM 5111 C C . GLU B 1 339 ? -8.538 71.827 23.911 1.00 64.25 327 GLU B C 1
ATOM 5112 O O . GLU B 1 339 ? -7.795 71.580 24.829 1.00 65.41 327 GLU B O 1
ATOM 5118 N N . LYS B 1 340 ? -9.443 72.805 23.965 1.00 66.28 328 LYS B N 1
ATOM 5119 C CA . LYS B 1 340 ? -9.652 73.616 25.178 1.00 66.42 328 LYS B CA 1
ATOM 5120 C C . LYS B 1 340 ? -10.275 72.744 26.300 1.00 65.99 328 LYS B C 1
ATOM 5121 O O . LYS B 1 340 ? -10.179 73.076 27.475 1.00 66.36 328 LYS B O 1
ATOM 5123 N N . ARG B 1 341 ? -10.914 71.634 25.927 1.00 66.37 329 ARG B N 1
ATOM 5124 C CA . ARG B 1 341 ? -11.472 70.677 26.889 1.00 67.36 329 ARG B CA 1
ATOM 5125 C C . ARG B 1 341 ? -12.719 71.180 27.657 1.00 69.60 329 ARG B C 1
ATOM 5126 O O . ARG B 1 341 ? -13.373 70.395 28.371 1.00 71.72 329 ARG B O 1
ATOM 5134 N N . SER B 1 342 ? -13.099 72.446 27.438 1.00 71.43 330 SER B N 1
ATOM 5135 C CA . SER B 1 342 ? -14.258 73.036 28.108 1.00 72.65 330 SER B CA 1
ATOM 5136 C C . SER B 1 342 ? -15.551 72.941 27.273 1.00 69.91 330 SER B C 1
ATOM 5137 O O . SER B 1 342 ? -15.543 72.665 26.045 1.00 69.97 330 SER B O 1
ATOM 5140 N N . LYS B 1 343 ? -16.643 73.212 27.989 1.00 65.48 331 LYS B N 1
ATOM 5141 C CA . LYS B 1 343 ? -17.967 73.244 27.435 1.00 63.51 331 LYS B CA 1
ATOM 5142 C C . LYS B 1 343 ? -17.970 74.337 26.377 1.00 63.38 331 LYS B C 1
ATOM 5143 O O . LYS B 1 343 ? -17.263 75.320 26.505 1.00 64.59 331 LYS B O 1
ATOM 5149 N N . ILE B 1 344 ? -18.695 74.097 25.291 1.00 63.09 332 ILE B N 1
ATOM 5150 C CA . ILE B 1 344 ? -18.887 75.058 24.198 1.00 62.08 332 ILE B CA 1
ATOM 5151 C C . ILE B 1 344 ? -19.729 76.217 24.685 1.00 62.38 332 ILE B C 1
ATOM 5152 O O . ILE B 1 344 ? -20.757 75.965 25.276 1.00 64.71 332 ILE B O 1
ATOM 5157 N N . THR B 1 345 ? -19.300 77.462 24.455 1.00 61.97 333 THR B N 1
ATOM 5158 C CA . THR B 1 345 ? -19.989 78.661 24.953 1.00 59.81 333 THR B CA 1
ATOM 5159 C C . THR B 1 345 ? -20.522 79.536 23.845 1.00 60.64 333 THR B C 1
ATOM 5160 O O . THR B 1 345 ? -20.111 79.394 22.694 1.00 61.58 333 THR B O 1
ATOM 5164 N N . LYS B 1 346 ? -21.377 80.489 24.222 1.00 61.71 334 LYS B N 1
ATOM 5165 C CA . LYS B 1 346 ? -21.897 81.482 23.299 1.00 63.12 334 LYS B CA 1
ATOM 5166 C C . LYS B 1 346 ? -20.742 82.217 22.645 1.00 62.43 334 LYS B C 1
ATOM 5167 O O . LYS B 1 346 ? -20.711 82.339 21.410 1.00 64.07 334 LYS B O 1
ATOM 5170 N N . ASN B 1 347 ? -19.785 82.674 23.462 1.00 62.07 335 ASN B N 1
ATOM 5171 C CA . ASN B 1 347 ? -18.568 83.325 22.948 1.00 62.10 335 ASN B CA 1
ATOM 5172 C C . ASN B 1 347 ? -17.848 82.509 21.873 1.00 62.68 335 ASN B C 1
ATOM 5173 O O . ASN B 1 347 ? -17.459 83.038 20.831 1.00 61.54 335 ASN B O 1
ATOM 5186 N N . LEU B 1 349 ? -19.039 80.121 19.963 1.00 60.01 337 LEU B N 1
ATOM 5187 C CA . LEU B 1 349 ? -19.850 80.007 18.760 1.00 61.21 337 LEU B CA 1
ATOM 5188 C C . LEU B 1 349 ? -19.857 81.303 17.976 1.00 61.59 337 LEU B C 1
ATOM 5189 O O . LEU B 1 349 ? -19.818 81.266 16.757 1.00 62.07 337 LEU B O 1
ATOM 5194 N N . LEU B 1 350 ? -19.885 82.439 18.658 1.00 61.35 338 LEU B N 1
ATOM 5195 C CA . LEU B 1 350 ? -19.868 83.712 17.950 1.00 61.80 338 LEU B CA 1
ATOM 5196 C C . LEU B 1 350 ? -18.498 83.990 17.327 1.00 61.53 338 LEU B C 1
ATOM 5197 O O . LEU B 1 350 ? -18.424 84.546 16.256 1.00 60.34 338 LEU B O 1
ATOM 5202 N N . SER B 1 351 ? -17.418 83.579 17.987 1.00 61.99 339 SER B N 1
ATOM 5203 C CA . SER B 1 351 ? -16.091 83.584 17.366 1.00 64.08 339 SER B CA 1
ATOM 5204 C C . SER B 1 351 ? -16.159 82.939 16.001 1.00 64.51 339 SER B C 1
ATOM 5205 O O . SER B 1 351 ? -15.700 83.514 14.991 1.00 63.92 339 SER B O 1
ATOM 5208 N N . ALA B 1 352 ? -16.736 81.744 15.987 1.00 63.15 340 ALA B N 1
ATOM 5209 C CA . ALA B 1 352 ? -16.884 80.998 14.763 1.00 64.07 340 ALA B CA 1
ATOM 5210 C C . ALA B 1 352 ? -17.669 81.800 13.730 1.00 63.36 340 ALA B C 1
ATOM 5211 O O . ALA B 1 352 ? -17.285 81.901 12.565 1.00 63.16 340 ALA B O 1
ATOM 5213 N N . VAL B 1 353 ? -18.774 82.384 14.152 1.00 62.70 341 VAL B N 1
ATOM 5214 C CA . VAL B 1 353 ? -19.583 83.131 13.210 1.00 62.50 341 VAL B CA 1
ATOM 5215 C C . VAL B 1 353 ? -18.729 84.197 12.519 1.00 62.72 341 VAL B C 1
ATOM 5216 O O . VAL B 1 353 ? -18.711 84.294 11.290 1.00 63.35 341 VAL B O 1
ATOM 5220 N N . GLU B 1 354 ? -18.005 84.966 13.325 1.00 63.65 342 GLU B N 1
ATOM 5221 C CA . GLU B 1 354 ? -17.158 86.049 12.842 1.00 65.11 342 GLU B CA 1
ATOM 5222 C C . GLU B 1 354 ? -16.023 85.534 11.965 1.00 64.59 342 GLU B C 1
ATOM 5223 O O . GLU B 1 354 ? -15.687 86.157 10.957 1.00 65.85 342 GLU B O 1
ATOM 5229 N N . ALA B 1 355 ? -15.427 84.414 12.355 1.00 63.66 343 ALA B N 1
ATOM 5230 C CA . ALA B 1 355 ? -14.306 83.860 11.586 1.00 63.92 343 ALA B CA 1
ATOM 5231 C C . ALA B 1 355 ? -14.767 83.383 10.207 1.00 63.51 343 ALA B C 1
ATOM 5232 O O . ALA B 1 355 ? -14.088 83.619 9.219 1.00 63.46 343 ALA B O 1
ATOM 5234 N N . ILE B 1 356 ? -15.930 82.732 10.129 1.00 62.61 344 ILE B N 1
ATOM 5235 C CA . ILE B 1 356 ? -16.479 82.331 8.823 1.00 62.41 344 ILE B CA 1
ATOM 5236 C C . ILE B 1 356 ? -16.788 83.560 7.975 1.00 62.56 344 ILE B C 1
ATOM 5237 O O . ILE B 1 356 ? -16.451 83.584 6.794 1.00 61.59 344 ILE B O 1
ATOM 5242 N N . ALA B 1 357 ? -17.412 84.570 8.582 1.00 63.99 345 ALA B N 1
ATOM 5243 C CA . ALA B 1 357 ? -17.803 85.794 7.839 1.00 65.31 345 ALA B CA 1
ATOM 5244 C C . ALA B 1 357 ? -16.609 86.579 7.319 1.00 64.88 345 ALA B C 1
ATOM 5245 O O . ALA B 1 357 ? -16.658 87.083 6.215 1.00 66.12 345 ALA B O 1
ATOM 5247 N N . ARG B 1 358 ? -15.531 86.641 8.097 1.00 64.21 346 ARG B N 1
ATOM 5248 C CA . ARG B 1 358 ? -14.345 87.360 7.694 1.00 64.01 346 ARG B CA 1
ATOM 5249 C C . ARG B 1 358 ? -13.459 86.493 6.780 1.00 65.65 346 ARG B C 1
ATOM 5250 O O . ARG B 1 358 ? -12.432 86.944 6.267 1.00 64.56 346 ARG B O 1
ATOM 5253 N N . SER B 1 359 ? -13.865 85.252 6.537 1.00 67.53 347 SER B N 1
ATOM 5254 C CA . SER B 1 359 ? -13.062 84.367 5.702 1.00 67.70 347 SER B CA 1
ATOM 5255 C C . SER B 1 359 ? -13.203 84.618 4.205 1.00 68.04 347 SER B C 1
ATOM 5256 O O . SER B 1 359 ? -12.620 83.906 3.414 1.00 69.51 347 SER B O 1
ATOM 5259 N N . CYS B 1 360 ? -13.958 85.623 3.795 1.00 67.54 348 CYS B N 1
ATOM 5260 C CA . CYS B 1 360 ? -13.929 86.002 2.387 1.00 66.96 348 CYS B CA 1
ATOM 5261 C C . CYS B 1 360 ? -14.330 87.437 2.232 1.00 66.01 348 CYS B C 1
ATOM 5262 O O . CYS B 1 360 ? -14.774 88.066 3.187 1.00 68.06 348 CYS B O 1
ATOM 5265 N N . GLU B 1 361 ? -14.168 87.954 1.022 1.00 66.37 349 GLU B N 1
ATOM 5266 C CA . GLU B 1 361 ? -14.728 89.243 0.690 1.00 67.34 349 GLU B CA 1
ATOM 5267 C C . GLU B 1 361 ? -16.101 89.026 0.038 1.00 66.18 349 GLU B C 1
ATOM 5268 O O . GLU B 1 361 ? -16.189 88.507 -1.066 1.00 65.15 349 GLU B O 1
ATOM 5274 N N . PRO B 1 362 ? -17.175 89.381 0.735 1.00 65.53 350 PRO B N 1
ATOM 5275 C CA . PRO B 1 362 ? -18.518 89.093 0.244 1.00 65.42 350 PRO B CA 1
ATOM 5276 C C . PRO B 1 362 ? -18.880 89.798 -1.061 1.00 64.81 350 PRO B C 1
ATOM 5277 O O . PRO B 1 362 ? -18.639 90.993 -1.190 1.00 65.87 350 PRO B O 1
ATOM 5281 N N . GLU B 1 363 ? -19.412 89.043 -2.023 1.00 63.24 351 GLU B N 1
ATOM 5282 C CA . GLU B 1 363 ? -20.055 89.589 -3.232 1.00 62.61 351 GLU B CA 1
ATOM 5283 C C . GLU B 1 363 ? -21.341 88.788 -3.429 1.00 62.27 351 GLU B C 1
ATOM 5284 O O . GLU B 1 363 ? -21.329 87.590 -3.171 1.00 60.92 351 GLU B O 1
ATOM 5290 N N . PRO B 1 364 ? -22.423 89.418 -3.911 1.00 62.11 352 PRO B N 1
ATOM 5291 C CA . PRO B 1 364 ? -23.770 88.793 -3.973 1.00 62.84 352 PRO B CA 1
ATOM 5292 C C . PRO B 1 364 ? -23.768 87.303 -4.343 1.00 63.27 352 PRO B C 1
ATOM 5293 O O . PRO B 1 364 ? -24.558 86.524 -3.798 1.00 62.59 352 PRO B O 1
ATOM 5297 N N . GLU B 1 365 ? -22.870 86.924 -5.247 1.00 63.78 353 GLU B N 1
ATOM 5298 C CA . GLU B 1 365 ? -22.717 85.542 -5.702 1.00 64.14 353 GLU B CA 1
ATOM 5299 C C . GLU B 1 365 ? -21.849 84.661 -4.807 1.00 65.17 353 GLU B C 1
ATOM 5300 O O . GLU B 1 365 ? -21.758 83.448 -5.037 1.00 65.54 353 GLU B O 1
ATOM 5306 N N . ARG B 1 366 ? -21.201 85.269 -3.810 1.00 65.52 354 ARG B N 1
ATOM 5307 C CA . ARG B 1 366 ? -20.372 84.534 -2.826 1.00 65.58 354 ARG B CA 1
ATOM 5308 C C . ARG B 1 366 ? -20.334 85.298 -1.508 1.00 64.13 354 ARG B C 1
ATOM 5309 O O . ARG B 1 366 ? -19.453 86.129 -1.286 1.00 63.97 354 ARG B O 1
ATOM 5317 N N . ILE B 1 367 ? -21.317 85.030 -0.658 1.00 62.72 355 ILE B N 1
ATOM 5318 C CA . ILE B 1 367 ? -21.462 85.743 0.615 1.00 62.77 355 ILE B CA 1
ATOM 5319 C C . ILE B 1 367 ? -20.738 85.022 1.757 1.00 63.91 355 ILE B C 1
ATOM 5320 O O . ILE B 1 367 ? -20.547 85.588 2.832 1.00 65.25 355 ILE B O 1
ATOM 5325 N N . ILE B 1 368 ? -20.327 83.781 1.502 1.00 64.51 356 ILE B N 1
ATOM 5326 C CA . ILE B 1 368 ? -19.441 83.037 2.392 1.00 65.89 356 ILE B CA 1
ATOM 5327 C C . ILE B 1 368 ? -18.505 82.193 1.554 1.00 65.68 356 ILE B C 1
ATOM 5328 O O . ILE B 1 368 ? -18.783 81.969 0.372 1.00 67.41 356 ILE B O 1
ATOM 5333 N N . PRO B 1 369 ? -17.389 81.747 2.138 1.00 65.63 357 PRO B N 1
ATOM 5334 C CA . PRO B 1 369 ? -16.524 80.763 1.470 1.00 64.19 357 PRO B CA 1
ATOM 5335 C C . PRO B 1 369 ? -17.165 79.398 1.224 1.00 63.73 357 PRO B C 1
ATOM 5336 O O . PRO B 1 369 ? -18.223 79.082 1.774 1.00 63.08 357 PRO B O 1
ATOM 5340 N N . GLU B 1 370 ? -16.508 78.614 0.383 1.00 64.55 358 GLU B N 1
ATOM 5341 C CA . GLU B 1 370 ? -16.843 77.210 0.180 1.00 65.67 358 GLU B CA 1
ATOM 5342 C C . GLU B 1 370 ? -16.120 76.372 1.226 1.00 66.45 358 GLU B C 1
ATOM 5343 O O . GLU B 1 370 ? -15.118 76.812 1.784 1.00 68.98 358 GLU B O 1
ATOM 5349 N N . ALA B 1 371 ? -16.617 75.163 1.474 1.00 66.17 359 ALA B N 1
ATOM 5350 C CA . ALA B 1 371 ? -16.055 74.250 2.492 1.00 65.84 359 ALA B CA 1
ATOM 5351 C C . ALA B 1 371 ? -14.658 73.726 2.211 1.00 66.64 359 ALA B C 1
ATOM 5352 O O . ALA B 1 371 ? -13.915 73.440 3.148 1.00 69.15 359 ALA B O 1
ATOM 5354 N N . PHE B 1 372 ? -14.275 73.576 0.952 1.00 66.13 360 PHE B N 1
ATOM 5355 C CA . PHE B 1 372 ? -12.905 73.055 0.710 1.00 67.17 360 PHE B CA 1
ATOM 5356 C C . PHE B 1 372 ? -11.857 74.183 0.735 1.00 68.42 360 PHE B C 1
ATOM 5357 O O . PHE B 1 372 ? -10.673 73.935 0.471 1.00 70.08 360 PHE B O 1
ATOM 5365 N N . ASP B 1 373 ? -12.254 75.410 1.083 1.00 68.87 361 ASP B N 1
ATOM 5366 C CA . ASP B 1 373 ? -11.235 76.416 1.376 1.00 69.36 361 ASP B CA 1
ATOM 5367 C C . ASP B 1 373 ? -10.747 76.172 2.797 1.00 67.52 361 ASP B C 1
ATOM 5368 O O . ASP B 1 373 ? -11.378 76.537 3.784 1.00 69.23 361 ASP B O 1
ATOM 5381 N N . LYS B 1 375 ? -8.529 77.500 4.550 1.00 65.31 363 LYS B N 1
ATOM 5382 C CA . LYS B 1 375 ? -8.348 78.667 5.385 1.00 66.25 363 LYS B CA 1
ATOM 5383 C C . LYS B 1 375 ? -9.511 78.803 6.373 1.00 64.80 363 LYS B C 1
ATOM 5384 O O . LYS B 1 375 ? -9.306 79.176 7.525 1.00 64.00 363 LYS B O 1
ATOM 5385 N N . VAL B 1 376 ? -10.718 78.472 5.937 1.00 64.03 364 VAL B N 1
ATOM 5386 C CA . VAL B 1 376 ? -11.890 78.655 6.787 1.00 64.67 364 VAL B CA 1
ATOM 5387 C C . VAL B 1 376 ? -11.801 77.821 8.053 1.00 64.66 364 VAL B C 1
ATOM 5388 O O . VAL B 1 376 ? -12.018 78.313 9.153 1.00 64.75 364 VAL B O 1
ATOM 5392 N N . HIS B 1 377 ? -11.485 76.551 7.895 1.00 63.86 365 HIS B N 1
ATOM 5393 C CA . HIS B 1 377 ? -11.439 75.672 9.029 1.00 62.65 365 HIS B CA 1
ATOM 5394 C C . HIS B 1 377 ? -10.329 76.068 9.995 1.00 63.58 365 HIS B C 1
ATOM 5395 O O . HIS B 1 377 ? -10.519 75.970 11.220 1.00 65.27 365 HIS B O 1
ATOM 5402 N N . LEU B 1 378 ? -9.197 76.539 9.457 1.00 62.87 366 LEU B N 1
ATOM 5403 C CA . LEU B 1 378 ? -8.125 77.053 10.293 1.00 63.01 366 LEU B CA 1
ATOM 5404 C C . LEU B 1 378 ? -8.574 78.257 11.104 1.00 63.50 366 LEU B C 1
ATOM 5405 O O . LEU B 1 378 ? -8.302 78.361 12.307 1.00 65.17 366 LEU B O 1
ATOM 5410 N N . ASN B 1 379 ? -9.256 79.175 10.440 1.00 62.71 367 ASN B N 1
ATOM 5411 C CA . ASN B 1 379 ? -9.746 80.373 11.114 1.00 63.39 367 ASN B CA 1
ATOM 5412 C C . ASN B 1 379 ? -10.798 80.065 12.180 1.00 62.77 367 ASN B C 1
ATOM 5413 O O . ASN B 1 379 ? -10.782 80.633 13.263 1.00 64.84 367 ASN B O 1
ATOM 5418 N N . VAL B 1 380 ? -11.708 79.148 11.883 1.00 62.45 368 VAL B N 1
ATOM 5419 C CA . VAL B 1 380 ? -12.723 78.751 12.856 1.00 62.31 368 VAL B CA 1
ATOM 5420 C C . VAL B 1 380 ? -12.037 78.107 14.053 1.00 62.85 368 VAL B C 1
ATOM 5421 O O . VAL B 1 380 ? -12.293 78.478 15.200 1.00 63.20 368 VAL B O 1
ATOM 5425 N N . TYR B 1 381 ? -11.142 77.165 13.773 1.00 62.91 369 TYR B N 1
ATOM 5426 C CA . TYR B 1 381 ? -10.355 76.521 14.825 1.00 64.26 369 TYR B CA 1
ATOM 5427 C C . TYR B 1 381 ? -9.632 77.531 15.698 1.00 65.00 369 TYR B C 1
ATOM 5428 O O . TYR B 1 381 ? -9.768 77.512 16.908 1.00 66.42 369 TYR B O 1
ATOM 5437 N N . THR B 1 382 ? -8.879 78.423 15.073 1.00 66.47 370 THR B N 1
ATOM 5438 C CA . THR B 1 382 ? -8.145 79.453 15.801 1.00 65.48 370 THR B CA 1
ATOM 5439 C C . THR B 1 382 ? -9.112 80.275 16.674 1.00 63.72 370 THR B C 1
ATOM 5440 O O . THR B 1 382 ? -8.858 80.515 17.851 1.00 63.56 370 THR B O 1
ATOM 5444 N N . ALA B 1 383 ? -10.229 80.694 16.103 1.00 62.84 371 ALA B N 1
ATOM 5445 C CA . ALA B 1 383 ? -11.141 81.582 16.807 1.00 62.90 371 ALA B CA 1
ATOM 5446 C C . ALA B 1 383 ? -11.687 80.918 18.060 1.00 62.71 371 ALA B C 1
ATOM 5447 O O . ALA B 1 383 ? -11.683 81.511 19.144 1.00 61.92 371 ALA B O 1
ATOM 5449 N N . VAL B 1 384 ? -12.116 79.673 17.905 1.00 61.77 372 VAL B N 1
ATOM 5450 C CA . VAL B 1 384 ? -12.749 78.939 18.983 1.00 61.75 372 VAL B CA 1
ATOM 5451 C C . VAL B 1 384 ? -11.746 78.621 20.093 1.00 62.94 372 VAL B C 1
ATOM 5452 O O . VAL B 1 384 ? -12.053 78.733 21.277 1.00 61.39 372 VAL B O 1
ATOM 5456 N N . LYS B 1 385 ? -10.549 78.207 19.695 1.00 65.13 373 LYS B N 1
ATOM 5457 C CA . LYS B 1 385 ? -9.443 77.981 20.643 1.00 66.05 373 LYS B CA 1
ATOM 5458 C C . LYS B 1 385 ? -9.250 79.203 21.515 1.00 64.69 373 LYS B C 1
ATOM 5459 O O . LYS B 1 385 ? -9.104 79.109 22.720 1.00 66.25 373 LYS B O 1
ATOM 5465 N N . GLY B 1 386 ? -9.240 80.354 20.860 1.00 63.62 374 GLY B N 1
ATOM 5466 C CA . GLY B 1 386 ? -8.877 81.598 21.487 1.00 62.85 374 GLY B CA 1
ATOM 5467 C C . GLY B 1 386 ? -9.921 82.216 22.391 1.00 64.08 374 GLY B C 1
ATOM 5468 O O . GLY B 1 386 ? -9.599 83.076 23.190 1.00 64.50 374 GLY B O 1
ATOM 5469 N N . SER B 1 387 ? -11.166 81.775 22.302 1.00 66.10 375 SER B N 1
ATOM 5470 C CA . SER B 1 387 ? -12.230 82.336 23.115 1.00 68.38 375 SER B CA 1
ATOM 5471 C C . SER B 1 387 ? -12.604 81.316 24.208 1.00 71.41 375 SER B C 1
ATOM 5472 O O . SER B 1 387 ? -13.599 81.426 24.840 1.00 71.70 375 SER B O 1
ATOM 5475 N N . ALA B 1 388 ? -11.833 80.236 24.353 1.00 73.33 376 ALA B N 1
ATOM 5476 C CA . ALA B 1 388 ? -12.244 79.090 25.213 1.00 72.81 376 ALA B CA 1
ATOM 5477 C C . ALA B 1 388 ? -11.994 79.353 26.708 1.00 71.99 376 ALA B C 1
ATOM 5478 O O . ALA B 1 388 ? -11.162 80.190 27.082 1.00 70.14 376 ALA B O 1
ATOM 5480 N N . HIS C 1 12 ? 11.560 60.819 28.743 1.00 83.29 0 HIS C N 1
ATOM 5481 C CA . HIS C 1 12 ? 12.807 61.083 27.953 1.00 83.22 0 HIS C CA 1
ATOM 5482 C C . HIS C 1 12 ? 13.045 59.959 26.920 1.00 79.66 0 HIS C C 1
ATOM 5483 O O . HIS C 1 12 ? 13.461 58.868 27.301 1.00 81.94 0 HIS C O 1
ATOM 5490 N N . VAL C 1 13 ? 12.803 60.204 25.635 1.00 73.55 1 VAL C N 1
ATOM 5491 C CA . VAL C 1 13 ? 12.910 59.134 24.623 1.00 70.76 1 VAL C CA 1
ATOM 5492 C C . VAL C 1 13 ? 13.941 59.434 23.543 1.00 69.64 1 VAL C C 1
ATOM 5493 O O . VAL C 1 13 ? 13.999 60.524 23.027 1.00 69.89 1 VAL C O 1
ATOM 5497 N N . ASP C 1 14 ? 14.736 58.428 23.198 1.00 67.58 2 ASP C N 1
ATOM 5498 C CA . ASP C 1 14 ? 15.857 58.557 22.276 1.00 65.56 2 ASP C CA 1
ATOM 5499 C C . ASP C 1 14 ? 15.342 58.647 20.843 1.00 63.20 2 ASP C C 1
ATOM 5500 O O . ASP C 1 14 ? 14.398 57.959 20.479 1.00 63.08 2 ASP C O 1
ATOM 5505 N N . ALA C 1 15 ? 15.973 59.457 20.011 1.00 61.71 3 ALA C N 1
ATOM 5506 C CA . ALA C 1 15 ? 15.685 59.410 18.578 1.00 61.18 3 ALA C CA 1
ATOM 5507 C C . ALA C 1 15 ? 15.918 58.010 17.996 1.00 61.29 3 ALA C C 1
ATOM 5508 O O . ALA C 1 15 ? 15.122 57.518 17.184 1.00 60.84 3 ALA C O 1
ATOM 5510 N N . LEU C 1 16 ? 17.006 57.363 18.420 1.00 61.96 4 LEU C N 1
ATOM 5511 C CA . LEU C 1 16 ? 17.335 56.022 17.933 1.00 61.15 4 LEU C CA 1
ATOM 5512 C C . LEU C 1 16 ? 16.303 55.022 18.372 1.00 61.53 4 LEU C C 1
ATOM 5513 O O . LEU C 1 16 ? 15.782 54.285 17.551 1.00 62.88 4 LEU C O 1
ATOM 5518 N N . GLU C 1 17 ? 15.990 54.998 19.664 1.00 61.75 5 GLU C N 1
ATOM 5519 C CA . GLU C 1 17 ? 15.006 54.063 20.169 1.00 62.16 5 GLU C CA 1
ATOM 5520 C C . GLU C 1 17 ? 13.706 54.196 19.387 1.00 61.56 5 GLU C C 1
ATOM 5521 O O . GLU C 1 17 ? 13.142 53.170 18.974 1.00 62.91 5 GLU C O 1
ATOM 5527 N N . VAL C 1 18 ? 13.243 55.428 19.133 1.00 59.97 6 VAL C N 1
ATOM 5528 C CA . VAL C 1 18 ? 11.928 55.580 18.509 1.00 59.61 6 VAL C CA 1
ATOM 5529 C C . VAL C 1 18 ? 11.979 55.202 17.052 1.00 60.17 6 VAL C C 1
ATOM 5530 O O . VAL C 1 18 ? 11.014 54.729 16.493 1.00 62.48 6 VAL C O 1
ATOM 5534 N N . HIS C 1 19 ? 13.105 55.414 16.410 1.00 60.72 7 HIS C N 1
ATOM 5535 C CA . HIS C 1 19 ? 13.251 54.950 15.042 1.00 59.90 7 HIS C CA 1
ATOM 5536 C C . HIS C 1 19 ? 13.215 53.424 14.989 1.00 59.61 7 HIS C C 1
ATOM 5537 O O . HIS C 1 19 ? 12.579 52.839 14.130 1.00 59.22 7 HIS C O 1
ATOM 5544 N N . ARG C 1 20 ? 13.921 52.792 15.908 1.00 57.62 8 ARG C N 1
ATOM 5545 C CA . ARG C 1 20 ? 13.925 51.350 15.964 1.00 58.13 8 ARG C CA 1
ATOM 5546 C C . ARG C 1 20 ? 12.511 50.823 16.138 1.00 58.85 8 ARG C C 1
ATOM 5547 O O . ARG C 1 20 ? 12.086 49.948 15.400 1.00 62.18 8 ARG C O 1
ATOM 5555 N N . PHE C 1 21 ? 11.782 51.376 17.098 1.00 58.78 9 PHE C N 1
ATOM 5556 C CA . PHE C 1 21 ? 10.395 51.012 17.316 1.00 57.51 9 PHE C CA 1
ATOM 5557 C C . PHE C 1 21 ? 9.501 51.222 16.114 1.00 58.23 9 PHE C C 1
ATOM 5558 O O . PHE C 1 21 ? 8.641 50.421 15.843 1.00 59.02 9 PHE C O 1
ATOM 5566 N N . LEU C 1 22 ? 9.647 52.340 15.432 1.00 59.09 10 LEU C N 1
ATOM 5567 C CA . LEU C 1 22 ? 8.771 52.609 14.298 1.00 62.09 10 LEU C CA 1
ATOM 5568 C C . LEU C 1 22 ? 9.149 51.823 13.043 1.00 64.10 10 LEU C C 1
ATOM 5569 O O . LEU C 1 22 ? 8.337 51.673 12.146 1.00 64.42 10 LEU C O 1
ATOM 5574 N N . LYS C 1 23 ? 10.392 51.327 13.015 1.00 66.70 11 LYS C N 1
ATOM 5575 C CA . LYS C 1 23 ? 11.029 50.691 11.850 1.00 65.39 11 LYS C CA 1
ATOM 5576 C C . LYS C 1 23 ? 10.667 51.515 10.670 1.00 63.72 11 LYS C C 1
ATOM 5577 O O . LYS C 1 23 ? 10.096 51.019 9.735 1.00 66.28 11 LYS C O 1
ATOM 5581 N N . GLY C 1 24 ? 10.953 52.803 10.727 1.00 63.85 12 GLY C N 1
ATOM 5582 C CA . GLY C 1 24 ? 10.741 53.681 9.566 1.00 64.49 12 GLY C CA 1
ATOM 5583 C C . GLY C 1 24 ? 9.574 54.607 9.760 1.00 64.36 12 GLY C C 1
ATOM 5584 O O . GLY C 1 24 ? 8.697 54.309 10.523 1.00 66.21 12 GLY C O 1
ATOM 5585 N N . LYS C 1 25 ? 9.587 55.753 9.095 1.00 65.06 13 LYS C N 1
ATOM 5586 C CA . LYS C 1 25 ? 8.553 56.802 9.291 1.00 67.69 13 LYS C CA 1
ATOM 5587 C C . LYS C 1 25 ? 7.548 56.842 8.120 1.00 71.08 13 LYS C C 1
ATOM 5588 O O . LYS C 1 25 ? 6.538 57.604 8.130 1.00 70.24 13 LYS C O 1
ATOM 5594 N N . ILE C 1 26 ? 7.873 55.995 7.136 1.00 74.78 14 ILE C N 1
ATOM 5595 C CA . ILE C 1 26 ? 7.185 55.832 5.861 1.00 78.83 14 ILE C CA 1
ATOM 5596 C C . ILE C 1 26 ? 6.252 54.615 5.922 1.00 78.85 14 ILE C C 1
ATOM 5597 O O . ILE C 1 26 ? 6.722 53.481 6.150 1.00 79.85 14 ILE C O 1
ATOM 5602 N N . ARG C 1 27 ? 4.956 54.843 5.736 1.00 78.57 15 ARG C N 1
ATOM 5603 C CA . ARG C 1 27 ? 3.997 53.744 5.484 1.00 80.41 15 ARG C CA 1
ATOM 5604 C C . ARG C 1 27 ? 3.496 53.866 4.030 1.00 79.47 15 ARG C C 1
ATOM 5605 O O . ARG C 1 27 ? 3.501 54.967 3.469 1.00 81.48 15 ARG C O 1
ATOM 5613 N N . THR C 1 28 ? 3.056 52.765 3.419 1.00 76.57 16 THR C N 1
ATOM 5614 C CA . THR C 1 28 ? 2.053 52.884 2.363 1.00 74.10 16 THR C CA 1
ATOM 5615 C C . THR C 1 28 ? 0.739 52.423 2.965 1.00 71.87 16 THR C C 1
ATOM 5616 O O . THR C 1 28 ? 0.692 51.894 4.058 1.00 69.98 16 THR C O 1
ATOM 5620 N N . ALA C 1 29 ? -0.337 52.671 2.226 1.00 73.75 17 ALA C N 1
ATOM 5621 C CA . ALA C 1 29 ? -1.699 52.312 2.645 1.00 73.24 17 ALA C CA 1
ATOM 5622 C C . ALA C 1 29 ? -2.648 52.229 1.423 1.00 72.63 17 ALA C C 1
ATOM 5623 O O . ALA C 1 29 ? -2.460 52.937 0.430 1.00 73.41 17 ALA C O 1
ATOM 5625 N N . LEU C 1 30 ? -3.647 51.352 1.542 1.00 71.13 18 LEU C N 1
ATOM 5626 C CA . LEU C 1 30 ? -4.501 50.947 0.445 1.00 72.68 18 LEU C CA 1
ATOM 5627 C C . LEU C 1 30 ? -5.793 51.779 0.446 1.00 73.85 18 LEU C C 1
ATOM 5628 O O . LEU C 1 30 ? -6.344 52.048 1.505 1.00 76.53 18 LEU C O 1
ATOM 5633 N N . PRO C 1 31 ? -6.367 52.052 -0.721 1.00 73.28 19 PRO C N 1
ATOM 5634 C CA . PRO C 1 31 ? -7.672 52.706 -0.794 1.00 70.83 19 PRO C CA 1
ATOM 5635 C C . PRO C 1 31 ? -8.774 51.896 -0.172 1.00 69.94 19 PRO C C 1
ATOM 5636 O O . PRO C 1 31 ? -9.695 52.470 0.429 1.00 71.76 19 PRO C O 1
ATOM 5640 N N . VAL C 1 32 ? -8.708 50.575 -0.337 1.00 68.61 20 VAL C N 1
ATOM 5641 C CA . VAL C 1 32 ? -9.810 49.694 0.077 1.00 68.00 20 VAL C CA 1
ATOM 5642 C C . VAL C 1 32 ? -9.297 48.710 1.104 1.00 69.00 20 VAL C C 1
ATOM 5643 O O . VAL C 1 32 ? -8.093 48.472 1.215 1.00 70.90 20 VAL C O 1
ATOM 5647 N N . GLU C 1 33 ? -10.216 48.156 1.870 1.00 70.06 21 GLU C N 1
ATOM 5648 C CA . GLU C 1 33 ? -9.865 47.233 2.911 1.00 71.80 21 GLU C CA 1
ATOM 5649 C C . GLU C 1 33 ? -9.902 45.870 2.241 1.00 71.94 21 GLU C C 1
ATOM 5650 O O . GLU C 1 33 ? -8.856 45.292 1.997 1.00 74.30 21 GLU C O 1
ATOM 5656 N N . LYS C 1 34 ? -11.107 45.402 1.913 1.00 72.19 22 LYS C N 1
ATOM 5657 C CA . LYS C 1 34 ? -11.347 44.064 1.343 1.00 72.16 22 LYS C CA 1
ATOM 5658 C C . LYS C 1 34 ? -10.853 44.036 -0.120 1.00 71.60 22 LYS C C 1
ATOM 5659 O O . LYS C 1 34 ? -11.019 45.007 -0.876 1.00 71.36 22 LYS C O 1
ATOM 5665 N N . VAL C 1 35 ? -10.226 42.915 -0.473 1.00 70.06 23 VAL C N 1
ATOM 5666 C CA . VAL C 1 35 ? -9.609 42.695 -1.752 1.00 68.28 23 VAL C CA 1
ATOM 5667 C C . VAL C 1 35 ? -10.188 41.411 -2.295 1.00 66.60 23 VAL C C 1
ATOM 5668 O O . VAL C 1 35 ? -9.945 40.338 -1.752 1.00 67.87 23 VAL C O 1
ATOM 5672 N N . ASP C 1 36 ? -10.987 41.511 -3.343 1.00 64.77 24 ASP C N 1
ATOM 5673 C CA . ASP C 1 36 ? -11.645 40.328 -3.878 1.00 63.44 24 ASP C CA 1
ATOM 5674 C C . ASP C 1 36 ? -11.464 40.277 -5.400 1.00 61.92 24 ASP C C 1
ATOM 5675 O O . ASP C 1 36 ? -10.798 41.142 -5.972 1.00 61.06 24 ASP C O 1
ATOM 5680 N N . ARG C 1 37 ? -12.044 39.265 -6.040 1.00 61.49 25 ARG C N 1
ATOM 5681 C CA . ARG C 1 37 ? -12.000 39.102 -7.495 1.00 60.86 25 ARG C CA 1
ATOM 5682 C C . ARG C 1 37 ? -12.359 40.413 -8.193 1.00 61.63 25 ARG C C 1
ATOM 5683 O O . ARG C 1 37 ? -11.618 40.882 -9.044 1.00 61.10 25 ARG C O 1
ATOM 5685 N N . GLU C 1 38 ? -13.458 41.022 -7.782 1.00 62.32 26 GLU C N 1
ATOM 5686 C CA . GLU C 1 38 ? -13.950 42.224 -8.405 1.00 62.65 26 GLU C CA 1
ATOM 5687 C C . GLU C 1 38 ? -13.011 43.395 -8.279 1.00 63.65 26 GLU C C 1
ATOM 5688 O O . GLU C 1 38 ? -12.750 44.095 -9.261 1.00 65.36 26 GLU C O 1
ATOM 5694 N N . THR C 1 39 ? -12.505 43.617 -7.072 1.00 63.44 27 THR C N 1
ATOM 5695 C CA . THR C 1 39 ? -11.566 44.701 -6.832 1.00 62.04 27 THR C CA 1
ATOM 5696 C C . THR C 1 39 ? -10.351 44.552 -7.715 1.00 62.69 27 THR C C 1
ATOM 5697 O O . THR C 1 39 ? -9.907 45.523 -8.293 1.00 64.05 27 THR C O 1
ATOM 5701 N N . LEU C 1 40 ? -9.813 43.346 -7.839 1.00 63.40 28 LEU C N 1
ATOM 5702 C CA . LEU C 1 40 ? -8.630 43.161 -8.685 1.00 64.44 28 LEU C CA 1
ATOM 5703 C C . LEU C 1 40 ? -8.924 43.352 -10.159 1.00 63.41 28 LEU C C 1
ATOM 5704 O O . LEU C 1 40 ? -8.085 43.896 -10.880 1.00 64.38 28 LEU C O 1
ATOM 5709 N N . SER C 1 41 ? -10.090 42.916 -10.619 1.00 62.16 29 SER C N 1
ATOM 5710 C CA . SER C 1 41 ? -10.439 43.120 -12.019 1.00 62.79 29 SER C CA 1
ATOM 5711 C C . SER C 1 41 ? -10.554 44.622 -12.344 1.00 62.80 29 SER C C 1
ATOM 5712 O O . SER C 1 41 ? -10.342 45.017 -13.472 1.00 64.16 29 SER C O 1
ATOM 5715 N N . LEU C 1 42 ? -10.851 45.462 -11.352 1.00 62.82 30 LEU C N 1
ATOM 5716 C CA . LEU C 1 42 ? -10.840 46.917 -11.579 1.00 62.43 30 LEU C CA 1
ATOM 5717 C C . LEU C 1 42 ? -9.461 47.525 -11.442 1.00 62.29 30 LEU C C 1
ATOM 5718 O O . LEU C 1 42 ? -9.052 48.262 -12.308 1.00 64.58 30 LEU C O 1
ATOM 5723 N N . LEU C 1 43 ? -8.743 47.231 -10.365 1.00 61.80 31 LEU C N 1
ATOM 5724 C CA . LEU C 1 43 ? -7.502 47.952 -10.076 1.00 60.70 31 LEU C CA 1
ATOM 5725 C C . LEU C 1 43 ? -6.289 47.285 -10.681 1.00 60.95 31 LEU C C 1
ATOM 5726 O O . LEU C 1 43 ? -5.200 47.890 -10.730 1.00 60.62 31 LEU C O 1
ATOM 5731 N N . TYR C 1 44 ? -6.451 46.042 -11.115 1.00 61.40 32 TYR C N 1
ATOM 5732 C CA . TYR C 1 44 ? -5.386 45.349 -11.832 1.00 62.16 32 TYR C CA 1
ATOM 5733 C C . TYR C 1 44 ? -6.031 44.741 -13.094 1.00 62.06 32 TYR C C 1
ATOM 5734 O O . TYR C 1 44 ? -6.940 45.355 -13.653 1.00 62.55 32 TYR C O 1
ATOM 5743 N N . THR C 1 45 ? -5.598 43.579 -13.557 1.00 61.61 33 THR C N 1
ATOM 5744 C CA . THR C 1 45 ? -6.095 43.068 -14.824 1.00 62.44 33 THR C CA 1
ATOM 5745 C C . THR C 1 45 ? -7.482 42.473 -14.652 1.00 62.14 33 THR C C 1
ATOM 5746 O O . THR C 1 45 ? -7.763 41.886 -13.631 1.00 64.88 33 THR C O 1
ATOM 5750 N N . PRO C 1 46 ? -8.365 42.599 -15.631 1.00 61.89 34 PRO C N 1
ATOM 5751 C CA . PRO C 1 46 ? -8.117 43.276 -16.909 1.00 60.38 34 PRO C CA 1
ATOM 5752 C C . PRO C 1 46 ? -8.391 44.797 -16.978 1.00 60.00 34 PRO C C 1
ATOM 5753 O O . PRO C 1 46 ? -7.920 45.453 -17.913 1.00 61.28 34 PRO C O 1
ATOM 5757 N N . GLY C 1 47 ? -9.112 45.364 -16.018 1.00 59.52 35 GLY C N 1
ATOM 5758 C CA . GLY C 1 47 ? -9.523 46.771 -16.096 1.00 59.80 35 GLY C CA 1
ATOM 5759 C C . GLY C 1 47 ? -8.399 47.775 -16.264 1.00 62.31 35 GLY C C 1
ATOM 5760 O O . GLY C 1 47 ? -8.528 48.766 -16.996 1.00 64.64 35 GLY C O 1
ATOM 5761 N N . VAL C 1 48 ? -7.279 47.509 -15.598 1.00 62.38 36 VAL C N 1
ATOM 5762 C CA . VAL C 1 48 ? -6.172 48.445 -15.575 1.00 62.07 36 VAL C CA 1
ATOM 5763 C C . VAL C 1 48 ? -5.534 48.613 -16.964 1.00 61.99 36 VAL C C 1
ATOM 5764 O O . VAL C 1 48 ? -4.775 49.548 -17.197 1.00 61.64 36 VAL C O 1
ATOM 5768 N N . ALA C 1 49 ? -5.835 47.709 -17.888 1.00 61.31 37 ALA C N 1
ATOM 5769 C CA . ALA C 1 49 ? -5.377 47.860 -19.273 1.00 62.24 37 ALA C CA 1
ATOM 5770 C C . ALA C 1 49 ? -5.972 49.104 -19.944 1.00 62.32 37 ALA C C 1
ATOM 5771 O O . ALA C 1 49 ? -5.281 49.797 -20.670 1.00 62.66 37 ALA C O 1
ATOM 5773 N N . ASP C 1 50 ? -7.241 49.394 -19.674 1.00 62.66 38 ASP C N 1
ATOM 5774 C CA . ASP C 1 50 ? -7.866 50.627 -20.171 1.00 63.13 38 ASP C CA 1
ATOM 5775 C C . ASP C 1 50 ? -7.111 51.860 -19.713 1.00 62.31 38 ASP C C 1
ATOM 5776 O O . ASP C 1 50 ? -6.975 52.833 -20.447 1.00 62.80 38 ASP C O 1
ATOM 5781 N N . VAL C 1 51 ? -6.670 51.824 -18.466 1.00 60.66 39 VAL C N 1
ATOM 5782 C CA . VAL C 1 51 ? -6.017 52.956 -17.848 1.00 59.52 39 VAL C CA 1
ATOM 5783 C C . VAL C 1 51 ? -4.621 53.110 -18.460 1.00 60.28 39 VAL C C 1
ATOM 5784 O O . VAL C 1 51 ? -4.163 54.212 -18.766 1.00 60.89 39 VAL C O 1
ATOM 5788 N N . ALA C 1 52 ? -3.968 51.980 -18.674 1.00 60.18 40 ALA C N 1
ATOM 5789 C CA . ALA C 1 52 ? -2.686 51.971 -19.322 1.00 60.34 40 ALA C CA 1
ATOM 5790 C C . ALA C 1 52 ? -2.791 52.568 -20.739 1.00 60.83 40 ALA C C 1
ATOM 5791 O O . ALA C 1 52 ? -2.026 53.484 -21.105 1.00 59.23 40 ALA C O 1
ATOM 5793 N N . ARG C 1 53 ? -3.734 52.062 -21.527 1.00 61.30 41 ARG C N 1
ATOM 5794 C CA . ARG C 1 53 ? -3.935 52.585 -22.888 1.00 63.51 41 ARG C CA 1
ATOM 5795 C C . ARG C 1 53 ? -4.133 54.107 -22.862 1.00 62.75 41 ARG C C 1
ATOM 5796 O O . ARG C 1 53 ? -3.488 54.831 -23.616 1.00 63.21 41 ARG C O 1
ATOM 5804 N N . ALA C 1 54 ? -4.979 54.592 -21.959 1.00 61.35 42 ALA C N 1
ATOM 5805 C CA . ALA C 1 54 ? -5.231 56.037 -21.854 1.00 61.70 42 ALA C CA 1
ATOM 5806 C C . ALA C 1 54 ? -3.985 56.837 -21.493 1.00 63.07 42 ALA C C 1
ATOM 5807 O O . ALA C 1 54 ? -3.760 57.908 -22.048 1.00 64.45 42 ALA C O 1
ATOM 5809 N N . CYS C 1 55 ? -3.170 56.333 -20.567 1.00 63.05 43 CYS C N 1
ATOM 5810 C CA . CYS C 1 55 ? -1.976 57.076 -20.161 1.00 64.04 43 CYS C CA 1
ATOM 5811 C C . CYS C 1 55 ? -0.876 57.029 -21.208 1.00 64.09 43 CYS C C 1
ATOM 5812 O O . CYS C 1 55 ? -0.082 57.957 -21.311 1.00 65.12 43 CYS C O 1
ATOM 5815 N N . ALA C 1 56 ? -0.799 55.934 -21.952 1.00 63.38 44 ALA C N 1
ATOM 5816 C CA . ALA C 1 56 ? 0.162 55.837 -23.021 1.00 63.15 44 ALA C CA 1
ATOM 5817 C C . ALA C 1 56 ? -0.222 56.832 -24.118 1.00 63.12 44 ALA C C 1
ATOM 5818 O O . ALA C 1 56 ? 0.609 57.635 -24.531 1.00 62.60 44 ALA C O 1
ATOM 5820 N N . GLU C 1 57 ? -1.488 56.803 -24.544 1.00 64.24 45 GLU C N 1
ATOM 5821 C CA . GLU C 1 57 ? -2.057 57.761 -25.516 1.00 63.59 45 GLU C CA 1
ATOM 5822 C C . GLU C 1 57 ? -1.865 59.191 -25.058 1.00 63.96 45 GLU C C 1
ATOM 5823 O O . GLU C 1 57 ? -1.668 60.040 -25.856 1.00 65.36 45 GLU C O 1
ATOM 5829 N N . ASP C 1 58 ? -1.930 59.468 -23.769 1.00 64.85 46 ASP C N 1
ATOM 5830 C CA . ASP C 1 58 ? -1.808 60.832 -23.286 1.00 63.71 46 ASP C CA 1
ATOM 5831 C C . ASP C 1 58 ? -1.208 60.829 -21.880 1.00 63.47 46 ASP C C 1
ATOM 5832 O O . ASP C 1 58 ? -1.927 60.694 -20.898 1.00 64.06 46 ASP C O 1
ATOM 5837 N N . PRO C 1 59 ? 0.112 60.967 -21.787 1.00 62.43 47 PRO C N 1
ATOM 5838 C CA . PRO C 1 59 ? 0.799 61.020 -20.485 1.00 61.53 47 PRO C CA 1
ATOM 5839 C C . PRO C 1 59 ? 0.217 61.996 -19.466 1.00 61.26 47 PRO C C 1
ATOM 5840 O O . PRO C 1 59 ? 0.281 61.719 -18.313 1.00 62.50 47 PRO C O 1
ATOM 5844 N N . GLU C 1 60 ? -0.358 63.117 -19.871 1.00 63.17 48 GLU C N 1
ATOM 5845 C CA . GLU C 1 60 ? -1.028 64.023 -18.925 1.00 63.99 48 GLU C CA 1
ATOM 5846 C C . GLU C 1 60 ? -2.082 63.328 -18.062 1.00 62.85 48 GLU C C 1
ATOM 5847 O O . GLU C 1 60 ? -2.376 63.780 -16.971 1.00 61.39 48 GLU C O 1
ATOM 5853 N N . LYS C 1 61 ? -2.674 62.255 -18.570 1.00 61.98 49 LYS C N 1
ATOM 5854 C CA . LYS C 1 61 ? -3.719 61.574 -17.854 1.00 61.55 49 LYS C CA 1
ATOM 5855 C C . LYS C 1 61 ? -3.227 60.819 -16.627 1.00 62.78 49 LYS C C 1
ATOM 5856 O O . LYS C 1 61 ? -4.041 60.452 -15.765 1.00 62.44 49 LYS C O 1
ATOM 5862 N N . THR C 1 62 ? -1.917 60.625 -16.497 1.00 61.36 50 THR C N 1
ATOM 5863 C CA . THR C 1 62 ? -1.399 60.118 -15.248 1.00 61.99 50 THR C CA 1
ATOM 5864 C C . THR C 1 62 ? -1.798 61.021 -14.078 1.00 62.74 50 THR C C 1
ATOM 5865 O O . THR C 1 62 ? -1.941 60.560 -12.940 1.00 63.48 50 THR C O 1
ATOM 5869 N N . TYR C 1 63 ? -1.989 62.303 -14.357 1.00 63.23 51 TYR C N 1
ATOM 5870 C CA . TYR C 1 63 ? -2.398 63.244 -13.335 1.00 63.96 51 TYR C CA 1
ATOM 5871 C C . TYR C 1 63 ? -3.854 63.016 -12.897 1.00 64.60 51 TYR C C 1
ATOM 5872 O O . TYR C 1 63 ? -4.260 63.444 -11.809 1.00 65.52 51 TYR C O 1
ATOM 5881 N N . VAL C 1 64 ? -4.640 62.312 -13.709 1.00 64.74 52 VAL C N 1
ATOM 5882 C CA . VAL C 1 64 ? -6.034 62.004 -13.334 1.00 63.06 52 VAL C CA 1
ATOM 5883 C C . VAL C 1 64 ? -6.231 60.587 -12.795 1.00 63.33 52 VAL C C 1
ATOM 5884 O O . VAL C 1 64 ? -7.062 60.375 -11.920 1.00 64.78 52 VAL C O 1
ATOM 5888 N N . TYR C 1 65 ? -5.462 59.631 -13.297 1.00 64.04 53 TYR C N 1
ATOM 5889 C CA . TYR C 1 65 ? -5.679 58.216 -12.983 1.00 63.35 53 TYR C CA 1
ATOM 5890 C C . TYR C 1 65 ? -4.664 57.561 -12.059 1.00 62.80 53 TYR C C 1
ATOM 5891 O O . TYR C 1 65 ? -4.869 56.435 -11.649 1.00 62.96 53 TYR C O 1
ATOM 5900 N N . THR C 1 66 ? -3.560 58.238 -11.765 1.00 63.42 54 THR C N 1
ATOM 5901 C CA . THR C 1 66 ? -2.584 57.722 -10.817 1.00 62.94 54 THR C CA 1
ATOM 5902 C C . THR C 1 66 ? -2.349 58.724 -9.701 1.00 63.10 54 THR C C 1
ATOM 5903 O O . THR C 1 66 ? -2.988 59.763 -9.648 1.00 62.60 54 THR C O 1
ATOM 5907 N N . SER C 1 67 ? -1.414 58.402 -8.809 1.00 64.20 55 SER C N 1
ATOM 5908 C CA . SER C 1 67 ? -1.032 59.280 -7.703 1.00 64.30 55 SER C CA 1
ATOM 5909 C C . SER C 1 67 ? 0.007 60.340 -8.112 1.00 63.81 55 SER C C 1
ATOM 5910 O O . SER C 1 67 ? 0.449 61.142 -7.299 1.00 63.72 55 SER C O 1
ATOM 5913 N N . ARG C 1 68 ? 0.392 60.342 -9.380 1.00 62.59 56 ARG C N 1
ATOM 5914 C CA . ARG C 1 68 ? 1.420 61.255 -9.867 1.00 62.62 56 ARG C CA 1
ATOM 5915 C C . ARG C 1 68 ? 1.157 62.716 -9.491 1.00 62.92 56 ARG C C 1
ATOM 5916 O O . ARG C 1 68 ? 2.092 63.453 -9.224 1.00 63.56 56 ARG C O 1
ATOM 5924 N N . TRP C 1 69 ? -0.116 63.098 -9.398 1.00 61.76 57 TRP C N 1
ATOM 5925 C CA . TRP C 1 69 ? -0.515 64.484 -9.087 1.00 62.83 57 TRP C CA 1
ATOM 5926 C C . TRP C 1 69 ? -0.077 64.947 -7.711 1.00 62.53 57 TRP C C 1
ATOM 5927 O O . TRP C 1 69 ? -0.172 66.136 -7.386 1.00 62.51 57 TRP C O 1
ATOM 5938 N N . ASN C 1 70 ? 0.344 63.994 -6.885 1.00 61.62 58 ASN C N 1
ATOM 5939 C CA . ASN C 1 70 ? 0.654 64.286 -5.504 1.00 61.28 58 ASN C CA 1
ATOM 5940 C C . ASN C 1 70 ? 1.865 63.538 -4.974 1.00 61.13 58 ASN C C 1
ATOM 5941 O O . ASN C 1 70 ? 2.031 63.450 -3.752 1.00 63.24 58 ASN C O 1
ATOM 5946 N N . THR C 1 71 ? 2.705 62.994 -5.862 1.00 62.79 59 THR C N 1
ATOM 5947 C CA . THR C 1 71 ? 3.920 62.275 -5.435 1.00 66.07 59 THR C CA 1
ATOM 5948 C C . THR C 1 71 ? 5.164 63.057 -5.768 1.00 64.71 59 THR C C 1
ATOM 5949 O O . THR C 1 71 ? 5.270 63.591 -6.859 1.00 67.05 59 THR C O 1
ATOM 5953 N N . VAL C 1 72 ? 6.109 63.044 -4.838 1.00 63.44 60 VAL C N 1
ATOM 5954 C CA . VAL C 1 72 ? 7.344 63.785 -4.922 1.00 63.74 60 VAL C CA 1
ATOM 5955 C C . VAL C 1 72 ? 8.536 62.905 -4.553 1.00 64.81 60 VAL C C 1
ATOM 5956 O O . VAL C 1 72 ? 8.478 62.145 -3.596 1.00 64.99 60 VAL C O 1
ATOM 5960 N N . ALA C 1 73 ? 9.618 62.975 -5.314 1.00 64.52 61 ALA C N 1
ATOM 5961 C CA . ALA C 1 73 ? 10.800 62.213 -4.950 1.00 64.52 61 ALA C CA 1
ATOM 5962 C C . ALA C 1 73 ? 11.715 63.097 -4.156 1.00 63.65 61 ALA C C 1
ATOM 5963 O O . ALA C 1 73 ? 12.008 64.214 -4.561 1.00 64.99 61 ALA C O 1
ATOM 5965 N N . VAL C 1 74 ? 12.174 62.607 -3.022 1.00 62.09 62 VAL C N 1
ATOM 5966 C CA . VAL C 1 74 ? 13.099 63.359 -2.213 1.00 61.53 62 VAL C CA 1
ATOM 5967 C C . VAL C 1 74 ? 14.448 62.753 -2.508 1.00 61.60 62 VAL C C 1
ATOM 5968 O O . VAL C 1 74 ? 14.740 61.682 -2.008 1.00 61.00 62 VAL C O 1
ATOM 5972 N N . VAL C 1 75 ? 15.249 63.433 -3.334 1.00 61.92 63 VAL C N 1
ATOM 5973 C CA . VAL C 1 75 ? 16.446 62.857 -3.936 1.00 61.18 63 VAL C CA 1
ATOM 5974 C C . VAL C 1 75 ? 17.706 63.382 -3.279 1.00 61.73 63 VAL C C 1
ATOM 5975 O O . VAL C 1 75 ? 17.916 64.601 -3.203 1.00 61.51 63 VAL C O 1
ATOM 5979 N N . SER C 1 76 ? 18.562 62.461 -2.833 1.00 61.16 64 SER C N 1
ATOM 5980 C CA . SER C 1 76 ? 19.879 62.815 -2.314 1.00 62.41 64 SER C CA 1
ATOM 5981 C C . SER C 1 76 ? 20.897 61.763 -2.683 1.00 62.32 64 SER C C 1
ATOM 5982 O O . SER C 1 76 ? 20.541 60.612 -2.843 1.00 62.65 64 SER C O 1
ATOM 5985 N N . ASP C 1 77 ? 22.166 62.167 -2.816 1.00 61.96 65 ASP C N 1
ATOM 5986 C CA . ASP C 1 77 ? 23.284 61.225 -2.851 1.00 61.18 65 ASP C CA 1
ATOM 5987 C C . ASP C 1 77 ? 24.027 61.240 -1.526 1.00 62.66 65 ASP C C 1
ATOM 5988 O O . ASP C 1 77 ? 25.017 60.536 -1.373 1.00 64.88 65 ASP C O 1
ATOM 5993 N N . GLY C 1 78 ? 23.528 62.029 -0.572 1.00 64.10 66 GLY C N 1
ATOM 5994 C CA . GLY C 1 78 ? 24.116 62.133 0.752 1.00 64.42 66 GLY C CA 1
ATOM 5995 C C . GLY C 1 78 ? 25.430 62.899 0.804 1.00 62.77 66 GLY C C 1
ATOM 5996 O O . GLY C 1 78 ? 26.211 62.722 1.752 1.00 62.60 66 GLY C O 1
ATOM 5997 N N . SER C 1 79 ? 25.680 63.759 -0.184 1.00 61.58 67 SER C N 1
ATOM 5998 C CA . SER C 1 79 ? 26.963 64.477 -0.224 1.00 61.23 67 SER C CA 1
ATOM 5999 C C . SER C 1 79 ? 27.004 65.683 0.691 1.00 60.58 67 SER C C 1
ATOM 6000 O O . SER C 1 79 ? 28.065 66.244 0.921 1.00 61.95 67 SER C O 1
ATOM 6003 N N . ALA C 1 80 ? 25.869 66.073 1.254 1.00 61.61 68 ALA C N 1
ATOM 6004 C CA . ALA C 1 80 ? 25.855 67.154 2.265 1.00 61.60 68 ALA C CA 1
ATOM 6005 C C . ALA C 1 80 ? 24.659 67.014 3.196 1.00 62.97 68 ALA C C 1
ATOM 6006 O O . ALA C 1 80 ? 23.683 67.799 3.135 1.00 61.86 68 ALA C O 1
ATOM 6008 N N . VAL C 1 81 ? 24.740 66.023 4.074 1.00 63.31 69 VAL C N 1
ATOM 6009 C CA . VAL C 1 81 ? 23.612 65.723 4.933 1.00 64.01 69 VAL C CA 1
ATOM 6010 C C . VAL C 1 81 ? 23.648 66.565 6.181 1.00 64.12 69 VAL C C 1
ATOM 6011 O O . VAL C 1 81 ? 24.629 66.529 6.937 1.00 64.10 69 VAL C O 1
ATOM 6015 N N . LEU C 1 82 ? 22.556 67.305 6.383 1.00 65.85 70 LEU C N 1
ATOM 6016 C CA . LEU C 1 82 ? 22.383 68.177 7.551 1.00 68.16 70 LEU C CA 1
ATOM 6017 C C . LEU C 1 82 ? 23.715 68.871 7.795 1.00 68.29 70 LEU C C 1
ATOM 6018 O O . LEU C 1 82 ? 24.279 69.440 6.847 1.00 70.00 70 LEU C O 1
ATOM 6023 N N . GLY C 1 83 ? 24.234 68.803 9.021 1.00 68.09 71 GLY C N 1
ATOM 6024 C CA . GLY C 1 83 ? 25.526 69.396 9.324 1.00 65.95 71 GLY C CA 1
ATOM 6025 C C . GLY C 1 83 ? 26.628 68.379 9.300 1.00 66.22 71 GLY C C 1
ATOM 6026 O O . GLY C 1 83 ? 27.714 68.686 9.709 1.00 69.52 71 GLY C O 1
ATOM 6027 N N . LEU C 1 84 ? 26.363 67.170 8.814 1.00 65.72 72 LEU C N 1
ATOM 6028 C CA . LEU C 1 84 ? 27.314 66.059 8.942 1.00 64.75 72 LEU C CA 1
ATOM 6029 C C . LEU C 1 84 ? 28.257 65.882 7.762 1.00 64.60 72 LEU C C 1
ATOM 6030 O O . LEU C 1 84 ? 29.246 65.130 7.872 1.00 65.24 72 LEU C O 1
ATOM 6035 N N . GLY C 1 85 ? 27.931 66.506 6.625 1.00 63.90 73 GLY C N 1
ATOM 6036 C CA . GLY C 1 85 ? 28.782 66.422 5.433 1.00 62.87 73 GLY C CA 1
ATOM 6037 C C . GLY C 1 85 ? 28.467 65.241 4.522 1.00 63.26 73 GLY C C 1
ATOM 6038 O O . GLY C 1 85 ? 27.297 64.773 4.411 1.00 66.05 73 GLY C O 1
ATOM 6039 N N . ASN C 1 86 ? 29.514 64.750 3.866 1.00 61.30 74 ASN C N 1
ATOM 6040 C CA . ASN C 1 86 ? 29.352 63.761 2.826 1.00 61.05 74 ASN C CA 1
ATOM 6041 C C . ASN C 1 86 ? 29.376 62.346 3.392 1.00 61.50 74 ASN C C 1
ATOM 6042 O O . ASN C 1 86 ? 30.339 61.613 3.235 1.00 61.14 74 ASN C O 1
ATOM 6047 N N . ILE C 1 87 ? 28.275 61.968 4.017 1.00 61.57 75 ILE C N 1
ATOM 6048 C CA . ILE C 1 87 ? 28.149 60.685 4.698 1.00 60.33 75 ILE C CA 1
ATOM 6049 C C . ILE C 1 87 ? 27.550 59.590 3.832 1.00 60.43 75 ILE C C 1
ATOM 6050 O O . ILE C 1 87 ? 27.576 58.419 4.218 1.00 59.58 75 ILE C O 1
ATOM 6055 N N . GLY C 1 88 ? 26.975 59.962 2.691 1.00 59.64 76 GLY C N 1
ATOM 6056 C CA . GLY C 1 88 ? 26.480 58.970 1.744 1.00 61.05 76 GLY C CA 1
ATOM 6057 C C . GLY C 1 88 ? 24.989 58.672 1.834 1.00 62.11 76 GLY C C 1
ATOM 6058 O O . GLY C 1 88 ? 24.263 59.181 2.714 1.00 62.79 76 GLY C O 1
ATOM 6059 N N . PRO C 1 89 ? 24.522 57.852 0.899 1.00 60.71 77 PRO C N 1
ATOM 6060 C CA . PRO C 1 89 ? 23.096 57.597 0.720 1.00 60.32 77 PRO C CA 1
ATOM 6061 C C . PRO C 1 89 ? 22.422 56.797 1.845 1.00 60.31 77 PRO C C 1
ATOM 6062 O O . PRO C 1 89 ? 21.221 56.968 2.090 1.00 62.16 77 PRO C O 1
ATOM 6066 N N . TYR C 1 90 ? 23.177 55.955 2.529 1.00 60.37 78 TYR C N 1
ATOM 6067 C CA . TYR C 1 90 ? 22.639 55.224 3.649 1.00 60.05 78 TYR C CA 1
ATOM 6068 C C . TYR C 1 90 ? 22.397 56.104 4.880 1.00 60.77 78 TYR C C 1
ATOM 6069 O O . TYR C 1 90 ? 21.335 56.038 5.501 1.00 62.00 78 TYR C O 1
ATOM 6078 N N . GLY C 1 91 ? 23.354 56.954 5.216 1.00 60.98 79 GLY C N 1
ATOM 6079 C CA . GLY C 1 91 ? 23.160 57.905 6.286 1.00 60.13 79 GLY C CA 1
ATOM 6080 C C . GLY C 1 91 ? 22.067 58.878 5.912 1.00 62.33 79 GLY C C 1
ATOM 6081 O O . GLY C 1 91 ? 21.353 59.374 6.782 1.00 62.80 79 GLY C O 1
ATOM 6082 N N . ALA C 1 92 ? 21.930 59.163 4.621 1.00 62.86 80 ALA C N 1
ATOM 6083 C CA . ALA C 1 92 ? 20.914 60.094 4.160 1.00 62.20 80 ALA C CA 1
ATOM 6084 C C . ALA C 1 92 ? 19.506 59.550 4.305 1.00 61.87 80 ALA C C 1
ATOM 6085 O O . ALA C 1 92 ? 18.553 60.322 4.513 1.00 62.53 80 ALA C O 1
ATOM 6087 N N . LEU C 1 93 ? 19.359 58.234 4.205 1.00 61.12 81 LEU C N 1
ATOM 6088 C CA . LEU C 1 93 ? 18.011 57.639 4.146 1.00 61.42 81 LEU C CA 1
ATOM 6089 C C . LEU C 1 93 ? 17.053 58.005 5.278 1.00 60.57 81 LEU C C 1
ATOM 6090 O O . LEU C 1 93 ? 15.944 58.397 5.008 1.00 61.40 81 LEU C O 1
ATOM 6095 N N . PRO C 1 94 ? 17.466 57.917 6.543 1.00 61.90 82 PRO C N 1
ATOM 6096 C CA . PRO C 1 94 ? 16.576 58.248 7.628 1.00 61.60 82 PRO C CA 1
ATOM 6097 C C . PRO C 1 94 ? 16.251 59.715 7.606 1.00 60.82 82 PRO C C 1
ATOM 6098 O O . PRO C 1 94 ? 15.225 60.103 8.098 1.00 60.96 82 PRO C O 1
ATOM 6102 N N . VAL C 1 95 ? 17.135 60.531 7.052 1.00 60.96 83 VAL C N 1
ATOM 6103 C CA . VAL C 1 95 ? 16.883 61.978 6.952 1.00 62.31 83 VAL C CA 1
ATOM 6104 C C . VAL C 1 95 ? 15.833 62.237 5.883 1.00 62.83 83 VAL C C 1
ATOM 6105 O O . VAL C 1 95 ? 14.882 62.984 6.092 1.00 62.29 83 VAL C O 1
ATOM 6117 N N . GLU C 1 97 ? 13.676 60.109 4.906 1.00 62.43 85 GLU C N 1
ATOM 6118 C CA . GLU C 1 97 ? 12.421 59.617 5.482 1.00 62.93 85 GLU C CA 1
ATOM 6119 C C . GLU C 1 97 ? 11.774 60.712 6.305 1.00 63.07 85 GLU C C 1
ATOM 6120 O O . GLU C 1 97 ? 10.584 60.982 6.162 1.00 63.69 85 GLU C O 1
ATOM 6126 N N . GLY C 1 98 ? 12.574 61.380 7.130 1.00 64.14 86 GLY C N 1
ATOM 6127 C CA . GLY C 1 98 ? 12.082 62.528 7.899 1.00 64.11 86 GLY C CA 1
ATOM 6128 C C . GLY C 1 98 ? 11.493 63.610 7.022 1.00 64.18 86 GLY C C 1
ATOM 6129 O O . GLY C 1 98 ? 10.429 64.114 7.311 1.00 65.53 86 GLY C O 1
ATOM 6130 N N . LYS C 1 99 ? 12.186 63.968 5.944 1.00 64.62 87 LYS C N 1
ATOM 6131 C CA . LYS C 1 99 ? 11.666 64.954 5.012 1.00 65.39 87 LYS C CA 1
ATOM 6132 C C . LYS C 1 99 ? 10.342 64.497 4.436 1.00 64.39 87 LYS C C 1
ATOM 6133 O O . LYS C 1 99 ? 9.398 65.284 4.351 1.00 64.55 87 LYS C O 1
ATOM 6139 N N . ALA C 1 100 ? 10.262 63.229 4.043 1.00 63.58 88 ALA C N 1
ATOM 6140 C CA . ALA C 1 100 ? 9.010 62.676 3.482 1.00 63.94 88 ALA C CA 1
ATOM 6141 C C . ALA C 1 100 ? 7.891 62.804 4.478 1.00 63.41 88 ALA C C 1
ATOM 6142 O O . ALA C 1 100 ? 6.775 63.139 4.106 1.00 65.53 88 ALA C O 1
ATOM 6144 N N . PHE C 1 101 ? 8.194 62.529 5.740 1.00 62.52 89 PHE C N 1
ATOM 6145 C CA . PHE C 1 101 ? 7.234 62.710 6.829 1.00 62.63 89 PHE C CA 1
ATOM 6146 C C . PHE C 1 101 ? 6.684 64.117 6.832 1.00 63.73 89 PHE C C 1
ATOM 6147 O O . PHE C 1 101 ? 5.466 64.332 6.864 1.00 63.20 89 PHE C O 1
ATOM 6155 N N . LEU C 1 102 ? 7.595 65.081 6.798 1.00 62.60 90 LEU C N 1
ATOM 6156 C CA . LEU C 1 102 ? 7.205 66.487 6.801 1.00 63.29 90 LEU C CA 1
ATOM 6157 C C . LEU C 1 102 ? 6.335 66.862 5.610 1.00 63.33 90 LEU C C 1
ATOM 6158 O O . LEU C 1 102 ? 5.362 67.620 5.755 1.00 62.84 90 LEU C O 1
ATOM 6163 N N . PHE C 1 103 ? 6.688 66.362 4.429 1.00 62.55 91 PHE C N 1
ATOM 6164 C CA . PHE C 1 103 ? 5.876 66.628 3.225 1.00 63.02 91 PHE C CA 1
ATOM 6165 C C . PHE C 1 103 ? 4.454 66.149 3.441 1.00 63.24 91 PHE C C 1
ATOM 6166 O O . PHE C 1 103 ? 3.503 66.847 3.098 1.00 64.35 91 PHE C O 1
ATOM 6174 N N . LYS C 1 104 ? 4.303 64.954 3.992 1.00 62.68 92 LYS C N 1
ATOM 6175 C CA . LYS C 1 104 ? 2.974 64.450 4.243 1.00 64.08 92 LYS C CA 1
ATOM 6176 C C . LYS C 1 104 ? 2.268 65.274 5.322 1.00 64.22 92 LYS C C 1
ATOM 6177 O O . LYS C 1 104 ? 1.118 65.651 5.155 1.00 64.58 92 LYS C O 1
ATOM 6183 N N . ALA C 1 105 ? 2.965 65.588 6.403 1.00 63.01 93 ALA C N 1
ATOM 6184 C CA . ALA C 1 105 ? 2.328 66.241 7.534 1.00 61.63 93 ALA C CA 1
ATOM 6185 C C . ALA C 1 105 ? 1.921 67.651 7.224 1.00 61.35 93 ALA C C 1
ATOM 6186 O O . ALA C 1 105 ? 0.874 68.075 7.674 1.00 61.89 93 ALA C O 1
ATOM 6188 N N . PHE C 1 106 ? 2.738 68.390 6.480 1.00 61.28 94 PHE C N 1
ATOM 6189 C CA . PHE C 1 106 ? 2.465 69.811 6.280 1.00 59.94 94 PHE C CA 1
ATOM 6190 C C . PHE C 1 106 ? 1.865 70.165 4.954 1.00 60.39 94 PHE C C 1
ATOM 6191 O O . PHE C 1 106 ? 1.446 71.297 4.786 1.00 59.70 94 PHE C O 1
ATOM 6199 N N . ALA C 1 107 ? 1.877 69.242 3.995 1.00 62.55 95 ALA C N 1
ATOM 6200 C CA . ALA C 1 107 ? 1.296 69.499 2.669 1.00 63.95 95 ALA C CA 1
ATOM 6201 C C . ALA C 1 107 ? 0.455 68.364 2.140 1.00 63.81 95 ALA C C 1
ATOM 6202 O O . ALA C 1 107 ? -0.057 68.456 1.041 1.00 65.29 95 ALA C O 1
ATOM 6204 N N . ASP C 1 108 ? 0.349 67.279 2.897 1.00 63.31 96 ASP C N 1
ATOM 6205 C CA . ASP C 1 108 ? -0.357 66.092 2.469 1.00 64.00 96 ASP C CA 1
ATOM 6206 C C . ASP C 1 108 ? 0.184 65.542 1.150 1.00 63.20 96 ASP C C 1
ATOM 6207 O O . ASP C 1 108 ? -0.532 64.913 0.373 1.00 62.31 96 ASP C O 1
ATOM 6212 N N . ILE C 1 109 ? 1.484 65.734 0.941 1.00 64.22 97 ILE C N 1
ATOM 6213 C CA . ILE C 1 109 ? 2.155 65.236 -0.245 1.00 64.60 97 ILE C CA 1
ATOM 6214 C C . ILE C 1 109 ? 2.716 63.877 0.062 1.00 65.46 97 ILE C C 1
ATOM 6215 O O . ILE C 1 109 ? 3.311 63.665 1.111 1.00 66.68 97 ILE C O 1
ATOM 6220 N N . ASP C 1 110 ? 2.526 62.958 -0.874 1.00 65.83 98 ASP C N 1
ATOM 6221 C CA . ASP C 1 110 ? 3.083 61.630 -0.763 1.00 65.92 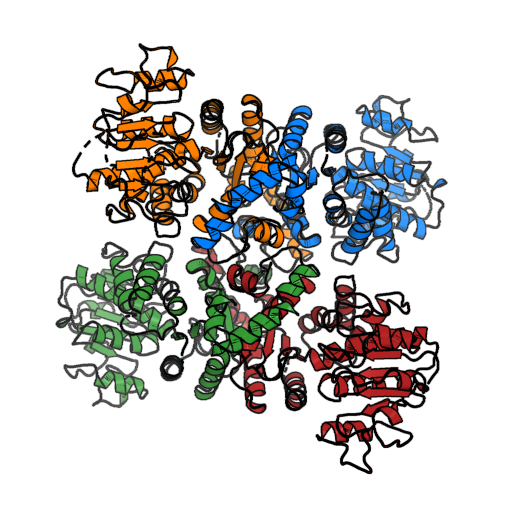98 ASP C CA 1
ATOM 6222 C C . ASP C 1 110 ? 4.497 61.650 -1.284 1.00 66.10 98 ASP C C 1
ATOM 6223 O O . ASP C 1 110 ? 4.720 61.502 -2.482 1.00 68.49 98 ASP C O 1
ATOM 6228 N N . ALA C 1 111 ? 5.453 61.833 -0.378 1.00 66.34 99 ALA C N 1
ATOM 6229 C CA . ALA C 1 111 ? 6.862 61.952 -0.761 1.00 65.10 99 ALA C CA 1
ATOM 6230 C C . ALA C 1 111 ? 7.537 60.645 -0.508 1.00 66.82 99 ALA C C 1
ATOM 6231 O O . ALA C 1 111 ? 7.167 59.933 0.391 1.00 67.46 99 ALA C O 1
ATOM 6233 N N . PHE C 1 112 ? 8.548 60.332 -1.289 1.00 70.11 100 PHE C N 1
ATOM 6234 C CA . PHE C 1 112 ? 9.197 59.062 -1.155 1.00 71.36 100 PHE C CA 1
ATOM 6235 C C . PHE C 1 112 ? 10.690 59.284 -1.355 1.00 68.10 100 PHE C C 1
ATOM 6236 O O . PHE C 1 112 ? 11.070 59.927 -2.307 1.00 70.88 100 PHE C O 1
ATOM 6244 N N . PRO C 1 113 ? 11.532 58.801 -0.449 1.00 65.84 101 PRO C N 1
ATOM 6245 C CA . PRO C 1 113 ? 12.969 58.989 -0.524 1.00 63.91 101 PRO C CA 1
ATOM 6246 C C . PRO C 1 113 ? 13.659 58.209 -1.627 1.00 63.56 101 PRO C C 1
ATOM 6247 O O . PRO C 1 113 ? 13.419 57.055 -1.802 1.00 64.65 101 PRO C O 1
ATOM 6251 N N . ILE C 1 114 ? 14.507 58.893 -2.379 1.00 63.96 102 ILE C N 1
ATOM 6252 C CA . ILE C 1 114 ? 15.337 58.306 -3.419 1.00 63.10 102 ILE C CA 1
ATOM 6253 C C . ILE C 1 114 ? 16.801 58.691 -3.149 1.00 62.74 102 ILE C C 1
ATOM 6254 O O . ILE C 1 114 ? 17.300 59.744 -3.562 1.00 64.04 102 ILE C O 1
ATOM 6259 N N . CYS C 1 115 ? 17.465 57.831 -2.404 1.00 61.60 103 CYS C N 1
ATOM 6260 C CA . CYS C 1 115 ? 18.831 58.025 -2.040 1.00 60.06 103 CYS C CA 1
ATOM 6261 C C . CYS C 1 115 ? 19.666 57.201 -2.966 1.00 61.61 103 CYS C C 1
ATOM 6262 O O . CYS C 1 115 ? 19.558 55.985 -2.982 1.00 63.36 103 CYS C O 1
ATOM 6265 N N . LEU C 1 116 ? 20.537 57.882 -3.695 1.00 62.51 104 LEU C N 1
ATOM 6266 C CA . LEU C 1 116 ? 21.315 57.325 -4.778 1.00 61.55 104 LEU C CA 1
ATOM 6267 C C . LEU C 1 116 ? 22.743 56.993 -4.405 1.00 62.48 104 LEU C C 1
ATOM 6268 O O . LEU C 1 116 ? 23.445 57.781 -3.762 1.00 64.97 104 LEU C O 1
ATOM 6273 N N . SER C 1 117 ? 23.202 55.834 -4.844 1.00 62.11 105 SER C N 1
ATOM 6274 C CA . SER C 1 117 ? 24.591 55.517 -4.651 1.00 63.73 105 SER C CA 1
ATOM 6275 C C . SER C 1 117 ? 25.380 55.965 -5.904 1.00 63.96 105 SER C C 1
ATOM 6276 O O . SER C 1 117 ? 26.192 55.241 -6.434 1.00 65.95 105 SER C O 1
ATOM 6279 N N . GLU C 1 118 ? 25.125 57.165 -6.385 1.00 64.13 106 GLU C N 1
ATOM 6280 C CA . GLU C 1 118 ? 25.905 57.725 -7.469 1.00 63.41 106 GLU C CA 1
ATOM 6281 C C . GLU C 1 118 ? 26.090 59.190 -7.140 1.00 63.45 106 GLU C C 1
ATOM 6282 O O . GLU C 1 118 ? 25.148 59.894 -6.812 1.00 63.37 106 GLU C O 1
ATOM 6288 N N . SER C 1 119 ? 27.309 59.666 -7.241 1.00 64.05 107 SER C N 1
ATOM 6289 C CA . SER C 1 119 ? 27.531 61.052 -6.909 1.00 65.90 107 SER C CA 1
ATOM 6290 C C . SER C 1 119 ? 28.178 61.916 -8.017 1.00 64.56 107 SER C C 1
ATOM 6291 O O . SER C 1 119 ? 28.274 63.130 -7.821 1.00 62.83 107 SER C O 1
ATOM 6294 N N . GLU C 1 120 ? 28.564 61.338 -9.167 1.00 64.88 108 GLU C N 1
ATOM 6295 C CA . GLU C 1 120 ? 29.001 62.173 -10.315 1.00 66.09 108 GLU C CA 1
ATOM 6296 C C . GLU C 1 120 ? 27.803 62.961 -10.823 1.00 65.23 108 GLU C C 1
ATOM 6297 O O . GLU C 1 120 ? 26.748 62.372 -11.038 1.00 64.69 108 GLU C O 1
ATOM 6303 N N . GLU C 1 121 ? 27.963 64.273 -11.018 1.00 64.55 109 GLU C N 1
ATOM 6304 C CA . GLU C 1 121 ? 26.827 65.168 -11.327 1.00 64.64 109 GLU C CA 1
ATOM 6305 C C . GLU C 1 121 ? 26.056 64.826 -12.628 1.00 63.48 109 GLU C C 1
ATOM 6306 O O . GLU C 1 121 ? 24.825 64.863 -12.646 1.00 64.45 109 GLU C O 1
ATOM 6312 N N . GLU C 1 122 ? 26.755 64.462 -13.696 1.00 63.23 110 GLU C N 1
ATOM 6313 C CA . GLU C 1 122 ? 26.076 64.123 -14.946 1.00 62.79 110 GLU C CA 1
ATOM 6314 C C . GLU C 1 122 ? 25.257 62.851 -14.795 1.00 62.28 110 GLU C C 1
ATOM 6315 O O . GLU C 1 122 ? 24.191 62.734 -15.361 1.00 62.48 110 GLU C O 1
ATOM 6321 N N . LYS C 1 123 ? 25.754 61.903 -14.016 1.00 63.54 111 LYS C N 1
ATOM 6322 C CA . LYS C 1 123 ? 25.024 60.662 -13.783 1.00 63.00 111 LYS C CA 1
ATOM 6323 C C . LYS C 1 123 ? 23.819 60.869 -12.917 1.00 61.87 111 LYS C C 1
ATOM 6324 O O . LYS C 1 123 ? 22.757 60.309 -13.209 1.00 62.62 111 LYS C O 1
ATOM 6330 N N . ILE C 1 124 ? 23.958 61.671 -11.874 1.00 60.14 112 ILE C N 1
ATOM 6331 C CA . ILE C 1 124 ? 22.806 62.012 -11.080 1.00 60.95 112 ILE C CA 1
ATOM 6332 C C . ILE C 1 124 ? 21.737 62.628 -11.967 1.00 61.84 112 ILE C C 1
ATOM 6333 O O . ILE C 1 124 ? 20.570 62.238 -11.930 1.00 62.88 112 ILE C O 1
ATOM 6338 N N . ILE C 1 125 ? 22.145 63.587 -12.772 1.00 61.76 113 ILE C N 1
ATOM 6339 C CA . ILE C 1 125 ? 21.199 64.301 -13.630 1.00 61.80 113 ILE C CA 1
ATOM 6340 C C . ILE C 1 125 ? 20.433 63.328 -14.483 1.00 60.89 113 ILE C C 1
ATOM 6341 O O . ILE C 1 125 ? 19.214 63.403 -14.567 1.00 61.37 113 ILE C O 1
ATOM 6346 N N . SER C 1 126 ? 21.130 62.405 -15.113 1.00 59.79 114 SER C N 1
ATOM 6347 C CA . SER C 1 126 ? 20.456 61.510 -16.013 1.00 61.98 114 SER C CA 1
ATOM 6348 C C . SER C 1 126 ? 19.576 60.497 -15.245 1.00 61.48 114 SER C C 1
ATOM 6349 O O . SER C 1 126 ? 18.525 60.099 -15.725 1.00 61.47 114 SER C O 1
ATOM 6352 N N . ILE C 1 127 ? 19.975 60.116 -14.039 1.00 61.62 115 ILE C N 1
ATOM 6353 C CA . ILE C 1 127 ? 19.107 59.238 -13.232 1.00 61.21 115 ILE C CA 1
ATOM 6354 C C . ILE C 1 127 ? 17.812 59.961 -12.924 1.00 59.74 115 ILE C C 1
ATOM 6355 O O . ILE C 1 127 ? 16.725 59.421 -13.173 1.00 59.89 115 ILE C O 1
ATOM 6360 N N . VAL C 1 128 ? 17.910 61.183 -12.409 1.00 59.84 116 VAL C N 1
ATOM 6361 C CA . VAL C 1 128 ? 16.707 61.869 -11.992 1.00 61.70 116 VAL C CA 1
ATOM 6362 C C . VAL C 1 128 ? 15.789 62.126 -13.179 1.00 62.13 116 VAL C C 1
ATOM 6363 O O . VAL C 1 128 ? 14.571 61.919 -13.098 1.00 63.05 116 VAL C O 1
ATOM 6367 N N . LYS C 1 129 ? 16.365 62.518 -14.303 1.00 62.16 117 LYS C N 1
ATOM 6368 C CA . LYS C 1 129 ? 15.564 62.691 -15.503 1.00 63.11 117 LYS C CA 1
ATOM 6369 C C . LYS C 1 129 ? 14.720 61.472 -15.826 1.00 61.53 117 LYS C C 1
ATOM 6370 O O . LYS C 1 129 ? 13.596 61.612 -16.222 1.00 62.19 117 LYS C O 1
ATOM 6376 N N . SER C 1 130 ? 15.276 60.284 -15.640 1.00 60.76 118 SER C N 1
ATOM 6377 C CA . SER C 1 130 ? 14.625 59.037 -16.016 1.00 61.09 118 SER C CA 1
ATOM 6378 C C . SER C 1 130 ? 13.454 58.728 -15.094 1.00 62.70 118 SER C C 1
ATOM 6379 O O . SER C 1 130 ? 12.634 57.848 -15.391 1.00 64.46 118 SER C O 1
ATOM 6382 N N . LEU C 1 131 ? 13.384 59.415 -13.955 1.00 61.65 119 LEU C N 1
ATOM 6383 C CA . LEU C 1 131 ? 12.308 59.177 -12.992 1.00 60.62 119 LEU C CA 1
ATOM 6384 C C . LEU C 1 131 ? 11.079 60.014 -13.252 1.00 60.70 119 LEU C C 1
ATOM 6385 O O . LEU C 1 131 ? 10.087 59.852 -12.571 1.00 62.26 119 LEU C O 1
ATOM 6390 N N . GLU C 1 132 ? 11.130 60.894 -14.240 1.00 61.46 120 GLU C N 1
ATOM 6391 C CA . GLU C 1 132 ? 10.070 61.864 -14.480 1.00 61.65 120 GLU C CA 1
ATOM 6392 C C . GLU C 1 132 ? 8.695 61.242 -14.524 1.00 63.30 120 GLU C C 1
ATOM 6393 O O . GLU C 1 132 ? 7.780 61.770 -13.911 1.00 65.13 120 GLU C O 1
ATOM 6399 N N . PRO C 1 133 ? 8.525 60.129 -15.222 1.00 63.58 121 PRO C N 1
ATOM 6400 C CA . PRO C 1 133 ? 7.209 59.508 -15.308 1.00 64.32 121 PRO C CA 1
ATOM 6401 C C . PRO C 1 133 ? 6.615 59.087 -13.972 1.00 63.84 121 PRO C C 1
ATOM 6402 O O . PRO C 1 133 ? 5.433 59.031 -13.856 1.00 63.47 121 PRO C O 1
ATOM 6406 N N . SER C 1 134 ? 7.433 58.830 -12.966 1.00 66.35 122 SER C N 1
ATOM 6407 C CA . SER C 1 134 ? 6.944 58.284 -11.692 1.00 65.89 122 SER C CA 1
ATOM 6408 C C . SER C 1 134 ? 6.607 59.319 -10.619 1.00 65.72 122 SER C C 1
ATOM 6409 O O . SER C 1 134 ? 6.227 58.941 -9.528 1.00 66.08 122 SER C O 1
ATOM 6412 N N . PHE C 1 135 ? 6.790 60.609 -10.903 1.00 65.99 123 PHE C N 1
ATOM 6413 C CA . PHE C 1 135 ? 6.594 61.647 -9.896 1.00 64.15 123 PHE C CA 1
ATOM 6414 C C . PHE C 1 135 ? 6.018 62.927 -10.487 1.00 64.19 123 PHE C C 1
ATOM 6415 O O . PHE C 1 135 ? 6.230 63.231 -11.652 1.00 62.43 123 PHE C O 1
ATOM 6423 N N . GLY C 1 136 ? 5.321 63.682 -9.648 1.00 65.69 124 GLY C N 1
ATOM 6424 C CA . GLY C 1 136 ? 4.804 64.980 -10.022 1.00 65.29 124 GLY C CA 1
ATOM 6425 C C . GLY C 1 136 ? 5.720 66.115 -9.641 1.00 64.68 124 GLY C C 1
ATOM 6426 O O . GLY C 1 136 ? 5.491 67.258 -10.050 1.00 64.83 124 GLY C O 1
ATOM 6427 N N . GLY C 1 137 ? 6.764 65.814 -8.881 1.00 64.51 125 GLY C N 1
ATOM 6428 C CA . GLY C 1 137 ? 7.756 66.825 -8.493 1.00 62.98 125 GLY C CA 1
ATOM 6429 C C . GLY C 1 137 ? 9.019 66.162 -7.961 1.00 62.35 125 GLY C C 1
ATOM 6430 O O . GLY C 1 137 ? 8.977 65.019 -7.536 1.00 62.54 125 GLY C O 1
ATOM 6431 N N . ILE C 1 138 ? 10.137 66.884 -8.015 1.00 62.33 126 ILE C N 1
ATOM 6432 C CA . ILE C 1 138 ? 11.404 66.416 -7.487 1.00 61.43 126 ILE C CA 1
ATOM 6433 C C . ILE C 1 138 ? 11.879 67.401 -6.449 1.00 63.16 126 ILE C C 1
ATOM 6434 O O . ILE C 1 138 ? 11.998 68.620 -6.743 1.00 64.68 126 ILE C O 1
ATOM 6439 N N . ASN C 1 139 ? 12.188 66.886 -5.261 1.00 62.53 127 ASN C N 1
ATOM 6440 C CA . ASN C 1 139 ? 12.847 67.685 -4.221 1.00 62.84 127 ASN C CA 1
ATOM 6441 C C . ASN C 1 139 ? 14.280 67.217 -4.029 1.00 62.26 127 ASN C C 1
ATOM 6442 O O . ASN C 1 139 ? 14.521 66.188 -3.400 1.00 61.98 127 ASN C O 1
ATOM 6447 N N . LEU C 1 140 ? 15.224 67.976 -4.567 1.00 61.92 128 LEU C N 1
ATOM 6448 C CA . LEU C 1 140 ? 16.620 67.697 -4.332 1.00 62.38 128 LEU C CA 1
ATOM 6449 C C . LEU C 1 140 ? 16.950 68.128 -2.920 1.00 63.12 128 LEU C C 1
ATOM 6450 O O . LEU C 1 140 ? 16.513 69.174 -2.484 1.00 63.43 128 LEU C O 1
ATOM 6455 N N . GLU C 1 141 ? 17.715 67.305 -2.206 1.00 63.08 129 GLU C N 1
ATOM 6456 C CA . GLU C 1 141 ? 18.020 67.548 -0.809 1.00 63.67 129 GLU C CA 1
ATOM 6457 C C . GLU C 1 141 ? 19.410 67.007 -0.445 1.00 63.56 129 GLU C C 1
ATOM 6458 O O . GLU C 1 141 ? 19.791 65.896 -0.828 1.00 64.54 129 GLU C O 1
ATOM 6464 N N . ASP C 1 142 ? 20.161 67.833 0.266 1.00 62.87 130 ASP C N 1
ATOM 6465 C CA . ASP C 1 142 ? 21.439 67.452 0.866 1.00 63.36 130 ASP C CA 1
ATOM 6466 C C . ASP C 1 142 ? 22.465 66.946 -0.165 1.00 63.49 130 ASP C C 1
ATOM 6467 O O . ASP C 1 142 ? 23.153 65.938 0.036 1.00 62.98 130 ASP C O 1
ATOM 6472 N N . ILE C 1 143 ? 22.555 67.697 -1.259 1.00 63.72 131 ILE C N 1
ATOM 6473 C CA . ILE C 1 143 ? 23.518 67.466 -2.335 1.00 63.10 131 ILE C CA 1
ATOM 6474 C C . ILE C 1 143 ? 24.485 68.620 -2.276 1.00 62.14 131 ILE C C 1
ATOM 6475 O O . ILE C 1 143 ? 24.072 69.775 -2.285 1.00 63.20 131 ILE C O 1
ATOM 6480 N N . GLY C 1 144 ? 25.771 68.312 -2.200 1.00 62.10 132 GLY C N 1
ATOM 6481 C CA . GLY C 1 144 ? 26.776 69.347 -1.966 1.00 61.07 132 GLY C CA 1
ATOM 6482 C C . GLY C 1 144 ? 27.016 70.363 -3.076 1.00 59.82 132 GLY C C 1
ATOM 6483 O O . GLY C 1 144 ? 26.728 70.142 -4.249 1.00 60.67 132 GLY C O 1
ATOM 6484 N N . ALA C 1 145 ? 27.548 71.494 -2.665 1.00 59.66 133 ALA C N 1
ATOM 6485 C CA . ALA C 1 145 ? 27.994 72.544 -3.587 1.00 60.75 133 ALA C CA 1
ATOM 6486 C C . ALA C 1 145 ? 29.442 72.297 -3.925 1.00 61.14 133 ALA C C 1
ATOM 6487 O O . ALA C 1 145 ? 30.146 71.689 -3.142 1.00 64.34 133 ALA C O 1
ATOM 6489 N N . PRO C 1 146 ? 29.916 72.767 -5.069 1.00 61.43 134 PRO C N 1
ATOM 6490 C CA . PRO C 1 146 ? 29.111 73.432 -6.106 1.00 61.40 134 PRO C CA 1
ATOM 6491 C C . PRO C 1 146 ? 28.338 72.531 -7.091 1.00 61.90 134 PRO C C 1
ATOM 6492 O O . PRO C 1 146 ? 27.621 73.050 -7.945 1.00 62.48 134 PRO C O 1
ATOM 6496 N N . LYS C 1 147 ? 28.452 71.213 -7.007 1.00 61.91 135 LYS C N 1
ATOM 6497 C CA . LYS C 1 147 ? 27.776 70.395 -8.015 1.00 61.68 135 LYS C CA 1
ATOM 6498 C C . LYS C 1 147 ? 26.257 70.618 -8.034 1.00 62.01 135 LYS C C 1
ATOM 6499 O O . LYS C 1 147 ? 25.645 70.607 -9.089 1.00 63.57 135 LYS C O 1
ATOM 6505 N N . CYS C 1 148 ? 25.653 70.900 -6.893 1.00 61.50 136 CYS C N 1
ATOM 6506 C CA . CYS C 1 148 ? 24.203 71.062 -6.867 1.00 62.34 136 CYS C CA 1
ATOM 6507 C C . CYS C 1 148 ? 23.702 72.288 -7.648 1.00 61.03 136 CYS C C 1
ATOM 6508 O O . CYS C 1 148 ? 22.535 72.405 -7.941 1.00 60.69 136 CYS C O 1
ATOM 6511 N N . PHE C 1 149 ? 24.566 73.223 -7.963 1.00 61.15 137 PHE C N 1
ATOM 6512 C CA . PHE C 1 149 ? 24.131 74.359 -8.782 1.00 61.53 137 PHE C CA 1
ATOM 6513 C C . PHE C 1 149 ? 23.772 73.887 -10.190 1.00 62.68 137 PHE C C 1
ATOM 6514 O O . PHE C 1 149 ? 22.722 74.213 -10.738 1.00 62.94 137 PHE C O 1
ATOM 6522 N N . ARG C 1 150 ? 24.673 73.117 -10.770 1.00 64.86 138 ARG C N 1
ATOM 6523 C CA . ARG C 1 150 ? 24.480 72.609 -12.101 1.00 66.22 138 ARG C CA 1
ATOM 6524 C C . ARG C 1 150 ? 23.358 71.612 -12.112 1.00 63.96 138 ARG C C 1
ATOM 6525 O O . ARG C 1 150 ? 22.569 71.575 -13.040 1.00 64.57 138 ARG C O 1
ATOM 6533 N N . ILE C 1 151 ? 23.275 70.803 -11.074 1.00 61.24 139 ILE C N 1
ATOM 6534 C CA . ILE C 1 151 ? 22.236 69.792 -11.034 1.00 60.68 139 ILE C CA 1
ATOM 6535 C C . ILE C 1 151 ? 20.877 70.434 -11.063 1.00 61.41 139 ILE C C 1
ATOM 6536 O O . ILE C 1 151 ? 20.020 70.043 -11.837 1.00 61.65 139 ILE C O 1
ATOM 6541 N N . LEU C 1 152 ? 20.682 71.413 -10.195 1.00 61.47 140 LEU C N 1
ATOM 6542 C CA . LEU C 1 152 ? 19.412 72.103 -10.121 1.00 61.84 140 LEU C CA 1
ATOM 6543 C C . LEU C 1 152 ? 19.069 72.750 -11.443 1.00 61.76 140 LEU C C 1
ATOM 6544 O O . LEU C 1 152 ? 17.967 72.590 -11.953 1.00 61.69 140 LEU C O 1
ATOM 6549 N N . GLN C 1 153 ? 20.024 73.486 -11.989 1.00 63.27 141 GLN C N 1
ATOM 6550 C CA . GLN C 1 153 ? 19.803 74.264 -13.199 1.00 64.87 141 GLN C CA 1
ATOM 6551 C C . GLN C 1 153 ? 19.379 73.337 -14.321 1.00 64.97 141 GLN C C 1
ATOM 6552 O O . GLN C 1 153 ? 18.409 73.621 -15.031 1.00 65.86 141 GLN C O 1
ATOM 6558 N N . ARG C 1 154 ? 20.099 72.228 -14.469 1.00 63.43 142 ARG C N 1
ATOM 6559 C CA . ARG C 1 154 ? 19.873 71.322 -15.583 1.00 62.46 142 ARG C CA 1
ATOM 6560 C C . ARG C 1 154 ? 18.546 70.624 -15.470 1.00 62.13 142 ARG C C 1
ATOM 6561 O O . ARG C 1 154 ? 17.796 70.563 -16.434 1.00 62.25 142 ARG C O 1
ATOM 6569 N N . LEU C 1 155 ? 18.255 70.101 -14.289 1.00 61.45 143 LEU C N 1
ATOM 6570 C CA . LEU C 1 155 ? 17.030 69.328 -14.105 1.00 60.97 143 LEU C CA 1
ATOM 6571 C C . LEU C 1 155 ? 15.844 70.229 -14.269 1.00 61.59 143 LEU C C 1
ATOM 6572 O O . LEU C 1 155 ? 14.909 69.869 -14.963 1.00 62.03 143 LEU C O 1
ATOM 6577 N N . SER C 1 156 ? 15.888 71.423 -13.687 1.00 61.60 144 SER C N 1
ATOM 6578 C CA . SER C 1 156 ? 14.745 72.308 -13.814 1.00 62.56 144 SER C CA 1
ATOM 6579 C C . SER C 1 156 ? 14.576 72.772 -15.270 1.00 62.25 144 SER C C 1
ATOM 6580 O O . SER C 1 156 ? 13.455 72.945 -15.723 1.00 64.13 144 SER C O 1
ATOM 6583 N N . GLU C 1 157 ? 15.661 72.923 -16.024 1.00 62.91 145 GLU C N 1
ATOM 6584 C CA . GLU C 1 157 ? 15.529 73.324 -17.452 1.00 63.59 145 GLU C CA 1
ATOM 6585 C C . GLU C 1 157 ? 14.994 72.185 -18.336 1.00 64.23 145 GLU C C 1
ATOM 6586 O O . GLU C 1 157 ? 14.244 72.436 -19.297 1.00 63.25 145 GLU C O 1
ATOM 6592 N N . GLU C 1 158 ? 15.395 70.947 -18.008 1.00 63.58 146 GLU C N 1
ATOM 6593 C CA . GLU C 1 158 ? 15.183 69.795 -18.885 1.00 63.54 146 GLU C CA 1
ATOM 6594 C C . GLU C 1 158 ? 14.003 68.926 -18.474 1.00 64.92 146 GLU C C 1
ATOM 6595 O O . GLU C 1 158 ? 13.535 68.131 -19.266 1.00 67.64 146 GLU C O 1
ATOM 6609 N N . ASN C 1 160 ? 9.968 68.432 -16.992 1.00 64.26 148 ASN C N 1
ATOM 6610 C CA . ASN C 1 160 ? 8.698 69.098 -17.086 1.00 66.19 148 ASN C CA 1
ATOM 6611 C C . ASN C 1 160 ? 7.835 68.896 -15.886 1.00 66.80 148 ASN C C 1
ATOM 6612 O O . ASN C 1 160 ? 6.639 69.116 -15.953 1.00 70.22 148 ASN C O 1
ATOM 6617 N N . ILE C 1 161 ? 8.446 68.481 -14.785 1.00 64.80 149 ILE C N 1
ATOM 6618 C CA . ILE C 1 161 ? 7.825 68.550 -13.480 1.00 62.97 149 ILE C CA 1
ATOM 6619 C C . ILE C 1 161 ? 8.730 69.463 -12.657 1.00 62.21 149 ILE C C 1
ATOM 6620 O O . ILE C 1 161 ? 9.901 69.580 -12.962 1.00 62.62 149 ILE C O 1
ATOM 6625 N N . PRO C 1 162 ? 8.201 70.154 -11.660 1.00 61.94 150 PRO C N 1
ATOM 6626 C CA . PRO C 1 162 ? 9.001 71.111 -10.914 1.00 63.13 150 PRO C CA 1
ATOM 6627 C C . PRO C 1 162 ? 10.124 70.443 -10.164 1.00 63.51 150 PRO C C 1
ATOM 6628 O O . PRO C 1 162 ? 9.957 69.353 -9.672 1.00 64.55 150 PRO C O 1
ATOM 6632 N N . VAL C 1 163 ? 11.276 71.091 -10.100 1.00 64.47 151 VAL C N 1
ATOM 6633 C CA . VAL C 1 163 ? 12.350 70.601 -9.261 1.00 64.56 151 VAL C CA 1
ATOM 6634 C C . VAL C 1 163 ? 12.800 71.730 -8.351 1.00 63.73 151 VAL C C 1
ATOM 6635 O O . VAL C 1 163 ? 12.904 72.849 -8.759 1.00 63.25 151 VAL C O 1
ATOM 6639 N N . PHE C 1 164 ? 12.975 71.384 -7.082 1.00 64.62 152 PHE C N 1
ATOM 6640 C CA . PHE C 1 164 ? 13.186 72.319 -5.992 1.00 63.50 152 PHE C CA 1
ATOM 6641 C C . PHE C 1 164 ? 14.272 71.747 -5.108 1.00 64.35 152 PHE C C 1
ATOM 6642 O O . PHE C 1 164 ? 14.175 70.585 -4.714 1.00 66.59 152 PHE C O 1
ATOM 6650 N N . HIS C 1 165 ? 15.299 72.545 -4.806 1.00 63.39 153 HIS C N 1
ATOM 6651 C CA . HIS C 1 165 ? 16.350 72.150 -3.840 1.00 62.86 153 HIS C CA 1
ATOM 6652 C C . HIS C 1 165 ? 16.293 73.070 -2.608 1.00 64.35 153 HIS C C 1
ATOM 6653 O O . HIS C 1 165 ? 16.567 74.263 -2.688 1.00 67.17 153 HIS C O 1
ATOM 6660 N N . ASP C 1 166 ? 15.865 72.510 -1.489 1.00 64.51 154 ASP C N 1
ATOM 6661 C CA . ASP C 1 166 ? 15.680 73.253 -0.226 1.00 65.61 154 ASP C CA 1
ATOM 6662 C C . ASP C 1 166 ? 16.816 74.184 0.120 1.00 63.44 154 ASP C C 1
ATOM 6663 O O . ASP C 1 166 ? 16.601 75.360 0.373 1.00 61.79 154 ASP C O 1
ATOM 6668 N N . ASP C 1 167 ? 18.017 73.618 0.237 1.00 62.43 155 ASP C N 1
ATOM 6669 C CA . ASP C 1 167 ? 19.145 74.371 0.803 1.00 64.12 155 ASP C CA 1
ATOM 6670 C C . ASP C 1 167 ? 19.463 75.580 -0.083 1.00 62.91 155 ASP C C 1
ATOM 6671 O O . ASP C 1 167 ? 20.050 76.559 0.395 1.00 65.68 155 ASP C O 1
ATOM 6676 N N . GLN C 1 168 ? 19.127 75.514 -1.374 1.00 61.91 156 GLN C N 1
ATOM 6677 C CA . GLN C 1 168 ? 19.309 76.652 -2.264 1.00 60.95 156 GLN C CA 1
ATOM 6678 C C . GLN C 1 168 ? 18.080 77.526 -2.220 1.00 60.51 156 GLN C C 1
ATOM 6679 O O . GLN C 1 168 ? 18.107 78.633 -1.699 1.00 60.24 156 GLN C O 1
ATOM 6685 N N . GLN C 1 169 ? 16.988 77.015 -2.763 1.00 59.84 157 GLN C N 1
ATOM 6686 C CA . GLN C 1 169 ? 15.832 77.857 -3.041 1.00 59.23 157 GLN C CA 1
ATOM 6687 C C . GLN C 1 169 ? 14.967 78.108 -1.803 1.00 61.28 157 GLN C C 1
ATOM 6688 O O . GLN C 1 169 ? 14.453 79.224 -1.646 1.00 62.27 157 GLN C O 1
ATOM 6694 N N . GLY C 1 170 ? 14.814 77.100 -0.932 1.00 60.82 158 GLY C N 1
ATOM 6695 C CA . GLY C 1 170 ? 14.080 77.276 0.306 1.00 60.54 158 GLY C CA 1
ATOM 6696 C C . GLY C 1 170 ? 14.741 78.303 1.205 1.00 60.45 158 GLY C C 1
ATOM 6697 O O . GLY C 1 170 ? 14.126 79.279 1.607 1.00 60.33 158 GLY C O 1
ATOM 6698 N N . THR C 1 171 ? 16.016 78.120 1.496 1.00 61.27 159 THR C N 1
ATOM 6699 C CA . THR C 1 171 ? 16.718 79.067 2.339 1.00 59.49 159 THR C CA 1
ATOM 6700 C C . THR C 1 171 ? 16.608 80.467 1.785 1.00 59.91 159 THR C C 1
ATOM 6701 O O . THR C 1 171 ? 16.332 81.389 2.523 1.00 60.85 159 THR C O 1
ATOM 6705 N N . ALA C 1 172 ? 16.811 80.623 0.486 1.00 60.53 160 ALA C N 1
ATOM 6706 C CA . ALA C 1 172 ? 16.737 81.941 -0.139 1.00 61.65 160 ALA C CA 1
ATOM 6707 C C . ALA C 1 172 ? 15.346 82.555 0.030 1.00 61.45 160 ALA C C 1
ATOM 6708 O O . ALA C 1 172 ? 15.204 83.735 0.365 1.00 60.50 160 ALA C O 1
ATOM 6710 N N . VAL C 1 173 ? 14.305 81.749 -0.158 1.00 61.76 161 VAL C N 1
ATOM 6711 C CA . VAL C 1 173 ? 12.941 82.250 0.016 1.00 61.43 161 VAL C CA 1
ATOM 6712 C C . VAL C 1 173 ? 12.706 82.782 1.439 1.00 62.87 161 VAL C C 1
ATOM 6713 O O . VAL C 1 173 ? 12.233 83.910 1.628 1.00 63.55 161 VAL C O 1
ATOM 6717 N N . VAL C 1 174 ? 13.050 81.973 2.434 1.00 62.71 162 VAL C N 1
ATOM 6718 C CA . VAL C 1 174 ? 12.801 82.369 3.809 1.00 64.09 162 VAL C CA 1
ATOM 6719 C C . VAL C 1 174 ? 13.674 83.559 4.186 1.00 62.95 162 VAL C C 1
ATOM 6720 O O . VAL C 1 174 ? 13.206 84.487 4.842 1.00 62.76 162 VAL C O 1
ATOM 6724 N N . VAL C 1 175 ? 14.939 83.525 3.779 1.00 61.62 163 VAL C N 1
ATOM 6725 C CA . VAL C 1 175 ? 15.861 84.613 4.102 1.00 61.22 163 VAL C CA 1
ATOM 6726 C C . VAL C 1 175 ? 15.345 85.917 3.502 1.00 60.72 163 VAL C C 1
ATOM 6727 O O . VAL C 1 175 ? 15.371 86.960 4.165 1.00 59.81 163 VAL C O 1
ATOM 6731 N N . SER C 1 176 ? 14.843 85.832 2.271 1.00 60.48 164 SER C N 1
ATOM 6732 C CA . SER C 1 176 ? 14.293 87.000 1.585 1.00 60.96 164 SER C CA 1
ATOM 6733 C C . SER C 1 176 ? 13.104 87.588 2.355 1.00 62.49 164 SER C C 1
ATOM 6734 O O . SER C 1 176 ? 13.056 88.799 2.604 1.00 64.92 164 SER C O 1
ATOM 6737 N N . ALA C 1 177 ? 12.145 86.743 2.710 1.00 61.65 165 ALA C N 1
ATOM 6738 C CA . ALA C 1 177 ? 10.966 87.228 3.417 1.00 62.43 165 ALA C CA 1
ATOM 6739 C C . ALA C 1 177 ? 11.366 87.866 4.752 1.00 62.66 165 ALA C C 1
ATOM 6740 O O . ALA C 1 177 ? 10.808 88.898 5.148 1.00 62.85 165 ALA C O 1
ATOM 6742 N N . ALA C 1 178 ? 12.329 87.248 5.437 1.00 62.85 166 ALA C N 1
ATOM 6743 C CA . ALA C 1 178 ? 12.869 87.794 6.677 1.00 62.64 166 ALA C CA 1
ATOM 6744 C C . ALA C 1 178 ? 13.500 89.138 6.423 1.00 63.40 166 ALA C C 1
ATOM 6745 O O . ALA C 1 178 ? 13.249 90.082 7.162 1.00 62.50 166 ALA C O 1
ATOM 6747 N N . PHE C 1 179 ? 14.308 89.223 5.365 1.00 63.80 167 PHE C N 1
ATOM 6748 C CA . PHE C 1 179 ? 15.003 90.459 5.029 1.00 62.55 167 PHE C CA 1
ATOM 6749 C C . PHE C 1 179 ? 14.016 91.579 4.730 1.00 61.85 167 PHE C C 1
ATOM 6750 O O . PHE C 1 179 ? 14.164 92.671 5.256 1.00 61.32 167 PHE C O 1
ATOM 6758 N N . LEU C 1 180 ? 13.001 91.314 3.909 1.00 60.62 168 LEU C N 1
ATOM 6759 C CA . LEU C 1 180 ? 11.994 92.336 3.587 1.00 59.95 168 LEU C CA 1
ATOM 6760 C C . LEU C 1 180 ? 11.313 92.924 4.820 1.00 60.66 168 LEU C C 1
ATOM 6761 O O . LEU C 1 180 ? 11.103 94.144 4.909 1.00 63.07 168 LEU C O 1
ATOM 6766 N N . ASN C 1 181 ? 10.922 92.063 5.749 1.00 61.70 169 ASN C N 1
ATOM 6767 C CA . ASN C 1 181 ? 10.252 92.537 6.951 1.00 62.58 169 ASN C CA 1
ATOM 6768 C C . ASN C 1 181 ? 11.206 93.297 7.837 1.00 62.82 169 ASN C C 1
ATOM 6769 O O . ASN C 1 181 ? 10.858 94.353 8.357 1.00 64.31 169 ASN C O 1
ATOM 6774 N N . ALA C 1 182 ? 12.413 92.773 8.005 1.00 62.13 170 ALA C N 1
ATOM 6775 C CA . ALA C 1 182 ? 13.429 93.475 8.773 1.00 62.98 170 ALA C CA 1
ATOM 6776 C C . ALA C 1 182 ? 13.661 94.871 8.192 1.00 63.14 170 ALA C C 1
ATOM 6777 O O . ALA C 1 182 ? 13.789 95.852 8.934 1.00 59.85 170 ALA C O 1
ATOM 6779 N N . LEU C 1 183 ? 13.705 94.949 6.863 1.00 63.77 171 LEU C N 1
ATOM 6780 C CA . LEU C 1 183 ? 13.897 96.220 6.156 1.00 63.69 171 LEU C CA 1
ATOM 6781 C C . LEU C 1 183 ? 12.732 97.188 6.396 1.00 63.26 171 LEU C C 1
ATOM 6782 O O . LEU C 1 183 ? 12.944 98.388 6.585 1.00 64.22 171 LEU C O 1
ATOM 6787 N N . LYS C 1 184 ? 11.505 96.671 6.369 1.00 62.06 172 LYS C N 1
ATOM 6788 C CA . LYS C 1 184 ? 10.342 97.483 6.698 1.00 62.98 172 LYS C CA 1
ATOM 6789 C C . LYS C 1 184 ? 10.513 98.085 8.088 1.00 62.01 172 LYS C C 1
ATOM 6790 O O . LYS C 1 184 ? 10.363 99.283 8.248 1.00 61.00 172 LYS C O 1
ATOM 6792 N N . LEU C 1 185 ? 10.866 97.269 9.082 1.00 62.76 173 LEU C N 1
ATOM 6793 C CA . LEU C 1 185 ? 11.017 97.757 10.474 1.00 62.54 173 LEU C CA 1
ATOM 6794 C C . LEU C 1 185 ? 12.194 98.743 10.606 1.00 62.96 173 LEU C C 1
ATOM 6795 O O . LEU C 1 185 ? 12.138 99.686 11.392 1.00 64.85 173 LEU C O 1
ATOM 6797 N N . THR C 1 186 ? 13.240 98.539 9.812 1.00 63.49 174 THR C N 1
ATOM 6798 C CA . THR C 1 186 ? 14.377 99.455 9.765 1.00 63.36 174 THR C CA 1
ATOM 6799 C C . THR C 1 186 ? 14.055 100.809 9.082 1.00 63.54 174 THR C C 1
ATOM 6800 O O . THR C 1 186 ? 14.756 101.790 9.294 1.00 64.28 174 THR C O 1
ATOM 6804 N N . GLU C 1 187 ? 13.002 100.843 8.267 1.00 64.06 175 GLU C N 1
ATOM 6805 C CA . GLU C 1 187 ? 12.543 102.054 7.571 1.00 64.10 175 GLU C CA 1
ATOM 6806 C C . GLU C 1 187 ? 13.486 102.574 6.478 1.00 63.43 175 GLU C C 1
ATOM 6807 O O . GLU C 1 187 ? 13.428 103.740 6.155 1.00 65.44 175 GLU C O 1
ATOM 6813 N N . LYS C 1 188 ? 14.325 101.713 5.894 1.00 61.57 176 LYS C N 1
ATOM 6814 C CA . LYS C 1 188 ? 15.317 102.092 4.852 1.00 60.35 176 LYS C CA 1
ATOM 6815 C C . LYS C 1 188 ? 14.870 101.712 3.417 1.00 62.06 176 LYS C C 1
ATOM 6816 O O . LYS C 1 188 ? 14.044 100.818 3.240 1.00 61.74 176 LYS C O 1
ATOM 6822 N N . LYS C 1 189 ? 15.443 102.373 2.400 1.00 63.88 177 LYS C N 1
ATOM 6823 C CA . LYS C 1 189 ? 15.118 102.096 0.988 1.00 63.61 177 LYS C CA 1
ATOM 6824 C C . LYS C 1 189 ? 15.974 100.934 0.448 1.00 62.63 177 LYS C C 1
ATOM 6825 O O . LYS C 1 189 ? 17.196 100.937 0.605 1.00 66.38 177 LYS C O 1
ATOM 6826 N N . ILE C 1 190 ? 15.338 99.954 -0.198 1.00 60.68 178 ILE C N 1
ATOM 6827 C CA . ILE C 1 190 ? 16.052 98.756 -0.672 1.00 61.52 178 ILE C CA 1
ATOM 6828 C C . ILE C 1 190 ? 17.206 99.093 -1.644 1.00 61.46 178 ILE C C 1
ATOM 6829 O O . ILE C 1 190 ? 18.293 98.494 -1.571 1.00 60.68 178 ILE C O 1
ATOM 6834 N N . GLU C 1 191 ? 16.978 100.059 -2.532 1.00 62.19 179 GLU C N 1
ATOM 6835 C CA . GLU C 1 191 ? 18.023 100.489 -3.458 1.00 63.48 179 GLU C CA 1
ATOM 6836 C C . GLU C 1 191 ? 19.240 101.030 -2.717 1.00 63.76 179 GLU C C 1
ATOM 6837 O O . GLU C 1 191 ? 20.320 101.081 -3.289 1.00 62.55 179 GLU C O 1
ATOM 6843 N N . GLU C 1 192 ? 19.068 101.459 -1.466 1.00 63.35 180 GLU C N 1
ATOM 6844 C CA . GLU C 1 192 ? 20.108 102.216 -0.774 1.00 63.81 180 GLU C CA 1
ATOM 6845 C C . GLU C 1 192 ? 20.890 101.421 0.262 1.00 63.11 180 GLU C C 1
ATOM 6846 O O . GLU C 1 192 ? 21.920 101.883 0.718 1.00 64.98 180 GLU C O 1
ATOM 6852 N N . VAL C 1 193 ? 20.421 100.237 0.635 1.00 63.23 181 VAL C N 1
ATOM 6853 C CA . VAL C 1 193 ? 21.081 99.468 1.685 1.00 62.85 181 VAL C CA 1
ATOM 6854 C C . VAL C 1 193 ? 22.308 98.667 1.181 1.00 61.82 181 VAL C C 1
ATOM 6855 O O . VAL C 1 193 ? 22.326 98.214 0.023 1.00 60.69 181 VAL C O 1
ATOM 6859 N N . LYS C 1 194 ? 23.330 98.544 2.051 1.00 61.18 182 LYS C N 1
ATOM 6860 C CA . LYS C 1 194 ? 24.490 97.642 1.825 1.00 62.21 182 LYS C CA 1
ATOM 6861 C C . LYS C 1 194 ? 24.242 96.365 2.633 1.00 63.69 182 LYS C C 1
ATOM 6862 O O . LYS C 1 194 ? 24.093 96.409 3.857 1.00 65.57 182 LYS C O 1
ATOM 6864 N N . VAL C 1 195 ? 24.197 95.242 1.917 1.00 62.21 183 VAL C N 1
ATOM 6865 C CA . VAL C 1 195 ? 23.936 93.927 2.484 1.00 62.12 183 VAL C CA 1
ATOM 6866 C C . VAL C 1 195 ? 25.137 93.029 2.279 1.00 62.54 183 VAL C C 1
ATOM 6867 O O . VAL C 1 195 ? 25.543 92.775 1.143 1.00 63.89 183 VAL C O 1
ATOM 6871 N N . VAL C 1 196 ? 25.689 92.517 3.365 1.00 63.23 184 VAL C N 1
ATOM 6872 C CA . VAL C 1 196 ? 26.837 91.639 3.276 1.00 62.93 184 VAL C CA 1
ATOM 6873 C C . VAL C 1 196 ? 26.355 90.213 3.404 1.00 62.01 184 VAL C C 1
ATOM 6874 O O . VAL C 1 196 ? 25.761 89.861 4.387 1.00 64.50 184 VAL C O 1
ATOM 6878 N N . VAL C 1 197 ? 26.609 89.392 2.402 1.00 61.47 185 VAL C N 1
ATOM 6879 C CA . VAL C 1 197 ? 26.280 87.971 2.459 1.00 60.53 185 VAL C CA 1
ATOM 6880 C C . VAL C 1 197 ? 27.558 87.177 2.620 1.00 61.14 185 VAL C C 1
ATOM 6881 O O . VAL C 1 197 ? 28.415 87.221 1.744 1.00 60.32 185 VAL C O 1
ATOM 6885 N N . ASN C 1 198 ? 27.695 86.459 3.731 1.00 61.40 186 ASN C N 1
ATOM 6886 C CA . ASN C 1 198 ? 28.913 85.703 4.004 1.00 62.22 186 ASN C CA 1
ATOM 6887 C C . ASN C 1 198 ? 28.691 84.213 3.968 1.00 63.84 186 ASN C C 1
ATOM 6888 O O . ASN C 1 198 ? 27.911 83.686 4.748 1.00 64.25 186 ASN C O 1
ATOM 6893 N N . GLY C 1 199 ? 29.434 83.534 3.100 1.00 65.35 187 GLY C N 1
ATOM 6894 C CA . GLY C 1 199 ? 29.286 82.098 2.884 1.00 64.54 187 GLY C CA 1
ATOM 6895 C C . GLY C 1 199 ? 28.515 81.860 1.601 1.00 63.76 187 GLY C C 1
ATOM 6896 O O . GLY C 1 199 ? 27.297 81.812 1.614 1.00 64.21 187 GLY C O 1
ATOM 6897 N N . ILE C 1 200 ? 29.233 81.716 0.489 1.00 62.60 188 ILE C N 1
ATOM 6898 C CA . ILE C 1 200 ? 28.614 81.618 -0.820 1.00 61.50 188 ILE C CA 1
ATOM 6899 C C . ILE C 1 200 ? 28.631 80.180 -1.272 1.00 61.23 188 ILE C C 1
ATOM 6900 O O . ILE C 1 200 ? 29.319 79.790 -2.232 1.00 60.46 188 ILE C O 1
ATOM 6905 N N . GLY C 1 201 ? 27.869 79.392 -0.541 1.00 61.15 189 GLY C N 1
ATOM 6906 C CA . GLY C 1 201 ? 27.625 78.035 -0.910 1.00 61.22 189 GLY C CA 1
ATOM 6907 C C . GLY C 1 201 ? 26.228 77.938 -1.446 1.00 61.85 189 GLY C C 1
ATOM 6908 O O . GLY C 1 201 ? 25.741 78.884 -2.082 1.00 61.93 189 GLY C O 1
ATOM 6909 N N . ALA C 1 202 ? 25.568 76.822 -1.122 1.00 62.78 190 ALA C N 1
ATOM 6910 C CA . ALA C 1 202 ? 24.281 76.491 -1.665 1.00 62.19 190 ALA C CA 1
ATOM 6911 C C . ALA C 1 202 ? 23.325 77.611 -1.458 1.00 63.61 190 ALA C C 1
ATOM 6912 O O . ALA C 1 202 ? 22.696 78.078 -2.416 1.00 65.11 190 ALA C O 1
ATOM 6914 N N . ALA C 1 203 ? 23.266 78.051 -0.199 1.00 62.88 191 ALA C N 1
ATOM 6915 C CA . ALA C 1 203 ? 22.373 79.115 0.239 1.00 60.98 191 ALA C CA 1
ATOM 6916 C C . ALA C 1 203 ? 22.873 80.465 -0.251 1.00 61.23 191 ALA C C 1
ATOM 6917 O O . ALA C 1 203 ? 22.151 81.181 -0.936 1.00 61.10 191 ALA C O 1
ATOM 6919 N N . GLY C 1 204 ? 24.114 80.799 0.094 1.00 61.38 192 GLY C N 1
ATOM 6920 C CA . GLY C 1 204 ? 24.652 82.124 -0.182 1.00 61.08 192 GLY C CA 1
ATOM 6921 C C . GLY C 1 204 ? 24.450 82.516 -1.632 1.00 60.01 192 GLY C C 1
ATOM 6922 O O . GLY C 1 204 ? 23.951 83.577 -1.944 1.00 59.07 192 GLY C O 1
ATOM 6923 N N . TYR C 1 205 ? 24.840 81.625 -2.517 1.00 60.21 193 TYR C N 1
ATOM 6924 C CA . TYR C 1 205 ? 24.724 81.856 -3.950 1.00 60.35 193 TYR C CA 1
ATOM 6925 C C . TYR C 1 205 ? 23.354 82.332 -4.280 1.00 60.30 193 TYR C C 1
ATOM 6926 O O . TYR C 1 205 ? 23.205 83.320 -4.968 1.00 60.44 193 TYR C O 1
ATOM 6935 N N . ASN C 1 206 ? 22.347 81.645 -3.750 1.00 59.96 194 ASN C N 1
ATOM 6936 C CA . ASN C 1 206 ? 20.963 81.908 -4.102 1.00 59.77 194 ASN C CA 1
ATOM 6937 C C . ASN C 1 206 ? 20.419 83.098 -3.363 1.00 60.47 194 ASN C C 1
ATOM 6938 O O . ASN C 1 206 ? 19.641 83.872 -3.921 1.00 61.25 194 ASN C O 1
ATOM 6943 N N . ILE C 1 207 ? 20.832 83.265 -2.117 1.00 60.16 195 ILE C N 1
ATOM 6944 C CA . ILE C 1 207 ? 20.484 84.469 -1.359 1.00 61.51 195 ILE C CA 1
ATOM 6945 C C . ILE C 1 207 ? 20.949 85.774 -2.099 1.00 61.05 195 ILE C C 1
ATOM 6946 O O . ILE C 1 207 ? 20.205 86.744 -2.220 1.00 59.84 195 ILE C O 1
ATOM 6951 N N . VAL C 1 208 ? 22.166 85.767 -2.628 1.00 60.10 196 VAL C N 1
ATOM 6952 C CA . VAL C 1 208 ? 22.639 86.902 -3.403 1.00 60.68 196 VAL C CA 1
ATOM 6953 C C . VAL C 1 208 ? 21.688 87.196 -4.568 1.00 61.55 196 VAL C C 1
ATOM 6954 O O . VAL C 1 208 ? 21.256 88.335 -4.760 1.00 62.84 196 VAL C O 1
ATOM 6958 N N . LYS C 1 209 ? 21.364 86.170 -5.340 1.00 61.66 197 LYS C N 1
ATOM 6959 C CA . LYS C 1 209 ? 20.540 86.367 -6.525 1.00 62.44 197 LYS C CA 1
ATOM 6960 C C . LYS C 1 209 ? 19.131 86.871 -6.203 1.00 63.22 197 LYS C C 1
ATOM 6961 O O . LYS C 1 209 ? 18.604 87.744 -6.891 1.00 64.71 197 LYS C O 1
ATOM 6967 N N . PHE C 1 210 ? 18.530 86.338 -5.153 1.00 63.09 198 PHE C N 1
ATOM 6968 C CA . PHE C 1 210 ? 17.227 86.827 -4.731 1.00 63.58 198 PHE C CA 1
ATOM 6969 C C . PHE C 1 210 ? 17.291 88.294 -4.348 1.00 63.87 198 PHE C C 1
ATOM 6970 O O . PHE C 1 210 ? 16.473 89.082 -4.784 1.00 64.91 198 PHE C O 1
ATOM 6978 N N . LEU C 1 211 ? 18.256 88.659 -3.518 1.00 62.44 199 LEU C N 1
ATOM 6979 C CA . LEU C 1 211 ? 18.397 90.047 -3.101 1.00 62.25 199 LEU C CA 1
ATOM 6980 C C . LEU C 1 211 ? 18.502 90.989 -4.312 1.00 63.25 199 LEU C C 1
ATOM 6981 O O . LEU C 1 211 ? 17.980 92.120 -4.315 1.00 62.39 199 LEU C O 1
ATOM 6986 N N . LEU C 1 212 ? 19.195 90.523 -5.340 1.00 63.33 200 LEU C N 1
ATOM 6987 C CA . LEU C 1 212 ? 19.338 91.313 -6.553 1.00 63.62 200 LEU C CA 1
ATOM 6988 C C . LEU C 1 212 ? 18.004 91.429 -7.273 1.00 62.67 200 LEU C C 1
ATOM 6989 O O . LEU C 1 212 ? 17.580 92.526 -7.617 1.00 62.73 200 LEU C O 1
ATOM 6994 N N . ASP C 1 213 ? 17.351 90.285 -7.477 1.00 64.27 201 ASP C N 1
ATOM 6995 C CA . ASP C 1 213 ? 16.018 90.227 -8.085 1.00 66.19 201 ASP C CA 1
ATOM 6996 C C . ASP C 1 213 ? 15.047 91.131 -7.339 1.00 64.76 201 ASP C C 1
ATOM 6997 O O . ASP C 1 213 ? 14.183 91.751 -7.952 1.00 66.85 201 ASP C O 1
ATOM 7002 N N . LEU C 1 214 ? 15.195 91.185 -6.019 1.00 62.74 202 LEU C N 1
ATOM 7003 C CA . LEU C 1 214 ? 14.325 91.967 -5.171 1.00 63.08 202 LEU C CA 1
ATOM 7004 C C . LEU C 1 214 ? 14.529 93.449 -5.334 1.00 62.69 202 LEU C C 1
ATOM 7005 O O . LEU C 1 214 ? 13.594 94.216 -5.162 1.00 63.19 202 LEU C O 1
ATOM 7010 N N . GLY C 1 215 ? 15.756 93.855 -5.642 1.00 62.47 203 GLY C N 1
ATOM 7011 C CA . GLY C 1 215 ? 16.059 95.252 -5.896 1.00 62.13 203 GLY C CA 1
ATOM 7012 C C . GLY C 1 215 ? 17.231 95.826 -5.128 1.00 63.45 203 GLY C C 1
ATOM 7013 O O . GLY C 1 215 ? 17.517 97.028 -5.247 1.00 65.28 203 GLY C O 1
ATOM 7014 N N . VAL C 1 216 ? 17.916 95.003 -4.335 1.00 62.49 204 VAL C N 1
ATOM 7015 C CA . VAL C 1 216 ? 19.115 95.507 -3.663 1.00 62.08 204 VAL C CA 1
ATOM 7016 C C . VAL C 1 216 ? 20.175 95.796 -4.731 1.00 62.17 204 VAL C C 1
ATOM 7017 O O . VAL C 1 216 ? 20.299 95.077 -5.721 1.00 62.76 204 VAL C O 1
ATOM 7021 N N . LYS C 1 217 ? 20.915 96.882 -4.529 1.00 62.69 205 LYS C N 1
ATOM 7022 C CA . LYS C 1 217 ? 21.959 97.282 -5.467 1.00 63.78 205 LYS C CA 1
ATOM 7023 C C . LYS C 1 217 ? 23.350 97.013 -4.925 1.00 64.71 205 LYS C C 1
ATOM 7024 O O . LYS C 1 217 ? 24.221 96.501 -5.648 1.00 69.32 205 LYS C O 1
ATOM 7030 N N . ASN C 1 218 ? 23.564 97.327 -3.656 1.00 64.03 206 ASN C N 1
ATOM 7031 C CA . ASN C 1 218 ? 24.859 97.069 -3.041 1.00 63.52 206 ASN C CA 1
ATOM 7032 C C . ASN C 1 218 ? 24.883 95.746 -2.270 1.00 63.11 206 ASN C C 1
ATOM 7033 O O . ASN C 1 218 ? 24.771 95.733 -1.047 1.00 64.16 206 ASN C O 1
ATOM 7038 N N . VAL C 1 219 ? 25.010 94.632 -2.979 1.00 61.77 207 VAL C N 1
ATOM 7039 C CA . VAL C 1 219 ? 25.240 93.346 -2.308 1.00 60.39 207 VAL C CA 1
ATOM 7040 C C . VAL C 1 219 ? 26.732 93.111 -2.282 1.00 59.62 207 VAL C C 1
ATOM 7041 O O . VAL C 1 219 ? 27.389 93.249 -3.303 1.00 57.27 207 VAL C O 1
ATOM 7045 N N . VAL C 1 220 ? 27.267 92.735 -1.130 1.00 60.24 208 VAL C N 1
ATOM 7046 C CA . VAL C 1 220 ? 28.670 92.393 -1.055 1.00 60.58 208 VAL C CA 1
ATOM 7047 C C . VAL C 1 220 ? 28.800 90.966 -0.566 1.00 60.95 208 VAL C C 1
ATOM 7048 O O . VAL C 1 220 ? 28.411 90.649 0.561 1.00 61.71 208 VAL C O 1
ATOM 7052 N N . ALA C 1 221 ? 29.343 90.121 -1.443 1.00 59.13 209 ALA C N 1
ATOM 7053 C CA . ALA C 1 221 ? 29.547 88.703 -1.166 1.00 59.49 209 ALA C CA 1
ATOM 7054 C C . ALA C 1 221 ? 30.907 88.476 -0.535 1.00 60.44 209 ALA C C 1
ATOM 7055 O O . ALA C 1 221 ? 31.891 89.090 -0.954 1.00 59.28 209 ALA C O 1
ATOM 7057 N N . VAL C 1 222 ? 30.962 87.568 0.438 1.00 60.33 210 VAL C N 1
ATOM 7058 C CA . VAL C 1 222 ? 32.199 87.228 1.139 1.00 60.46 210 VAL C CA 1
ATOM 7059 C C . VAL C 1 222 ? 32.268 85.706 1.385 1.00 61.33 210 VAL C C 1
ATOM 7060 O O . VAL C 1 222 ? 31.261 85.063 1.694 1.00 62.46 210 VAL C O 1
ATOM 7064 N N . ASP C 1 223 ? 33.452 85.135 1.210 1.00 61.75 211 ASP C N 1
ATOM 7065 C CA . ASP C 1 223 ? 33.697 83.728 1.499 1.00 62.49 211 ASP C CA 1
ATOM 7066 C C . ASP C 1 223 ? 35.055 83.670 2.172 1.00 64.22 211 ASP C C 1
ATOM 7067 O O . ASP C 1 223 ? 35.576 84.693 2.632 1.00 63.14 211 ASP C O 1
ATOM 7072 N N . ARG C 1 224 ? 35.640 82.484 2.238 1.00 64.88 212 ARG C N 1
ATOM 7073 C CA . ARG C 1 224 ? 36.727 82.275 3.179 1.00 66.51 212 ARG C CA 1
ATOM 7074 C C . ARG C 1 224 ? 38.045 82.893 2.744 1.00 63.87 212 ARG C C 1
ATOM 7075 O O . ARG C 1 224 ? 38.944 83.020 3.555 1.00 64.15 212 ARG C O 1
ATOM 7083 N N . LYS C 1 225 ? 38.148 83.331 1.495 1.00 64.25 213 LYS C N 1
ATOM 7084 C CA . LYS C 1 225 ? 39.322 84.097 1.053 1.00 63.56 213 LYS C CA 1
ATOM 7085 C C . LYS C 1 225 ? 39.039 85.605 0.916 1.00 61.91 213 LYS C C 1
ATOM 7086 O O . LYS C 1 225 ? 39.816 86.326 0.317 1.00 62.20 213 LYS C O 1
ATOM 7092 N N . GLY C 1 226 ? 37.947 86.082 1.501 1.00 61.69 214 GLY C N 1
ATOM 7093 C CA . GLY C 1 226 ? 37.622 87.509 1.488 1.00 61.07 214 GLY C CA 1
ATOM 7094 C C . GLY C 1 226 ? 36.418 87.835 0.618 1.00 61.52 214 GLY C C 1
ATOM 7095 O O . GLY C 1 226 ? 35.709 86.929 0.136 1.00 61.45 214 GLY C O 1
ATOM 7096 N N . ILE C 1 227 ? 36.216 89.142 0.436 1.00 60.68 215 ILE C N 1
ATOM 7097 C CA . ILE C 1 227 ? 35.168 89.702 -0.407 1.00 61.64 215 ILE C CA 1
ATOM 7098 C C . ILE C 1 227 ? 35.394 89.276 -1.844 1.00 62.27 215 ILE C C 1
ATOM 7099 O O . ILE C 1 227 ? 36.518 89.272 -2.325 1.00 62.05 215 ILE C O 1
ATOM 7104 N N . LEU C 1 228 ? 34.317 88.888 -2.513 1.00 63.17 216 LEU C N 1
ATOM 7105 C CA . LEU C 1 228 ? 34.377 88.466 -3.892 1.00 63.24 216 LEU C CA 1
ATOM 7106 C C . LEU C 1 228 ? 34.525 89.685 -4.805 1.00 63.66 216 LEU C C 1
ATOM 7107 O O . LEU C 1 228 ? 33.658 90.562 -4.842 1.00 63.89 216 LEU C O 1
ATOM 7112 N N . ASN C 1 229 ? 35.618 89.713 -5.563 1.00 63.76 217 ASN C N 1
ATOM 7113 C CA . ASN C 1 229 ? 35.876 90.777 -6.494 1.00 63.06 217 ASN C CA 1
ATOM 7114 C C . ASN C 1 229 ? 36.649 90.173 -7.641 1.00 63.07 217 ASN C C 1
ATOM 7115 O O . ASN C 1 229 ? 37.742 89.663 -7.442 1.00 63.76 217 ASN C O 1
ATOM 7120 N N . GLU C 1 230 ? 36.072 90.193 -8.830 1.00 62.90 218 GLU C N 1
ATOM 7121 C CA . GLU C 1 230 ? 36.727 89.746 -10.068 1.00 63.61 218 GLU C CA 1
ATOM 7122 C C . GLU C 1 230 ? 38.208 90.112 -10.260 1.00 63.20 218 GLU C C 1
ATOM 7123 O O . GLU C 1 230 ? 38.969 89.365 -10.839 1.00 63.07 218 GLU C O 1
ATOM 7129 N N . ASN C 1 231 ? 38.610 91.252 -9.752 1.00 64.25 219 ASN C N 1
ATOM 7130 C CA . ASN C 1 231 ? 39.992 91.708 -9.864 1.00 65.19 219 ASN C CA 1
ATOM 7131 C C . ASN C 1 231 ? 40.974 91.201 -8.746 1.00 67.06 219 ASN C C 1
ATOM 7132 O O . ASN C 1 231 ? 42.156 91.514 -8.811 1.00 68.90 219 ASN C O 1
ATOM 7137 N N . ASP C 1 232 ? 40.501 90.430 -7.741 1.00 68.71 220 ASP C N 1
ATOM 7138 C CA . ASP C 1 232 ? 41.390 89.663 -6.816 1.00 68.01 220 ASP C CA 1
ATOM 7139 C C . ASP C 1 232 ? 40.977 88.221 -7.006 1.00 67.77 220 ASP C C 1
ATOM 7140 O O . ASP C 1 232 ? 40.062 87.747 -6.336 1.00 67.33 220 ASP C O 1
ATOM 7145 N N . PRO C 1 233 ? 41.598 87.528 -7.949 1.00 67.60 221 PRO C N 1
ATOM 7146 C CA . PRO C 1 233 ? 41.087 86.229 -8.357 1.00 67.33 221 PRO C CA 1
ATOM 7147 C C . PRO C 1 233 ? 41.239 85.107 -7.312 1.00 67.74 221 PRO C C 1
ATOM 7148 O O . PRO C 1 233 ? 40.524 84.116 -7.395 1.00 67.17 221 PRO C O 1
ATOM 7152 N N . GLU C 1 234 ? 42.132 85.279 -6.335 1.00 69.28 222 GLU C N 1
ATOM 7153 C CA . GLU C 1 234 ? 42.158 84.454 -5.101 1.00 69.22 222 GLU C CA 1
ATOM 7154 C C . GLU C 1 234 ? 40.778 84.216 -4.505 1.00 67.12 222 GLU C C 1
ATOM 7155 O O . GLU C 1 234 ? 40.471 83.124 -4.014 1.00 69.58 222 GLU C O 1
ATOM 7161 N N . THR C 1 235 ? 39.946 85.253 -4.548 1.00 66.12 223 THR C N 1
ATOM 7162 C CA . THR C 1 235 ? 38.627 85.233 -3.906 1.00 66.39 223 THR C CA 1
ATOM 7163 C C . THR C 1 235 ? 37.610 84.361 -4.640 1.00 67.14 223 THR C C 1
ATOM 7164 O O . THR C 1 235 ? 36.496 84.187 -4.147 1.00 66.24 223 THR C O 1
ATOM 7168 N N . CYS C 1 236 ? 38.017 83.796 -5.788 1.00 70.29 224 CYS C N 1
ATOM 7169 C CA . CYS C 1 236 ? 37.144 82.960 -6.634 1.00 73.42 224 CYS C CA 1
ATOM 7170 C C . CYS C 1 236 ? 37.470 81.469 -6.692 1.00 73.78 224 CYS C C 1
ATOM 7171 O O . CYS C 1 236 ? 38.244 80.969 -7.572 1.00 71.18 224 CYS C O 1
ATOM 7174 N N . LEU C 1 237 ? 36.781 80.791 -5.756 1.00 74.32 225 LEU C N 1
ATOM 7175 C CA . LEU C 1 237 ? 36.993 79.369 -5.448 1.00 76.25 225 LEU C CA 1
ATOM 7176 C C . LEU C 1 237 ? 36.326 78.410 -6.451 1.00 76.41 225 LEU C C 1
ATOM 7177 O O . LEU C 1 237 ? 36.738 77.235 -6.538 1.00 80.52 225 LEU C O 1
ATOM 7182 N N . ASN C 1 238 ? 35.302 78.880 -7.179 1.00 73.30 226 ASN C N 1
ATOM 7183 C CA . ASN C 1 238 ? 34.862 78.188 -8.395 1.00 70.74 226 ASN C CA 1
ATOM 7184 C C . ASN C 1 238 ? 34.289 79.197 -9.372 1.00 67.23 226 ASN C C 1
ATOM 7185 O O . ASN C 1 238 ? 34.218 80.393 -9.090 1.00 64.05 226 ASN C O 1
ATOM 7190 N N . GLU C 1 239 ? 33.893 78.696 -10.533 1.00 65.52 227 GLU C N 1
ATOM 7191 C CA . GLU C 1 239 ? 33.123 79.490 -11.477 1.00 64.98 227 GLU C CA 1
ATOM 7192 C C . GLU C 1 239 ? 31.904 80.215 -10.891 1.00 62.91 227 GLU C C 1
ATOM 7193 O O . GLU C 1 239 ? 31.539 81.292 -11.389 1.00 63.82 227 GLU C O 1
ATOM 7199 N N . TYR C 1 240 ? 31.298 79.651 -9.847 1.00 60.22 228 TYR C N 1
ATOM 7200 C CA . TYR C 1 240 ? 30.083 80.222 -9.284 1.00 59.31 228 TYR C CA 1
ATOM 7201 C C . TYR C 1 240 ? 30.381 81.453 -8.446 1.00 60.17 228 TYR C C 1
ATOM 7202 O O . TYR C 1 240 ? 29.626 82.425 -8.454 1.00 60.10 228 TYR C O 1
ATOM 7211 N N . HIS C 1 241 ? 31.521 81.440 -7.781 1.00 59.92 229 HIS C N 1
ATOM 7212 C CA . HIS C 1 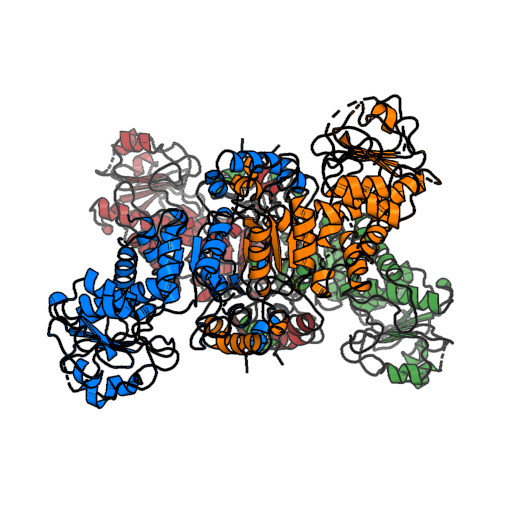241 ? 31.984 82.601 -7.057 1.00 60.06 229 HIS C CA 1
ATOM 7213 C C . HIS C 1 241 ? 32.341 83.718 -8.063 1.00 60.24 229 HIS C C 1
ATOM 7214 O O . HIS C 1 241 ? 31.995 84.885 -7.869 1.00 58.93 229 HIS C O 1
ATOM 7221 N N . LEU C 1 242 ? 32.996 83.342 -9.153 1.00 59.83 230 LEU C N 1
ATOM 7222 C CA . LEU C 1 242 ? 33.295 84.286 -10.194 1.00 59.63 230 LEU C CA 1
ATOM 7223 C C . LEU C 1 242 ? 31.991 84.907 -10.730 1.00 60.92 230 LEU C C 1
ATOM 7224 O O . LEU C 1 242 ? 31.870 86.138 -10.866 1.00 60.32 230 LEU C O 1
ATOM 7229 N N . GLU C 1 243 ? 30.994 84.070 -10.986 1.00 61.05 231 GLU C N 1
ATOM 7230 C CA . GLU C 1 243 ? 29.720 84.610 -11.457 1.00 62.16 231 GLU C CA 1
ATOM 7231 C C . GLU C 1 243 ? 29.184 85.656 -10.454 1.00 62.41 231 GLU C C 1
ATOM 7232 O O . GLU C 1 243 ? 28.760 86.738 -10.863 1.00 62.31 231 GLU C O 1
ATOM 7238 N N . ILE C 1 244 ? 29.239 85.318 -9.163 1.00 59.92 232 ILE C N 1
ATOM 7239 C CA . ILE C 1 244 ? 28.708 86.164 -8.096 1.00 59.33 232 ILE C CA 1
ATOM 7240 C C . ILE C 1 244 ? 29.483 87.459 -7.948 1.00 59.16 232 ILE C C 1
ATOM 7241 O O . ILE C 1 244 ? 28.906 88.516 -7.734 1.00 58.94 232 ILE C O 1
ATOM 7246 N N . ALA C 1 245 ? 30.789 87.373 -8.113 1.00 58.42 233 ALA C N 1
ATOM 7247 C CA . ALA C 1 245 ? 31.637 88.545 -8.121 1.00 58.10 233 ALA C CA 1
ATOM 7248 C C . ALA C 1 245 ? 31.286 89.514 -9.240 1.00 58.40 233 ALA C C 1
ATOM 7249 O O . ALA C 1 245 ? 31.441 90.704 -9.091 1.00 57.98 233 ALA C O 1
ATOM 7251 N N . ARG C 1 246 ? 30.803 88.992 -10.347 1.00 59.97 234 ARG C N 1
ATOM 7252 C CA . ARG C 1 246 ? 30.485 89.800 -11.516 1.00 60.51 234 ARG C CA 1
ATOM 7253 C C . ARG C 1 246 ? 29.140 90.525 -11.438 1.00 61.73 234 ARG C C 1
ATOM 7254 O O . ARG C 1 246 ? 28.891 91.454 -12.233 1.00 63.63 234 ARG C O 1
ATOM 7262 N N . ILE C 1 247 ? 28.294 90.138 -10.495 1.00 61.06 235 ILE C N 1
ATOM 7263 C CA . ILE C 1 247 ? 27.006 90.786 -10.358 1.00 60.58 235 ILE C CA 1
ATOM 7264 C C . ILE C 1 247 ? 26.870 91.399 -8.985 1.00 60.93 235 ILE C C 1
ATOM 7265 O O . ILE C 1 247 ? 25.792 91.775 -8.570 1.00 60.98 235 ILE C O 1
ATOM 7270 N N . THR C 1 248 ? 28.018 91.576 -8.345 1.00 61.46 236 THR C N 1
ATOM 7271 C CA . THR C 1 248 ? 28.111 91.976 -6.972 1.00 60.97 236 THR C CA 1
ATOM 7272 C C . THR C 1 248 ? 29.127 93.112 -6.786 1.00 60.23 236 THR C C 1
ATOM 7273 O O . THR C 1 248 ? 29.800 93.526 -7.721 1.00 59.06 236 THR C O 1
ATOM 7277 N N . ASN C 1 249 ? 29.185 93.653 -5.583 1.00 60.71 237 ASN C N 1
ATOM 7278 C CA . ASN C 1 249 ? 30.257 94.563 -5.200 1.00 59.84 237 ASN C CA 1
ATOM 7279 C C . ASN C 1 249 ? 30.398 95.781 -6.155 1.00 60.35 237 ASN C C 1
ATOM 7280 O O . ASN C 1 249 ? 31.425 95.952 -6.821 1.00 60.33 237 ASN C O 1
ATOM 7285 N N . PRO C 1 250 ? 29.355 96.603 -6.241 1.00 60.48 238 PRO C N 1
ATOM 7286 C CA . PRO C 1 250 ? 29.378 97.772 -7.110 1.00 61.36 238 PRO C CA 1
ATOM 7287 C C . PRO C 1 250 ? 30.485 98.752 -6.780 1.00 61.36 238 PRO C C 1
ATOM 7288 O O . PRO C 1 250 ? 31.137 99.236 -7.694 1.00 60.37 238 PRO C O 1
ATOM 7292 N N . GLU C 1 251 ? 30.697 99.028 -5.492 1.00 62.68 239 GLU C N 1
ATOM 7293 C CA . GLU C 1 251 ? 31.813 99.892 -5.065 1.00 64.83 239 GLU C CA 1
ATOM 7294 C C . GLU C 1 251 ? 33.212 99.260 -5.247 1.00 65.37 239 GLU C C 1
ATOM 7295 O O . GLU C 1 251 ? 34.208 99.890 -4.922 1.00 66.82 239 GLU C O 1
ATOM 7301 N N . ARG C 1 252 ? 33.287 98.029 -5.760 1.00 65.49 240 ARG C N 1
ATOM 7302 C CA . ARG C 1 252 ? 34.575 97.323 -5.997 1.00 65.20 240 ARG C CA 1
ATOM 7303 C C . ARG C 1 252 ? 35.470 97.210 -4.749 1.00 63.77 240 ARG C C 1
ATOM 7304 O O . ARG C 1 252 ? 36.665 97.281 -4.842 1.00 63.11 240 ARG C O 1
ATOM 7312 N N . LEU C 1 253 ? 34.851 96.977 -3.598 1.00 65.46 241 LEU C N 1
ATOM 7313 C CA . LEU C 1 253 ? 35.530 96.763 -2.317 1.00 65.03 241 LEU C CA 1
ATOM 7314 C C . LEU C 1 253 ? 36.380 95.475 -2.311 1.00 64.46 241 LEU C C 1
ATOM 7315 O O . LEU C 1 253 ? 36.078 94.494 -3.017 1.00 63.16 241 LEU C O 1
ATOM 7320 N N . SER C 1 254 ? 37.409 95.479 -1.464 1.00 64.13 242 SER C N 1
ATOM 7321 C CA . SER C 1 254 ? 38.385 94.403 -1.384 1.00 64.16 242 SER C CA 1
ATOM 7322 C C . SER C 1 254 ? 38.974 94.229 0.023 1.00 64.15 242 SER C C 1
ATOM 7323 O O . SER C 1 254 ? 39.422 95.191 0.625 1.00 66.63 242 SER C O 1
ATOM 7326 N N . GLY C 1 255 ? 38.997 93.004 0.540 1.00 63.83 243 GLY C N 1
ATOM 7327 C CA . GLY C 1 255 ? 39.458 92.755 1.909 1.00 62.40 243 GLY C CA 1
ATOM 7328 C C . GLY C 1 255 ? 38.660 91.647 2.567 1.00 63.48 243 GLY C C 1
ATOM 7329 O O . GLY C 1 255 ? 37.938 90.896 1.897 1.00 61.96 243 GLY C O 1
ATOM 7330 N N . ASP C 1 256 ? 38.770 91.559 3.885 1.00 63.89 244 ASP C N 1
ATOM 7331 C CA . ASP C 1 256 ? 38.127 90.484 4.621 1.00 64.37 244 ASP C CA 1
ATOM 7332 C C . ASP C 1 256 ? 36.705 90.878 5.074 1.00 63.24 244 ASP C C 1
ATOM 7333 O O . ASP C 1 256 ? 36.236 91.990 4.805 1.00 62.67 244 ASP C O 1
ATOM 7338 N N . LEU C 1 257 ? 36.018 89.958 5.746 1.00 62.17 245 LEU C N 1
ATOM 7339 C CA . LEU C 1 257 ? 34.665 90.223 6.245 1.00 61.97 245 LEU C CA 1
ATOM 7340 C C . LEU C 1 257 ? 34.572 91.505 7.076 1.00 61.51 245 LEU C C 1
ATOM 7341 O O . LEU C 1 257 ? 33.568 92.220 6.998 1.00 63.27 245 LEU C O 1
ATOM 7346 N N . GLU C 1 258 ? 35.597 91.775 7.885 1.00 61.61 246 GLU C N 1
ATOM 7347 C CA . GLU C 1 258 ? 35.581 92.956 8.744 1.00 61.42 246 GLU C CA 1
ATOM 7348 C C . GLU C 1 258 ? 35.443 94.220 7.889 1.00 62.46 246 GLU C C 1
ATOM 7349 O O . GLU C 1 258 ? 34.614 95.084 8.178 1.00 65.16 246 GLU C O 1
ATOM 7355 N N . THR C 1 259 ? 36.257 94.306 6.835 1.00 62.36 247 THR C N 1
ATOM 7356 C CA . THR C 1 259 ? 36.213 95.428 5.892 1.00 62.66 247 THR C CA 1
ATOM 7357 C C . THR C 1 259 ? 34.847 95.547 5.202 1.00 62.38 247 THR C C 1
ATOM 7358 O O . THR C 1 259 ? 34.337 96.647 4.993 1.00 63.21 247 THR C O 1
ATOM 7362 N N . ALA C 1 260 ? 34.277 94.407 4.827 1.00 61.42 248 ALA C N 1
ATOM 7363 C CA . ALA C 1 260 ? 32.957 94.371 4.195 1.00 61.23 248 ALA C CA 1
ATOM 7364 C C . ALA C 1 260 ? 31.922 95.080 5.048 1.00 62.78 248 ALA C C 1
ATOM 7365 O O . ALA C 1 260 ? 31.104 95.857 4.550 1.00 62.89 248 ALA C O 1
ATOM 7367 N N . LEU C 1 261 ? 31.982 94.809 6.348 1.00 64.12 249 LEU C N 1
ATOM 7368 C CA . LEU C 1 261 ? 30.930 95.224 7.284 1.00 63.57 249 LEU C CA 1
ATOM 7369 C C . LEU C 1 261 ? 30.937 96.712 7.596 1.00 63.28 249 LEU C C 1
ATOM 7370 O O . LEU C 1 261 ? 29.971 97.230 8.147 1.00 65.33 249 LEU C O 1
ATOM 7375 N N . GLU C 1 262 ? 32.021 97.402 7.269 1.00 64.17 250 GLU C N 1
ATOM 7376 C CA . GLU C 1 262 ? 32.069 98.836 7.512 1.00 64.99 250 GLU C CA 1
ATOM 7377 C C . GLU C 1 262 ? 30.894 99.490 6.794 1.00 65.39 250 GLU C C 1
ATOM 7378 O O . GLU C 1 262 ? 30.790 99.446 5.581 1.00 66.14 250 GLU C O 1
ATOM 7384 N N . GLY C 1 263 ? 29.974 100.046 7.568 1.00 65.60 251 GLY C N 1
ATOM 7385 C CA . GLY C 1 263 ? 28.833 100.761 7.013 1.00 65.23 251 GLY C CA 1
ATOM 7386 C C . GLY C 1 263 ? 27.706 99.881 6.516 1.00 65.11 251 GLY C C 1
ATOM 7387 O O . GLY C 1 263 ? 26.667 100.396 6.107 1.00 67.43 251 GLY C O 1
ATOM 7388 N N . ALA C 1 264 ? 27.885 98.563 6.566 1.00 63.86 252 ALA C N 1
ATOM 7389 C CA . ALA C 1 264 ? 26.849 97.655 6.099 1.00 63.58 252 ALA C CA 1
ATOM 7390 C C . ALA C 1 264 ? 25.570 97.823 6.921 1.00 63.68 252 ALA C C 1
ATOM 7391 O O . ALA C 1 264 ? 25.615 98.168 8.107 1.00 63.00 252 ALA C O 1
ATOM 7393 N N . ASP C 1 265 ? 24.429 97.583 6.279 1.00 63.74 253 ASP C N 1
ATOM 7394 C CA . ASP C 1 265 ? 23.140 97.566 6.983 1.00 63.86 253 ASP C CA 1
ATOM 7395 C C . ASP C 1 265 ? 22.754 96.162 7.404 1.00 63.79 253 ASP C C 1
ATOM 7396 O O . ASP C 1 265 ? 22.136 95.982 8.435 1.00 65.06 253 ASP C O 1
ATOM 7401 N N . PHE C 1 266 ? 23.089 95.169 6.597 1.00 62.91 254 PHE C N 1
ATOM 7402 C CA . PHE C 1 266 ? 22.690 93.793 6.883 1.00 62.90 254 PHE C CA 1
ATOM 7403 C C . PHE C 1 266 ? 23.883 92.883 6.754 1.00 63.15 254 PHE C C 1
ATOM 7404 O O . PHE C 1 266 ? 24.732 93.082 5.891 1.00 62.71 254 PHE C O 1
ATOM 7412 N N . PHE C 1 267 ? 23.953 91.898 7.631 1.00 63.19 255 PHE C N 1
ATOM 7413 C CA . PHE C 1 267 ? 24.881 90.813 7.466 1.00 62.43 255 PHE C CA 1
ATOM 7414 C C . PHE C 1 267 ? 24.034 89.581 7.366 1.00 63.08 255 PHE C C 1
ATOM 7415 O O . PHE C 1 267 ? 23.214 89.341 8.230 1.00 64.34 255 PHE C O 1
ATOM 7423 N N . ILE C 1 268 ? 24.221 88.794 6.320 1.00 63.78 256 ILE C N 1
ATOM 7424 C CA . ILE C 1 268 ? 23.562 87.477 6.226 1.00 63.71 256 ILE C CA 1
ATOM 7425 C C . ILE C 1 268 ? 24.637 86.414 6.120 1.00 64.43 256 ILE C C 1
ATOM 7426 O O . ILE C 1 268 ? 25.375 86.344 5.146 1.00 63.47 256 ILE C O 1
ATOM 7431 N N . GLY C 1 269 ? 24.737 85.610 7.158 1.00 64.96 257 GLY C N 1
ATOM 7432 C CA . GLY C 1 269 ? 25.758 84.604 7.227 1.00 64.39 257 GLY C CA 1
ATOM 7433 C C . GLY C 1 269 ? 25.160 83.227 7.124 1.00 64.03 257 GLY C C 1
ATOM 7434 O O . GLY C 1 269 ? 24.243 82.867 7.859 1.00 63.40 257 GLY C O 1
ATOM 7435 N N . VAL C 1 270 ? 25.701 82.450 6.205 1.00 65.31 258 VAL C N 1
ATOM 7436 C CA . VAL C 1 270 ? 25.340 81.060 6.074 1.00 66.30 258 VAL C CA 1
ATOM 7437 C C . VAL C 1 270 ? 26.663 80.355 5.940 1.00 66.22 258 VAL C C 1
ATOM 7438 O O . VAL C 1 270 ? 27.031 79.919 4.853 1.00 67.00 258 VAL C O 1
ATOM 7442 N N . SER C 1 271 ? 27.391 80.281 7.051 1.00 65.41 259 SER C N 1
ATOM 7443 C CA . SER C 1 271 ? 28.798 79.903 7.012 1.00 64.64 259 SER C CA 1
ATOM 7444 C C . SER C 1 271 ? 29.237 79.168 8.274 1.00 64.27 259 SER C C 1
ATOM 7445 O O . SER C 1 271 ? 28.775 78.068 8.506 1.00 66.46 259 SER C O 1
ATOM 7448 N N . ARG C 1 272 ? 30.111 79.749 9.086 1.00 64.54 260 ARG C N 1
ATOM 7449 C CA . ARG C 1 272 ? 30.688 79.033 10.229 1.00 66.60 260 ARG C CA 1
ATOM 7450 C C . ARG C 1 272 ? 30.403 79.762 11.536 1.00 65.11 260 ARG C C 1
ATOM 7451 O O . ARG C 1 272 ? 29.879 80.864 11.541 1.00 66.85 260 ARG C O 1
ATOM 7459 N N . GLY C 1 273 ? 30.745 79.135 12.646 1.00 63.01 261 GLY C N 1
ATOM 7460 C CA . GLY C 1 273 ? 30.397 79.656 13.964 1.00 62.19 261 GLY C CA 1
ATOM 7461 C C . GLY C 1 273 ? 31.408 80.635 14.528 1.00 61.72 261 GLY C C 1
ATOM 7462 O O . GLY C 1 273 ? 32.606 80.537 14.235 1.00 59.52 261 GLY C O 1
ATOM 7463 N N . ASN C 1 274 ? 30.913 81.584 15.331 1.00 62.44 262 ASN C N 1
ATOM 7464 C CA . ASN C 1 274 ? 31.742 82.606 16.029 1.00 62.25 262 ASN C CA 1
ATOM 7465 C C . ASN C 1 274 ? 32.854 83.235 15.165 1.00 61.26 262 ASN C C 1
ATOM 7466 O O . ASN C 1 274 ? 34.041 83.188 15.491 1.00 63.96 262 ASN C O 1
ATOM 7471 N N . ILE C 1 275 ? 32.413 83.855 14.083 1.00 59.85 263 ILE C N 1
ATOM 7472 C CA . ILE C 1 275 ? 33.255 84.465 13.088 1.00 61.11 263 ILE C CA 1
ATOM 7473 C C . ILE C 1 275 ? 33.146 85.991 13.064 1.00 62.54 263 ILE C C 1
ATOM 7474 O O . ILE C 1 275 ? 34.090 86.691 12.674 1.00 64.06 263 ILE C O 1
ATOM 7479 N N . LEU C 1 276 ? 31.991 86.509 13.453 1.00 63.57 264 LEU C N 1
ATOM 7480 C CA . LEU C 1 276 ? 31.761 87.950 13.479 1.00 62.61 264 LEU C CA 1
ATOM 7481 C C . LEU C 1 276 ? 32.021 88.502 14.897 1.00 61.80 264 LEU C C 1
ATOM 7482 O O . LEU C 1 276 ? 31.277 88.205 15.831 1.00 61.67 264 LEU C O 1
ATOM 7487 N N . LYS C 1 277 ? 33.092 89.289 15.049 1.00 61.13 265 LYS C N 1
ATOM 7488 C CA . LYS C 1 277 ? 33.480 89.858 16.352 1.00 60.03 265 LYS C CA 1
ATOM 7489 C C . LYS C 1 277 ? 32.495 90.949 16.758 1.00 60.46 265 LYS C C 1
ATOM 7490 O O . LYS C 1 277 ? 32.142 91.806 15.949 1.00 60.52 265 LYS C O 1
ATOM 7492 N N . PRO C 1 278 ? 32.008 90.897 17.988 1.00 60.63 266 PRO C N 1
ATOM 7493 C CA . PRO C 1 278 ? 31.043 91.895 18.458 1.00 61.19 266 PRO C CA 1
ATOM 7494 C C . PRO C 1 278 ? 31.414 93.360 18.150 1.00 61.50 266 PRO C C 1
ATOM 7495 O O . PRO C 1 278 ? 30.553 94.118 17.702 1.00 61.25 266 PRO C O 1
ATOM 7499 N N . GLU C 1 279 ? 32.667 93.756 18.349 1.00 61.47 267 GLU C N 1
ATOM 7500 C CA . GLU C 1 279 ? 33.036 95.140 18.082 1.00 61.45 267 GLU C CA 1
ATOM 7501 C C . GLU C 1 279 ? 32.826 95.569 16.608 1.00 61.16 267 GLU C C 1
ATOM 7502 O O . GLU C 1 279 ? 32.574 96.739 16.341 1.00 62.31 267 GLU C O 1
ATOM 7508 N N . TRP C 1 280 ? 32.864 94.646 15.657 1.00 60.33 268 TRP C N 1
ATOM 7509 C CA . TRP C 1 280 ? 32.603 95.035 14.257 1.00 60.29 268 TRP C CA 1
ATOM 7510 C C . TRP C 1 280 ? 31.184 95.600 14.069 1.00 60.38 268 TRP C C 1
ATOM 7511 O O . TRP C 1 280 ? 30.966 96.454 13.205 1.00 60.06 268 TRP C O 1
ATOM 7522 N N . ILE C 1 281 ? 30.233 95.136 14.884 1.00 60.09 269 ILE C N 1
ATOM 7523 C CA . ILE C 1 281 ? 28.852 95.630 14.832 1.00 60.90 269 ILE C CA 1
ATOM 7524 C C . ILE C 1 281 ? 28.785 97.160 14.929 1.00 62.95 269 ILE C C 1
ATOM 7525 O O . ILE C 1 281 ? 28.015 97.824 14.220 1.00 63.00 269 ILE C O 1
ATOM 7530 N N . LYS C 1 282 ? 29.624 97.712 15.797 1.00 64.28 270 LYS C N 1
ATOM 7531 C CA . LYS C 1 282 ? 29.647 99.141 16.030 1.00 63.61 270 LYS C CA 1
ATOM 7532 C C . LYS C 1 282 ? 30.154 99.902 14.806 1.00 65.87 270 LYS C C 1
ATOM 7533 O O . LYS C 1 282 ? 29.960 101.114 14.736 1.00 67.56 270 LYS C O 1
ATOM 7534 N N . LYS C 1 283 ? 30.802 99.210 13.856 1.00 66.03 271 LYS C N 1
ATOM 7535 C CA . LYS C 1 283 ? 31.331 99.843 12.646 1.00 64.13 271 LYS C CA 1
ATOM 7536 C C . LYS C 1 283 ? 30.378 99.686 11.478 1.00 63.26 271 LYS C C 1
ATOM 7537 O O . LYS C 1 283 ? 30.593 100.245 10.420 1.00 62.47 271 LYS C O 1
ATOM 7546 N N . SER C 1 285 ? 26.402 100.217 9.937 1.00 64.62 273 SER C N 1
ATOM 7547 C CA . SER C 1 285 ? 25.565 101.420 9.990 1.00 65.06 273 SER C CA 1
ATOM 7548 C C . SER C 1 285 ? 24.626 101.378 11.198 1.00 63.84 273 SER C C 1
ATOM 7549 O O . SER C 1 285 ? 24.642 100.421 11.976 1.00 63.97 273 SER C O 1
ATOM 7552 N N . ARG C 1 286 ? 23.840 102.438 11.365 1.00 65.11 274 ARG C N 1
ATOM 7553 C CA . ARG C 1 286 ? 22.863 102.522 12.451 1.00 65.53 274 ARG C CA 1
ATOM 7554 C C . ARG C 1 286 ? 21.742 101.488 12.227 1.00 66.91 274 ARG C C 1
ATOM 7555 O O . ARG C 1 286 ? 21.425 101.131 11.088 1.00 66.93 274 ARG C O 1
ATOM 7558 N N . LYS C 1 287 ? 21.180 100.998 13.331 1.00 67.48 275 LYS C N 1
ATOM 7559 C CA . LYS C 1 287 ? 20.133 99.963 13.333 1.00 66.98 275 LYS C CA 1
ATOM 7560 C C . LYS C 1 287 ? 20.468 98.755 12.412 1.00 64.27 275 LYS C C 1
ATOM 7561 O O . LYS C 1 287 ? 19.722 98.389 11.506 1.00 62.59 275 LYS C O 1
ATOM 7564 N N . PRO C 1 288 ? 21.589 98.111 12.705 1.00 62.72 276 PRO C N 1
ATOM 7565 C CA . PRO C 1 288 ? 22.125 97.075 11.863 1.00 61.88 276 PRO C CA 1
ATOM 7566 C C . PRO C 1 288 ? 21.421 95.754 12.119 1.00 62.87 276 PRO C C 1
ATOM 7567 O O . PRO C 1 288 ? 21.009 95.483 13.249 1.00 64.46 276 PRO C O 1
ATOM 7571 N N . VAL C 1 289 ? 21.298 94.941 11.072 1.00 62.59 277 VAL C N 1
ATOM 7572 C CA . VAL C 1 289 ? 20.563 93.677 11.132 1.00 62.67 277 VAL C CA 1
ATOM 7573 C C . VAL C 1 289 ? 21.510 92.502 10.866 1.00 62.66 277 VAL C C 1
ATOM 7574 O O . VAL C 1 289 ? 22.312 92.518 9.912 1.00 63.98 277 VAL C O 1
ATOM 7578 N N . ILE C 1 290 ? 21.396 91.488 11.714 1.00 60.91 278 ILE C N 1
ATOM 7579 C CA . ILE C 1 290 ? 22.314 90.369 11.732 1.00 61.38 278 ILE C CA 1
ATOM 7580 C C . ILE C 1 290 ? 21.532 89.065 11.577 1.00 63.08 278 ILE C C 1
ATOM 7581 O O . ILE C 1 290 ? 20.866 88.654 12.524 1.00 64.70 278 ILE C O 1
ATOM 7586 N N . PHE C 1 291 ? 21.589 88.428 10.404 1.00 63.04 279 PHE C N 1
ATOM 7587 C CA . PHE C 1 291 ? 21.061 87.072 10.236 1.00 62.22 279 PHE C CA 1
ATOM 7588 C C . PHE C 1 291 ? 22.260 86.163 10.341 1.00 63.32 279 PHE C C 1
ATOM 7589 O O . PHE C 1 291 ? 23.033 86.052 9.407 1.00 64.22 279 PHE C O 1
ATOM 7597 N N . ALA C 1 292 ? 22.427 85.515 11.480 1.00 63.11 280 ALA C N 1
ATOM 7598 C CA . ALA C 1 292 ? 23.571 84.635 11.688 1.00 63.64 280 ALA C CA 1
ATOM 7599 C C . ALA C 1 292 ? 23.054 83.199 11.693 1.00 63.59 280 ALA C C 1
ATOM 7600 O O . ALA C 1 292 ? 22.706 82.639 12.753 1.00 64.56 280 ALA C O 1
ATOM 7602 N N . LEU C 1 293 ? 23.013 82.624 10.488 1.00 63.27 281 LEU C N 1
ATOM 7603 C CA . LEU C 1 293 ? 22.299 81.376 10.234 1.00 62.89 281 LEU C CA 1
ATOM 7604 C C . LEU C 1 293 ? 23.171 80.112 10.192 1.00 63.49 281 LEU C C 1
ATOM 7605 O O . LEU C 1 293 ? 22.645 79.009 10.001 1.00 63.87 281 LEU C O 1
ATOM 7610 N N . ALA C 1 294 ? 24.488 80.254 10.388 1.00 64.11 282 ALA C N 1
ATOM 7611 C CA . ALA C 1 294 ? 25.370 79.071 10.444 1.00 64.77 282 ALA C CA 1
ATOM 7612 C C . ALA C 1 294 ? 24.778 78.031 11.397 1.00 65.18 282 ALA C C 1
ATOM 7613 O O . ALA C 1 294 ? 24.323 78.350 12.518 1.00 67.19 282 ALA C O 1
ATOM 7615 N N . ASN C 1 295 ? 24.789 76.790 10.929 1.00 67.14 283 ASN C N 1
ATOM 7616 C CA . ASN C 1 295 ? 24.286 75.687 11.704 1.00 69.90 283 ASN C CA 1
ATOM 7617 C C . ASN C 1 295 ? 25.423 74.740 12.023 1.00 68.29 283 ASN C C 1
ATOM 7618 O O . ASN C 1 295 ? 26.186 74.385 11.127 1.00 67.63 283 ASN C O 1
ATOM 7623 N N . PRO C 1 296 ? 25.526 74.294 13.279 1.00 66.80 284 PRO C N 1
ATOM 7624 C CA . PRO C 1 296 ? 24.589 74.626 14.361 1.00 66.25 284 PRO C CA 1
ATOM 7625 C C . PRO C 1 296 ? 24.955 75.821 15.262 1.00 66.54 284 PRO C C 1
ATOM 7626 O O . PRO C 1 296 ? 24.110 76.251 16.044 1.00 68.11 284 PRO C O 1
ATOM 7630 N N . VAL C 1 297 ? 26.187 76.330 15.175 1.00 64.95 285 VAL C N 1
ATOM 7631 C CA . VAL C 1 297 ? 26.619 77.514 15.930 1.00 63.68 285 VAL C CA 1
ATOM 7632 C C . VAL C 1 297 ? 26.540 78.756 15.024 1.00 64.98 285 VAL C C 1
ATOM 7633 O O . VAL C 1 297 ? 27.195 78.781 13.988 1.00 69.41 285 VAL C O 1
ATOM 7637 N N . PRO C 1 298 ? 25.779 79.784 15.403 1.00 64.08 286 PRO C N 1
ATOM 7638 C CA . PRO C 1 298 ? 25.715 81.008 14.601 1.00 63.63 286 PRO C CA 1
ATOM 7639 C C . PRO C 1 298 ? 27.057 81.728 14.466 1.00 64.52 286 PRO C C 1
ATOM 7640 O O . PRO C 1 298 ? 27.970 81.508 15.253 1.00 64.86 286 PRO C O 1
ATOM 7644 N N . GLU C 1 299 ? 27.147 82.586 13.456 1.00 64.95 287 GLU C N 1
ATOM 7645 C CA . GLU C 1 299 ? 28.344 83.386 13.191 1.00 64.21 287 GLU C CA 1
ATOM 7646 C C . GLU C 1 299 ? 28.720 84.266 14.367 1.00 62.70 287 GLU C C 1
ATOM 7647 O O . GLU C 1 299 ? 29.888 84.613 14.529 1.00 60.83 287 GLU C O 1
ATOM 7653 N N . ILE C 1 300 ? 27.721 84.671 15.144 1.00 61.16 288 ILE C N 1
ATOM 7654 C CA . ILE C 1 300 ? 27.959 85.351 16.403 1.00 60.50 288 ILE C CA 1
ATOM 7655 C C . ILE C 1 300 ? 26.848 84.922 17.362 1.00 60.79 288 ILE C C 1
ATOM 7656 O O . ILE C 1 300 ? 25.748 84.606 16.927 1.00 61.44 288 ILE C O 1
ATOM 7661 N N . ASP C 1 301 ? 27.144 84.868 18.653 1.00 61.08 289 ASP C N 1
ATOM 7662 C CA . ASP C 1 301 ? 26.124 84.577 19.655 1.00 62.57 289 ASP C CA 1
ATOM 7663 C C . ASP C 1 301 ? 25.055 85.687 19.599 1.00 63.92 289 ASP C C 1
ATOM 7664 O O . ASP C 1 301 ? 25.403 86.868 19.562 1.00 65.91 289 ASP C O 1
ATOM 7669 N N . PRO C 1 302 ? 23.768 85.323 19.571 1.00 64.87 290 PRO C N 1
ATOM 7670 C CA . PRO C 1 302 ? 22.682 86.327 19.449 1.00 64.67 290 PRO C CA 1
ATOM 7671 C C . PRO C 1 302 ? 22.592 87.367 20.584 1.00 63.65 290 PRO C C 1
ATOM 7672 O O . PRO C 1 302 ? 22.410 88.550 20.309 1.00 64.86 290 PRO C O 1
ATOM 7676 N N . GLU C 1 303 ? 22.706 86.936 21.839 1.00 62.60 291 GLU C N 1
ATOM 7677 C CA . GLU C 1 303 ? 22.645 87.864 22.973 1.00 61.53 291 GLU C CA 1
ATOM 7678 C C . GLU C 1 303 ? 23.807 88.832 22.866 1.00 62.00 291 GLU C C 1
ATOM 7679 O O . GLU C 1 303 ? 23.616 90.035 22.930 1.00 61.40 291 GLU C O 1
ATOM 7680 N N . LEU C 1 304 ? 24.997 88.292 22.633 1.00 61.99 292 LEU C N 1
ATOM 7681 C CA . LEU C 1 304 ? 26.212 89.082 22.433 1.00 62.20 292 LEU C CA 1
ATOM 7682 C C . LEU C 1 304 ? 26.037 90.161 21.338 1.00 62.70 292 LEU C C 1
ATOM 7683 O O . LEU C 1 304 ? 26.448 91.320 21.514 1.00 60.36 292 LEU C O 1
ATOM 7688 N N . ALA C 1 305 ? 25.427 89.777 20.216 1.00 64.33 293 ALA C N 1
ATOM 7689 C CA . ALA C 1 305 ? 25.135 90.721 19.128 1.00 65.11 293 ALA C CA 1
ATOM 7690 C C . ALA C 1 305 ? 24.165 91.819 19.569 1.00 64.22 293 ALA C C 1
ATOM 7691 O O . ALA C 1 305 ? 24.381 92.984 19.256 1.00 63.05 293 ALA C O 1
ATOM 7693 N N . ARG C 1 306 ? 23.102 91.439 20.284 1.00 64.30 294 ARG C N 1
ATOM 7694 C CA . ARG C 1 306 ? 22.174 92.410 20.875 1.00 65.55 294 ARG C CA 1
ATOM 7695 C C . ARG C 1 306 ? 22.954 93.379 21.760 1.00 63.11 294 ARG C C 1
ATOM 7696 O O . ARG C 1 306 ? 22.835 94.598 21.615 1.00 63.30 294 ARG C O 1
ATOM 7698 N N . GLU C 1 307 ? 23.789 92.821 22.637 1.00 60.80 295 GLU C N 1
ATOM 7699 C CA . GLU C 1 307 ? 24.606 93.606 23.574 1.00 61.25 295 GLU C CA 1
ATOM 7700 C C . GLU C 1 307 ? 25.514 94.601 22.869 1.00 60.93 295 GLU C C 1
ATOM 7701 O O . GLU C 1 307 ? 25.799 95.672 23.397 1.00 59.20 295 GLU C O 1
ATOM 7707 N N . ALA C 1 308 ? 25.996 94.221 21.692 1.00 62.69 296 ALA C N 1
ATOM 7708 C CA . ALA C 1 308 ? 26.944 95.040 20.954 1.00 64.12 296 ALA C CA 1
ATOM 7709 C C . ALA C 1 308 ? 26.240 96.069 20.077 1.00 64.54 296 ALA C C 1
ATOM 7710 O O . ALA C 1 308 ? 26.902 96.834 19.388 1.00 68.60 296 ALA C O 1
ATOM 7712 N N . GLY C 1 309 ? 24.906 96.071 20.079 1.00 62.90 297 GLY C N 1
ATOM 7713 C CA . GLY C 1 309 ? 24.129 97.090 19.374 1.00 62.25 297 GLY C CA 1
ATOM 7714 C C . GLY C 1 309 ? 23.275 96.631 18.197 1.00 63.57 297 GLY C C 1
ATOM 7715 O O . GLY C 1 309 ? 22.708 97.469 17.505 1.00 65.60 297 GLY C O 1
ATOM 7716 N N . ALA C 1 310 ? 23.155 95.322 17.964 1.00 63.81 298 ALA C N 1
ATOM 7717 C CA . ALA C 1 310 ? 22.314 94.816 16.874 1.00 63.79 298 ALA C CA 1
ATOM 7718 C C . ALA C 1 310 ? 20.851 95.236 17.060 1.00 64.55 298 ALA C C 1
ATOM 7719 O O . ALA C 1 310 ? 20.307 95.121 18.153 1.00 65.28 298 ALA C O 1
ATOM 7721 N N . PHE C 1 311 ? 20.230 95.741 15.996 1.00 66.17 299 PHE C N 1
ATOM 7722 C CA . PHE C 1 311 ? 18.824 96.160 16.038 1.00 64.69 299 PHE C CA 1
ATOM 7723 C C . PHE C 1 311 ? 17.904 94.940 15.884 1.00 65.25 299 PHE C C 1
ATOM 7724 O O . PHE C 1 311 ? 16.880 94.855 16.566 1.00 66.75 299 PHE C O 1
ATOM 7732 N N . ILE C 1 312 ? 18.282 93.997 15.014 1.00 65.03 300 ILE C N 1
ATOM 7733 C CA . ILE C 1 312 ? 17.538 92.747 14.819 1.00 63.55 300 ILE C CA 1
ATOM 7734 C C . ILE C 1 312 ? 18.516 91.585 14.617 1.00 63.69 300 ILE C C 1
ATOM 7735 O O . ILE C 1 312 ? 19.499 91.697 13.870 1.00 65.03 300 ILE C O 1
ATOM 7740 N N . VAL C 1 313 ? 18.228 90.465 15.270 1.00 61.96 301 VAL C N 1
ATOM 7741 C CA . VAL C 1 313 ? 19.068 89.285 15.180 1.00 62.64 301 VAL C CA 1
ATOM 7742 C C . VAL C 1 313 ? 18.216 88.077 14.830 1.00 62.96 301 VAL C C 1
ATOM 7743 O O . VAL C 1 313 ? 17.168 87.837 15.442 1.00 62.12 301 VAL C O 1
ATOM 7747 N N . ALA C 1 314 ? 18.682 87.308 13.858 1.00 62.91 302 ALA C N 1
ATOM 7748 C CA . ALA C 1 314 ? 17.993 86.100 13.464 1.00 63.67 302 ALA C CA 1
ATOM 7749 C C . ALA C 1 314 ? 19.002 84.978 13.325 1.00 62.61 302 ALA C C 1
ATOM 7750 O O . ALA C 1 314 ? 20.153 85.217 12.970 1.00 60.68 302 ALA C O 1
ATOM 7752 N N . THR C 1 315 ? 18.576 83.755 13.621 1.00 63.70 303 THR C N 1
ATOM 7753 C CA . THR C 1 315 ? 19.429 82.588 13.425 1.00 63.48 303 THR C CA 1
ATOM 7754 C C . THR C 1 315 ? 18.664 81.471 12.781 1.00 64.01 303 THR C C 1
ATOM 7755 O O . THR C 1 315 ? 17.459 81.562 12.530 1.00 63.88 303 THR C O 1
ATOM 7759 N N . GLY C 1 316 ? 19.400 80.392 12.559 1.00 65.23 304 GLY C N 1
ATOM 7760 C CA . GLY C 1 316 ? 18.839 79.153 12.112 1.00 65.58 304 GLY C CA 1
ATOM 7761 C C . GLY C 1 316 ? 18.297 78.277 13.209 1.00 66.09 304 GLY C C 1
ATOM 7762 O O . GLY C 1 316 ? 17.704 77.278 12.873 1.00 67.92 304 GLY C O 1
ATOM 7763 N N . ARG C 1 317 ? 18.472 78.621 14.493 1.00 66.60 305 ARG C N 1
ATOM 7764 C CA . ARG C 1 317 ? 18.004 77.727 15.596 1.00 66.82 305 ARG C CA 1
ATOM 7765 C C . ARG C 1 317 ? 16.642 78.104 16.224 1.00 66.85 305 ARG C C 1
ATOM 7766 O O . ARG C 1 317 ? 16.200 79.262 16.152 1.00 68.82 305 ARG C O 1
ATOM 7774 N N . SER C 1 318 ? 15.982 77.093 16.800 1.00 65.94 306 SER C N 1
ATOM 7775 C CA . SER C 1 318 ? 14.684 77.243 17.504 1.00 65.25 306 SER C CA 1
ATOM 7776 C C . SER C 1 318 ? 14.866 77.790 18.928 1.00 65.42 306 SER C C 1
ATOM 7777 O O . SER C 1 318 ? 13.951 78.332 19.545 1.00 65.81 306 SER C O 1
ATOM 7780 N N . ASP C 1 319 ? 16.075 77.593 19.429 1.00 65.74 307 ASP C N 1
ATOM 7781 C CA . ASP C 1 319 ? 16.661 78.262 20.587 1.00 65.31 307 ASP C CA 1
ATOM 7782 C C . ASP C 1 319 ? 16.381 79.770 20.758 1.00 66.28 307 ASP C C 1
ATOM 7783 O O . ASP C 1 319 ? 16.360 80.272 21.883 1.00 68.10 307 ASP C O 1
ATOM 7788 N N . HIS C 1 320 ? 16.223 80.493 19.651 1.00 63.92 308 HIS C N 1
ATOM 7789 C CA . HIS C 1 320 ? 16.216 81.948 19.687 1.00 64.34 308 HIS C CA 1
ATOM 7790 C C . HIS C 1 320 ? 15.053 82.483 18.867 1.00 63.20 308 HIS C C 1
ATOM 7791 O O . HIS C 1 320 ? 14.519 81.775 18.023 1.00 63.31 308 HIS C O 1
ATOM 7798 N N . PRO C 1 321 ? 14.672 83.735 19.096 1.00 63.52 309 PRO C N 1
ATOM 7799 C CA . PRO C 1 321 ? 13.682 84.388 18.247 1.00 62.86 309 PRO C CA 1
ATOM 7800 C C . PRO C 1 321 ? 14.176 84.496 16.809 1.00 63.07 309 PRO C C 1
ATOM 7801 O O . PRO C 1 321 ? 15.386 84.423 16.547 1.00 63.35 309 PRO C O 1
ATOM 7805 N N . ASN C 1 322 ? 13.228 84.673 15.895 1.00 60.49 310 ASN C N 1
ATOM 7806 C CA . ASN C 1 322 ? 13.531 84.851 14.499 1.00 60.54 310 ASN C CA 1
ATOM 7807 C C . ASN C 1 322 ? 14.297 83.623 13.929 1.00 62.50 310 ASN C C 1
ATOM 7808 O O . ASN C 1 322 ? 15.449 83.759 13.486 1.00 65.81 310 ASN C O 1
ATOM 7813 N N . GLN C 1 323 ? 13.678 82.428 13.945 1.00 62.40 311 GLN C N 1
ATOM 7814 C CA . GLN C 1 323 ? 14.264 81.261 13.271 1.00 63.87 311 GLN C CA 1
ATOM 7815 C C . GLN C 1 323 ? 13.924 81.233 11.764 1.00 65.03 311 GLN C C 1
ATOM 7816 O O . GLN C 1 323 ? 12.783 81.028 11.337 1.00 66.24 311 GLN C O 1
ATOM 7822 N N . VAL C 1 324 ? 14.951 81.457 10.962 1.00 66.03 312 VAL C N 1
ATOM 7823 C CA . VAL C 1 324 ? 14.809 81.414 9.520 1.00 66.48 312 VAL C CA 1
ATOM 7824 C C . VAL C 1 324 ? 14.923 79.945 9.171 1.00 66.54 312 VAL C C 1
ATOM 7825 O O . VAL C 1 324 ? 16.010 79.384 9.261 1.00 69.13 312 VAL C O 1
ATOM 7829 N N . ASN C 1 325 ? 13.814 79.303 8.809 1.00 68.05 313 ASN C N 1
ATOM 7830 C CA . ASN C 1 325 ? 13.897 77.884 8.477 1.00 68.20 313 ASN C CA 1
ATOM 7831 C C . ASN C 1 325 ? 13.088 77.496 7.230 1.00 66.90 313 ASN C C 1
ATOM 7832 O O . ASN C 1 325 ? 11.953 77.964 7.048 1.00 65.36 313 ASN C O 1
ATOM 7837 N N . ASN C 1 326 ? 13.721 76.680 6.373 1.00 66.43 314 ASN C N 1
ATOM 7838 C CA . ASN C 1 326 ? 13.165 76.221 5.092 1.00 66.69 314 ASN C CA 1
ATOM 7839 C C . ASN C 1 326 ? 11.768 75.676 5.178 1.00 64.69 314 ASN C C 1
ATOM 7840 O O . ASN C 1 326 ? 11.017 75.728 4.211 1.00 65.15 314 ASN C O 1
ATOM 7845 N N . LEU C 1 327 ? 11.430 75.145 6.342 1.00 62.55 315 LEU C N 1
ATOM 7846 C CA . LEU C 1 327 ? 10.125 74.550 6.566 1.00 62.66 315 LEU C CA 1
ATOM 7847 C C . LEU C 1 327 ? 8.980 75.510 6.287 1.00 62.95 315 LEU C C 1
ATOM 7848 O O . LEU C 1 327 ? 7.909 75.063 5.914 1.00 65.08 315 LEU C O 1
ATOM 7853 N N . LEU C 1 328 ? 9.190 76.814 6.439 1.00 62.42 316 LEU C N 1
ATOM 7854 C CA . LEU C 1 328 ? 8.153 77.766 6.102 1.00 63.14 316 LEU C CA 1
ATOM 7855 C C . LEU C 1 328 ? 7.852 77.775 4.611 1.00 63.23 316 LEU C C 1
ATOM 7856 O O . LEU C 1 328 ? 6.788 78.204 4.208 1.00 64.10 316 LEU C O 1
ATOM 7861 N N . ALA C 1 329 ? 8.781 77.287 3.795 1.00 62.96 317 ALA C N 1
ATOM 7862 C CA . ALA C 1 329 ? 8.739 77.486 2.341 1.00 63.34 317 ALA C CA 1
ATOM 7863 C C . ALA C 1 329 ? 8.378 76.251 1.517 1.00 62.95 317 ALA C C 1
ATOM 7864 O O . ALA C 1 329 ? 7.479 76.283 0.663 1.00 62.93 317 ALA C O 1
ATOM 7866 N N . PHE C 1 330 ? 9.091 75.170 1.748 1.00 62.27 318 PHE C N 1
ATOM 7867 C CA . PHE C 1 330 ? 8.942 73.993 0.873 1.00 62.88 318 PHE C CA 1
ATOM 7868 C C . PHE C 1 330 ? 7.523 73.345 0.813 1.00 62.48 318 PHE C C 1
ATOM 7869 O O . PHE C 1 330 ? 7.098 72.923 -0.261 1.00 63.01 318 PHE C O 1
ATOM 7877 N N . PRO C 1 331 ? 6.777 73.239 1.906 1.00 60.60 319 PRO C N 1
ATOM 7878 C CA . PRO C 1 331 ? 5.492 72.632 1.785 1.00 61.61 319 PRO C CA 1
ATOM 7879 C C . PRO C 1 331 ? 4.645 73.359 0.765 1.00 61.85 319 PRO C C 1
ATOM 7880 O O . PRO C 1 331 ? 4.189 72.763 -0.211 1.00 62.25 319 PRO C O 1
ATOM 7884 N N . GLY C 1 332 ? 4.467 74.652 0.977 1.00 61.35 320 GLY C N 1
ATOM 7885 C CA . GLY C 1 332 ? 3.597 75.439 0.124 1.00 60.56 320 GLY C CA 1
ATOM 7886 C C . GLY C 1 332 ? 4.093 75.491 -1.306 1.00 60.88 320 GLY C C 1
ATOM 7887 O O . GLY C 1 332 ? 3.327 75.332 -2.247 1.00 61.53 320 GLY C O 1
ATOM 7888 N N . ILE C 1 333 ? 5.391 75.686 -1.466 1.00 60.20 321 ILE C N 1
ATOM 7889 C CA . ILE C 1 333 ? 5.947 75.855 -2.775 1.00 61.40 321 ILE C CA 1
ATOM 7890 C C . ILE C 1 333 ? 5.762 74.587 -3.573 1.00 62.73 321 ILE C C 1
ATOM 7891 O O . ILE C 1 333 ? 5.375 74.642 -4.739 1.00 64.90 321 ILE C O 1
ATOM 7904 N N . LYS C 1 335 ? 3.671 72.078 -3.037 1.00 61.98 323 LYS C N 1
ATOM 7905 C CA . LYS C 1 335 ? 2.284 71.765 -3.272 1.00 61.83 323 LYS C CA 1
ATOM 7906 C C . LYS C 1 335 ? 1.769 72.578 -4.461 1.00 62.06 323 LYS C C 1
ATOM 7907 O O . LYS C 1 335 ? 1.164 72.033 -5.390 1.00 61.69 323 LYS C O 1
ATOM 7913 N N . GLY C 1 336 ? 2.039 73.878 -4.449 1.00 62.11 324 GLY C N 1
ATOM 7914 C CA . GLY C 1 336 ? 1.590 74.732 -5.533 1.00 62.84 324 GLY C CA 1
ATOM 7915 C C . GLY C 1 336 ? 2.179 74.272 -6.860 1.00 62.65 324 GLY C C 1
ATOM 7916 O O . GLY C 1 336 ? 1.464 74.095 -7.842 1.00 64.19 324 GLY C O 1
ATOM 7917 N N . ALA C 1 337 ? 3.483 74.038 -6.869 1.00 61.32 325 ALA C N 1
ATOM 7918 C CA . ALA C 1 337 ? 4.208 73.734 -8.097 1.00 62.07 325 ALA C CA 1
ATOM 7919 C C . ALA C 1 337 ? 3.784 72.431 -8.731 1.00 62.66 325 ALA C C 1
ATOM 7920 O O . ALA C 1 337 ? 3.720 72.330 -9.953 1.00 66.03 325 ALA C O 1
ATOM 7922 N N . VAL C 1 338 ? 3.522 71.424 -7.907 1.00 61.24 326 VAL C N 1
ATOM 7923 C CA . VAL C 1 338 ? 3.149 70.132 -8.442 1.00 59.86 326 VAL C CA 1
ATOM 7924 C C . VAL C 1 338 ? 1.763 70.218 -9.018 1.00 61.48 326 VAL C C 1
ATOM 7925 O O . VAL C 1 338 ? 1.485 69.593 -10.031 1.00 62.43 326 VAL C O 1
ATOM 7929 N N . GLU C 1 339 ? 0.901 70.992 -8.366 1.00 62.17 327 GLU C N 1
ATOM 7930 C CA . GLU C 1 339 ? -0.452 71.168 -8.809 1.00 63.64 327 GLU C CA 1
ATOM 7931 C C . GLU C 1 339 ? -0.488 71.885 -10.139 1.00 64.09 327 GLU C C 1
ATOM 7932 O O . GLU C 1 339 ? -1.205 71.473 -11.032 1.00 65.08 327 GLU C O 1
ATOM 7938 N N . LYS C 1 340 ? 0.296 72.957 -10.263 1.00 65.90 328 LYS C N 1
ATOM 7939 C CA . LYS C 1 340 ? 0.415 73.711 -11.527 1.00 66.30 328 LYS C CA 1
ATOM 7940 C C . LYS C 1 340 ? 1.117 72.902 -12.601 1.00 65.85 328 LYS C C 1
ATOM 7941 O O . LYS C 1 340 ? 0.986 73.178 -13.771 1.00 66.41 328 LYS C O 1
ATOM 7943 N N . ARG C 1 341 ? 1.880 71.904 -12.195 1.00 66.36 329 ARG C N 1
ATOM 7944 C CA . ARG C 1 341 ? 2.553 70.998 -13.122 1.00 67.18 329 ARG C CA 1
ATOM 7945 C C . ARG C 1 341 ? 3.639 71.649 -13.909 1.00 69.37 329 ARG C C 1
ATOM 7946 O O . ARG C 1 341 ? 4.295 70.980 -14.686 1.00 71.98 329 ARG C O 1
ATOM 7954 N N . SER C 1 342 ? 3.863 72.931 -13.714 1.00 71.15 330 SER C N 1
ATOM 7955 C CA . SER C 1 342 ? 4.918 73.587 -14.446 1.00 72.36 330 SER C CA 1
ATOM 7956 C C . SER C 1 342 ? 6.250 73.678 -13.671 1.00 69.83 330 SER C C 1
ATOM 7957 O O . SER C 1 342 ? 6.351 73.335 -12.469 1.00 69.91 330 SER C O 1
ATOM 7960 N N . LYS C 1 343 ? 7.260 74.128 -14.410 1.00 65.16 331 LYS C N 1
ATOM 7961 C CA . LYS C 1 343 ? 8.553 74.468 -13.862 1.00 63.51 331 LYS C CA 1
ATOM 7962 C C . LYS C 1 343 ? 8.404 75.591 -12.817 1.00 63.32 331 LYS C C 1
ATOM 7963 O O . LYS C 1 343 ? 7.620 76.514 -12.983 1.00 64.30 331 LYS C O 1
ATOM 7969 N N . ILE C 1 344 ? 9.162 75.502 -11.738 1.00 62.89 332 ILE C N 1
ATOM 7970 C CA . ILE C 1 344 ? 9.212 76.566 -10.742 1.00 62.19 332 ILE C CA 1
ATOM 7971 C C . ILE C 1 344 ? 9.887 77.833 -11.317 1.00 62.53 332 ILE C C 1
ATOM 7972 O O . ILE C 1 344 ? 11.002 77.748 -11.824 1.00 64.46 332 ILE C O 1
ATOM 7977 N N . THR C 1 345 ? 9.244 78.999 -11.197 1.00 62.10 333 THR C N 1
ATOM 7978 C CA . THR C 1 345 ? 9.739 80.239 -11.807 1.00 59.44 333 THR C CA 1
ATOM 7979 C C . THR C 1 345 ? 10.083 81.267 -10.758 1.00 60.56 333 THR C C 1
ATOM 7980 O O . THR C 1 345 ? 9.599 81.169 -9.612 1.00 61.14 333 THR C O 1
ATOM 7984 N N . LYS C 1 346 ? 10.874 82.270 -11.177 1.00 61.59 334 LYS C N 1
ATOM 7985 C CA . LYS C 1 346 ? 11.271 83.396 -10.327 1.00 62.98 334 LYS C CA 1
ATOM 7986 C C . LYS C 1 346 ? 10.007 84.027 -9.714 1.00 62.44 334 LYS C C 1
ATOM 7987 O O . LYS C 1 346 ? 9.935 84.197 -8.497 1.00 64.09 334 LYS C O 1
ATOM 7990 N N . ASN C 1 347 ? 9.000 84.304 -10.546 1.00 61.90 335 ASN C N 1
ATOM 7991 C CA . ASN C 1 347 ? 7.678 84.720 -10.091 1.00 61.88 335 ASN C CA 1
ATOM 7992 C C . ASN C 1 347 ? 7.123 83.956 -8.893 1.00 62.82 335 ASN C C 1
ATOM 7993 O O . ASN C 1 347 ? 6.697 84.536 -7.876 1.00 61.51 335 ASN C O 1
ATOM 8006 N N . LEU C 1 349 ? 8.602 81.875 -6.847 1.00 59.37 337 LEU C N 1
ATOM 8007 C CA . LEU C 1 349 ? 9.421 81.951 -5.663 1.00 60.66 337 LEU C CA 1
ATOM 8008 C C . LEU C 1 349 ? 9.230 83.271 -4.950 1.00 61.81 337 LEU C C 1
ATOM 8009 O O . LEU C 1 349 ? 9.177 83.293 -3.720 1.00 61.92 337 LEU C O 1
ATOM 8014 N N . LEU C 1 350 ? 9.105 84.369 -5.711 1.00 61.63 338 LEU C N 1
ATOM 8015 C CA . LEU C 1 350 ? 8.907 85.677 -5.111 1.00 61.79 338 LEU C CA 1
ATOM 8016 C C . LEU C 1 350 ? 7.532 85.807 -4.510 1.00 61.55 338 LEU C C 1
ATOM 8017 O O . LEU C 1 350 ? 7.391 86.446 -3.481 1.00 60.44 338 LEU C O 1
ATOM 8022 N N . SER C 1 351 ? 6.526 85.184 -5.121 1.00 61.94 339 SER C N 1
ATOM 8023 C CA . SER C 1 351 ? 5.189 85.084 -4.489 1.00 64.03 339 SER C CA 1
ATOM 8024 C C . SER C 1 351 ? 5.298 84.517 -3.092 1.00 64.40 339 SER C C 1
ATOM 8025 O O . SER C 1 351 ? 4.704 85.050 -2.142 1.00 63.47 339 SER C O 1
ATOM 8028 N N . ALA C 1 352 ? 6.062 83.428 -2.986 1.00 63.40 340 ALA C N 1
ATOM 8029 C CA . ALA C 1 352 ? 6.254 82.775 -1.708 1.00 64.03 340 ALA C CA 1
ATOM 8030 C C . ALA C 1 352 ? 6.956 83.694 -0.720 1.00 63.39 340 ALA C C 1
ATOM 8031 O O . ALA C 1 352 ? 6.580 83.763 0.446 1.00 63.14 340 ALA C O 1
ATOM 8033 N N . VAL C 1 353 ? 7.960 84.420 -1.186 1.00 62.79 341 VAL C N 1
ATOM 8034 C CA . VAL C 1 353 ? 8.656 85.339 -0.309 1.00 62.53 341 VAL C CA 1
ATOM 8035 C C . VAL C 1 353 ? 7.665 86.296 0.302 1.00 62.37 341 VAL C C 1
ATOM 8036 O O . VAL C 1 353 ? 7.637 86.465 1.505 1.00 62.80 341 VAL C O 1
ATOM 8040 N N . GLU C 1 354 ? 6.857 86.914 -0.552 1.00 63.71 342 GLU C N 1
ATOM 8041 C CA . GLU C 1 354 ? 5.872 87.932 -0.137 1.00 65.03 342 GLU C CA 1
ATOM 8042 C C . GLU C 1 354 ? 4.796 87.318 0.768 1.00 64.46 342 GLU C C 1
ATOM 8043 O O . GLU C 1 354 ? 4.359 87.928 1.739 1.00 65.81 342 GLU C O 1
ATOM 8049 N N . ALA C 1 355 ? 4.376 86.101 0.457 1.00 63.73 343 ALA C N 1
ATOM 8050 C CA . ALA C 1 355 ? 3.352 85.443 1.282 1.00 64.07 343 ALA C CA 1
ATOM 8051 C C . ALA C 1 355 ? 3.887 85.157 2.692 1.00 63.62 343 ALA C C 1
ATOM 8052 O O . ALA C 1 355 ? 3.196 85.409 3.667 1.00 63.81 343 ALA C O 1
ATOM 8054 N N . ILE C 1 356 ? 5.115 84.670 2.812 1.00 62.40 344 ILE C N 1
ATOM 8055 C CA . ILE C 1 356 ? 5.695 84.469 4.134 1.00 62.19 344 ILE C CA 1
ATOM 8056 C C . ILE C 1 356 ? 5.808 85.802 4.875 1.00 62.53 344 ILE C C 1
ATOM 8057 O O . ILE C 1 356 ? 5.473 85.884 6.045 1.00 61.77 344 ILE C O 1
ATOM 8062 N N . ALA C 1 357 ? 6.293 86.837 4.199 1.00 64.14 345 ALA C N 1
ATOM 8063 C CA . ALA C 1 357 ? 6.532 88.120 4.852 1.00 65.16 345 ALA C CA 1
ATOM 8064 C C . ALA C 1 357 ? 5.224 88.717 5.344 1.00 64.82 345 ALA C C 1
ATOM 8065 O O . ALA C 1 357 ? 5.168 89.262 6.433 1.00 66.01 345 ALA C O 1
ATOM 8067 N N . ARG C 1 358 ? 4.168 88.581 4.554 1.00 64.18 346 ARG C N 1
ATOM 8068 C CA . ARG C 1 358 ? 2.891 89.160 4.896 1.00 64.27 346 ARG C CA 1
ATOM 8069 C C . ARG C 1 358 ? 2.151 88.278 5.898 1.00 65.75 346 ARG C C 1
ATOM 8070 O O . ARG C 1 358 ? 1.099 88.657 6.394 1.00 64.67 346 ARG C O 1
ATOM 8072 N N . SER C 1 359 ? 2.721 87.122 6.226 1.00 67.44 347 SER C N 1
ATOM 8073 C CA . SER C 1 359 ? 2.081 86.189 7.141 1.00 67.55 347 SER C CA 1
ATOM 8074 C C . SER C 1 359 ? 2.192 86.573 8.612 1.00 68.11 347 SER C C 1
ATOM 8075 O O . SER C 1 359 ? 1.711 85.843 9.482 1.00 69.61 347 SER C O 1
ATOM 8078 N N . CYS C 1 360 ? 2.798 87.708 8.922 1.00 67.41 348 CYS C N 1
ATOM 8079 C CA . CYS C 1 360 ? 2.724 88.187 10.292 1.00 67.05 348 CYS C CA 1
ATOM 8080 C C . CYS C 1 360 ? 2.880 89.684 10.329 1.00 65.99 348 CYS C C 1
ATOM 8081 O O . CYS C 1 360 ? 3.161 90.306 9.310 1.00 68.03 348 CYS C O 1
ATOM 8084 N N . GLU C 1 361 ? 2.652 90.257 11.506 1.00 66.46 349 GLU C N 1
ATOM 8085 C CA . GLU C 1 361 ? 2.975 91.654 11.755 1.00 67.39 349 GLU C CA 1
ATOM 8086 C C . GLU C 1 361 ? 4.363 91.694 12.394 1.00 66.28 349 GLU C C 1
ATOM 8087 O O . GLU C 1 361 ? 4.538 91.283 13.544 1.00 65.20 349 GLU C O 1
ATOM 8093 N N . PRO C 1 362 ? 5.354 92.156 11.643 1.00 65.52 350 PRO C N 1
ATOM 8094 C CA . PRO C 1 362 ? 6.735 92.071 12.089 1.00 65.40 350 PRO C CA 1
ATOM 8095 C C . PRO C 1 362 ? 7.035 92.986 13.273 1.00 64.93 350 PRO C C 1
ATOM 8096 O O . PRO C 1 362 ? 6.536 94.095 13.347 1.00 65.76 350 PRO C O 1
ATOM 8100 N N . GLU C 1 363 ? 7.832 92.491 14.202 1.00 65.20 351 GLU C N 1
ATOM 8101 C CA . GLU C 1 363 ? 8.407 93.298 15.265 1.00 63.74 351 GLU C CA 1
ATOM 8102 C C . GLU C 1 363 ? 9.802 92.699 15.371 1.00 62.71 351 GLU C C 1
ATOM 8103 O O . GLU C 1 363 ? 10.068 91.661 14.761 1.00 60.99 351 GLU C O 1
ATOM 8104 N N . PRO C 1 364 ? 10.696 93.338 16.114 1.00 62.15 352 PRO C N 1
ATOM 8105 C CA . PRO C 1 364 ? 12.078 92.844 16.261 1.00 62.86 352 PRO C CA 1
ATOM 8106 C C . PRO C 1 364 ? 12.276 91.408 16.794 1.00 63.36 352 PRO C C 1
ATOM 8107 O O . PRO C 1 364 ? 13.197 90.726 16.323 1.00 62.57 352 PRO C O 1
ATOM 8111 N N . GLU C 1 365 ? 11.438 90.953 17.731 1.00 63.86 353 GLU C N 1
ATOM 8112 C CA . GLU C 1 365 ? 11.561 89.599 18.274 1.00 64.28 353 GLU C CA 1
ATOM 8113 C C . GLU C 1 365 ? 10.742 88.571 17.462 1.00 65.19 353 GLU C C 1
ATOM 8114 O O . GLU C 1 365 ? 10.791 87.366 17.729 1.00 65.65 353 GLU C O 1
ATOM 8120 N N . ARG C 1 366 ? 10.018 89.046 16.452 1.00 65.37 354 ARG C N 1
ATOM 8121 C CA . ARG C 1 366 ? 9.246 88.178 15.569 1.00 65.68 354 ARG C CA 1
ATOM 8122 C C . ARG C 1 366 ? 9.176 88.842 14.185 1.00 64.36 354 ARG C C 1
ATOM 8123 O O . ARG C 1 366 ? 8.233 89.595 13.913 1.00 64.24 354 ARG C O 1
ATOM 8131 N N . ILE C 1 367 ? 10.167 88.587 13.329 1.00 62.64 355 ILE C N 1
ATOM 8132 C CA . ILE C 1 367 ? 10.182 89.182 11.993 1.00 62.48 355 ILE C CA 1
ATOM 8133 C C . ILE C 1 367 ? 9.549 88.272 10.944 1.00 63.78 355 ILE C C 1
ATOM 8134 O O . ILE C 1 367 ? 9.281 88.715 9.835 1.00 65.20 355 ILE C O 1
ATOM 8139 N N . ILE C 1 368 ? 9.329 87.007 11.306 1.00 64.52 356 ILE C N 1
ATOM 8140 C CA . ILE C 1 368 ? 8.639 86.007 10.476 1.00 65.88 356 ILE C CA 1
ATOM 8141 C C . ILE C 1 368 ? 7.772 85.108 11.347 1.00 65.54 356 ILE C C 1
ATOM 8142 O O . ILE C 1 368 ? 7.986 85.012 12.548 1.00 67.39 356 ILE C O 1
ATOM 8147 N N . PRO C 1 369 ? 6.833 84.401 10.743 1.00 65.38 357 PRO C N 1
ATOM 8148 C CA . PRO C 1 369 ? 6.036 83.445 11.479 1.00 64.20 357 PRO C CA 1
ATOM 8149 C C . PRO C 1 369 ? 6.831 82.194 11.880 1.00 63.76 357 PRO C C 1
ATOM 8150 O O . PRO C 1 369 ? 7.931 81.973 11.387 1.00 63.00 357 PRO C O 1
ATOM 8154 N N . GLU C 1 370 ? 6.266 81.406 12.786 1.00 64.63 358 GLU C N 1
ATOM 8155 C CA . GLU C 1 370 ? 6.799 80.099 13.139 1.00 65.84 358 GLU C CA 1
ATOM 8156 C C . GLU C 1 370 ? 6.234 79.110 12.118 1.00 66.55 358 GLU C C 1
ATOM 8157 O O . GLU C 1 370 ? 5.185 79.377 11.533 1.00 69.09 358 GLU C O 1
ATOM 8160 N N . ALA C 1 371 ? 6.905 77.975 11.932 1.00 66.01 359 ALA C N 1
ATOM 8161 C CA . ALA C 1 371 ? 6.494 76.961 10.954 1.00 65.70 359 ALA C CA 1
ATOM 8162 C C . ALA C 1 371 ? 5.244 76.164 11.345 1.00 66.45 359 ALA C C 1
ATOM 8163 O O . ALA C 1 371 ? 4.591 75.584 10.471 1.00 68.80 359 ALA C O 1
ATOM 8165 N N . PHE C 1 372 ? 4.892 76.138 12.626 1.00 65.85 360 PHE C N 1
ATOM 8166 C CA . PHE C 1 372 ? 3.654 75.472 13.027 1.00 67.03 360 PHE C CA 1
ATOM 8167 C C . PHE C 1 372 ? 2.424 76.361 12.855 1.00 68.28 360 PHE C C 1
ATOM 8168 O O . PHE C 1 372 ? 1.308 75.938 13.147 1.00 70.12 360 PHE C O 1
ATOM 8176 N N . ASP C 1 373 ? 2.612 77.580 12.368 1.00 68.74 361 ASP C N 1
ATOM 8177 C CA . ASP C 1 373 ? 1.491 78.407 11.997 1.00 69.23 361 ASP C CA 1
ATOM 8178 C C . ASP C 1 373 ? 1.012 77.957 10.612 1.00 67.32 361 ASP C C 1
ATOM 8179 O O . ASP C 1 373 ? 1.611 78.276 9.596 1.00 69.09 361 ASP C O 1
ATOM 8192 N N . LYS C 1 375 ? -1.433 78.789 8.782 1.00 65.20 363 LYS C N 1
ATOM 8193 C CA . LYS C 1 375 ? -1.786 79.842 7.831 1.00 65.94 363 LYS C CA 1
ATOM 8194 C C . LYS C 1 375 ? -0.661 80.085 6.846 1.00 64.64 363 LYS C C 1
ATOM 8195 O O . LYS C 1 375 ? -0.911 80.293 5.670 1.00 63.97 363 LYS C O 1
ATOM 8201 N N . VAL C 1 376 ? 0.578 80.014 7.311 1.00 63.99 364 VAL C N 1
ATOM 8202 C CA . VAL C 1 376 ? 1.724 80.289 6.451 1.00 64.63 364 VAL C CA 1
ATOM 8203 C C . VAL C 1 376 ? 1.725 79.341 5.249 1.00 64.55 364 VAL C C 1
ATOM 8204 O O . VAL C 1 376 ? 1.827 79.766 4.108 1.00 64.52 364 VAL C O 1
ATOM 8208 N N . HIS C 1 377 ? 1.587 78.051 5.510 1.00 63.89 365 HIS C N 1
ATOM 8209 C CA . HIS C 1 377 ? 1.668 77.072 4.432 1.00 62.75 365 HIS C CA 1
ATOM 8210 C C . HIS C 1 377 ? 0.544 77.251 3.448 1.00 63.33 365 HIS C C 1
ATOM 8211 O O . HIS C 1 377 ? 0.756 77.079 2.253 1.00 64.97 365 HIS C O 1
ATOM 8218 N N . LEU C 1 378 ? -0.643 77.603 3.939 1.00 63.00 366 LEU C N 1
ATOM 8219 C CA . LEU C 1 378 ? -1.766 77.861 3.035 1.00 63.22 366 LEU C CA 1
ATOM 8220 C C . LEU C 1 378 ? -1.484 79.097 2.183 1.00 63.39 366 LEU C C 1
ATOM 8221 O O . LEU C 1 378 ? -1.710 79.077 0.971 1.00 65.13 366 LEU C O 1
ATOM 8226 N N . ASN C 1 379 ? -0.967 80.157 2.798 1.00 62.72 367 ASN C N 1
ATOM 8227 C CA . ASN C 1 379 ? -0.683 81.391 2.056 1.00 63.25 367 ASN C CA 1
ATOM 8228 C C . ASN C 1 379 ? 0.407 81.163 0.997 1.00 62.63 367 ASN C C 1
ATOM 8229 O O . ASN C 1 379 ? 0.287 81.622 -0.129 1.00 64.85 367 ASN C O 1
ATOM 8234 N N . VAL C 1 380 ? 1.448 80.422 1.348 1.00 62.04 368 VAL C N 1
ATOM 8235 C CA . VAL C 1 380 ? 2.497 80.119 0.395 1.00 62.12 368 VAL C CA 1
ATOM 8236 C C . VAL C 1 380 ? 1.908 79.328 -0.751 1.00 62.74 368 VAL C C 1
ATOM 8237 O O . VAL C 1 380 ? 2.098 79.677 -1.913 1.00 63.28 368 VAL C O 1
ATOM 8241 N N . TYR C 1 381 ? 1.194 78.266 -0.409 1.00 63.05 369 TYR C N 1
ATOM 8242 C CA . TYR C 1 381 ? 0.538 77.437 -1.400 1.00 64.15 369 TYR C CA 1
ATOM 8243 C C . TYR C 1 381 ? -0.318 78.271 -2.342 1.00 65.16 369 TYR C C 1
ATOM 8244 O O . TYR C 1 381 ? -0.203 78.151 -3.567 1.00 66.43 369 TYR C O 1
ATOM 8253 N N . THR C 1 382 ? -1.183 79.103 -1.769 1.00 66.35 370 THR C N 1
ATOM 8254 C CA . THR C 1 382 ? -2.075 79.945 -2.565 1.00 65.51 370 THR C CA 1
ATOM 8255 C C . THR C 1 382 ? -1.308 80.885 -3.487 1.00 63.64 370 THR C C 1
ATOM 8256 O O . THR C 1 382 ? -1.666 81.037 -4.646 1.00 63.10 370 THR C O 1
ATOM 8260 N N . ALA C 1 383 ? -0.245 81.487 -2.967 1.00 62.95 371 ALA C N 1
ATOM 8261 C CA . ALA C 1 383 ? 0.566 82.417 -3.749 1.00 63.01 371 ALA C CA 1
ATOM 8262 C C . ALA C 1 383 ? 1.200 81.703 -4.945 1.00 62.73 371 ALA C C 1
ATOM 8263 O O . ALA C 1 383 ? 1.086 82.145 -6.082 1.00 61.87 371 ALA C O 1
ATOM 8265 N N . VAL C 1 384 ? 1.824 80.569 -4.679 1.00 61.55 372 VAL C N 1
ATOM 8266 C CA . VAL C 1 384 ? 2.545 79.853 -5.702 1.00 61.68 372 VAL C CA 1
ATOM 8267 C C . VAL C 1 384 ? 1.555 79.324 -6.762 1.00 63.05 372 VAL C C 1
ATOM 8268 O O . VAL C 1 384 ? 1.805 79.435 -7.958 1.00 61.80 372 VAL C O 1
ATOM 8272 N N . LYS C 1 385 ? 0.442 78.740 -6.322 1.00 65.12 373 LYS C N 1
ATOM 8273 C CA . LYS C 1 385 ? -0.601 78.253 -7.242 1.00 65.71 373 LYS C CA 1
ATOM 8274 C C . LYS C 1 385 ? -0.954 79.367 -8.210 1.00 64.86 373 LYS C C 1
ATOM 8275 O O . LYS C 1 385 ? -1.018 79.146 -9.417 1.00 66.69 373 LYS C O 1
ATOM 8278 N N . GLY C 1 386 ? -1.127 80.578 -7.676 1.00 63.89 374 GLY C N 1
ATOM 8279 C CA . GLY C 1 386 ? -1.676 81.709 -8.427 1.00 62.76 374 GLY C CA 1
ATOM 8280 C C . GLY C 1 386 ? -0.754 82.464 -9.366 1.00 64.06 374 GLY C C 1
ATOM 8281 O O . GLY C 1 386 ? -1.224 83.262 -10.164 1.00 64.34 374 GLY C O 1
ATOM 8282 N N . SER C 1 387 ? 0.553 82.224 -9.304 1.00 66.22 375 SER C N 1
ATOM 8283 C CA . SER C 1 387 ? 1.493 82.923 -10.205 1.00 68.53 375 SER C CA 1
ATOM 8284 C C . SER C 1 387 ? 2.044 81.959 -11.301 1.00 71.66 375 SER C C 1
ATOM 8285 O O . SER C 1 387 ? 3.213 81.981 -11.603 1.00 72.08 375 SER C O 1
ATOM 8288 N N . ALA C 1 388 ? 1.236 81.046 -11.860 1.00 72.99 376 ALA C N 1
ATOM 8289 C CA . ALA C 1 388 ? 1.821 79.882 -12.627 1.00 71.46 376 ALA C CA 1
ATOM 8290 C C . ALA C 1 388 ? 1.136 79.574 -13.969 1.00 70.30 376 ALA C C 1
ATOM 8291 O O . ALA C 1 388 ? 1.145 80.391 -14.884 1.00 68.39 376 ALA C O 1
ATOM 8293 N N . HIS D 1 12 ? -22.508 49.473 -14.930 1.00 73.11 0 HIS D N 1
ATOM 8294 C CA . HIS D 1 12 ? -21.699 50.481 -15.651 1.00 71.97 0 HIS D CA 1
ATOM 8295 C C . HIS D 1 12 ? -20.619 51.042 -14.699 1.00 73.00 0 HIS D C 1
ATOM 8296 O O . HIS D 1 12 ? -20.422 52.253 -14.667 1.00 74.88 0 HIS D O 1
ATOM 8298 N N . VAL D 1 13 ? -19.930 50.164 -13.935 1.00 72.84 1 VAL D N 1
ATOM 8299 C CA . VAL D 1 13 ? -18.769 50.542 -13.051 1.00 70.32 1 VAL D CA 1
ATOM 8300 C C . VAL D 1 13 ? -17.368 50.283 -13.637 1.00 68.65 1 VAL D C 1
ATOM 8301 O O . VAL D 1 13 ? -16.793 49.200 -13.548 1.00 67.27 1 VAL D O 1
ATOM 8305 N N . ASP D 1 14 ? -16.786 51.343 -14.140 1.00 67.32 2 ASP D N 1
ATOM 8306 C CA . ASP D 1 14 ? -15.660 51.265 -15.046 1.00 65.43 2 ASP D CA 1
ATOM 8307 C C . ASP D 1 14 ? -14.357 51.255 -14.288 1.00 63.02 2 ASP D C 1
ATOM 8308 O O . ASP D 1 14 ? -14.226 51.925 -13.284 1.00 62.67 2 ASP D O 1
ATOM 8313 N N . ALA D 1 15 ? -13.373 50.539 -14.804 1.00 61.62 3 ALA D N 1
ATOM 8314 C CA . ALA D 1 15 ? -12.009 50.660 -14.300 1.00 61.27 3 ALA D CA 1
ATOM 8315 C C . ALA D 1 15 ? -11.489 52.090 -14.365 1.00 60.96 3 ALA D C 1
ATOM 8316 O O . ALA D 1 15 ? -10.799 52.545 -13.468 1.00 60.61 3 ALA D O 1
ATOM 8318 N N . LEU D 1 16 ? -11.798 52.790 -15.442 1.00 61.62 4 LEU D N 1
ATOM 8319 C CA . LEU D 1 16 ? -11.369 54.183 -15.585 1.00 61.13 4 LEU D CA 1
ATOM 8320 C C . LEU D 1 16 ? -12.040 55.081 -14.558 1.00 61.47 4 LEU D C 1
ATOM 8321 O O . LEU D 1 16 ? -11.364 55.843 -13.867 1.00 62.69 4 LEU D O 1
ATOM 8326 N N . GLU D 1 17 ? -13.363 54.983 -14.452 1.00 61.74 5 GLU D N 1
ATOM 8327 C CA . GLU D 1 17 ? -14.116 55.781 -13.496 1.00 62.03 5 GLU D CA 1
ATOM 8328 C C . GLU D 1 17 ? -13.547 55.601 -12.093 1.00 61.51 5 GLU D C 1
ATOM 8329 O O . GLU D 1 17 ? -13.364 56.563 -11.380 1.00 63.07 5 GLU D O 1
ATOM 8335 N N . VAL D 1 18 ? -13.226 54.376 -11.702 1.00 59.90 6 VAL D N 1
ATOM 8336 C CA . VAL D 1 18 ? -12.777 54.144 -10.341 1.00 59.69 6 VAL D CA 1
ATOM 8337 C C . VAL D 1 18 ? -11.343 54.630 -10.123 1.00 60.48 6 VAL D C 1
ATOM 8338 O O . VAL D 1 18 ? -11.001 55.101 -9.028 1.00 62.58 6 VAL D O 1
ATOM 8342 N N . HIS D 1 19 ? -10.492 54.538 -11.138 1.00 60.69 7 HIS D N 1
ATOM 8343 C CA . HIS D 1 19 ? -9.161 55.142 -11.018 1.00 59.76 7 HIS D CA 1
ATOM 8344 C C . HIS D 1 19 ? -9.268 56.671 -10.888 1.00 59.82 7 HIS D C 1
ATOM 8345 O O . HIS D 1 19 ? -8.589 57.271 -10.069 1.00 59.53 7 HIS D O 1
ATOM 8352 N N . ARG D 1 20 ? -10.131 57.287 -11.690 1.00 57.72 8 ARG D N 1
ATOM 8353 C CA . ARG D 1 20 ? -10.362 58.715 -11.614 1.00 57.97 8 ARG D CA 1
ATOM 8354 C C . ARG D 1 20 ? -10.797 59.149 -10.229 1.00 58.62 8 ARG D C 1
ATOM 8355 O O . ARG D 1 20 ? -10.237 60.076 -9.680 1.00 61.69 8 ARG D O 1
ATOM 8363 N N . PHE D 1 21 ? -11.796 58.469 -9.661 1.00 58.90 9 PHE D N 1
ATOM 8364 C CA . PHE D 1 21 ? -12.264 58.745 -8.288 1.00 57.20 9 PHE D CA 1
ATOM 8365 C C . PHE D 1 21 ? -11.179 58.495 -7.206 1.00 58.44 9 PHE D C 1
ATOM 8366 O O . PHE D 1 21 ? -11.047 59.282 -6.275 1.00 59.11 9 PHE D O 1
ATOM 8374 N N . LEU D 1 22 ? -10.398 57.423 -7.312 1.00 58.99 10 LEU D N 1
ATOM 8375 C CA . LEU D 1 22 ? -9.383 57.192 -6.295 1.00 61.81 10 LEU D CA 1
ATOM 8376 C C . LEU D 1 22 ? -8.169 58.092 -6.449 1.00 64.14 10 LEU D C 1
ATOM 8377 O O . LEU D 1 22 ? -7.434 58.275 -5.487 1.00 64.78 10 LEU D O 1
ATOM 8382 N N . LYS D 1 23 ? -7.978 58.654 -7.645 1.00 66.45 11 LYS D N 1
ATOM 8383 C CA . LYS D 1 23 ? -6.806 59.446 -7.984 1.00 65.37 11 LYS D CA 1
ATOM 8384 C C . LYS D 1 23 ? -5.626 58.654 -7.502 1.00 63.84 11 LYS D C 1
ATOM 8385 O O . LYS D 1 23 ? -4.832 59.147 -6.722 1.00 66.07 11 LYS D O 1
ATOM 8388 N N . GLY D 1 24 ? -5.524 57.408 -7.941 1.00 63.85 12 GLY D N 1
ATOM 8389 C CA . GLY D 1 24 ? -4.339 56.588 -7.631 1.00 64.77 12 GLY D CA 1
ATOM 8390 C C . GLY D 1 24 ? -4.592 55.557 -6.539 1.00 64.67 12 GLY D C 1
ATOM 8391 O O . GLY D 1 24 ? -5.451 55.750 -5.679 1.00 66.08 12 GLY D O 1
ATOM 8392 N N . LYS D 1 25 ? -3.848 54.461 -6.585 1.00 64.81 13 LYS D N 1
ATOM 8393 C CA . LYS D 1 25 ? -4.084 53.338 -5.685 1.00 67.62 13 LYS D CA 1
ATOM 8394 C C . LYS D 1 25 ? -3.059 53.326 -4.535 1.00 70.91 13 LYS D C 1
ATOM 8395 O O . LYS D 1 25 ? -3.106 52.498 -3.602 1.00 70.14 13 LYS D O 1
ATOM 8401 N N . ILE D 1 26 ? -2.138 54.281 -4.643 1.00 74.69 14 ILE D N 1
ATOM 8402 C CA . ILE D 1 26 ? -0.988 54.453 -3.752 1.00 78.79 14 ILE D CA 1
ATOM 8403 C C . ILE D 1 26 ? -1.215 55.595 -2.752 1.00 78.93 14 ILE D C 1
ATOM 8404 O O . ILE D 1 26 ? -1.325 56.771 -3.146 1.00 79.64 14 ILE D O 1
ATOM 8409 N N . ARG D 1 27 ? -1.274 55.255 -1.472 1.00 78.84 15 ARG D N 1
ATOM 8410 C CA . ARG D 1 27 ? -1.278 56.267 -0.405 1.00 80.37 15 ARG D CA 1
ATOM 8411 C C . ARG D 1 27 ? 0.096 56.222 0.310 1.00 79.42 15 ARG D C 1
ATOM 8412 O O . ARG D 1 27 ? 0.749 55.173 0.303 1.00 81.49 15 ARG D O 1
ATOM 8420 N N . THR D 1 28 ? 0.549 57.337 0.902 1.00 76.40 16 THR D N 1
ATOM 8421 C CA . THR D 1 28 ? 1.447 57.233 2.041 1.00 74.05 16 THR D CA 1
ATOM 8422 C C . THR D 1 28 ? 0.649 57.501 3.321 1.00 71.84 16 THR D C 1
ATOM 8423 O O . THR D 1 28 ? -0.539 57.833 3.280 1.00 70.19 16 THR D O 1
ATOM 8427 N N . ALA D 1 29 ? 1.287 57.238 4.458 1.00 73.20 17 ALA D N 1
ATOM 8428 C CA . ALA D 1 29 ? 0.635 57.354 5.786 1.00 72.79 17 ALA D CA 1
ATOM 8429 C C . ALA D 1 29 ? 1.655 57.513 6.953 1.00 72.87 17 ALA D C 1
ATOM 8430 O O . ALA D 1 29 ? 2.785 56.924 6.951 1.00 73.78 17 ALA D O 1
ATOM 8432 N N . LEU D 1 30 ? 1.250 58.308 7.944 1.00 71.06 18 LEU D N 1
ATOM 8433 C CA . LEU D 1 30 ? 2.148 58.734 9.009 1.00 72.69 18 LEU D CA 1
ATOM 8434 C C . LEU D 1 30 ? 2.088 57.773 10.174 1.00 73.36 18 LEU D C 1
ATOM 8435 O O . LEU D 1 30 ? 1.023 57.344 10.524 1.00 76.05 18 LEU D O 1
ATOM 8440 N N . PRO D 1 31 ? 3.188 57.515 10.850 1.00 72.75 19 PRO D N 1
ATOM 8441 C CA . PRO D 1 31 ? 3.132 56.762 12.102 1.00 70.90 19 PRO D CA 1
ATOM 8442 C C . PRO D 1 31 ? 2.323 57.470 13.206 1.00 70.01 19 PRO D C 1
ATOM 8443 O O . PRO D 1 31 ? 1.665 56.817 14.023 1.00 71.90 19 PRO D O 1
ATOM 8447 N N . VAL D 1 32 ? 2.371 58.792 13.231 1.00 68.34 20 VAL D N 1
ATOM 8448 C CA . VAL D 1 32 ? 1.762 59.556 14.308 1.00 68.14 20 VAL D CA 1
ATOM 8449 C C . VAL D 1 32 ? 0.781 60.549 13.714 1.00 69.14 20 VAL D C 1
ATOM 8450 O O . VAL D 1 32 ? 0.885 60.929 12.543 1.00 70.71 20 VAL D O 1
ATOM 8454 N N . GLU D 1 33 ? -0.167 60.971 14.536 1.00 70.22 21 GLU D N 1
ATOM 8455 C CA . GLU D 1 33 ? -1.237 61.851 14.093 1.00 71.58 21 GLU D CA 1
ATOM 8456 C C . GLU D 1 33 ? -0.759 63.256 14.344 1.00 71.98 21 GLU D C 1
ATOM 8457 O O . GLU D 1 33 ? -0.504 63.994 13.399 1.00 74.52 21 GLU D O 1
ATOM 8463 N N . LYS D 1 34 ? -0.610 63.616 15.623 1.00 72.01 22 LYS D N 1
ATOM 8464 C CA . LYS D 1 34 ? -0.161 64.965 16.024 1.00 72.00 22 LYS D CA 1
ATOM 8465 C C . LYS D 1 34 ? 1.325 65.147 15.693 1.00 71.44 22 LYS D C 1
ATOM 8466 O O . LYS D 1 34 ? 2.146 64.236 15.840 1.00 71.57 22 LYS D O 1
ATOM 8469 N N . VAL D 1 35 ? 1.653 66.334 15.224 1.00 69.95 23 VAL D N 1
ATOM 8470 C CA . VAL D 1 35 ? 3.010 66.661 14.891 1.00 68.47 23 VAL D CA 1
ATOM 8471 C C . VAL D 1 35 ? 3.342 67.947 15.587 1.00 66.40 23 VAL D C 1
ATOM 8472 O O . VAL D 1 35 ? 2.827 68.998 15.224 1.00 67.61 23 VAL D O 1
ATOM 8476 N N . ASP D 1 36 ? 4.216 67.848 16.582 1.00 64.85 24 ASP D N 1
ATOM 8477 C CA . ASP D 1 36 ? 4.608 68.989 17.425 1.00 63.75 24 ASP D CA 1
ATOM 8478 C C . ASP D 1 36 ? 6.139 69.176 17.442 1.00 61.97 24 ASP D C 1
ATOM 8479 O O . ASP D 1 36 ? 6.902 68.386 16.840 1.00 60.45 24 ASP D O 1
ATOM 8484 N N . ARG D 1 37 ? 6.573 70.200 18.178 1.00 61.43 25 ARG D N 1
ATOM 8485 C CA . ARG D 1 37 ? 7.996 70.486 18.331 1.00 60.97 25 ARG D CA 1
ATOM 8486 C C . ARG D 1 37 ? 8.733 69.187 18.729 1.00 61.85 25 ARG D C 1
ATOM 8487 O O . ARG D 1 37 ? 9.733 68.815 18.100 1.00 61.43 25 ARG D O 1
ATOM 8490 N N . GLU D 1 38 ? 8.222 68.472 19.724 1.00 62.62 26 GLU D N 1
ATOM 8491 C CA . GLU D 1 38 ? 8.920 67.284 20.202 1.00 63.10 26 GLU D CA 1
ATOM 8492 C C . GLU D 1 38 ? 9.042 66.197 19.154 1.00 63.81 26 GLU D C 1
ATOM 8493 O O . GLU D 1 38 ? 10.113 65.600 18.991 1.00 65.58 26 GLU D O 1
ATOM 8499 N N . THR D 1 39 ? 7.939 65.929 18.458 1.00 63.60 27 THR D N 1
ATOM 8500 C CA . THR D 1 39 ? 7.937 64.928 17.404 1.00 62.28 27 THR D CA 1
ATOM 8501 C C . THR D 1 39 ? 9.016 65.234 16.383 1.00 62.78 27 THR D C 1
ATOM 8502 O O . THR D 1 39 ? 9.770 64.349 16.000 1.00 64.29 27 THR D O 1
ATOM 8506 N N . LEU D 1 40 ? 9.078 66.479 15.925 1.00 63.49 28 LEU D N 1
ATOM 8507 C CA . LEU D 1 40 ? 10.067 66.842 14.897 1.00 64.48 28 LEU D CA 1
ATOM 8508 C C . LEU D 1 40 ? 11.475 66.719 15.388 1.00 63.29 28 LEU D C 1
ATOM 8509 O O . LEU D 1 40 ? 12.327 66.255 14.649 1.00 64.14 28 LEU D O 1
ATOM 8514 N N . SER D 1 41 ? 11.712 67.098 16.639 1.00 62.29 29 SER D N 1
ATOM 8515 C CA . SER D 1 41 ? 13.041 66.938 17.235 1.00 63.07 29 SER D CA 1
ATOM 8516 C C . SER D 1 41 ? 13.461 65.475 17.286 1.00 62.80 29 SER D C 1
ATOM 8517 O O . SER D 1 41 ? 14.646 65.187 17.222 1.00 64.27 29 SER D O 1
ATOM 8520 N N . LEU D 1 42 ? 12.500 64.551 17.376 1.00 62.86 30 LEU D N 1
ATOM 8521 C CA . LEU D 1 42 ? 12.828 63.122 17.307 1.00 62.48 30 LEU D CA 1
ATOM 8522 C C . LEU D 1 42 ? 12.989 62.573 15.891 1.00 62.24 30 LEU D C 1
ATOM 8523 O O . LEU D 1 42 ? 14.008 61.956 15.584 1.00 64.36 30 LEU D O 1
ATOM 8528 N N . LEU D 1 43 ? 12.006 62.820 15.031 1.00 61.73 31 LEU D N 1
ATOM 8529 C CA . LEU D 1 43 ? 11.965 62.194 13.705 1.00 60.86 31 LEU D CA 1
ATOM 8530 C C . LEU D 1 43 ? 12.708 62.994 12.627 1.00 60.86 31 LEU D C 1
ATOM 8531 O O . LEU D 1 43 ? 12.951 62.498 11.553 1.00 60.23 31 LEU D O 1
ATOM 8536 N N . TYR D 1 44 ? 13.019 64.249 12.917 1.00 61.70 32 TYR D N 1
ATOM 8537 C CA . TYR D 1 44 ? 13.815 65.087 12.042 1.00 62.25 32 TYR D CA 1
ATOM 8538 C C . TYR D 1 44 ? 14.882 65.735 12.940 1.00 62.30 32 TYR D C 1
ATOM 8539 O O . TYR D 1 44 ? 15.325 65.089 13.903 1.00 62.42 32 TYR D O 1
ATOM 8548 N N . THR D 1 45 ? 15.310 66.974 12.654 1.00 61.80 33 THR D N 1
ATOM 8549 C CA . THR D 1 45 ? 16.455 67.529 13.376 1.00 62.32 33 THR D CA 1
ATOM 8550 C C . THR D 1 45 ? 16.011 67.987 14.747 1.00 62.28 33 THR D C 1
ATOM 8551 O O . THR D 1 45 ? 14.910 68.490 14.891 1.00 64.94 33 THR D O 1
ATOM 8555 N N . PRO D 1 46 ? 16.862 67.836 15.753 1.00 61.84 34 PRO D N 1
ATOM 8556 C CA . PRO D 1 46 ? 18.228 67.284 15.610 1.00 60.68 34 PRO D CA 1
ATOM 8557 C C . PRO D 1 46 ? 18.373 65.771 15.806 1.00 60.31 34 PRO D C 1
ATOM 8558 O O . PRO D 1 46 ? 19.439 65.224 15.495 1.00 61.15 34 PRO D O 1
ATOM 8562 N N . GLY D 1 47 ? 17.347 65.101 16.327 1.00 59.47 35 GLY D N 1
ATOM 8563 C CA . GLY D 1 47 ? 17.472 63.682 16.652 1.00 60.06 35 GLY D CA 1
ATOM 8564 C C . GLY D 1 47 ? 17.846 62.778 15.491 1.00 62.29 35 GLY D C 1
ATOM 8565 O O . GLY D 1 47 ? 18.585 61.798 15.654 1.00 64.79 35 GLY D O 1
ATOM 8566 N N . VAL D 1 48 ? 17.337 63.096 14.309 1.00 62.05 36 VAL D N 1
ATOM 8567 C CA . VAL D 1 48 ? 17.583 62.251 13.163 1.00 62.15 36 VAL D CA 1
ATOM 8568 C C . VAL D 1 48 ? 19.088 62.190 12.788 1.00 62.10 36 VAL D C 1
ATOM 8569 O O . VAL D 1 48 ? 19.539 61.242 12.154 1.00 62.04 36 VAL D O 1
ATOM 8573 N N . ALA D 1 49 ? 19.874 63.163 13.221 1.00 61.31 37 ALA D N 1
ATOM 8574 C CA . ALA D 1 49 ? 21.316 63.123 12.971 1.00 62.23 37 ALA D CA 1
ATOM 8575 C C . ALA D 1 49 ? 21.929 61.872 13.520 1.00 62.37 37 ALA D C 1
ATOM 8576 O O . ALA D 1 49 ? 22.784 61.282 12.886 1.00 62.83 37 ALA D O 1
ATOM 8578 N N . ASP D 1 50 ? 21.536 61.498 14.731 1.00 62.60 38 ASP D N 1
ATOM 8579 C CA . ASP D 1 50 ? 22.066 60.281 15.350 1.00 63.27 38 ASP D CA 1
ATOM 8580 C C . ASP D 1 50 ? 21.789 59.079 14.498 1.00 62.51 38 ASP D C 1
ATOM 8581 O O . ASP D 1 50 ? 22.616 58.198 14.419 1.00 63.48 38 ASP D O 1
ATOM 8586 N N . VAL D 1 51 ? 20.616 59.042 13.874 1.00 60.98 39 VAL D N 1
ATOM 8587 C CA . VAL D 1 51 ? 20.218 57.899 13.082 1.00 59.34 39 VAL D CA 1
ATOM 8588 C C . VAL D 1 51 ? 20.967 57.900 11.788 1.00 60.29 39 VAL D C 1
ATOM 8589 O O . VAL D 1 51 ? 21.267 56.820 11.262 1.00 61.28 39 VAL D O 1
ATOM 8593 N N . ALA D 1 52 ? 21.268 59.096 11.279 1.00 60.09 40 ALA D N 1
ATOM 8594 C CA . ALA D 1 52 ? 22.085 59.255 10.081 1.00 60.26 40 ALA D CA 1
ATOM 8595 C C . ALA D 1 52 ? 23.505 58.760 10.330 1.00 60.65 40 ALA D C 1
ATOM 8596 O O . ALA D 1 52 ? 24.038 57.990 9.545 1.00 59.18 40 ALA D O 1
ATOM 8598 N N . ARG D 1 53 ? 24.108 59.223 11.423 1.00 61.73 41 ARG D N 1
ATOM 8599 C CA . ARG D 1 53 ? 25.468 58.814 11.832 1.00 63.48 41 ARG D CA 1
ATOM 8600 C C . ARG D 1 53 ? 25.523 57.300 11.864 1.00 63.04 41 ARG D C 1
ATOM 8601 O O . ARG D 1 53 ? 26.417 56.682 11.245 1.00 63.65 41 ARG D O 1
ATOM 8606 N N . ALA D 1 54 ? 24.539 56.710 12.527 1.00 60.86 42 ALA D N 1
ATOM 8607 C CA . ALA D 1 54 ? 24.474 55.285 12.682 1.00 61.64 42 ALA D CA 1
ATOM 8608 C C . ALA D 1 54 ? 24.402 54.508 11.366 1.00 63.15 42 ALA D C 1
ATOM 8609 O O . ALA D 1 54 ? 25.106 53.479 11.189 1.00 64.41 42 ALA D O 1
ATOM 8611 N N . CYS D 1 55 ? 23.573 55.002 10.438 1.00 62.87 43 CYS D N 1
ATOM 8612 C CA . CYS D 1 55 ? 23.414 54.333 9.142 1.00 64.15 43 CYS D CA 1
ATOM 8613 C C . CYS D 1 55 ? 24.612 54.536 8.192 1.00 64.00 43 CYS D C 1
ATOM 8614 O O . CYS D 1 55 ? 24.950 53.638 7.422 1.00 64.75 43 CYS D O 1
ATOM 8617 N N . ALA D 1 56 ? 25.259 55.691 8.273 1.00 63.35 44 ALA D N 1
ATOM 8618 C CA . ALA D 1 56 ? 26.487 55.910 7.523 1.00 63.49 44 ALA D CA 1
ATOM 8619 C C . ALA D 1 56 ? 27.552 54.984 8.030 1.00 62.81 44 ALA D C 1
ATOM 8620 O O . ALA D 1 56 ? 28.167 54.329 7.231 1.00 62.28 44 ALA D O 1
ATOM 8622 N N . GLU D 1 57 ? 27.752 54.923 9.349 1.00 63.69 45 GLU D N 1
ATOM 8623 C CA . GLU D 1 57 ? 28.764 54.027 9.968 1.00 63.26 45 GLU D CA 1
ATOM 8624 C C . GLU D 1 57 ? 28.471 52.571 9.607 1.00 64.77 45 GLU D C 1
ATOM 8625 O O . GLU D 1 57 ? 29.412 51.742 9.514 1.00 65.25 45 GLU D O 1
ATOM 8628 N N . ASP D 1 58 ? 27.185 52.240 9.409 1.00 65.00 46 ASP D N 1
ATOM 8629 C CA . ASP D 1 58 ? 26.834 50.878 9.117 1.00 63.95 46 ASP D CA 1
ATOM 8630 C C . ASP D 1 58 ? 25.520 50.778 8.334 1.00 63.32 46 ASP D C 1
ATOM 8631 O O . ASP D 1 58 ? 24.450 50.760 8.892 1.00 64.02 46 ASP D O 1
ATOM 8636 N N . PRO D 1 59 ? 25.615 50.678 7.028 1.00 62.75 47 PRO D N 1
ATOM 8637 C CA . PRO D 1 59 ? 24.451 50.571 6.158 1.00 61.43 47 PRO D CA 1
ATOM 8638 C C . PRO D 1 59 ? 23.439 49.520 6.511 1.00 61.50 47 PRO D C 1
ATOM 8639 O O . PRO D 1 59 ? 22.249 49.723 6.302 1.00 62.48 47 PRO D O 1
ATOM 8643 N N . GLU D 1 60 ? 23.885 48.388 7.032 1.00 63.34 48 GLU D N 1
ATOM 8644 C CA . GLU D 1 60 ? 22.933 47.360 7.452 1.00 63.75 48 GLU D CA 1
ATOM 8645 C C . GLU D 1 60 ? 21.902 47.926 8.448 1.00 62.99 48 GLU D C 1
ATOM 8646 O O . GLU D 1 60 ? 20.785 47.396 8.565 1.00 61.37 48 GLU D O 1
ATOM 8649 N N . LYS D 1 61 ? 22.254 49.002 9.164 1.00 62.26 49 LYS D N 1
ATOM 8650 C CA . LYS D 1 61 ? 21.349 49.549 10.159 1.00 61.83 49 LYS D CA 1
ATOM 8651 C C . LYS D 1 61 ? 20.154 50.261 9.548 1.00 62.78 49 LYS D C 1
ATOM 8652 O O . LYS D 1 61 ? 19.167 50.509 10.253 1.00 62.35 49 LYS D O 1
ATOM 8658 N N . THR D 1 62 ? 20.185 50.517 8.230 1.00 61.75 50 THR D N 1
ATOM 8659 C CA . THR D 1 62 ? 18.963 50.979 7.541 1.00 62.05 50 THR D CA 1
ATOM 8660 C C . THR D 1 62 ? 17.810 49.999 7.702 1.00 62.65 50 THR D C 1
ATOM 8661 O O . THR D 1 62 ? 16.652 50.394 7.702 1.00 63.37 50 THR D O 1
ATOM 8665 N N . TYR D 1 63 ? 18.133 48.724 7.841 1.00 63.51 51 TYR D N 1
ATOM 8666 C CA . TYR D 1 63 ? 17.121 47.692 8.035 1.00 64.20 51 TYR D CA 1
ATOM 8667 C C . TYR D 1 63 ? 16.491 47.754 9.434 1.00 64.55 51 TYR D C 1
ATOM 8668 O O . TYR D 1 63 ? 15.432 47.198 9.639 1.00 65.28 51 TYR D O 1
ATOM 8677 N N . VAL D 1 64 ? 17.133 48.441 10.377 1.00 64.72 52 VAL D N 1
ATOM 8678 C CA . VAL D 1 64 ? 16.609 48.622 11.738 1.00 63.00 52 VAL D CA 1
ATOM 8679 C C . VAL D 1 64 ? 15.870 49.949 11.939 1.00 63.31 52 VAL D C 1
ATOM 8680 O O . VAL D 1 64 ? 14.865 50.010 12.609 1.00 64.60 52 VAL D O 1
ATOM 8684 N N . TYR D 1 65 ? 16.385 51.019 11.348 1.00 64.55 53 TYR D N 1
ATOM 8685 C CA . TYR D 1 65 ? 15.907 52.386 11.619 1.00 63.41 53 TYR D CA 1
ATOM 8686 C C . TYR D 1 65 ? 15.101 53.044 10.521 1.00 62.71 53 TYR D C 1
ATOM 8687 O O . TYR D 1 65 ? 14.596 54.136 10.733 1.00 63.05 53 TYR D O 1
ATOM 8696 N N . THR D 1 66 ? 15.021 52.430 9.348 1.00 63.18 54 THR D N 1
ATOM 8697 C CA . THR D 1 66 ? 14.174 52.956 8.280 1.00 63.15 54 THR D CA 1
ATOM 8698 C C . THR D 1 66 ? 13.201 51.906 7.817 1.00 62.82 54 THR D C 1
ATOM 8699 O O . THR D 1 66 ? 13.133 50.835 8.388 1.00 62.33 54 THR D O 1
ATOM 8703 N N . SER D 1 67 ? 12.444 52.230 6.777 1.00 63.83 55 SER D N 1
ATOM 8704 C CA . SER D 1 67 ? 11.485 51.300 6.187 1.00 64.26 55 SER D CA 1
ATOM 8705 C C . SER D 1 67 ? 12.149 50.376 5.178 1.00 63.96 55 SER D C 1
ATOM 8706 O O . SER D 1 67 ? 11.465 49.555 4.591 1.00 63.72 55 SER D O 1
ATOM 8709 N N . ARG D 1 68 ? 13.458 50.516 4.959 1.00 62.33 56 ARG D N 1
ATOM 8710 C CA . ARG D 1 68 ? 14.119 49.744 3.914 1.00 62.53 56 ARG D CA 1
ATOM 8711 C C . ARG D 1 68 ? 13.906 48.230 4.059 1.00 63.31 56 ARG D C 1
ATOM 8712 O O . ARG D 1 68 ? 14.024 47.498 3.077 1.00 64.33 56 ARG D O 1
ATOM 8720 N N . TRP D 1 69 ? 13.603 47.766 5.263 1.00 61.31 57 TRP D N 1
ATOM 8721 C CA . TRP D 1 69 ? 13.430 46.343 5.511 1.00 62.59 57 TRP D CA 1
ATOM 8722 C C . TRP D 1 69 ? 12.159 45.805 4.846 1.00 62.22 57 TRP D C 1
ATOM 8723 O O . TRP D 1 69 ? 11.915 44.587 4.823 1.00 62.91 57 TRP D O 1
ATOM 8734 N N . ASN D 1 70 ? 11.322 46.707 4.378 1.00 61.10 58 ASN D N 1
ATOM 8735 C CA . ASN D 1 70 ? 10.012 46.344 3.823 1.00 61.07 58 ASN D CA 1
ATOM 8736 C C . ASN D 1 70 ? 9.620 47.128 2.587 1.00 60.74 58 ASN D C 1
ATOM 8737 O O . ASN D 1 70 ? 8.469 47.128 2.247 1.00 63.44 58 ASN D O 1
ATOM 8742 N N . THR D 1 71 ? 10.556 47.814 1.925 1.00 62.33 59 THR D N 1
ATOM 8743 C CA . THR D 1 71 ? 10.220 48.563 0.728 1.00 66.37 59 THR D CA 1
ATOM 8744 C C . THR D 1 71 ? 10.762 47.900 -0.543 1.00 65.09 59 THR D C 1
ATOM 8745 O O . THR D 1 71 ? 11.885 47.402 -0.571 1.00 67.84 59 THR D O 1
ATOM 8749 N N . VAL D 1 72 ? 9.965 47.935 -1.601 1.00 63.79 60 VAL D N 1
ATOM 8750 C CA . VAL D 1 72 ? 10.297 47.272 -2.852 1.00 64.18 60 VAL D CA 1
ATOM 8751 C C . VAL D 1 72 ? 10.024 48.222 -4.015 1.00 65.18 60 VAL D C 1
ATOM 8752 O O . VAL D 1 72 ? 8.985 48.870 -4.034 1.00 64.72 60 VAL D O 1
ATOM 8756 N N . ALA D 1 73 ? 10.970 48.328 -4.951 1.00 64.96 61 ALA D N 1
ATOM 8757 C CA . ALA D 1 73 ? 10.778 49.151 -6.131 1.00 64.31 61 ALA D CA 1
ATOM 8758 C C . ALA D 1 73 ? 10.180 48.307 -7.219 1.00 63.50 61 ALA D C 1
ATOM 8759 O O . ALA D 1 73 ? 10.734 47.266 -7.558 1.00 64.44 61 ALA D O 1
ATOM 8761 N N . VAL D 1 74 ? 9.077 48.764 -7.811 1.00 62.34 62 VAL D N 1
ATOM 8762 C CA . VAL D 1 74 ? 8.502 48.047 -8.952 1.00 61.62 62 VAL D CA 1
ATOM 8763 C C . VAL D 1 74 ? 8.973 48.788 -10.172 1.00 61.68 62 VAL D C 1
ATOM 8764 O O . VAL D 1 74 ? 8.480 49.887 -10.456 1.00 61.52 62 VAL D O 1
ATOM 8768 N N . VAL D 1 75 ? 9.921 48.189 -10.890 1.00 61.77 63 VAL D N 1
ATOM 8769 C CA . VAL D 1 75 ? 10.660 48.871 -11.924 1.00 61.13 63 VAL D CA 1
ATOM 8770 C C . VAL D 1 75 ? 10.247 48.449 -13.308 1.00 61.57 63 VAL D C 1
ATOM 8771 O O . VAL D 1 75 ? 10.313 47.283 -13.631 1.00 61.22 63 VAL D O 1
ATOM 8775 N N . SER D 1 76 ? 9.886 49.415 -14.150 1.00 61.03 64 SER D N 1
ATOM 8776 C CA . SER D 1 76 ? 9.595 49.125 -15.534 1.00 62.38 64 SER D CA 1
ATOM 8777 C C . SER D 1 76 ? 9.990 50.276 -16.427 1.00 62.14 64 SER D C 1
ATOM 8778 O O . SER D 1 76 ? 10.008 51.415 -15.980 1.00 62.61 64 SER D O 1
ATOM 8781 N N . ASP D 1 77 ? 10.290 49.969 -17.689 1.00 61.57 65 ASP D N 1
ATOM 8782 C CA . ASP D 1 77 ? 10.397 50.990 -18.737 1.00 60.92 65 ASP D CA 1
ATOM 8783 C C . ASP D 1 77 ? 9.185 50.920 -19.649 1.00 62.54 65 ASP D C 1
ATOM 8784 O O . ASP D 1 77 ? 9.078 51.683 -20.604 1.00 65.10 65 ASP D O 1
ATOM 8789 N N . GLY D 1 78 ? 8.259 50.020 -19.339 1.00 63.78 66 GLY D N 1
ATOM 8790 C CA . GLY D 1 78 ? 7.053 49.865 -20.129 1.00 64.38 66 GLY D CA 1
ATOM 8791 C C . GLY D 1 78 ? 7.284 49.282 -21.510 1.00 62.98 66 GLY D C 1
ATOM 8792 O O . GLY D 1 78 ? 6.472 49.499 -22.418 1.00 63.25 66 GLY D O 1
ATOM 8793 N N . SER D 1 79 ? 8.368 48.527 -21.676 1.00 61.71 67 SER D N 1
ATOM 8794 C CA . SER D 1 79 ? 8.654 47.902 -22.967 1.00 61.55 67 SER D CA 1
ATOM 8795 C C . SER D 1 79 ? 7.811 46.633 -23.239 1.00 60.73 67 SER D C 1
ATOM 8796 O O . SER D 1 79 ? 7.750 46.151 -24.369 1.00 62.12 67 SER D O 1
ATOM 8799 N N . ALA D 1 80 ? 7.120 46.123 -22.228 1.00 61.98 68 ALA D N 1
ATOM 8800 C CA . ALA D 1 80 ? 6.201 44.971 -22.403 1.00 61.50 68 ALA D CA 1
ATOM 8801 C C . ALA D 1 80 ? 5.099 44.974 -21.328 1.00 63.18 68 ALA D C 1
ATOM 8802 O O . ALA D 1 80 ? 5.080 44.144 -20.384 1.00 61.52 68 ALA D O 1
ATOM 8804 N N . VAL D 1 81 ? 4.159 45.896 -21.496 1.00 63.75 69 VAL D N 1
ATOM 8805 C CA . VAL D 1 81 ? 3.116 46.051 -20.505 1.00 64.05 69 VAL D CA 1
ATOM 8806 C C . VAL D 1 81 ? 2.019 45.035 -20.800 1.00 64.18 69 VAL D C 1
ATOM 8807 O O . VAL D 1 81 ? 1.419 45.030 -21.889 1.00 64.49 69 VAL D O 1
ATOM 8811 N N . LEU D 1 82 ? 1.732 44.201 -19.815 1.00 65.63 70 LEU D N 1
ATOM 8812 C CA . LEU D 1 82 ? 0.574 43.287 -19.881 1.00 68.10 70 LEU D CA 1
ATOM 8813 C C . LEU D 1 82 ? 0.568 42.651 -21.253 1.00 68.41 70 LEU D C 1
ATOM 8814 O O . LEU D 1 82 ? 1.621 42.176 -21.672 1.00 70.30 70 LEU D O 1
ATOM 8819 N N . GLY D 1 83 ? -0.568 42.666 -21.958 1.00 68.17 71 GLY D N 1
ATOM 8820 C CA . GLY D 1 83 ? -0.627 42.170 -23.312 1.00 65.96 71 GLY D CA 1
ATOM 8821 C C . GLY D 1 83 ? -0.406 43.267 -24.353 1.00 66.42 71 GLY D C 1
ATOM 8822 O O . GLY D 1 83 ? -0.488 43.000 -25.569 1.00 69.42 71 GLY D O 1
ATOM 8823 N N . LEU D 1 84 ? -0.121 44.497 -23.913 1.00 65.71 72 LEU D N 1
ATOM 8824 C CA . LEU D 1 84 ? -0.212 45.659 -24.820 1.00 64.66 72 LEU D CA 1
ATOM 8825 C C . LEU D 1 84 ? 1.065 45.979 -25.531 1.00 64.40 72 LEU D C 1
ATOM 8826 O O . LEU D 1 84 ? 1.041 46.763 -26.481 1.00 65.85 72 LEU D O 1
ATOM 8831 N N . GLY D 1 85 ? 2.186 45.433 -25.071 1.00 63.88 73 GLY D N 1
ATOM 8832 C CA . GLY D 1 85 ? 3.487 45.692 -25.714 1.00 62.93 73 GLY D CA 1
ATOM 8833 C C . GLY D 1 85 ? 4.262 46.883 -25.176 1.00 62.93 73 GLY D C 1
ATOM 8834 O O . GLY D 1 85 ? 4.218 47.203 -23.979 1.00 66.71 73 GLY D O 1
ATOM 8835 N N . ASN D 1 86 ? 4.995 47.532 -26.049 1.00 61.20 74 ASN D N 1
ATOM 8836 C CA . ASN D 1 86 ? 5.906 48.593 -25.661 1.00 61.17 74 ASN D CA 1
ATOM 8837 C C . ASN D 1 86 ? 5.181 49.929 -25.724 1.00 61.59 74 ASN D C 1
ATOM 8838 O O . ASN D 1 86 ? 5.330 50.695 -26.677 1.00 60.82 74 ASN D O 1
ATOM 8843 N N . ILE D 1 87 ? 4.380 50.195 -24.707 1.00 61.50 75 ILE D N 1
ATOM 8844 C CA . ILE D 1 87 ? 3.616 51.453 -24.647 1.00 60.91 75 ILE D CA 1
ATOM 8845 C C . ILE D 1 87 ? 4.328 52.551 -23.836 1.00 60.60 75 ILE D C 1
ATOM 8846 O O . ILE D 1 87 ? 3.912 53.703 -23.846 1.00 59.87 75 ILE D O 1
ATOM 8851 N N . GLY D 1 88 ? 5.361 52.196 -23.088 1.00 59.87 76 GLY D N 1
ATOM 8852 C CA . GLY D 1 88 ? 6.129 53.204 -22.388 1.00 61.20 76 GLY D CA 1
ATOM 8853 C C . GLY D 1 88 ? 5.802 53.374 -20.923 1.00 62.15 76 GLY D C 1
ATOM 8854 O O . GLY D 1 88 ? 4.886 52.754 -20.378 1.00 62.87 76 GLY D O 1
ATOM 8855 N N . PRO D 1 89 ? 6.584 54.227 -20.277 1.00 60.97 77 PRO D N 1
ATOM 8856 C CA . PRO D 1 89 ? 6.542 54.371 -18.818 1.00 59.98 77 PRO D CA 1
ATOM 8857 C C . PRO D 1 89 ? 5.268 54.987 -18.266 1.00 60.05 77 PRO D C 1
ATOM 8858 O O . PRO D 1 89 ? 4.875 54.680 -17.130 1.00 61.93 77 PRO D O 1
ATOM 8862 N N . TYR D 1 90 ? 4.636 55.852 -19.045 1.00 60.47 78 TYR D N 1
ATOM 8863 C CA . TYR D 1 90 ? 3.393 56.490 -18.627 1.00 60.22 78 TYR D CA 1
ATOM 8864 C C . TYR D 1 90 ? 2.208 55.509 -18.656 1.00 60.46 78 TYR D C 1
ATOM 8865 O O . TYR D 1 90 ? 1.432 55.473 -17.727 1.00 61.51 78 TYR D O 1
ATOM 8874 N N . GLY D 1 91 ? 2.102 54.697 -19.696 1.00 60.59 79 GLY D N 1
ATOM 8875 C CA . GLY D 1 91 ? 1.130 53.624 -19.734 1.00 60.09 79 GLY D CA 1
ATOM 8876 C C . GLY D 1 91 ? 1.402 52.612 -18.632 1.00 62.34 79 GLY D C 1
ATOM 8877 O O . GLY D 1 91 ? 0.486 52.021 -18.035 1.00 62.06 79 GLY D O 1
ATOM 8878 N N . ALA D 1 92 ? 2.679 52.407 -18.351 1.00 62.85 80 ALA D N 1
ATOM 8879 C CA . ALA D 1 92 ? 3.054 51.427 -17.371 1.00 62.51 80 ALA D CA 1
ATOM 8880 C C . ALA D 1 92 ? 2.664 51.853 -15.970 1.00 61.88 80 ALA D C 1
ATOM 8881 O O . ALA D 1 92 ? 2.386 51.010 -15.137 1.00 62.86 80 ALA D O 1
ATOM 8883 N N . LEU D 1 93 ? 2.608 53.151 -15.714 1.00 61.20 81 LEU D N 1
ATOM 8884 C CA . LEU D 1 93 ? 2.442 53.637 -14.342 1.00 61.40 81 LEU D CA 1
ATOM 8885 C C . LEU D 1 93 ? 1.202 53.145 -13.588 1.00 60.57 81 LEU D C 1
ATOM 8886 O O . LEU D 1 93 ? 1.329 52.723 -12.449 1.00 62.08 81 LEU D O 1
ATOM 8891 N N . PRO D 1 94 ? 0.015 53.183 -14.177 1.00 61.72 82 PRO D N 1
ATOM 8892 C CA . PRO D 1 94 ? -1.162 52.662 -13.495 1.00 61.66 82 PRO D CA 1
ATOM 8893 C C . PRO D 1 94 ? -1.071 51.168 -13.281 1.00 61.10 82 PRO D C 1
ATOM 8894 O O . PRO D 1 94 ? -1.653 50.651 -12.330 1.00 60.75 82 PRO D O 1
ATOM 8898 N N . VAL D 1 95 ? -0.350 50.480 -14.158 1.00 60.74 83 VAL D N 1
ATOM 8899 C CA . VAL D 1 95 ? -0.146 49.050 -13.977 1.00 62.34 83 VAL D CA 1
ATOM 8900 C C . VAL D 1 95 ? 0.813 48.784 -12.813 1.00 62.96 83 VAL D C 1
ATOM 8901 O O . VAL D 1 95 ? 0.532 47.935 -11.940 1.00 62.96 83 VAL D O 1
ATOM 8913 N N . GLU D 1 97 ? 1.259 50.792 -10.318 1.00 62.50 85 GLU D N 1
ATOM 8914 C CA . GLU D 1 97 ? 0.506 51.107 -9.100 1.00 63.19 85 GLU D CA 1
ATOM 8915 C C . GLU D 1 97 ? -0.333 49.886 -8.682 1.00 63.32 85 GLU D C 1
ATOM 8916 O O . GLU D 1 97 ? -0.407 49.533 -7.502 1.00 64.47 85 GLU D O 1
ATOM 8922 N N . GLY D 1 98 ? -0.965 49.230 -9.635 1.00 63.95 86 GLY D N 1
ATOM 8923 C CA . GLY D 1 98 ? -1.721 48.020 -9.308 1.00 64.17 86 GLY D CA 1
ATOM 8924 C C . GLY D 1 98 ? -0.839 46.928 -8.700 1.00 64.44 86 GLY D C 1
ATOM 8925 O O . GLY D 1 98 ? -1.208 46.272 -7.724 1.00 65.32 86 GLY D O 1
ATOM 8926 N N . LYS D 1 99 ? 0.340 46.718 -9.269 1.00 64.97 87 LYS D N 1
ATOM 8927 C CA . LYS D 1 99 ? 1.240 45.771 -8.651 1.00 65.75 87 LYS D CA 1
ATOM 8928 C C . LYS D 1 99 ? 1.609 46.183 -7.232 1.00 64.82 87 LYS D C 1
ATOM 8929 O O . LYS D 1 99 ? 1.677 45.345 -6.347 1.00 64.73 87 LYS D O 1
ATOM 8935 N N . ALA D 1 100 ? 1.867 47.468 -7.022 1.00 63.37 88 ALA D N 1
ATOM 8936 C CA . ALA D 1 100 ? 2.193 47.936 -5.684 1.00 63.98 88 ALA D CA 1
ATOM 8937 C C . ALA D 1 100 ? 1.097 47.637 -4.723 1.00 63.61 88 ALA D C 1
ATOM 8938 O O . ALA D 1 100 ? 1.361 47.225 -3.610 1.00 65.78 88 ALA D O 1
ATOM 8940 N N . PHE D 1 101 ? -0.135 47.880 -5.147 1.00 62.92 89 PHE D N 1
ATOM 8941 C CA . PHE D 1 101 ? -1.321 47.561 -4.355 1.00 62.40 89 PHE D CA 1
ATOM 8942 C C . PHE D 1 101 ? -1.341 46.073 -3.996 1.00 63.47 89 PHE D C 1
ATOM 8943 O O . PHE D 1 101 ? -1.604 45.690 -2.846 1.00 63.22 89 PHE D O 1
ATOM 8951 N N . LEU D 1 102 ? -1.059 45.221 -4.965 1.00 62.29 90 LEU D N 1
ATOM 8952 C CA . LEU D 1 102 ? -1.009 43.780 -4.683 1.00 63.21 90 LEU D CA 1
ATOM 8953 C C . LEU D 1 102 ? 0.058 43.410 -3.671 1.00 63.15 90 LEU D C 1
ATOM 8954 O O . LEU D 1 102 ? -0.189 42.582 -2.795 1.00 62.34 90 LEU D O 1
ATOM 8959 N N . PHE D 1 103 ? 1.233 44.029 -3.798 1.00 62.20 91 PHE D N 1
ATOM 8960 C CA . PHE D 1 103 ? 2.316 43.808 -2.862 1.00 62.88 91 PHE D CA 1
ATOM 8961 C C . PHE D 1 103 ? 1.878 44.177 -1.450 1.00 63.37 91 PHE D C 1
ATOM 8962 O O . PHE D 1 103 ? 2.102 43.420 -0.490 1.00 64.34 91 PHE D O 1
ATOM 8970 N N . LYS D 1 104 ? 1.227 45.317 -1.293 1.00 62.93 92 LYS D N 1
ATOM 8971 C CA . LYS D 1 104 ? 0.747 45.666 0.046 1.00 64.05 92 LYS D CA 1
ATOM 8972 C C . LYS D 1 104 ? -0.334 44.691 0.524 1.00 64.26 92 LYS D C 1
ATOM 8973 O O . LYS D 1 104 ? -0.355 44.317 1.696 1.00 64.12 92 LYS D O 1
ATOM 8979 N N . ALA D 1 105 ? -1.249 44.321 -0.370 1.00 62.86 93 ALA D N 1
ATOM 8980 C CA . ALA D 1 105 ? -2.404 43.575 0.074 1.00 61.80 93 ALA D CA 1
ATOM 8981 C C . ALA D 1 105 ? -2.045 42.138 0.388 1.00 61.35 93 ALA D C 1
ATOM 8982 O O . ALA D 1 105 ? -2.614 41.567 1.286 1.00 62.03 93 ALA D O 1
ATOM 8984 N N . PHE D 1 106 ? -1.139 41.531 -0.361 1.00 61.23 94 PHE D N 1
ATOM 8985 C CA . PHE D 1 106 ? -0.900 40.106 -0.178 1.00 59.78 94 PHE D CA 1
ATOM 8986 C C . PHE D 1 106 ? 0.334 39.770 0.632 1.00 60.52 94 PHE D C 1
ATOM 8987 O O . PHE D 1 106 ? 0.458 38.623 1.095 1.00 59.70 94 PHE D O 1
ATOM 8995 N N . ALA D 1 107 ? 1.220 40.753 0.807 1.00 62.44 95 ALA D N 1
ATOM 8996 C CA . ALA D 1 107 ? 2.463 40.580 1.568 1.00 64.18 95 ALA D CA 1
ATOM 8997 C C . ALA D 1 107 ? 2.778 41.682 2.596 1.00 63.76 95 ALA D C 1
ATOM 8998 O O . ALA D 1 107 ? 3.756 41.597 3.305 1.00 65.12 95 ALA D O 1
ATOM 9000 N N . ASP D 1 108 ? 1.966 42.725 2.635 1.00 63.32 96 ASP D N 1
ATOM 9001 C CA . ASP D 1 108 ? 2.159 43.873 3.511 1.00 64.09 96 ASP D CA 1
ATOM 9002 C C . ASP D 1 108 ? 3.464 44.617 3.189 1.00 63.14 96 ASP D C 1
ATOM 9003 O O . ASP D 1 108 ? 4.000 45.340 4.023 1.00 62.35 96 ASP D O 1
ATOM 9008 N N . ILE D 1 109 ? 3.920 44.478 1.946 1.00 64.05 97 ILE D N 1
ATOM 9009 C CA . ILE D 1 109 ? 5.134 45.107 1.482 1.00 64.24 97 ILE D CA 1
ATOM 9010 C C . ILE D 1 109 ? 4.803 46.479 0.956 1.00 65.63 97 ILE D C 1
ATOM 9011 O O . ILE D 1 109 ? 3.818 46.674 0.208 1.00 66.12 97 ILE D O 1
ATOM 9016 N N . ASP D 1 110 ? 5.649 47.437 1.345 1.00 65.86 98 ASP D N 1
ATOM 9017 C CA . ASP D 1 110 ? 5.508 48.797 0.860 1.00 66.05 98 ASP D CA 1
ATOM 9018 C C . ASP D 1 110 ? 6.210 48.901 -0.486 1.00 66.05 98 ASP D C 1
ATOM 9019 O O . ASP D 1 110 ? 7.408 49.103 -0.548 1.00 69.21 98 ASP D O 1
ATOM 9024 N N . ALA D 1 111 ? 5.458 48.763 -1.567 1.00 66.04 99 ALA D N 1
ATOM 9025 C CA . ALA D 1 111 ? 6.027 48.782 -2.903 1.00 65.19 99 ALA D CA 1
ATOM 9026 C C . ALA D 1 111 ? 5.769 50.116 -3.557 1.00 66.67 99 ALA D C 1
ATOM 9027 O O . ALA D 1 111 ? 4.774 50.749 -3.308 1.00 67.76 99 ALA D O 1
ATOM 9029 N N . PHE D 1 112 ? 6.688 50.538 -4.399 1.00 68.01 100 PHE D N 1
ATOM 9030 C CA . PHE D 1 112 ? 6.636 51.847 -4.949 1.00 71.06 100 PHE D CA 1
ATOM 9031 C C . PHE D 1 112 ? 7.031 51.786 -6.426 1.00 68.75 100 PHE D C 1
ATOM 9032 O O . PHE D 1 112 ? 8.095 51.256 -6.761 1.00 68.42 100 PHE D O 1
ATOM 9040 N N . PRO D 1 113 ? 6.169 52.299 -7.308 1.00 65.93 101 PRO D N 1
ATOM 9041 C CA . PRO D 1 113 ? 6.380 52.187 -8.735 1.00 64.49 101 PRO D CA 1
ATOM 9042 C C . PRO D 1 113 ? 7.442 53.132 -9.214 1.00 63.54 101 PRO D C 1
ATOM 9043 O O . PRO D 1 113 ? 7.390 54.315 -8.901 1.00 64.80 101 PRO D O 1
ATOM 9047 N N . ILE D 1 114 ? 8.409 52.563 -9.924 1.00 63.68 102 ILE D N 1
ATOM 9048 C CA . ILE D 1 114 ? 9.500 53.289 -10.547 1.00 63.21 102 ILE D CA 1
ATOM 9049 C C . ILE D 1 114 ? 9.522 52.998 -12.043 1.00 62.49 102 ILE D C 1
ATOM 9050 O O . ILE D 1 114 ? 10.100 52.028 -12.526 1.00 63.60 102 ILE D O 1
ATOM 9055 N N . CYS D 1 115 ? 8.820 53.862 -12.754 1.00 61.39 103 CYS D N 1
ATOM 9056 C CA . CYS D 1 115 ? 8.650 53.754 -14.174 1.00 60.28 103 CYS D CA 1
ATOM 9057 C C . CYS D 1 115 ? 9.610 54.730 -14.851 1.00 61.95 103 CYS D C 1
ATOM 9058 O O . CYS D 1 115 ? 9.539 55.946 -14.633 1.00 63.42 103 CYS D O 1
ATOM 9061 N N . LEU D 1 116 ? 10.501 54.174 -15.675 1.00 62.44 104 LEU D N 1
ATOM 9062 C CA . LEU D 1 116 ? 11.652 54.871 -16.188 1.00 61.48 104 LEU D CA 1
ATOM 9063 C C . LEU D 1 116 ? 11.455 55.309 -17.601 1.00 62.26 104 LEU D C 1
ATOM 9064 O O . LEU D 1 116 ? 10.962 54.545 -18.412 1.00 65.32 104 LEU D O 1
ATOM 9069 N N . SER D 1 117 ? 11.882 56.510 -17.937 1.00 61.93 105 SER D N 1
ATOM 9070 C CA . SER D 1 117 ? 11.837 56.912 -19.346 1.00 63.77 105 SER D CA 1
ATOM 9071 C C . SER D 1 117 ? 13.176 56.639 -20.004 1.00 63.76 105 SER D C 1
ATOM 9072 O O . SER D 1 117 ? 13.654 57.430 -20.739 1.00 65.54 105 SER D O 1
ATOM 9075 N N . GLU D 1 118 ? 13.777 55.501 -19.717 1.00 64.41 106 GLU D N 1
ATOM 9076 C CA . GLU D 1 118 ? 15.009 55.080 -20.360 1.00 63.43 106 GLU D CA 1
ATOM 9077 C C . GLU D 1 118 ? 14.836 53.590 -20.664 1.00 63.74 106 GLU D C 1
ATOM 9078 O O . GLU D 1 118 ? 14.366 52.809 -19.798 1.00 63.84 106 GLU D O 1
ATOM 9084 N N . SER D 1 119 ? 15.189 53.197 -21.888 1.00 64.35 107 SER D N 1
ATOM 9085 C CA . SER D 1 119 ? 15.003 51.804 -22.314 1.00 65.65 107 SER D CA 1
ATOM 9086 C C . SER D 1 119 ? 16.264 51.113 -22.872 1.00 64.73 107 SER D C 1
ATOM 9087 O O . SER D 1 119 ? 16.186 49.918 -23.143 1.00 63.11 107 SER D O 1
ATOM 9090 N N . GLU D 1 120 ? 17.402 51.820 -23.048 1.00 65.44 108 GLU D N 1
ATOM 9091 C CA . GLU D 1 120 ? 18.679 51.128 -23.346 1.00 65.92 108 GLU D CA 1
ATOM 9092 C C . GLU D 1 120 ? 19.046 50.285 -22.088 1.00 65.17 108 GLU D C 1
ATOM 9093 O O . GLU D 1 120 ? 18.998 50.770 -20.964 1.00 64.18 108 GLU D O 1
ATOM 9096 N N . GLU D 1 121 ? 19.386 49.018 -22.312 1.00 64.78 109 GLU D N 1
ATOM 9097 C CA . GLU D 1 121 ? 19.744 48.066 -21.279 1.00 64.35 109 GLU D CA 1
ATOM 9098 C C . GLU D 1 121 ? 20.712 48.609 -20.255 1.00 63.38 109 GLU D C 1
ATOM 9099 O O . GLU D 1 121 ? 20.460 48.568 -19.044 1.00 64.54 109 GLU D O 1
ATOM 9105 N N . GLU D 1 122 ? 21.883 49.011 -20.745 1.00 62.99 110 GLU D N 1
ATOM 9106 C CA . GLU D 1 122 ? 23.002 49.379 -19.865 1.00 63.06 110 GLU D CA 1
ATOM 9107 C C . GLU D 1 122 ? 22.615 50.521 -18.973 1.00 62.47 110 GLU D C 1
ATOM 9108 O O . GLU D 1 122 ? 23.008 50.570 -17.803 1.00 62.52 110 GLU D O 1
ATOM 9114 N N . LYS D 1 123 ? 21.831 51.429 -19.536 1.00 63.51 111 LYS D N 1
ATOM 9115 C CA . LYS D 1 123 ? 21.338 52.578 -18.784 1.00 63.61 111 LYS D CA 1
ATOM 9116 C C . LYS D 1 123 ? 20.313 52.166 -17.699 1.00 62.05 111 LYS D C 1
ATOM 9117 O O . LYS D 1 123 ? 20.441 52.560 -16.525 1.00 62.70 111 LYS D O 1
ATOM 9123 N N . ILE D 1 124 ? 19.361 51.317 -18.049 1.00 60.27 112 ILE D N 1
ATOM 9124 C CA . ILE D 1 124 ? 18.440 50.800 -17.022 1.00 60.92 112 ILE D CA 1
ATOM 9125 C C . ILE D 1 124 ? 19.267 50.195 -15.907 1.00 61.57 112 ILE D C 1
ATOM 9126 O O . ILE D 1 124 ? 19.053 50.467 -14.734 1.00 63.03 112 ILE D O 1
ATOM 9131 N N . ILE D 1 125 ? 20.195 49.331 -16.269 1.00 61.72 113 ILE D N 1
ATOM 9132 C CA . ILE D 1 125 ? 20.978 48.607 -15.264 1.00 61.95 113 ILE D CA 1
ATOM 9133 C C . ILE D 1 125 ? 21.677 49.585 -14.307 1.00 61.07 113 ILE D C 1
ATOM 9134 O O . ILE D 1 125 ? 21.617 49.467 -13.091 1.00 61.25 113 ILE D O 1
ATOM 9139 N N . SER D 1 126 ? 22.312 50.602 -14.847 1.00 60.32 114 SER D N 1
ATOM 9140 C CA . SER D 1 126 ? 23.012 51.513 -13.957 1.00 61.98 114 SER D CA 1
ATOM 9141 C C . SER D 1 126 ? 22.014 52.382 -13.144 1.00 61.65 114 SER D C 1
ATOM 9142 O O . SER D 1 126 ? 22.294 52.715 -11.994 1.00 61.80 114 SER D O 1
ATOM 9145 N N . ILE D 1 127 ? 20.842 52.681 -13.688 1.00 61.50 115 ILE D N 1
ATOM 9146 C CA . ILE D 1 127 ? 19.837 53.412 -12.899 1.00 61.04 115 ILE D CA 1
ATOM 9147 C C . ILE D 1 127 ? 19.346 52.595 -11.736 1.00 59.21 115 ILE D C 1
ATOM 9148 O O . ILE D 1 127 ? 19.278 53.085 -10.611 1.00 59.58 115 ILE D O 1
ATOM 9153 N N . VAL D 1 128 ? 19.033 51.342 -11.976 1.00 59.79 116 VAL D N 1
ATOM 9154 C CA . VAL D 1 128 ? 18.481 50.533 -10.883 1.00 61.66 116 VAL D CA 1
ATOM 9155 C C . VAL D 1 128 ? 19.538 50.267 -9.813 1.00 61.91 116 VAL D C 1
ATOM 9156 O O . VAL D 1 128 ? 19.261 50.311 -8.618 1.00 62.81 116 VAL D O 1
ATOM 9160 N N . LYS D 1 129 ? 20.767 50.029 -10.236 1.00 62.22 117 LYS D N 1
ATOM 9161 C CA . LYS D 1 129 ? 21.865 49.876 -9.263 1.00 63.52 117 LYS D CA 1
ATOM 9162 C C . LYS D 1 129 ? 21.973 51.060 -8.312 1.00 61.86 117 LYS D C 1
ATOM 9163 O O . LYS D 1 129 ? 22.222 50.877 -7.114 1.00 62.14 117 LYS D O 1
ATOM 9169 N N . SER D 1 130 ? 21.760 52.261 -8.850 1.00 60.31 118 SER D N 1
ATOM 9170 C CA . SER D 1 130 ? 21.897 53.475 -8.066 1.00 61.04 118 SER D CA 1
ATOM 9171 C C . SER D 1 130 ? 20.823 53.597 -6.990 1.00 62.58 118 SER D C 1
ATOM 9172 O O . SER D 1 130 ? 20.986 54.349 -6.026 1.00 64.39 118 SER D O 1
ATOM 9175 N N . LEU D 1 131 ? 19.728 52.863 -7.146 1.00 61.67 119 LEU D N 1
ATOM 9176 C CA . LEU D 1 131 ? 18.610 52.937 -6.205 1.00 60.66 119 LEU D CA 1
ATOM 9177 C C . LEU D 1 131 ? 18.783 52.037 -5.004 1.00 60.94 119 LEU D C 1
ATOM 9178 O O . LEU D 1 131 ? 17.980 52.095 -4.092 1.00 61.97 119 LEU D O 1
ATOM 9183 N N . GLU D 1 132 ? 19.831 51.216 -4.991 1.00 61.45 120 GLU D N 1
ATOM 9184 C CA . GLU D 1 132 ? 19.951 50.175 -3.990 1.00 61.68 120 GLU D CA 1
ATOM 9185 C C . GLU D 1 132 ? 19.765 50.687 -2.574 1.00 63.30 120 GLU D C 1
ATOM 9186 O O . GLU D 1 132 ? 19.093 50.053 -1.800 1.00 65.25 120 GLU D O 1
ATOM 9192 N N . PRO D 1 133 ? 20.359 51.813 -2.211 1.00 63.70 121 PRO D N 1
ATOM 9193 C CA . PRO D 1 133 ? 20.238 52.313 -0.858 1.00 64.01 121 PRO D CA 1
ATOM 9194 C C . PRO D 1 133 ? 18.836 52.580 -0.427 1.00 63.71 121 PRO D C 1
ATOM 9195 O O . PRO D 1 133 ? 18.581 52.610 0.767 1.00 63.33 121 PRO D O 1
ATOM 9199 N N . SER D 1 134 ? 17.939 52.790 -1.381 1.00 66.31 122 SER D N 1
ATOM 9200 C CA . SER D 1 134 ? 16.560 53.221 -1.098 1.00 65.97 122 SER D CA 1
ATOM 9201 C C . SER D 1 134 ? 15.529 52.103 -0.922 1.00 65.67 122 SER D C 1
ATOM 9202 O O . SER D 1 134 ? 14.396 52.353 -0.542 1.00 66.35 122 SER D O 1
ATOM 9205 N N . PHE D 1 135 ? 15.931 50.868 -1.184 1.00 66.06 123 PHE D N 1
ATOM 9206 C CA . PHE D 1 135 ? 15.007 49.755 -1.228 1.00 64.10 123 PHE D CA 1
ATOM 9207 C C . PHE D 1 135 ? 15.567 48.503 -0.628 1.00 63.93 123 PHE D C 1
ATOM 9208 O O . PHE D 1 135 ? 16.778 48.304 -0.605 1.00 62.61 123 PHE D O 1
ATOM 9216 N N . GLY D 1 136 ? 14.680 47.662 -0.109 1.00 65.73 124 GLY D N 1
ATOM 9217 C CA . GLY D 1 136 ? 15.058 46.318 0.365 1.00 65.70 124 GLY D CA 1
ATOM 9218 C C . GLY D 1 136 ? 14.957 45.228 -0.703 1.00 64.66 124 GLY D C 1
ATOM 9219 O O . GLY D 1 136 ? 15.439 44.116 -0.504 1.00 64.64 124 GLY D O 1
ATOM 9220 N N . GLY D 1 137 ? 14.355 45.562 -1.847 1.00 64.76 125 GLY D N 1
ATOM 9221 C CA . GLY D 1 137 ? 14.221 44.622 -2.966 1.00 62.93 125 GLY D CA 1
ATOM 9222 C C . GLY D 1 137 ? 13.842 45.321 -4.230 1.00 61.97 125 GLY D C 1
ATOM 9223 O O . GLY D 1 137 ? 13.309 46.418 -4.171 1.00 62.92 125 GLY D O 1
ATOM 9224 N N . ILE D 1 138 ? 14.103 44.675 -5.368 1.00 62.31 126 ILE D N 1
ATOM 9225 C CA . ILE D 1 138 ? 13.711 45.187 -6.685 1.00 61.49 126 ILE D CA 1
ATOM 9226 C C . ILE D 1 138 ? 12.829 44.195 -7.380 1.00 62.80 126 ILE D C 1
ATOM 9227 O O . ILE D 1 138 ? 13.200 43.045 -7.528 1.00 65.13 126 ILE D O 1
ATOM 9232 N N . ASN D 1 139 ? 11.674 44.644 -7.835 1.00 62.43 127 ASN D N 1
ATOM 9233 C CA . ASN D 1 139 ? 10.817 43.856 -8.682 1.00 62.45 127 ASN D CA 1
ATOM 9234 C C . ASN D 1 139 ? 10.804 44.416 -10.081 1.00 62.19 127 ASN D C 1
ATOM 9235 O O . ASN D 1 139 ? 10.140 45.406 -10.346 1.00 62.08 127 ASN D O 1
ATOM 9240 N N . LEU D 1 140 ? 11.538 43.774 -10.974 1.00 62.17 128 LEU D N 1
ATOM 9241 C CA . LEU D 1 140 ? 11.471 44.091 -12.394 1.00 62.61 128 LEU D CA 1
ATOM 9242 C C . LEU D 1 140 ? 10.132 43.567 -12.910 1.00 63.24 128 LEU D C 1
ATOM 9243 O O . LEU D 1 140 ? 9.690 42.485 -12.532 1.00 63.11 128 LEU D O 1
ATOM 9248 N N . GLU D 1 141 ? 9.492 44.363 -13.760 1.00 63.30 129 GLU D N 1
ATOM 9249 C CA . GLU D 1 141 ? 8.183 44.045 -14.288 1.00 63.52 129 GLU D CA 1
ATOM 9250 C C . GLU D 1 141 ? 7.942 44.716 -15.637 1.00 63.40 129 GLU D C 1
ATOM 9251 O O . GLU D 1 141 ? 8.201 45.902 -15.798 1.00 64.69 129 GLU D O 1
ATOM 9257 N N . ASP D 1 142 ? 7.477 43.919 -16.605 1.00 63.36 130 ASP D N 1
ATOM 9258 C CA . ASP D 1 142 ? 7.022 44.371 -17.933 1.00 63.05 130 ASP D CA 1
ATOM 9259 C C . ASP D 1 142 ? 8.130 45.062 -18.712 1.00 63.40 130 ASP D C 1
ATOM 9260 O O . ASP D 1 142 ? 7.959 46.125 -19.298 1.00 62.86 130 ASP D O 1
ATOM 9265 N N . ILE D 1 143 ? 9.282 44.413 -18.693 1.00 63.98 131 ILE D N 1
ATOM 9266 C CA . ILE D 1 143 ? 10.445 44.802 -19.475 1.00 62.98 131 ILE D CA 1
ATOM 9267 C C . ILE D 1 143 ? 10.631 43.739 -20.524 1.00 62.04 131 ILE D C 1
ATOM 9268 O O . ILE D 1 143 ? 10.722 42.564 -20.181 1.00 63.20 131 ILE D O 1
ATOM 9273 N N . GLY D 1 144 ? 10.701 44.150 -21.790 1.00 62.18 132 GLY D N 1
ATOM 9274 C CA . GLY D 1 144 ? 10.705 43.218 -22.922 1.00 60.34 132 GLY D CA 1
ATOM 9275 C C . GLY D 1 144 ? 11.879 42.258 -22.974 1.00 59.87 132 GLY D C 1
ATOM 9276 O O . GLY D 1 144 ? 12.977 42.517 -22.410 1.00 60.98 132 GLY D O 1
ATOM 9277 N N . ALA D 1 145 ? 11.658 41.146 -23.659 1.00 59.25 133 ALA D N 1
ATOM 9278 C CA . ALA D 1 145 ? 12.719 40.212 -23.982 1.00 60.56 133 ALA D CA 1
ATOM 9279 C C . ALA D 1 145 ? 13.253 40.589 -25.346 1.00 61.11 133 ALA D C 1
ATOM 9280 O O . ALA D 1 145 ? 12.530 41.162 -26.142 1.00 64.24 133 ALA D O 1
ATOM 9282 N N . PRO D 1 146 ? 14.508 40.306 -25.637 1.00 61.48 134 PRO D N 1
ATOM 9283 C CA . PRO D 1 146 ? 15.438 39.596 -24.761 1.00 61.40 134 PRO D CA 1
ATOM 9284 C C . PRO D 1 146 ? 16.230 40.481 -23.788 1.00 62.16 134 PRO D C 1
ATOM 9285 O O . PRO D 1 146 ? 16.989 39.938 -22.984 1.00 62.51 134 PRO D O 1
ATOM 9289 N N . LYS D 1 147 ? 16.087 41.807 -23.834 1.00 61.87 135 LYS D N 1
ATOM 9290 C CA . LYS D 1 147 ? 16.912 42.637 -22.952 1.00 61.46 135 LYS D CA 1
ATOM 9291 C C . LYS D 1 147 ? 16.721 42.280 -21.485 1.00 61.89 135 LYS D C 1
ATOM 9292 O O . LYS D 1 147 ? 17.645 42.361 -20.694 1.00 63.22 135 LYS D O 1
ATOM 9298 N N . CYS D 1 148 ? 15.534 41.844 -21.122 1.00 61.44 136 CYS D N 1
ATOM 9299 C CA . CYS D 1 148 ? 15.279 41.555 -19.735 1.00 61.98 136 CYS D CA 1
ATOM 9300 C C . CYS D 1 148 ? 16.071 40.362 -19.212 1.00 60.95 136 CYS D C 1
ATOM 9301 O O . CYS D 1 148 ? 16.210 40.175 -18.010 1.00 60.44 136 CYS D O 1
ATOM 9304 N N . PHE D 1 149 ? 16.606 39.543 -20.097 1.00 61.06 137 PHE D N 1
ATOM 9305 C CA . PHE D 1 149 ? 17.440 38.441 -19.635 1.00 61.25 137 PHE D CA 1
ATOM 9306 C C . PHE D 1 149 ? 18.730 38.988 -19.028 1.00 63.03 137 PHE D C 1
ATOM 9307 O O . PHE D 1 149 ? 19.103 38.613 -17.900 1.00 63.62 137 PHE D O 1
ATOM 9315 N N . ARG D 1 150 ? 19.396 39.871 -19.774 1.00 65.01 138 ARG D N 1
ATOM 9316 C CA . ARG D 1 150 ? 20.643 40.512 -19.351 1.00 66.53 138 ARG D CA 1
ATOM 9317 C C . ARG D 1 150 ? 20.419 41.415 -18.162 1.00 64.03 138 ARG D C 1
ATOM 9318 O O . ARG D 1 150 ? 21.225 41.438 -17.261 1.00 64.58 138 ARG D O 1
ATOM 9326 N N . ILE D 1 151 ? 19.314 42.153 -18.163 1.00 61.17 139 ILE D N 1
ATOM 9327 C CA . ILE D 1 151 ? 19.051 43.064 -17.079 1.00 60.49 139 ILE D CA 1
ATOM 9328 C C . ILE D 1 151 ? 18.878 42.301 -15.777 1.00 61.64 139 ILE D C 1
ATOM 9329 O O . ILE D 1 151 ? 19.476 42.675 -14.787 1.00 62.33 139 ILE D O 1
ATOM 9334 N N . LEU D 1 152 ? 18.059 41.253 -15.765 1.00 61.39 140 LEU D N 1
ATOM 9335 C CA . LEU D 1 152 ? 17.890 40.463 -14.566 1.00 61.68 140 LEU D CA 1
ATOM 9336 C C . LEU D 1 152 ? 19.229 39.867 -14.111 1.00 61.58 140 LEU D C 1
ATOM 9337 O O . LEU D 1 152 ? 19.591 39.988 -12.969 1.00 61.45 140 LEU D O 1
ATOM 9342 N N . GLN D 1 153 ? 19.976 39.258 -15.017 1.00 63.22 141 GLN D N 1
ATOM 9343 C CA . GLN D 1 153 ? 21.223 38.581 -14.654 1.00 65.17 141 GLN D CA 1
ATOM 9344 C C . GLN D 1 153 ? 22.213 39.543 -14.007 1.00 65.12 141 GLN D C 1
ATOM 9345 O O . GLN D 1 153 ? 22.809 39.251 -12.958 1.00 65.86 141 GLN D O 1
ATOM 9351 N N . ARG D 1 154 ? 22.374 40.698 -14.636 1.00 63.48 142 ARG D N 1
ATOM 9352 C CA . ARG D 1 154 ? 23.322 41.694 -14.164 1.00 62.49 142 ARG D CA 1
ATOM 9353 C C . ARG D 1 154 ? 22.952 42.269 -12.803 1.00 62.41 142 ARG D C 1
ATOM 9354 O O . ARG D 1 154 ? 23.787 42.328 -11.897 1.00 62.77 142 ARG D O 1
ATOM 9362 N N . LEU D 1 155 ? 21.701 42.680 -12.648 1.00 61.59 143 LEU D N 1
ATOM 9363 C CA . LEU D 1 155 ? 21.275 43.293 -11.413 1.00 60.87 143 LEU D CA 1
ATOM 9364 C C . LEU D 1 155 ? 21.315 42.277 -10.278 1.00 61.72 143 LEU D C 1
ATOM 9365 O O . LEU D 1 155 ? 21.787 42.589 -9.189 1.00 62.00 143 LEU D O 1
ATOM 9370 N N . SER D 1 156 ? 20.872 41.055 -10.508 1.00 61.26 144 SER D N 1
ATOM 9371 C CA . SER D 1 156 ? 20.940 40.105 -9.421 1.00 62.35 144 SER D CA 1
ATOM 9372 C C . SER D 1 156 ? 22.377 39.805 -9.040 1.00 62.54 144 SER D C 1
ATOM 9373 O O . SER D 1 156 ? 22.655 39.642 -7.846 1.00 64.09 144 SER D O 1
ATOM 9376 N N . GLU D 1 157 ? 23.284 39.774 -10.034 1.00 62.74 145 GLU D N 1
ATOM 9377 C CA . GLU D 1 157 ? 24.699 39.456 -9.792 1.00 63.02 145 GLU D CA 1
ATOM 9378 C C . GLU D 1 157 ? 25.386 40.609 -9.064 1.00 64.17 145 GLU D C 1
ATOM 9379 O O . GLU D 1 157 ? 26.160 40.374 -8.133 1.00 63.46 145 GLU D O 1
ATOM 9381 N N . GLU D 1 158 ? 25.037 41.843 -9.427 1.00 63.14 146 GLU D N 1
ATOM 9382 C CA . GLU D 1 158 ? 25.753 43.007 -8.953 1.00 63.22 146 GLU D CA 1
ATOM 9383 C C . GLU D 1 158 ? 25.135 43.758 -7.781 1.00 64.76 146 GLU D C 1
ATOM 9384 O O . GLU D 1 158 ? 25.808 44.580 -7.166 1.00 67.53 146 GLU D O 1
ATOM 9398 N N . ASN D 1 160 ? 23.054 43.848 -3.976 1.00 64.42 148 ASN D N 1
ATOM 9399 C CA . ASN D 1 160 ? 23.005 43.100 -2.734 1.00 66.32 148 ASN D CA 1
ATOM 9400 C C . ASN D 1 160 ? 21.654 43.185 -2.074 1.00 66.71 148 ASN D C 1
ATOM 9401 O O . ASN D 1 160 ? 21.550 42.980 -0.887 1.00 70.10 148 ASN D O 1
ATOM 9406 N N . ILE D 1 161 ? 20.631 43.500 -2.852 1.00 64.31 149 ILE D N 1
ATOM 9407 C CA . ILE D 1 161 ? 19.285 43.246 -2.456 1.00 62.88 149 ILE D CA 1
ATOM 9408 C C . ILE D 1 161 ? 18.719 42.314 -3.524 1.00 62.06 149 ILE D C 1
ATOM 9409 O O . ILE D 1 161 ? 19.255 42.241 -4.605 1.00 62.24 149 ILE D O 1
ATOM 9414 N N . PRO D 1 162 ? 17.705 41.536 -3.208 1.00 61.78 150 PRO D N 1
ATOM 9415 C CA . PRO D 1 162 ? 17.151 40.608 -4.171 1.00 63.16 150 PRO D CA 1
ATOM 9416 C C . PRO D 1 162 ? 16.535 41.321 -5.324 1.00 63.58 150 PRO D C 1
ATOM 9417 O O . PRO D 1 162 ? 15.955 42.384 -5.162 1.00 64.67 150 PRO D O 1
ATOM 9421 N N . VAL D 1 163 ? 16.682 40.735 -6.492 1.00 64.33 151 VAL D N 1
ATOM 9422 C CA . VAL D 1 163 ? 16.081 41.244 -7.697 1.00 64.45 151 VAL D CA 1
ATOM 9423 C C . VAL D 1 163 ? 15.257 40.142 -8.307 1.00 63.87 151 VAL D C 1
ATOM 9424 O O . VAL D 1 163 ? 15.788 39.058 -8.490 1.00 63.42 151 VAL D O 1
ATOM 9428 N N . PHE D 1 164 ? 13.984 40.425 -8.616 1.00 64.33 152 PHE D N 1
ATOM 9429 C CA . PHE D 1 164 ? 13.025 39.431 -9.101 1.00 63.60 152 PHE D CA 1
ATOM 9430 C C . PHE D 1 164 ? 12.286 40.002 -10.303 1.00 64.61 152 PHE D C 1
ATOM 9431 O O . PHE D 1 164 ? 11.802 41.138 -10.235 1.00 66.93 152 PHE D O 1
ATOM 9439 N N . HIS D 1 165 ? 12.166 39.216 -11.373 1.00 63.07 153 HIS D N 1
ATOM 9440 C CA . HIS D 1 165 ? 11.371 39.590 -12.526 1.00 62.56 153 HIS D CA 1
ATOM 9441 C C . HIS D 1 165 ? 10.162 38.631 -12.696 1.00 64.52 153 HIS D C 1
ATOM 9442 O O . HIS D 1 165 ? 10.312 37.507 -13.168 1.00 67.08 153 HIS D O 1
ATOM 9449 N N . ASP D 1 166 ? 8.967 39.083 -12.329 1.00 64.38 154 ASP D N 1
ATOM 9450 C CA . ASP D 1 166 ? 7.782 38.254 -12.408 1.00 65.73 154 ASP D CA 1
ATOM 9451 C C . ASP D 1 166 ? 7.682 37.390 -13.649 1.00 63.91 154 ASP D C 1
ATOM 9452 O O . ASP D 1 166 ? 7.576 36.149 -13.532 1.00 62.62 154 ASP D O 1
ATOM 9457 N N . ASP D 1 167 ? 7.642 38.044 -14.812 1.00 62.18 155 ASP D N 1
ATOM 9458 C CA . ASP D 1 167 ? 7.287 37.367 -16.071 1.00 64.04 155 ASP D CA 1
ATOM 9459 C C . ASP D 1 167 ? 8.317 36.282 -16.415 1.00 62.23 155 ASP D C 1
ATOM 9460 O O . ASP D 1 167 ? 8.018 35.387 -17.161 1.00 65.19 155 ASP D O 1
ATOM 9465 N N . GLN D 1 168 ? 9.517 36.360 -15.855 1.00 61.97 156 GLN D N 1
ATOM 9466 C CA . GLN D 1 168 ? 10.504 35.271 -15.953 1.00 61.20 156 GLN D CA 1
ATOM 9467 C C . GLN D 1 168 ? 10.393 34.246 -14.828 1.00 60.54 156 GLN D C 1
ATOM 9468 O O . GLN D 1 168 ? 9.972 33.126 -15.046 1.00 59.74 156 GLN D O 1
ATOM 9474 N N . GLN D 1 169 ? 10.771 34.640 -13.616 1.00 60.04 157 GLN D N 1
ATOM 9475 C CA . GLN D 1 169 ? 10.910 33.709 -12.489 1.00 59.39 157 GLN D CA 1
ATOM 9476 C C . GLN D 1 169 ? 9.575 33.332 -11.839 1.00 61.25 157 GLN D C 1
ATOM 9477 O O . GLN D 1 169 ? 9.414 32.188 -11.399 1.00 62.36 157 GLN D O 1
ATOM 9483 N N . GLY D 1 170 ? 8.636 34.288 -11.775 1.00 60.92 158 GLY D N 1
ATOM 9484 C CA . GLY D 1 170 ? 7.296 34.057 -11.238 1.00 60.76 158 GLY D CA 1
ATOM 9485 C C . GLY D 1 170 ? 6.515 33.037 -12.046 1.00 60.59 158 GLY D C 1
ATOM 9486 O O . GLY D 1 170 ? 6.033 32.028 -11.525 1.00 59.87 158 GLY D O 1
ATOM 9487 N N . THR D 1 171 ? 6.437 33.282 -13.353 1.00 61.75 159 THR D N 1
ATOM 9488 C CA . THR D 1 171 ? 5.747 32.370 -14.260 1.00 59.51 159 THR D CA 1
ATOM 9489 C C . THR D 1 171 ? 6.377 31.002 -14.187 1.00 59.83 159 THR D C 1
ATOM 9490 O O . THR D 1 171 ? 5.692 30.000 -14.124 1.00 60.70 159 THR D O 1
ATOM 9494 N N . ALA D 1 172 ? 7.697 30.949 -14.164 1.00 60.40 160 ALA D N 1
ATOM 9495 C CA . ALA D 1 172 ? 8.358 29.658 -14.120 1.00 61.92 160 ALA D CA 1
ATOM 9496 C C . ALA D 1 172 ? 7.995 28.879 -12.847 1.00 61.27 160 ALA D C 1
ATOM 9497 O O . ALA D 1 172 ? 7.742 27.679 -12.882 1.00 60.27 160 ALA D O 1
ATOM 9499 N N . VAL D 1 173 ? 7.975 29.574 -11.728 1.00 61.40 161 VAL D N 1
ATOM 9500 C CA . VAL D 1 173 ? 7.637 28.944 -10.461 1.00 61.39 161 VAL D CA 1
ATOM 9501 C C . VAL D 1 173 ? 6.219 28.356 -10.521 1.00 62.73 161 VAL D C 1
ATOM 9502 O O . VAL D 1 173 ? 6.000 27.162 -10.238 1.00 63.67 161 VAL D O 1
ATOM 9506 N N . VAL D 1 174 ? 5.259 29.174 -10.919 1.00 62.47 162 VAL D N 1
ATOM 9507 C CA . VAL D 1 174 ? 3.884 28.720 -10.895 1.00 64.29 162 VAL D CA 1
ATOM 9508 C C . VAL D 1 174 ? 3.634 27.666 -11.988 1.00 63.14 162 VAL D C 1
ATOM 9509 O O . VAL D 1 174 ? 2.907 26.701 -11.757 1.00 62.92 162 VAL D O 1
ATOM 9513 N N . VAL D 1 175 ? 4.261 27.808 -13.147 1.00 61.28 163 VAL D N 1
ATOM 9514 C CA . VAL D 1 175 ? 4.101 26.774 -14.166 1.00 61.21 163 VAL D CA 1
ATOM 9515 C C . VAL D 1 175 ? 4.633 25.446 -13.659 1.00 60.79 163 VAL D C 1
ATOM 9516 O O . VAL D 1 175 ? 4.019 24.421 -13.858 1.00 60.05 163 VAL D O 1
ATOM 9520 N N . SER D 1 176 ? 5.760 25.492 -12.962 1.00 60.63 164 SER D N 1
ATOM 9521 C CA . SER D 1 176 ? 6.419 24.293 -12.465 1.00 60.63 164 SER D CA 1
ATOM 9522 C C . SER D 1 176 ? 5.577 23.568 -11.422 1.00 62.52 164 SER D C 1
ATOM 9523 O O . SER D 1 176 ? 5.470 22.340 -11.459 1.00 65.06 164 SER D O 1
ATOM 9526 N N . ALA D 1 177 ? 5.001 24.313 -10.476 1.00 62.03 165 ALA D N 1
ATOM 9527 C CA . ALA D 1 177 ? 4.112 23.705 -9.483 1.00 62.49 165 ALA D CA 1
ATOM 9528 C C . ALA D 1 177 ? 2.884 23.104 -10.132 1.00 62.60 165 ALA D C 1
ATOM 9529 O O . ALA D 1 177 ? 2.498 21.988 -9.785 1.00 63.08 165 ALA D O 1
ATOM 9531 N N . ALA D 1 178 ? 2.275 23.815 -11.071 1.00 62.62 166 ALA D N 1
ATOM 9532 C CA . ALA D 1 178 ? 1.149 23.240 -11.813 1.00 62.53 166 ALA D CA 1
ATOM 9533 C C . ALA D 1 178 ? 1.571 21.968 -12.539 1.00 63.40 166 ALA D C 1
ATOM 9534 O O . ALA D 1 178 ? 0.861 20.972 -12.518 1.00 62.01 166 ALA D O 1
ATOM 9536 N N . PHE D 1 179 ? 2.735 22.021 -13.196 1.00 64.04 167 PHE D N 1
ATOM 9537 C CA . PHE D 1 179 ? 3.231 20.889 -13.989 1.00 62.99 167 PHE D CA 1
ATOM 9538 C C . PHE D 1 179 ? 3.405 19.663 -13.083 1.00 61.97 167 PHE D C 1
ATOM 9539 O O . PHE D 1 179 ? 2.941 18.562 -13.411 1.00 61.26 167 PHE D O 1
ATOM 9547 N N . LEU D 1 180 ? 4.061 19.863 -11.954 1.00 60.08 168 LEU D N 1
ATOM 9548 C CA . LEU D 1 180 ? 4.285 18.760 -11.018 1.00 60.12 168 LEU D CA 1
ATOM 9549 C C . LEU D 1 180 ? 3.004 18.108 -10.560 1.00 60.32 168 LEU D C 1
ATOM 9550 O O . LEU D 1 180 ? 2.945 16.902 -10.489 1.00 63.03 168 LEU D O 1
ATOM 9555 N N . ASN D 1 181 ? 1.989 18.894 -10.250 1.00 61.48 169 ASN D N 1
ATOM 9556 C CA . ASN D 1 181 ? 0.716 18.323 -9.823 1.00 62.73 169 ASN D CA 1
ATOM 9557 C C . ASN D 1 181 ? -0.053 17.642 -10.975 1.00 63.10 169 ASN D C 1
ATOM 9558 O O . ASN D 1 181 ? -0.612 16.548 -10.826 1.00 64.82 169 ASN D O 1
ATOM 9563 N N . ALA D 1 182 ? -0.085 18.263 -12.136 1.00 62.52 170 ALA D N 1
ATOM 9564 C CA . ALA D 1 182 ? -0.697 17.608 -13.282 1.00 62.97 170 ALA D CA 1
ATOM 9565 C C . ALA D 1 182 ? 0.011 16.266 -13.532 1.00 63.19 170 ALA D C 1
ATOM 9566 O O . ALA D 1 182 ? -0.612 15.234 -13.778 1.00 59.43 170 ALA D O 1
ATOM 9568 N N . LEU D 1 183 ? 1.335 16.278 -13.443 1.00 64.09 171 LEU D N 1
ATOM 9569 C CA . LEU D 1 183 ? 2.113 15.064 -13.690 1.00 63.96 171 LEU D CA 1
ATOM 9570 C C . LEU D 1 183 ? 1.757 13.945 -12.700 1.00 63.17 171 LEU D C 1
ATOM 9571 O O . LEU D 1 183 ? 1.632 12.794 -13.082 1.00 64.51 171 LEU D O 1
ATOM 9576 N N . LYS D 1 184 ? 1.586 14.296 -11.441 1.00 61.97 172 LYS D N 1
ATOM 9577 C CA . LYS D 1 184 ? 1.135 13.346 -10.428 1.00 63.22 172 LYS D CA 1
ATOM 9578 C C . LYS D 1 184 ? -0.198 12.742 -10.878 1.00 61.98 172 LYS D C 1
ATOM 9579 O O . LYS D 1 184 ? -0.369 11.551 -10.891 1.00 60.91 172 LYS D O 1
ATOM 9585 N N . LEU D 1 185 ? -1.142 13.586 -11.273 1.00 62.91 173 LEU D N 1
ATOM 9586 C CA . LEU D 1 185 ? -2.464 13.119 -11.671 1.00 62.73 173 LEU D CA 1
ATOM 9587 C C . LEU D 1 185 ? -2.435 12.182 -12.874 1.00 62.88 173 LEU D C 1
ATOM 9588 O O . LEU D 1 185 ? -3.204 11.267 -12.988 1.00 64.97 173 LEU D O 1
ATOM 9593 N N . THR D 1 186 ? -1.544 12.490 -13.784 1.00 63.73 174 THR D N 1
ATOM 9594 C CA . THR D 1 186 ? -1.249 11.728 -14.971 1.00 62.79 174 THR D CA 1
ATOM 9595 C C . THR D 1 186 ? -0.668 10.359 -14.636 1.00 63.34 174 THR D C 1
ATOM 9596 O O . THR D 1 186 ? -0.794 9.394 -15.364 1.00 64.33 174 THR D O 1
ATOM 9600 N N . GLU D 1 187 ? -0.013 10.266 -13.505 1.00 64.04 175 GLU D N 1
ATOM 9601 C CA . GLU D 1 187 ? 0.575 9.020 -13.068 1.00 64.47 175 GLU D CA 1
ATOM 9602 C C . GLU D 1 187 ? 1.768 8.572 -13.909 1.00 63.79 175 GLU D C 1
ATOM 9603 O O . GLU D 1 187 ? 2.151 7.399 -13.862 1.00 65.82 175 GLU D O 1
ATOM 9609 N N . LYS D 1 188 ? 2.398 9.511 -14.604 1.00 61.38 176 LYS D N 1
ATOM 9610 C CA . LYS D 1 188 ? 3.544 9.235 -15.456 1.00 60.24 176 LYS D CA 1
ATOM 9611 C C . LYS D 1 188 ? 4.850 9.620 -14.733 1.00 62.01 176 LYS D C 1
ATOM 9612 O O . LYS D 1 188 ? 4.824 10.434 -13.807 1.00 62.03 176 LYS D O 1
ATOM 9618 N N . LYS D 1 189 ? 5.974 9.062 -15.175 1.00 63.60 177 LYS D N 1
ATOM 9619 C CA . LYS D 1 189 ? 7.314 9.345 -14.602 1.00 63.63 177 LYS D CA 1
ATOM 9620 C C . LYS D 1 189 ? 7.917 10.623 -15.220 1.00 62.30 177 LYS D C 1
ATOM 9621 O O . LYS D 1 189 ? 7.920 10.768 -16.417 1.00 66.68 177 LYS D O 1
ATOM 9626 N N . ILE D 1 190 ? 8.476 11.518 -14.433 1.00 60.10 178 ILE D N 1
ATOM 9627 C CA . ILE D 1 190 ? 8.982 12.798 -14.970 1.00 61.00 178 ILE D CA 1
ATOM 9628 C C . ILE D 1 190 ? 10.133 12.647 -15.983 1.00 61.10 178 ILE D C 1
ATOM 9629 O O . ILE D 1 190 ? 10.243 13.410 -16.933 1.00 59.84 178 ILE D O 1
ATOM 9634 N N . GLU D 1 191 ? 10.995 11.654 -15.743 1.00 62.62 179 GLU D N 1
ATOM 9635 C CA . GLU D 1 191 ? 12.095 11.306 -16.660 1.00 63.58 179 GLU D CA 1
ATOM 9636 C C . GLU D 1 191 ? 11.563 10.787 -18.020 1.00 63.87 179 GLU D C 1
ATOM 9637 O O . GLU D 1 191 ? 12.290 10.812 -18.997 1.00 62.76 179 GLU D O 1
ATOM 9643 N N . GLU D 1 192 ? 10.297 10.361 -18.093 1.00 63.49 180 GLU D N 1
ATOM 9644 C CA . GLU D 1 192 ? 9.771 9.690 -19.296 1.00 63.92 180 GLU D CA 1
ATOM 9645 C C . GLU D 1 192 ? 8.852 10.537 -20.154 1.00 62.89 180 GLU D C 1
ATOM 9646 O O . GLU D 1 192 ? 8.595 10.172 -21.273 1.00 64.90 180 GLU D O 1
ATOM 9652 N N . VAL D 1 193 ? 8.355 11.657 -19.642 1.00 63.22 181 VAL D N 1
ATOM 9653 C CA . VAL D 1 193 ? 7.374 12.459 -20.371 1.00 62.79 181 VAL D CA 1
ATOM 9654 C C . VAL D 1 193 ? 8.006 13.374 -21.404 1.00 61.64 181 VAL D C 1
ATOM 9655 O O . VAL D 1 193 ? 9.123 13.826 -21.222 1.00 60.83 181 VAL D O 1
ATOM 9659 N N . LYS D 1 194 ? 7.256 13.600 -22.487 1.00 61.38 182 LYS D N 1
ATOM 9660 C CA . LYS D 1 194 ? 7.583 14.539 -23.558 1.00 62.51 182 LYS D CA 1
ATOM 9661 C C . LYS D 1 194 ? 6.760 15.788 -23.337 1.00 63.80 182 LYS D C 1
ATOM 9662 O O . LYS D 1 194 ? 5.528 15.722 -23.348 1.00 65.83 182 LYS D O 1
ATOM 9668 N N . VAL D 1 195 ? 7.443 16.914 -23.120 1.00 62.41 183 VAL D N 1
ATOM 9669 C CA . VAL D 1 195 ? 6.812 18.177 -22.780 1.00 61.76 183 VAL D CA 1
ATOM 9670 C C . VAL D 1 195 ? 7.168 19.166 -23.842 1.00 62.26 183 VAL D C 1
ATOM 9671 O O . VAL D 1 195 ? 8.341 19.412 -24.071 1.00 63.73 183 VAL D O 1
ATOM 9675 N N . VAL D 1 196 ? 6.156 19.713 -24.508 1.00 63.37 184 VAL D N 1
ATOM 9676 C CA . VAL D 1 196 ? 6.351 20.720 -25.553 1.00 63.13 184 VAL D CA 1
ATOM 9677 C C . VAL D 1 196 ? 6.119 22.088 -24.969 1.00 62.44 184 VAL D C 1
ATOM 9678 O O . VAL D 1 196 ? 5.045 22.366 -24.446 1.00 64.66 184 VAL D O 1
ATOM 9682 N N . VAL D 1 197 ? 7.126 22.945 -25.040 1.00 61.66 185 VAL D N 1
ATOM 9683 C CA . VAL D 1 197 ? 6.972 24.310 -24.563 1.00 60.98 185 VAL D CA 1
ATOM 9684 C C . VAL D 1 197 ? 6.989 25.173 -25.785 1.00 61.41 185 VAL D C 1
ATOM 9685 O O . VAL D 1 197 ? 7.914 25.080 -26.561 1.00 60.19 185 VAL D O 1
ATOM 9689 N N . ASN D 1 198 ? 5.977 26.024 -25.934 1.00 64.01 186 ASN D N 1
ATOM 9690 C CA . ASN D 1 198 ? 5.842 26.882 -27.101 1.00 61.94 186 ASN D CA 1
ATOM 9691 C C . ASN D 1 198 ? 5.892 28.345 -26.748 1.00 60.07 186 ASN D C 1
ATOM 9692 O O . ASN D 1 198 ? 5.098 28.833 -25.962 1.00 59.27 186 ASN D O 1
ATOM 9697 N N . GLY D 1 199 ? 6.765 29.074 -27.404 1.00 61.54 187 GLY D N 1
ATOM 9698 C CA . GLY D 1 199 ? 6.843 30.511 -27.185 1.00 62.48 187 GLY D CA 1
ATOM 9699 C C . GLY D 1 199 ? 7.968 30.756 -26.219 1.00 63.20 187 GLY D C 1
ATOM 9700 O O . GLY D 1 199 ? 7.799 30.694 -25.006 1.00 61.73 187 GLY D O 1
ATOM 9701 N N . ILE D 1 200 ? 9.143 31.019 -26.761 1.00 61.47 188 ILE D N 1
ATOM 9702 C CA . ILE D 1 200 ? 10.292 31.056 -25.918 1.00 60.03 188 ILE D CA 1
ATOM 9703 C C . ILE D 1 200 ? 10.837 32.458 -25.713 1.00 54.80 188 ILE D C 1
ATOM 9704 O O . ILE D 1 200 ? 11.992 32.709 -25.935 1.00 53.57 188 ILE D O 1
ATOM 9709 N N . GLY D 1 201 ? 9.955 33.361 -25.274 1.00 53.16 189 GLY D N 1
ATOM 9710 C CA . GLY D 1 201 ? 10.337 34.653 -24.684 1.00 53.85 189 GLY D CA 1
ATOM 9711 C C . GLY D 1 201 ? 10.666 34.517 -23.186 1.00 57.44 189 GLY D C 1
ATOM 9712 O O . GLY D 1 201 ? 11.122 33.444 -22.716 1.00 58.47 189 GLY D O 1
ATOM 9713 N N . ALA D 1 202 ? 10.414 35.571 -22.413 1.00 55.72 190 ALA D N 1
ATOM 9714 C CA . ALA D 1 202 ? 10.830 35.574 -21.003 1.00 58.05 190 ALA D CA 1
ATOM 9715 C C . ALA D 1 202 ? 10.368 34.347 -20.172 1.00 59.89 190 ALA D C 1
ATOM 9716 O O . ALA D 1 202 ? 11.159 33.693 -19.466 1.00 62.54 190 ALA D O 1
ATOM 9718 N N . ALA D 1 203 ? 9.088 34.049 -20.256 1.00 57.55 191 ALA D N 1
ATOM 9719 C CA . ALA D 1 203 ? 8.521 32.925 -19.572 1.00 56.81 191 ALA D CA 1
ATOM 9720 C C . ALA D 1 203 ? 9.070 31.564 -20.071 1.00 59.51 191 ALA D C 1
ATOM 9721 O O . ALA D 1 203 ? 9.491 30.684 -19.274 1.00 58.97 191 ALA D O 1
ATOM 9723 N N . GLY D 1 204 ? 9.027 31.384 -21.390 1.00 59.13 192 GLY D N 1
ATOM 9724 C CA . GLY D 1 204 ? 9.388 30.117 -22.000 1.00 59.40 192 GLY D CA 1
ATOM 9725 C C . GLY D 1 204 ? 10.824 29.728 -21.722 1.00 61.29 192 GLY D C 1
ATOM 9726 O O . GLY D 1 204 ? 11.088 28.596 -21.282 1.00 60.84 192 GLY D O 1
ATOM 9727 N N . TYR D 1 205 ? 11.756 30.659 -21.985 1.00 62.22 193 TYR D N 1
ATOM 9728 C CA . TYR D 1 205 ? 13.161 30.464 -21.616 1.00 59.63 193 TYR D CA 1
ATOM 9729 C C . TYR D 1 205 ? 13.263 29.860 -20.212 1.00 57.29 193 TYR D C 1
ATOM 9730 O O . TYR D 1 205 ? 13.896 28.814 -20.016 1.00 57.53 193 TYR D O 1
ATOM 9739 N N . ASN D 1 206 ? 12.605 30.500 -19.254 1.00 55.71 194 ASN D N 1
ATOM 9740 C CA . ASN D 1 206 ? 12.751 30.138 -17.834 1.00 56.13 194 ASN D CA 1
ATOM 9741 C C . ASN D 1 206 ? 11.989 28.888 -17.450 1.00 57.30 194 ASN D C 1
ATOM 9742 O O . ASN D 1 206 ? 12.399 28.186 -16.534 1.00 57.74 194 ASN D O 1
ATOM 9747 N N . ILE D 1 207 ? 10.872 28.634 -18.137 1.00 58.25 195 ILE D N 1
ATOM 9748 C CA . ILE D 1 207 ? 10.099 27.415 -17.963 1.00 58.51 195 ILE D CA 1
ATOM 9749 C C . ILE D 1 207 ? 10.921 26.177 -18.366 1.00 60.05 195 ILE D C 1
ATOM 9750 O O . ILE D 1 207 ? 11.004 25.199 -17.609 1.00 61.11 195 ILE D O 1
ATOM 9755 N N . VAL D 1 208 ? 11.545 26.234 -19.536 1.00 57.16 196 VAL D N 1
ATOM 9756 C CA . VAL D 1 208 ? 12.389 25.144 -19.987 1.00 59.22 196 VAL D CA 1
ATOM 9757 C C . VAL D 1 208 ? 13.516 24.898 -18.972 1.00 57.95 196 VAL D C 1
ATOM 9758 O O . VAL D 1 208 ? 13.882 23.769 -18.677 1.00 59.55 196 VAL D O 1
ATOM 9762 N N . LYS D 1 209 ? 14.099 25.954 -18.461 1.00 56.44 197 LYS D N 1
ATOM 9763 C CA . LYS D 1 209 ? 15.156 25.757 -17.512 1.00 59.15 197 LYS D CA 1
ATOM 9764 C C . LYS D 1 209 ? 14.638 25.080 -16.214 1.00 60.26 197 LYS D C 1
ATOM 9765 O O . LYS D 1 209 ? 15.266 24.150 -15.708 1.00 60.97 197 LYS D O 1
ATOM 9771 N N . PHE D 1 210 ? 13.470 25.490 -15.717 1.00 60.09 198 PHE D N 1
ATOM 9772 C CA . PHE D 1 210 ? 12.890 24.842 -14.522 1.00 58.87 198 PHE D CA 1
ATOM 9773 C C . PHE D 1 210 ? 12.605 23.387 -14.759 1.00 58.58 198 PHE D C 1
ATOM 9774 O O . PHE D 1 210 ? 13.006 22.535 -13.957 1.00 56.25 198 PHE D O 1
ATOM 9782 N N . LEU D 1 211 ? 11.944 23.110 -15.885 1.00 59.93 199 LEU D N 1
ATOM 9783 C CA . LEU D 1 211 ? 11.550 21.742 -16.225 1.00 59.57 199 LEU D CA 1
ATOM 9784 C C . LEU D 1 211 ? 12.763 20.814 -16.225 1.00 59.85 199 LEU D C 1
ATOM 9785 O O . LEU D 1 211 ? 12.745 19.749 -15.586 1.00 58.22 199 LEU D O 1
ATOM 9790 N N . LEU D 1 212 ? 13.842 21.263 -16.853 1.00 58.47 200 LEU D N 1
ATOM 9791 C CA . LEU D 1 212 ? 15.059 20.484 -16.853 1.00 58.31 200 LEU D CA 1
ATOM 9792 C C . LEU D 1 212 ? 15.665 20.316 -15.460 1.00 56.79 200 LEU D C 1
ATOM 9793 O O . LEU D 1 212 ? 16.039 19.222 -15.098 1.00 54.75 200 LEU D O 1
ATOM 9798 N N . ASP D 1 213 ? 15.736 21.370 -14.657 1.00 60.92 201 ASP D N 1
ATOM 9799 C CA . ASP D 1 213 ? 16.257 21.220 -13.267 1.00 62.39 201 ASP D CA 1
ATOM 9800 C C . ASP D 1 213 ? 15.447 20.234 -12.478 1.00 60.91 201 ASP D C 1
ATOM 9801 O O . ASP D 1 213 ? 16.003 19.493 -11.673 1.00 64.05 201 ASP D O 1
ATOM 9806 N N . LEU D 1 214 ? 14.139 20.233 -12.692 1.00 57.93 202 LEU D N 1
ATOM 9807 C CA . LEU D 1 214 ? 13.264 19.322 -11.973 1.00 58.60 202 LEU D CA 1
ATOM 9808 C C . LEU D 1 214 ? 13.429 17.856 -12.328 1.00 59.65 202 LEU D C 1
ATOM 9809 O O . LEU D 1 214 ? 13.283 16.993 -11.468 1.00 58.98 202 LEU D O 1
ATOM 9814 N N . GLY D 1 215 ? 13.731 17.561 -13.588 1.00 63.87 203 GLY D N 1
ATOM 9815 C CA . GLY D 1 215 ? 13.881 16.165 -14.026 1.00 64.22 203 GLY D CA 1
ATOM 9816 C C . GLY D 1 215 ? 13.340 15.797 -15.388 1.00 65.06 203 GLY D C 1
ATOM 9817 O O . GLY D 1 215 ? 13.659 14.738 -15.919 1.00 67.26 203 GLY D O 1
ATOM 9818 N N . VAL D 1 216 ? 12.507 16.640 -15.968 1.00 66.93 204 VAL D N 1
ATOM 9819 C CA . VAL D 1 216 ? 12.085 16.394 -17.345 1.00 67.42 204 VAL D CA 1
ATOM 9820 C C . VAL D 1 216 ? 13.332 16.302 -18.244 1.00 64.91 204 VAL D C 1
ATOM 9821 O O . VAL D 1 216 ? 14.229 17.151 -18.187 1.00 64.21 204 VAL D O 1
ATOM 9825 N N . LYS D 1 217 ? 13.362 15.254 -19.059 1.00 64.20 205 LYS D N 1
ATOM 9826 C CA . LYS D 1 217 ? 14.507 14.912 -19.914 1.00 61.66 205 LYS D CA 1
ATOM 9827 C C . LYS D 1 217 ? 14.188 15.166 -21.364 1.00 60.21 205 LYS D C 1
ATOM 9828 O O . LYS D 1 217 ? 15.086 15.403 -22.140 1.00 60.43 205 LYS D O 1
ATOM 9833 N N . ASN D 1 218 ? 12.908 15.164 -21.721 1.00 60.86 206 ASN D N 1
ATOM 9834 C CA . ASN D 1 218 ? 12.477 15.388 -23.098 1.00 60.24 206 ASN D CA 1
ATOM 9835 C C . ASN D 1 218 ? 11.636 16.660 -23.240 1.00 60.03 206 ASN D C 1
ATOM 9836 O O . ASN D 1 218 ? 10.397 16.623 -23.388 1.00 60.65 206 ASN D O 1
ATOM 9841 N N . VAL D 1 219 ? 12.323 17.789 -23.225 1.00 57.85 207 VAL D N 1
ATOM 9842 C CA . VAL D 1 219 ? 11.672 19.062 -23.431 1.00 57.06 207 VAL D CA 1
ATOM 9843 C C . VAL D 1 219 ? 11.896 19.460 -24.851 1.00 59.90 207 VAL D C 1
ATOM 9844 O O . VAL D 1 219 ? 13.040 19.676 -25.276 1.00 57.64 207 VAL D O 1
ATOM 9848 N N . VAL D 1 220 ? 10.810 19.554 -25.604 1.00 63.18 208 VAL D N 1
ATOM 9849 C CA . VAL D 1 220 ? 10.893 20.065 -26.966 1.00 64.20 208 VAL D CA 1
ATOM 9850 C C . VAL D 1 220 ? 10.440 21.500 -26.945 1.00 63.49 208 VAL D C 1
ATOM 9851 O O . VAL D 1 220 ? 9.317 21.783 -26.623 1.00 70.05 208 VAL D O 1
ATOM 9855 N N . ALA D 1 221 ? 11.342 22.401 -27.257 1.00 64.01 209 ALA D N 1
ATOM 9856 C CA . ALA D 1 221 ? 11.056 23.824 -27.363 1.00 62.97 209 ALA D CA 1
ATOM 9857 C C . ALA D 1 221 ? 10.609 24.209 -28.782 1.00 64.80 209 ALA D C 1
ATOM 9858 O O . ALA D 1 221 ? 11.201 23.734 -29.767 1.00 65.82 209 ALA D O 1
ATOM 9860 N N . VAL D 1 222 ? 9.615 25.103 -28.869 1.00 64.06 210 VAL D N 1
ATOM 9861 C CA . VAL D 1 222 ? 9.139 25.686 -30.125 1.00 64.32 210 VAL D CA 1
ATOM 9862 C C . VAL D 1 222 ? 8.927 27.208 -30.046 1.00 66.32 210 VAL D C 1
ATOM 9863 O O . VAL D 1 222 ? 8.501 27.719 -29.008 1.00 66.03 210 VAL D O 1
ATOM 9867 N N . ASP D 1 223 ? 9.203 27.915 -31.151 1.00 66.16 211 ASP D N 1
ATOM 9868 C CA . ASP D 1 223 ? 8.924 29.361 -31.251 1.00 67.09 211 ASP D CA 1
ATOM 9869 C C . ASP D 1 223 ? 8.523 29.628 -32.698 1.00 68.14 211 ASP D C 1
ATOM 9870 O O . ASP D 1 223 ? 8.482 28.697 -33.518 1.00 68.83 211 ASP D O 1
ATOM 9875 N N . ARG D 1 224 ? 8.238 30.890 -33.014 1.00 66.85 212 ARG D N 1
ATOM 9876 C CA . ARG D 1 224 ? 7.478 31.231 -34.218 1.00 65.51 212 ARG D CA 1
ATOM 9877 C C . ARG D 1 224 ? 8.040 30.702 -35.578 1.00 65.52 212 ARG D C 1
ATOM 9878 O O . ARG D 1 224 ? 7.331 30.749 -36.561 1.00 67.21 212 ARG D O 1
ATOM 9881 N N . LYS D 1 225 ? 9.268 30.193 -35.650 1.00 63.52 213 LYS D N 1
ATOM 9882 C CA . LYS D 1 225 ? 9.737 29.497 -36.873 1.00 63.73 213 LYS D CA 1
A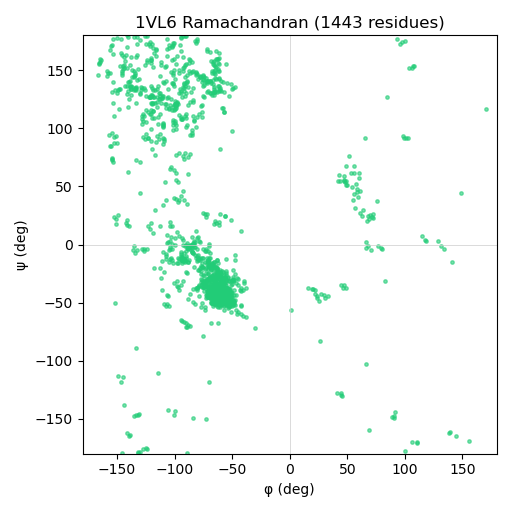TOM 9883 C C . LYS D 1 225 ? 10.056 28.016 -36.599 1.00 65.60 213 LYS D C 1
ATOM 9884 O O . LYS D 1 225 ? 10.956 27.438 -37.259 1.00 65.48 213 LYS D O 1
ATOM 9886 N N . GLY D 1 226 ? 9.346 27.421 -35.625 1.00 64.73 214 GLY D N 1
ATOM 9887 C CA . GLY D 1 226 ? 9.374 25.967 -35.381 1.00 64.05 214 GLY D CA 1
ATOM 9888 C C . GLY D 1 226 ? 10.278 25.482 -34.234 1.00 66.15 214 GLY D C 1
ATOM 9889 O O . GLY D 1 226 ? 10.915 26.296 -33.528 1.00 67.37 214 GLY D O 1
ATOM 9890 N N . ILE D 1 227 ? 10.312 24.144 -34.077 1.00 63.73 215 ILE D N 1
ATOM 9891 C CA . ILE D 1 227 ? 11.101 23.422 -33.060 1.00 63.58 215 ILE D CA 1
ATOM 9892 C C . ILE D 1 227 ? 12.552 23.829 -33.080 1.00 64.76 215 ILE D C 1
ATOM 9893 O O . ILE D 1 227 ? 13.188 23.733 -34.121 1.00 63.63 215 ILE D O 1
ATOM 9898 N N . LEU D 1 228 ? 13.092 24.213 -31.926 1.00 66.10 216 LEU D N 1
ATOM 9899 C CA . LEU D 1 228 ? 14.471 24.680 -31.874 1.00 67.38 216 LEU D CA 1
ATOM 9900 C C . LEU D 1 228 ? 15.433 23.507 -31.998 1.00 70.00 216 LEU D C 1
ATOM 9901 O O . LEU D 1 228 ? 15.371 22.523 -31.265 1.00 67.70 216 LEU D O 1
ATOM 9906 N N . ASN D 1 229 ? 16.337 23.653 -32.954 1.00 76.32 217 ASN D N 1
ATOM 9907 C CA . ASN D 1 229 ? 17.179 22.580 -33.408 1.00 79.78 217 ASN D CA 1
ATOM 9908 C C . ASN D 1 229 ? 18.442 23.237 -33.962 1.00 84.29 217 ASN D C 1
ATOM 9909 O O . ASN D 1 229 ? 18.360 24.074 -34.867 1.00 85.17 217 ASN D O 1
ATOM 9914 N N . GLU D 1 230 ? 19.595 22.879 -33.396 1.00 87.41 218 GLU D N 1
ATOM 9915 C CA . GLU D 1 230 ? 20.895 23.369 -33.870 1.00 88.61 218 GLU D CA 1
ATOM 9916 C C . GLU D 1 230 ? 21.029 23.224 -35.374 1.00 90.49 218 GLU D C 1
ATOM 9917 O O . GLU D 1 230 ? 21.548 24.123 -36.042 1.00 89.87 218 GLU D O 1
ATOM 9923 N N . ASN D 1 231 ? 20.529 22.108 -35.903 1.00 92.69 219 ASN D N 1
ATOM 9924 C CA . ASN D 1 231 ? 20.901 21.651 -37.249 1.00 94.44 219 ASN D CA 1
ATOM 9925 C C . ASN D 1 231 ? 20.174 22.306 -38.433 1.00 96.31 219 ASN D C 1
ATOM 9926 O O . ASN D 1 231 ? 20.617 22.154 -39.596 1.00 98.22 219 ASN D O 1
ATOM 9931 N N . ASP D 1 232 ? 19.101 23.053 -38.149 1.00 96.24 220 ASP D N 1
ATOM 9932 C CA . ASP D 1 232 ? 18.384 23.830 -39.192 1.00 95.85 220 ASP D CA 1
ATOM 9933 C C . ASP D 1 232 ? 18.157 25.306 -38.772 1.00 95.21 220 ASP D C 1
ATOM 9934 O O . ASP D 1 232 ? 17.100 25.876 -39.077 1.00 95.45 220 ASP D O 1
ATOM 9939 N N . PRO D 1 233 ? 19.196 25.949 -38.202 1.00 92.72 221 PRO D N 1
ATOM 9940 C CA . PRO D 1 233 ? 19.041 26.994 -37.168 1.00 89.08 221 PRO D CA 1
ATOM 9941 C C . PRO D 1 233 ? 18.358 28.309 -37.589 1.00 87.32 221 PRO D C 1
ATOM 9942 O O . PRO D 1 233 ? 18.447 29.322 -36.864 1.00 85.80 221 PRO D O 1
ATOM 9946 N N . GLU D 1 234 ? 17.651 28.266 -38.728 1.00 86.37 222 GLU D N 1
ATOM 9947 C CA . GLU D 1 234 ? 16.487 29.128 -38.962 1.00 84.89 222 GLU D CA 1
ATOM 9948 C C . GLU D 1 234 ? 15.494 29.133 -37.775 1.00 84.50 222 GLU D C 1
ATOM 9949 O O . GLU D 1 234 ? 14.601 29.979 -37.704 1.00 84.82 222 GLU D O 1
ATOM 9955 N N . THR D 1 235 ? 15.649 28.188 -36.850 1.00 83.91 223 THR D N 1
ATOM 9956 C CA . THR D 1 235 ? 14.765 28.068 -35.697 1.00 83.54 223 THR D CA 1
ATOM 9957 C C . THR D 1 235 ? 15.107 29.033 -34.565 1.00 83.91 223 THR D C 1
ATOM 9958 O O . THR D 1 235 ? 14.464 28.970 -33.519 1.00 85.23 223 THR D O 1
ATOM 9962 N N . CYS D 1 236 ? 16.076 29.933 -34.783 1.00 84.97 224 CYS D N 1
ATOM 9963 C CA . CYS D 1 236 ? 16.683 30.763 -33.714 1.00 85.84 224 CYS D CA 1
ATOM 9964 C C . CYS D 1 236 ? 16.730 32.282 -33.902 1.00 84.70 224 CYS D C 1
ATOM 9965 O O . CYS D 1 236 ? 17.702 32.821 -34.483 1.00 87.64 224 CYS D O 1
ATOM 9968 N N . LEU D 1 237 ? 15.696 32.958 -33.393 1.00 81.75 225 LEU D N 1
ATOM 9969 C CA . LEU D 1 237 ? 15.653 34.418 -33.357 1.00 81.33 225 LEU D CA 1
ATOM 9970 C C . LEU D 1 237 ? 16.935 34.902 -32.688 1.00 79.58 225 LEU D C 1
ATOM 9971 O O . LEU D 1 237 ? 17.694 35.670 -33.271 1.00 83.28 225 LEU D O 1
ATOM 9976 N N . ASN D 1 238 ? 17.190 34.375 -31.493 1.00 77.51 226 ASN D N 1
ATOM 9977 C CA . ASN D 1 238 ? 18.128 34.945 -30.520 1.00 74.72 226 ASN D CA 1
ATOM 9978 C C . ASN D 1 238 ? 19.240 33.980 -30.157 1.00 70.49 226 ASN D C 1
ATOM 9979 O O . ASN D 1 238 ? 19.211 32.804 -30.529 1.00 68.48 226 ASN D O 1
ATOM 9984 N N . GLU D 1 239 ? 20.198 34.472 -29.376 1.00 68.37 227 GLU D N 1
ATOM 9985 C CA . GLU D 1 239 ? 21.207 33.613 -28.780 1.00 67.20 227 GLU D CA 1
ATOM 9986 C C . GLU D 1 239 ? 20.542 32.736 -27.733 1.00 67.61 227 GLU D C 1
ATOM 9987 O O . GLU D 1 239 ? 21.018 31.642 -27.456 1.00 70.39 227 GLU D O 1
ATOM 9993 N N . TYR D 1 240 ? 19.450 33.214 -27.141 1.00 65.23 228 TYR D N 1
ATOM 9994 C CA . TYR D 1 240 ? 18.870 32.526 -26.009 1.00 62.73 228 TYR D CA 1
ATOM 9995 C C . TYR D 1 240 ? 18.157 31.277 -26.489 1.00 63.07 228 TYR D C 1
ATOM 9996 O O . TYR D 1 240 ? 18.133 30.231 -25.778 1.00 58.06 228 TYR D O 1
ATOM 10005 N N . HIS D 1 241 ? 17.615 31.362 -27.717 1.00 63.99 229 HIS D N 1
ATOM 10006 C CA . HIS D 1 241 ? 17.073 30.156 -28.368 1.00 66.36 229 HIS D CA 1
ATOM 10007 C C . HIS D 1 241 ? 18.244 29.200 -28.715 1.00 65.12 229 HIS D C 1
ATOM 10008 O O . HIS D 1 241 ? 18.119 27.987 -28.553 1.00 65.38 229 HIS D O 1
ATOM 10015 N N . LEU D 1 242 ? 19.392 29.733 -29.152 1.00 65.18 230 LEU D N 1
ATOM 10016 C CA . LEU D 1 242 ? 20.604 28.898 -29.319 1.00 64.10 230 LEU D CA 1
ATOM 10017 C C . LEU D 1 242 ? 20.764 28.028 -28.049 1.00 63.85 230 LEU D C 1
ATOM 10018 O O . LEU D 1 242 ? 20.780 26.794 -28.090 1.00 62.74 230 LEU D O 1
ATOM 10019 N N . GLU D 1 243 ? 20.829 28.699 -26.904 1.00 63.71 231 GLU D N 1
ATOM 10020 C CA . GLU D 1 243 ? 21.108 28.034 -25.646 1.00 63.43 231 GLU D CA 1
ATOM 10021 C C . GLU D 1 243 ? 20.026 26.976 -25.359 1.00 66.60 231 GLU D C 1
ATOM 10022 O O . GLU D 1 243 ? 20.349 25.860 -24.934 1.00 69.44 231 GLU D O 1
ATOM 10028 N N . ILE D 1 244 ? 18.762 27.295 -25.637 1.00 64.18 232 ILE D N 1
ATOM 10029 C CA . ILE D 1 244 ? 17.713 26.310 -25.454 1.00 64.57 232 ILE D CA 1
ATOM 10030 C C . ILE D 1 244 ? 17.820 25.058 -26.342 1.00 63.30 232 ILE D C 1
ATOM 10031 O O . ILE D 1 244 ? 17.467 23.974 -25.912 1.00 63.83 232 ILE D O 1
ATOM 10036 N N . ALA D 1 245 ? 18.319 25.172 -27.559 1.00 62.66 233 ALA D N 1
ATOM 10037 C CA . ALA D 1 245 ? 18.422 23.976 -28.390 1.00 60.76 233 ALA D CA 1
ATOM 10038 C C . ALA D 1 245 ? 19.592 23.095 -27.940 1.00 61.78 233 ALA D C 1
ATOM 10039 O O . ALA D 1 245 ? 19.567 21.886 -28.137 1.00 61.08 233 ALA D O 1
ATOM 10041 N N . ARG D 1 246 ? 20.609 23.692 -27.316 1.00 63.38 234 ARG D N 1
ATOM 10042 C CA . ARG D 1 246 ? 21.744 22.919 -26.785 1.00 63.77 234 ARG D CA 1
ATOM 10043 C C . ARG D 1 246 ? 21.319 21.907 -25.734 1.00 63.32 234 ARG D C 1
ATOM 10044 O O . ARG D 1 246 ? 21.990 20.902 -25.553 1.00 63.12 234 ARG D O 1
ATOM 10052 N N . ILE D 1 247 ? 20.218 22.174 -25.036 1.00 62.26 235 ILE D N 1
ATOM 10053 C CA . ILE D 1 247 ? 19.882 21.403 -23.851 1.00 61.39 235 ILE D CA 1
ATOM 10054 C C . ILE D 1 247 ? 18.510 20.782 -23.993 1.00 61.27 235 ILE D C 1
ATOM 10055 O O . ILE D 1 247 ? 17.915 20.325 -23.031 1.00 62.56 235 ILE D O 1
ATOM 10060 N N . THR D 1 248 ? 18.014 20.759 -25.210 1.00 61.62 236 THR D N 1
ATOM 10061 C CA . THR D 1 248 ? 16.645 20.370 -25.464 1.00 61.36 236 THR D CA 1
ATOM 10062 C C . THR D 1 248 ? 16.563 19.309 -26.567 1.00 60.38 236 THR D C 1
ATOM 10063 O O . THR D 1 248 ? 17.568 18.911 -27.103 1.00 59.24 236 THR D O 1
ATOM 10067 N N . ASN D 1 249 ? 15.361 18.810 -26.833 1.00 60.92 237 ASN D N 1
ATOM 10068 C CA . ASN D 1 249 ? 15.083 17.989 -27.987 1.00 59.65 237 ASN D CA 1
ATOM 10069 C C . ASN D 1 249 ? 16.082 16.839 -28.171 1.00 60.30 237 ASN D C 1
ATOM 10070 O O . ASN D 1 249 ? 16.852 16.794 -29.139 1.00 60.30 237 ASN D O 1
ATOM 10075 N N . PRO D 1 250 ? 16.048 15.892 -27.242 1.00 60.47 238 PRO D N 1
ATOM 10076 C CA . PRO D 1 250 ? 16.964 14.750 -27.263 1.00 61.05 238 PRO D CA 1
ATOM 10077 C C . PRO D 1 250 ? 16.783 13.858 -28.476 1.00 61.37 238 PRO D C 1
ATOM 10078 O O . PRO D 1 250 ? 17.778 13.387 -29.050 1.00 60.80 238 PRO D O 1
ATOM 10082 N N . GLU D 1 251 ? 15.529 13.621 -28.869 1.00 62.59 239 GLU D N 1
ATOM 10083 C CA . GLU D 1 251 ? 15.235 12.864 -30.108 1.00 64.98 239 GLU D CA 1
ATOM 10084 C C . GLU D 1 251 ? 15.586 13.633 -31.387 1.00 65.40 239 GLU D C 1
ATOM 10085 O O . GLU D 1 251 ? 15.391 13.099 -32.476 1.00 66.80 239 GLU D O 1
ATOM 10091 N N . ARG D 1 252 ? 16.078 14.872 -31.271 1.00 65.44 240 ARG D N 1
ATOM 10092 C CA . ARG D 1 252 ? 16.491 15.667 -32.434 1.00 65.23 240 ARG D CA 1
ATOM 10093 C C . ARG D 1 252 ? 15.354 15.814 -33.468 1.00 63.92 240 ARG D C 1
ATOM 10094 O O . ARG D 1 252 ? 15.556 15.679 -34.658 1.00 63.59 240 ARG D O 1
ATOM 10102 N N . LEU D 1 253 ? 14.155 16.088 -32.975 1.00 65.36 241 LEU D N 1
ATOM 10103 C CA . LEU D 1 253 ? 12.991 16.402 -33.804 1.00 64.97 241 LEU D CA 1
ATOM 10104 C C . LEU D 1 253 ? 13.111 17.734 -34.559 1.00 64.18 241 LEU D C 1
ATOM 10105 O O . LEU D 1 253 ? 13.840 18.635 -34.157 1.00 62.52 241 LEU D O 1
ATOM 10110 N N . SER D 1 254 ? 12.389 17.845 -35.671 1.00 64.28 242 SER D N 1
ATOM 10111 C CA . SER D 1 254 ? 12.363 19.094 -36.450 1.00 64.31 242 SER D CA 1
ATOM 10112 C C . SER D 1 254 ? 11.074 19.234 -37.241 1.00 64.27 242 SER D C 1
ATOM 10113 O O . SER D 1 254 ? 10.589 18.268 -37.809 1.00 66.80 242 SER D O 1
ATOM 10116 N N . GLY D 1 255 ? 10.547 20.456 -37.281 1.00 63.88 243 GLY D N 1
ATOM 10117 C CA . GLY D 1 255 ? 9.261 20.754 -37.907 1.00 62.48 243 GLY D CA 1
ATOM 10118 C C . GLY D 1 255 ? 8.466 21.720 -37.053 1.00 63.46 243 GLY D C 1
ATOM 10119 O O . GLY D 1 255 ? 9.008 22.378 -36.155 1.00 62.23 243 GLY D O 1
ATOM 10120 N N . ASP D 1 256 ? 7.166 21.800 -37.300 1.00 64.13 244 ASP D N 1
ATOM 10121 C CA . ASP D 1 256 ? 6.329 22.821 -36.646 1.00 64.51 244 ASP D CA 1
ATOM 10122 C C . ASP D 1 256 ? 5.773 22.323 -35.324 1.00 63.10 244 ASP D C 1
ATOM 10123 O O . ASP D 1 256 ? 6.014 21.185 -34.907 1.00 62.43 244 ASP D O 1
ATOM 10128 N N . LEU D 1 257 ? 4.998 23.180 -34.677 1.00 62.21 245 LEU D N 1
ATOM 10129 C CA . LEU D 1 257 ? 4.318 22.803 -33.447 1.00 61.69 245 LEU D CA 1
ATOM 10130 C C . LEU D 1 257 ? 3.544 21.493 -33.573 1.00 61.36 245 LEU D C 1
ATOM 10131 O O . LEU D 1 257 ? 3.568 20.658 -32.654 1.00 63.68 245 LEU D O 1
ATOM 10136 N N . GLU D 1 258 ? 2.859 21.307 -34.689 1.00 61.41 246 GLU D N 1
ATOM 10137 C CA . GLU D 1 258 ? 2.007 20.154 -34.846 1.00 61.07 246 GLU D CA 1
ATOM 10138 C C . GLU D 1 258 ? 2.827 18.895 -34.769 1.00 62.48 246 GLU D C 1
ATOM 10139 O O . GLU D 1 258 ? 2.441 17.946 -34.081 1.00 65.68 246 GLU D O 1
ATOM 10145 N N . THR D 1 259 ? 3.953 18.885 -35.476 1.00 62.23 247 THR D N 1
ATOM 10146 C CA . THR D 1 259 ? 4.892 17.777 -35.415 1.00 62.68 247 THR D CA 1
ATOM 10147 C C . THR D 1 259 ? 5.402 17.551 -33.971 1.00 62.62 247 THR D C 1
ATOM 10148 O O . THR D 1 259 ? 5.457 16.413 -33.510 1.00 63.67 247 THR D O 1
ATOM 10152 N N . ALA D 1 260 ? 5.756 18.621 -33.266 1.00 61.25 248 ALA D N 1
ATOM 10153 C CA . ALA D 1 260 ? 6.212 18.509 -31.884 1.00 60.98 248 ALA D CA 1
ATOM 10154 C C . ALA D 1 260 ? 5.231 17.742 -31.018 1.00 63.19 248 ALA D C 1
ATOM 10155 O O . ALA D 1 260 ? 5.642 16.959 -30.141 1.00 63.35 248 ALA D O 1
ATOM 10157 N N . LEU D 1 261 ? 3.931 17.968 -31.255 1.00 64.25 249 LEU D N 1
ATOM 10158 C CA . LEU D 1 261 ? 2.894 17.467 -30.344 1.00 63.29 249 LEU D CA 1
ATOM 10159 C C . LEU D 1 261 ? 2.612 16.010 -30.524 1.00 63.18 249 LEU D C 1
ATOM 10160 O O . LEU D 1 261 ? 1.964 15.404 -29.684 1.00 65.68 249 LEU D O 1
ATOM 10165 N N . GLU D 1 262 ? 3.092 15.430 -31.610 1.00 64.19 250 GLU D N 1
ATOM 10166 C CA . GLU D 1 262 ? 2.894 14.007 -31.823 1.00 65.12 250 GLU D CA 1
ATOM 10167 C C . GLU D 1 262 ? 3.469 13.243 -30.631 1.00 65.61 250 GLU D C 1
ATOM 10168 O O . GLU D 1 262 ? 4.672 13.314 -30.360 1.00 66.61 250 GLU D O 1
ATOM 10174 N N . GLY D 1 263 ? 2.594 12.583 -29.874 1.00 65.72 251 GLY D N 1
ATOM 10175 C CA . GLY D 1 263 ? 2.998 11.759 -28.740 1.00 65.07 251 GLY D CA 1
ATOM 10176 C C . GLY D 1 263 ? 3.288 12.548 -27.497 1.00 65.34 251 GLY D C 1
ATOM 10177 O O . GLY D 1 263 ? 3.565 11.960 -26.442 1.00 67.95 251 GLY D O 1
ATOM 10178 N N . ALA D 1 264 ? 3.227 13.876 -27.581 1.00 63.91 252 ALA D N 1
ATOM 10179 C CA . ALA D 1 264 ? 3.544 14.684 -26.409 1.00 63.62 252 ALA D CA 1
ATOM 10180 C C . ALA D 1 264 ? 2.562 14.424 -25.235 1.00 63.84 252 ALA D C 1
ATOM 10181 O O . ALA D 1 264 ? 1.384 14.065 -25.427 1.00 63.38 252 ALA D O 1
ATOM 10183 N N . ASP D 1 265 ? 3.071 14.566 -24.031 1.00 63.33 253 ASP D N 1
ATOM 10184 C CA . ASP D 1 265 ? 2.284 14.361 -22.857 1.00 63.58 253 ASP D CA 1
ATOM 10185 C C . ASP D 1 265 ? 1.798 15.706 -22.345 1.00 64.19 253 ASP D C 1
ATOM 10186 O O . ASP D 1 265 ? 0.752 15.783 -21.696 1.00 65.30 253 ASP D O 1
ATOM 10191 N N . PHE D 1 266 ? 2.584 16.755 -22.562 1.00 62.73 254 PHE D N 1
ATOM 10192 C CA . PHE D 1 266 ? 2.218 18.060 -22.088 1.00 62.23 254 PHE D CA 1
ATOM 10193 C C . PHE D 1 266 ? 2.493 19.076 -23.159 1.00 62.90 254 PHE D C 1
ATOM 10194 O O . PHE D 1 266 ? 3.477 18.971 -23.891 1.00 62.30 254 PHE D O 1
ATOM 10202 N N . PHE D 1 267 ? 1.624 20.076 -23.232 1.00 63.35 255 PHE D N 1
ATOM 10203 C CA . PHE D 1 267 ? 1.882 21.276 -24.009 1.00 62.41 255 PHE D CA 1
ATOM 10204 C C . PHE D 1 267 ? 1.835 22.380 -23.025 1.00 63.07 255 PHE D C 1
ATOM 10205 O O . PHE D 1 267 ? 0.889 22.441 -22.261 1.00 64.30 255 PHE D O 1
ATOM 10213 N N . ILE D 1 268 ? 2.871 23.213 -23.012 1.00 63.70 256 ILE D N 1
ATOM 10214 C CA . ILE D 1 268 ? 2.886 24.434 -22.223 1.00 63.69 256 ILE D CA 1
ATOM 10215 C C . ILE D 1 268 ? 3.137 25.564 -23.180 1.00 64.39 256 ILE D C 1
ATOM 10216 O O . ILE D 1 268 ? 4.193 25.638 -23.798 1.00 63.36 256 ILE D O 1
ATOM 10221 N N . GLY D 1 269 ? 2.130 26.418 -23.312 1.00 65.17 257 GLY D N 1
ATOM 10222 C CA . GLY D 1 269 ? 2.159 27.545 -24.231 1.00 64.46 257 GLY D CA 1
ATOM 10223 C C . GLY D 1 269 ? 2.162 28.867 -23.493 1.00 64.01 257 GLY D C 1
ATOM 10224 O O . GLY D 1 269 ? 1.303 29.136 -22.676 1.00 63.37 257 GLY D O 1
ATOM 10225 N N . VAL D 1 270 ? 3.153 29.692 -23.789 1.00 65.23 258 VAL D N 1
ATOM 10226 C CA . VAL D 1 270 ? 3.180 31.034 -23.301 1.00 65.94 258 VAL D CA 1
ATOM 10227 C C . VAL D 1 270 ? 3.452 31.878 -24.528 1.00 66.63 258 VAL D C 1
ATOM 10228 O O . VAL D 1 270 ? 4.539 32.414 -24.680 1.00 67.61 258 VAL D O 1
ATOM 10232 N N . SER D 1 271 ? 2.455 31.980 -25.405 1.00 65.55 259 SER D N 1
ATOM 10233 C CA . SER D 1 271 ? 2.657 32.433 -26.755 1.00 64.40 259 SER D CA 1
ATOM 10234 C C . SER D 1 271 ? 1.438 33.226 -27.294 1.00 64.73 259 SER D C 1
ATOM 10235 O O . SER D 1 271 ? 1.098 34.270 -26.748 1.00 66.79 259 SER D O 1
ATOM 10238 N N . ARG D 1 272 ? 0.784 32.752 -28.350 1.00 64.82 260 ARG D N 1
ATOM 10239 C CA . ARG D 1 272 ? -0.283 33.509 -28.989 1.00 66.29 260 ARG D CA 1
ATOM 10240 C C . ARG D 1 272 ? -1.594 32.764 -28.918 1.00 65.25 260 ARG D C 1
ATOM 10241 O O . ARG D 1 272 ? -1.638 31.594 -28.549 1.00 67.28 260 ARG D O 1
ATOM 10249 N N . GLY D 1 273 ? -2.673 33.440 -29.271 1.00 63.11 261 GLY D N 1
ATOM 10250 C CA . GLY D 1 273 ? -4.004 32.852 -29.140 1.00 62.18 261 GLY D CA 1
ATOM 10251 C C . GLY D 1 273 ? -4.434 31.966 -30.314 1.00 61.34 261 GLY D C 1
ATOM 10252 O O . GLY D 1 273 ? -4.045 32.177 -31.425 1.00 59.34 261 GLY D O 1
ATOM 10253 N N . ASN D 1 274 ? -5.246 30.960 -30.031 1.00 62.53 262 ASN D N 1
ATOM 10254 C CA . ASN D 1 274 ? -5.857 30.102 -31.040 1.00 62.14 262 ASN D CA 1
ATOM 10255 C C . ASN D 1 274 ? -4.919 29.540 -32.082 1.00 60.93 262 ASN D C 1
ATOM 10256 O O . ASN D 1 274 ? -5.134 29.724 -33.250 1.00 63.89 262 ASN D O 1
ATOM 10261 N N . ILE D 1 275 ? -3.861 28.866 -31.644 1.00 59.58 263 ILE D N 1
ATOM 10262 C CA . ILE D 1 275 ? -2.875 28.300 -32.576 1.00 60.79 263 ILE D CA 1
ATOM 10263 C C . ILE D 1 275 ? -2.769 26.778 -32.498 1.00 62.69 263 ILE D C 1
ATOM 10264 O O . ILE D 1 275 ? -2.279 26.126 -33.423 1.00 63.90 263 ILE D O 1
ATOM 10269 N N . LEU D 1 276 ? -3.224 26.206 -31.387 1.00 63.94 264 LEU D N 1
ATOM 10270 C CA . LEU D 1 276 ? -3.263 24.768 -31.222 1.00 62.68 264 LEU D CA 1
ATOM 10271 C C . LEU D 1 276 ? -4.629 24.249 -31.730 1.00 61.94 264 LEU D C 1
ATOM 10272 O O . LEU D 1 276 ? -5.651 24.484 -31.101 1.00 61.96 264 LEU D O 1
ATOM 10277 N N . LYS D 1 277 ? -4.635 23.554 -32.869 1.00 60.92 265 LYS D N 1
ATOM 10278 C CA . LYS D 1 277 ? -5.877 23.048 -33.434 1.00 59.59 265 LYS D CA 1
ATOM 10279 C C . LYS D 1 277 ? -6.366 21.827 -32.632 1.00 60.40 265 LYS D C 1
ATOM 10280 O O . LYS D 1 277 ? -5.578 21.028 -32.140 1.00 60.80 265 LYS D O 1
ATOM 10286 N N . PRO D 1 278 ? -7.666 21.703 -32.432 1.00 60.43 266 PRO D N 1
ATOM 10287 C CA . PRO D 1 278 ? -8.184 20.663 -31.557 1.00 60.88 266 PRO D CA 1
ATOM 10288 C C . PRO D 1 278 ? -7.836 19.242 -32.012 1.00 61.35 266 PRO D C 1
ATOM 10289 O O . PRO D 1 278 ? -7.508 18.409 -31.177 1.00 60.95 266 PRO D O 1
ATOM 10293 N N . GLU D 1 279 ? -7.875 18.960 -33.309 1.00 61.28 267 GLU D N 1
ATOM 10294 C CA . GLU D 1 279 ? -7.537 17.606 -33.736 1.00 61.22 267 GLU D CA 1
ATOM 10295 C C . GLU D 1 279 ? -6.073 17.212 -33.412 1.00 61.19 267 GLU D C 1
ATOM 10296 O O . GLU D 1 279 ? -5.773 16.017 -33.270 1.00 62.26 267 GLU D O 1
ATOM 10302 N N . TRP D 1 280 ? -5.177 18.172 -33.214 1.00 60.05 268 TRP D N 1
ATOM 10303 C CA . TRP D 1 280 ? -3.820 17.799 -32.788 1.00 60.05 268 TRP D CA 1
ATOM 10304 C C . TRP D 1 280 ? -3.751 17.123 -31.389 1.00 60.22 268 TRP D C 1
ATOM 10305 O O . TRP D 1 280 ? -2.898 16.266 -31.120 1.00 59.65 268 TRP D O 1
ATOM 10316 N N . ILE D 1 281 ? -4.679 17.477 -30.525 1.00 59.76 269 ILE D N 1
ATOM 10317 C CA . ILE D 1 281 ? -4.765 16.827 -29.235 1.00 60.60 269 ILE D CA 1
ATOM 10318 C C . ILE D 1 281 ? -4.919 15.317 -29.344 1.00 63.01 269 ILE D C 1
ATOM 10319 O O . ILE D 1 281 ? -4.370 14.560 -28.556 1.00 63.04 269 ILE D O 1
ATOM 10324 N N . LYS D 1 282 ? -5.670 14.867 -30.336 1.00 64.39 270 LYS D N 1
ATOM 10325 C CA . LYS D 1 282 ? -5.870 13.434 -30.501 1.00 63.69 270 LYS D CA 1
ATOM 10326 C C . LYS D 1 282 ? -4.585 12.713 -30.975 1.00 65.94 270 LYS D C 1
ATOM 10327 O O . LYS D 1 282 ? -4.521 11.482 -30.931 1.00 67.72 270 LYS D O 1
ATOM 10333 N N . LYS D 1 283 ? -3.560 13.464 -31.405 1.00 66.33 271 LYS D N 1
ATOM 10334 C CA . LYS D 1 283 ? -2.291 12.863 -31.824 1.00 64.47 271 LYS D CA 1
ATOM 10335 C C . LYS D 1 283 ? -1.280 12.955 -30.698 1.00 63.41 271 LYS D C 1
ATOM 10336 O O . LYS D 1 283 ? -0.203 12.395 -30.795 1.00 62.69 271 LYS D O 1
ATOM 10350 N N . SER D 1 285 ? -0.209 12.157 -26.627 1.00 64.59 273 SER D N 1
ATOM 10351 C CA . SER D 1 285 ? -0.344 10.874 -25.935 1.00 65.32 273 SER D CA 1
ATOM 10352 C C . SER D 1 285 ? -1.669 10.805 -25.175 1.00 63.93 273 SER D C 1
ATOM 10353 O O . SER D 1 285 ? -2.451 11.769 -25.179 1.00 64.16 273 SER D O 1
ATOM 10356 N N . ARG D 1 286 ? -1.925 9.656 -24.543 1.00 65.38 274 ARG D N 1
ATOM 10357 C CA . ARG D 1 286 ? -3.116 9.483 -23.706 1.00 65.71 274 ARG D CA 1
ATOM 10358 C C . ARG D 1 286 ? -3.032 10.431 -22.497 1.00 66.98 274 ARG D C 1
ATOM 10359 O O . ARG D 1 286 ? -1.952 10.845 -22.076 1.00 67.07 274 ARG D O 1
ATOM 10362 N N . LYS D 1 287 ? -4.206 10.843 -22.023 1.00 67.69 275 LYS D N 1
ATOM 10363 C CA . LYS D 1 287 ? -4.349 11.749 -20.892 1.00 67.46 275 LYS D CA 1
ATOM 10364 C C . LYS D 1 287 ? -3.417 12.966 -21.019 1.00 64.43 275 LYS D C 1
ATOM 10365 O O . LYS D 1 287 ? -2.633 13.280 -20.117 1.00 62.37 275 LYS D O 1
ATOM 10371 N N . PRO D 1 288 ? -3.548 13.672 -22.145 1.00 62.95 276 PRO D N 1
ATOM 10372 C CA . PRO D 1 288 ? -2.673 14.789 -22.478 1.00 61.93 276 PRO D CA 1
ATOM 10373 C C . PRO D 1 288 ? -3.057 16.040 -21.721 1.00 62.82 276 PRO D C 1
ATOM 10374 O O . PRO D 1 288 ? -4.230 16.259 -21.462 1.00 64.50 276 PRO D O 1
ATOM 10378 N N . VAL D 1 289 ? -2.059 16.821 -21.341 1.00 62.46 277 VAL D N 1
ATOM 10379 C CA . VAL D 1 289 ? -2.239 17.995 -20.511 1.00 62.53 277 VAL D CA 1
ATOM 10380 C C . VAL D 1 289 ? -1.871 19.190 -21.322 1.00 62.41 277 VAL D C 1
ATOM 10381 O O . VAL D 1 289 ? -0.817 19.186 -21.975 1.00 63.70 277 VAL D O 1
ATOM 10385 N N . ILE D 1 290 ? -2.706 20.224 -21.205 1.00 60.92 278 ILE D N 1
ATOM 10386 C CA . ILE D 1 290 ? -2.631 21.437 -21.982 1.00 61.01 278 ILE D CA 1
ATOM 10387 C C . ILE D 1 290 ? -2.617 22.663 -21.070 1.00 62.80 278 ILE D C 1
ATOM 10388 O O . ILE D 1 290 ? -3.642 23.019 -20.506 1.00 64.91 278 ILE D O 1
ATOM 10393 N N . PHE D 1 291 ? -1.472 23.316 -20.925 1.00 63.39 279 PHE D N 1
ATOM 10394 C CA . PHE D 1 291 ? -1.365 24.617 -20.213 1.00 62.97 279 PHE D CA 1
ATOM 10395 C C . PHE D 1 291 ? -1.331 25.654 -21.314 1.00 63.68 279 PHE D C 1
ATOM 10396 O O . PHE D 1 291 ? -0.338 25.767 -22.025 1.00 63.96 279 PHE D O 1
ATOM 10404 N N . ALA D 1 292 ? -2.441 26.345 -21.509 1.00 63.16 280 ALA D N 1
ATOM 10405 C CA . ALA D 1 292 ? -2.532 27.318 -22.579 1.00 63.62 280 ALA D CA 1
ATOM 10406 C C . ALA D 1 292 ? -2.584 28.692 -21.964 1.00 63.37 280 ALA D C 1
ATOM 10407 O O . ALA D 1 292 ? -3.645 29.269 -21.727 1.00 64.77 280 ALA D O 1
ATOM 10409 N N . LEU D 1 293 ? -1.411 29.221 -21.714 1.00 63.40 281 LEU D N 1
ATOM 10410 C CA . LEU D 1 293 ? -1.269 30.417 -20.897 1.00 62.73 281 LEU D CA 1
ATOM 10411 C C . LEU D 1 293 ? -1.090 31.697 -21.705 1.00 63.41 281 LEU D C 1
ATOM 10412 O O . LEU D 1 293 ? -0.855 32.738 -21.130 1.00 64.35 281 LEU D O 1
ATOM 10417 N N . ALA D 1 294 ? -1.195 31.662 -23.022 1.00 63.62 282 ALA D N 1
ATOM 10418 C CA . ALA D 1 294 ? -1.190 32.933 -23.768 1.00 64.68 282 ALA D CA 1
ATOM 10419 C C . ALA D 1 294 ? -2.201 33.941 -23.193 1.00 64.88 282 ALA D C 1
ATOM 10420 O O . ALA D 1 294 ? -3.355 33.631 -22.939 1.00 67.99 282 ALA D O 1
ATOM 10422 N N . ASN D 1 295 ? -1.752 35.166 -23.025 1.00 67.41 283 ASN D N 1
ATOM 10423 C CA . ASN D 1 295 ? -2.566 36.239 -22.510 1.00 70.37 283 ASN D CA 1
ATOM 10424 C C . ASN D 1 295 ? -2.800 37.275 -23.600 1.00 68.61 283 ASN D C 1
ATOM 10425 O O . ASN D 1 295 ? -1.814 37.764 -24.199 1.00 67.64 283 ASN D O 1
ATOM 10430 N N . PRO D 1 296 ? -4.056 37.676 -23.819 1.00 66.53 284 PRO D N 1
ATOM 10431 C CA . PRO D 1 296 ? -5.199 37.260 -23.047 1.00 66.16 284 PRO D CA 1
ATOM 10432 C C . PRO D 1 296 ? -6.026 36.126 -23.616 1.00 66.69 284 PRO D C 1
ATOM 10433 O O . PRO D 1 296 ? -6.919 35.659 -22.909 1.00 68.46 284 PRO D O 1
ATOM 10437 N N . VAL D 1 297 ? -5.812 35.742 -24.882 1.00 64.96 285 VAL D N 1
ATOM 10438 C CA . VAL D 1 297 ? -6.526 34.608 -25.493 1.00 63.51 285 VAL D CA 1
ATOM 10439 C C . VAL D 1 297 ? -5.641 33.375 -25.434 1.00 64.70 285 VAL D C 1
ATOM 10440 O O . VAL D 1 297 ? -4.552 33.391 -25.980 1.00 70.25 285 VAL D O 1
ATOM 10444 N N . PRO D 1 298 ? -6.083 32.290 -24.822 1.00 64.01 286 PRO D N 1
ATOM 10445 C CA . PRO D 1 298 ? -5.250 31.066 -24.766 1.00 63.56 286 PRO D CA 1
ATOM 10446 C C . PRO D 1 298 ? -4.977 30.436 -26.140 1.00 64.78 286 PRO D C 1
ATOM 10447 O O . PRO D 1 298 ? -5.699 30.724 -27.103 1.00 65.24 286 PRO D O 1
ATOM 10451 N N . GLU D 1 299 ? -3.927 29.612 -26.210 1.00 65.05 287 GLU D N 1
ATOM 10452 C CA . GLU D 1 299 ? -3.500 28.946 -27.440 1.00 64.03 287 GLU D CA 1
ATOM 10453 C C . GLU D 1 299 ? -4.577 28.109 -28.028 1.00 62.37 287 GLU D C 1
ATOM 10454 O O . GLU D 1 299 ? -4.592 27.895 -29.224 1.00 60.55 287 GLU D O 1
ATOM 10460 N N . ILE D 1 300 ? -5.445 27.589 -27.167 1.00 61.00 288 ILE D N 1
ATOM 10461 C CA . ILE D 1 300 ? -6.669 26.925 -27.598 1.00 60.35 288 ILE D CA 1
ATOM 10462 C C . ILE D 1 300 ? -7.731 27.213 -26.582 1.00 60.50 288 ILE D C 1
ATOM 10463 O O . ILE D 1 300 ? -7.416 27.373 -25.423 1.00 61.13 288 ILE D O 1
ATOM 10468 N N . ASP D 1 301 ? -8.986 27.306 -27.009 1.00 60.82 289 ASP D N 1
ATOM 10469 C CA . ASP D 1 301 ? -10.053 27.530 -26.080 1.00 62.46 289 ASP D CA 1
ATOM 10470 C C . ASP D 1 301 ? -10.156 26.326 -25.148 1.00 63.82 289 ASP D C 1
ATOM 10471 O O . ASP D 1 301 ? -10.101 25.193 -25.604 1.00 66.08 289 ASP D O 1
ATOM 10476 N N . PRO D 1 302 ? -10.234 26.555 -23.848 1.00 64.47 290 PRO D N 1
ATOM 10477 C CA . PRO D 1 302 ? -10.258 25.464 -22.882 1.00 64.81 290 PRO D CA 1
ATOM 10478 C C . PRO D 1 302 ? -11.365 24.434 -23.028 1.00 63.80 290 PRO D C 1
ATOM 10479 O O . PRO D 1 302 ? -11.068 23.247 -22.944 1.00 64.97 290 PRO D O 1
ATOM 10483 N N . GLU D 1 303 ? -12.600 24.851 -23.251 1.00 62.36 291 GLU D N 1
ATOM 10484 C CA . GLU D 1 303 ? -13.653 23.886 -23.460 1.00 61.58 291 GLU D CA 1
ATOM 10485 C C . GLU D 1 303 ? -13.364 23.043 -24.715 1.00 62.10 291 GLU D C 1
ATOM 10486 O O . GLU D 1 303 ? -13.482 21.813 -24.733 1.00 61.35 291 GLU D O 1
ATOM 10492 N N . LEU D 1 304 ? -13.002 23.720 -25.789 1.00 62.10 292 LEU D N 1
ATOM 10493 C CA . LEU D 1 304 ? -12.696 23.037 -27.044 1.00 62.11 292 LEU D CA 1
ATOM 10494 C C . LEU D 1 304 ? -11.646 21.976 -26.826 1.00 62.37 292 LEU D C 1
ATOM 10495 O O . LEU D 1 304 ? -11.736 20.869 -27.322 1.00 59.73 292 LEU D O 1
ATOM 10500 N N . ALA D 1 305 ? -10.640 22.322 -26.049 1.00 64.37 293 ALA D N 1
ATOM 10501 C CA . ALA D 1 305 ? -9.597 21.354 -25.706 1.00 65.27 293 ALA D CA 1
ATOM 10502 C C . ALA D 1 305 ? -10.131 20.180 -24.915 1.00 64.27 293 ALA D C 1
ATOM 10503 O O . ALA D 1 305 ? -9.762 19.056 -25.237 1.00 63.70 293 ALA D O 1
ATOM 10505 N N . ARG D 1 306 ? -10.989 20.428 -23.908 1.00 64.50 294 ARG D N 1
ATOM 10506 C CA . ARG D 1 306 ? -11.691 19.350 -23.148 1.00 65.95 294 ARG D CA 1
ATOM 10507 C C . ARG D 1 306 ? -12.446 18.482 -24.151 1.00 62.79 294 ARG D C 1
ATOM 10508 O O . ARG D 1 306 ? -12.328 17.275 -24.137 1.00 63.39 294 ARG D O 1
ATOM 10512 N N . GLU D 1 307 ? -13.221 19.106 -25.022 1.00 60.18 295 GLU D N 1
ATOM 10513 C CA . GLU D 1 307 ? -14.038 18.337 -25.967 1.00 61.17 295 GLU D CA 1
ATOM 10514 C C . GLU D 1 307 ? -13.213 17.490 -26.908 1.00 60.97 295 GLU D C 1
ATOM 10515 O O . GLU D 1 307 ? -13.720 16.505 -27.449 1.00 59.11 295 GLU D O 1
ATOM 10521 N N . ALA D 1 308 ? -11.964 17.911 -27.155 1.00 62.88 296 ALA D N 1
ATOM 10522 C CA . ALA D 1 308 ? -11.101 17.206 -28.098 1.00 64.20 296 ALA D CA 1
ATOM 10523 C C . ALA D 1 308 ? -10.295 16.148 -27.424 1.00 64.39 296 ALA D C 1
ATOM 10524 O O . ALA D 1 308 ? -9.548 15.443 -28.096 1.00 68.57 296 ALA D O 1
ATOM 10526 N N . GLY D 1 309 ? -10.469 16.011 -26.110 1.00 62.94 297 GLY D N 1
ATOM 10527 C CA . GLY D 1 309 ? -9.858 14.924 -25.350 1.00 62.03 297 GLY D CA 1
ATOM 10528 C C . GLY D 1 309 ? -8.869 15.315 -24.267 1.00 63.30 297 GLY D C 1
ATOM 10529 O O . GLY D 1 309 ? -8.286 14.474 -23.646 1.00 65.99 297 GLY D O 1
ATOM 10530 N N . ALA D 1 310 ? -8.660 16.583 -24.013 1.00 63.57 298 ALA D N 1
ATOM 10531 C CA . ALA D 1 310 ? -7.677 16.964 -23.009 1.00 63.57 298 ALA D CA 1
ATOM 10532 C C . ALA D 1 310 ? -8.031 16.436 -21.636 1.00 64.23 298 ALA D C 1
ATOM 10533 O O . ALA D 1 310 ? -9.167 16.499 -21.202 1.00 65.07 298 ALA D O 1
ATOM 10535 N N . PHE D 1 311 ? -7.034 15.919 -20.948 1.00 66.49 299 PHE D N 1
ATOM 10536 C CA . PHE D 1 311 ? -7.196 15.406 -19.574 1.00 64.90 299 PHE D CA 1
ATOM 10537 C C . PHE D 1 311 ? -7.223 16.535 -18.576 1.00 65.23 299 PHE D C 1
ATOM 10538 O O . PHE D 1 311 ? -8.068 16.534 -17.678 1.00 66.77 299 PHE D O 1
ATOM 10546 N N . ILE D 1 312 ? -6.302 17.491 -18.736 1.00 64.98 300 ILE D N 1
ATOM 10547 C CA . ILE D 1 312 ? -6.206 18.647 -17.848 1.00 63.52 300 ILE D CA 1
ATOM 10548 C C . ILE D 1 312 ? -5.945 19.879 -18.657 1.00 63.53 300 ILE D C 1
ATOM 10549 O O . ILE D 1 312 ? -5.090 19.870 -19.528 1.00 65.29 300 ILE D O 1
ATOM 10554 N N . VAL D 1 313 ? -6.642 20.959 -18.348 1.00 61.84 301 VAL D N 1
ATOM 10555 C CA . VAL D 1 313 ? -6.467 22.207 -19.088 1.00 62.65 301 VAL D CA 1
ATOM 10556 C C . VAL D 1 313 ? -6.252 23.364 -18.117 1.00 62.86 301 VAL D C 1
ATOM 10557 O O . VAL D 1 313 ? -6.981 23.553 -17.167 1.00 62.07 301 VAL D O 1
ATOM 10561 N N . ALA D 1 314 ? -5.239 24.148 -18.363 1.00 63.00 302 ALA D N 1
ATOM 10562 C CA . ALA D 1 314 ? -4.969 25.272 -17.504 1.00 64.01 302 ALA D CA 1
ATOM 10563 C C . ALA D 1 314 ? -4.746 26.467 -18.398 1.00 62.57 302 ALA D C 1
ATOM 10564 O O . ALA D 1 314 ? -4.297 26.317 -19.534 1.00 60.49 302 ALA D O 1
ATOM 10566 N N . THR D 1 315 ? -5.073 27.644 -17.882 1.00 63.81 303 THR D N 1
ATOM 10567 C CA . THR D 1 315 ? -4.807 28.892 -18.602 1.00 63.53 303 THR D CA 1
ATOM 10568 C C . THR D 1 315 ? -4.334 29.948 -17.645 1.00 64.00 303 THR D C 1
ATOM 10569 O O . THR D 1 315 ? -4.239 29.731 -16.427 1.00 64.08 303 THR D O 1
ATOM 10573 N N . GLY D 1 316 ? -4.037 31.101 -18.229 1.00 65.21 304 GLY D N 1
ATOM 10574 C CA . GLY D 1 316 ? -3.675 32.298 -17.491 1.00 65.63 304 GLY D CA 1
ATOM 10575 C C . GLY D 1 316 ? -4.856 33.147 -17.033 1.00 66.34 304 GLY D C 1
ATOM 10576 O O . GLY D 1 316 ? -4.653 34.139 -16.362 1.00 68.01 304 GLY D O 1
ATOM 10577 N N . ARG D 1 317 ? -6.083 32.757 -17.363 1.00 66.77 305 ARG D N 1
ATOM 10578 C CA . ARG D 1 317 ? -7.268 33.508 -16.968 1.00 66.49 305 ARG D CA 1
ATOM 10579 C C . ARG D 1 317 ? -8.021 33.063 -15.706 1.00 66.99 305 ARG D C 1
ATOM 10580 O O . ARG D 1 317 ? -8.083 31.876 -15.389 1.00 68.99 305 ARG D O 1
ATOM 10588 N N . SER D 1 318 ? -8.650 34.031 -15.038 1.00 66.02 306 SER D N 1
ATOM 10589 C CA . SER D 1 318 ? -9.493 33.773 -13.876 1.00 65.52 306 SER D CA 1
ATOM 10590 C C . SER D 1 318 ? -10.884 33.235 -14.299 1.00 65.53 306 SER D C 1
ATOM 10591 O O . SER D 1 318 ? -11.610 32.680 -13.494 1.00 65.53 306 SER D O 1
ATOM 10594 N N . ASP D 1 319 ? -11.243 33.476 -15.550 1.00 65.67 307 ASP D N 1
ATOM 10595 C CA . ASP D 1 319 ? -12.374 32.862 -16.247 1.00 65.04 307 ASP D CA 1
ATOM 10596 C C . ASP D 1 319 ? -12.510 31.352 -16.146 1.00 66.26 307 ASP D C 1
ATOM 10597 O O . ASP D 1 319 ? -13.572 30.815 -16.457 1.00 68.37 307 ASP D O 1
ATOM 10602 N N . HIS D 1 320 ? -11.410 30.638 -15.916 1.00 63.68 308 HIS D N 1
ATOM 10603 C CA . HIS D 1 320 ? -11.433 29.187 -16.029 1.00 64.36 308 HIS D CA 1
ATOM 10604 C C . HIS D 1 320 ? -10.774 28.557 -14.852 1.00 63.02 308 HIS D C 1
ATOM 10605 O O . HIS D 1 320 ? -10.050 29.209 -14.122 1.00 63.47 308 HIS D O 1
ATOM 10612 N N . PRO D 1 321 ? -11.016 27.280 -14.640 1.00 63.61 309 PRO D N 1
ATOM 10613 C CA . PRO D 1 321 ? -10.263 26.550 -13.642 1.00 62.65 309 PRO D CA 1
ATOM 10614 C C . PRO D 1 321 ? -8.784 26.491 -14.001 1.00 63.06 309 PRO D C 1
ATOM 10615 O O . PRO D 1 321 ? -8.409 26.648 -15.173 1.00 63.27 309 PRO D O 1
ATOM 10619 N N . ASN D 1 322 ? -7.969 26.234 -12.987 1.00 60.02 310 ASN D N 1
ATOM 10620 C CA . ASN D 1 322 ? -6.567 26.013 -13.156 1.00 60.28 310 ASN D CA 1
ATOM 10621 C C . ASN D 1 322 ? -5.892 27.219 -13.775 1.00 62.67 310 ASN D C 1
ATOM 10622 O O . ASN D 1 322 ? -5.261 27.155 -14.839 1.00 66.34 310 ASN D O 1
ATOM 10627 N N . GLN D 1 323 ? -6.045 28.338 -13.102 1.00 62.41 311 GLN D N 1
ATOM 10628 C CA . GLN D 1 323 ? -5.352 29.534 -13.462 1.00 63.77 311 GLN D CA 1
ATOM 10629 C C . GLN D 1 323 ? -3.930 29.497 -12.969 1.00 64.88 311 GLN D C 1
ATOM 10630 O O . GLN D 1 323 ? -3.674 29.574 -11.773 1.00 66.29 311 GLN D O 1
ATOM 10636 N N . VAL D 1 324 ? -2.995 29.431 -13.906 1.00 66.31 312 VAL D N 1
ATOM 10637 C CA . VAL D 1 324 ? -1.574 29.583 -13.588 1.00 66.42 312 VAL D CA 1
ATOM 10638 C C . VAL D 1 324 ? -1.248 31.069 -13.532 1.00 66.22 312 VAL D C 1
ATOM 10639 O O . VAL D 1 324 ? -1.234 31.747 -14.520 1.00 69.61 312 VAL D O 1
ATOM 10643 N N . ASN D 1 325 ? -1.060 31.588 -12.348 1.00 68.15 313 ASN D N 1
ATOM 10644 C CA . ASN D 1 325 ? -0.992 33.005 -12.116 1.00 68.16 313 ASN D CA 1
ATOM 10645 C C . ASN D 1 325 ? 0.176 33.401 -11.221 1.00 66.80 313 ASN D C 1
ATOM 10646 O O . ASN D 1 325 ? 0.229 32.936 -10.087 1.00 65.18 313 ASN D O 1
ATOM 10651 N N . ASN D 1 326 ? 1.068 34.264 -11.734 1.00 66.45 314 ASN D N 1
ATOM 10652 C CA . ASN D 1 326 ? 2.229 34.800 -11.008 1.00 66.84 314 ASN D CA 1
ATOM 10653 C C . ASN D 1 326 ? 1.910 35.245 -9.596 1.00 64.92 314 ASN D C 1
ATOM 10654 O O . ASN D 1 326 ? 2.780 35.218 -8.743 1.00 65.76 314 ASN D O 1
ATOM 10659 N N . LEU D 1 327 ? 0.674 35.680 -9.365 1.00 62.38 315 LEU D N 1
ATOM 10660 C CA . LEU D 1 327 ? 0.257 36.151 -8.056 1.00 62.50 315 LEU D CA 1
ATOM 10661 C C . LEU D 1 327 ? 0.445 35.137 -6.956 1.00 62.95 315 LEU D C 1
ATOM 10662 O O . LEU D 1 327 ? 0.639 35.515 -5.822 1.00 65.22 315 LEU D O 1
ATOM 10667 N N . LEU D 1 328 ? 0.428 33.848 -7.269 1.00 62.78 316 LEU D N 1
ATOM 10668 C CA . LEU D 1 328 ? 0.659 32.851 -6.241 1.00 63.29 316 LEU D CA 1
ATOM 10669 C C . LEU D 1 328 ? 2.091 32.864 -5.772 1.00 63.50 316 LEU D C 1
ATOM 10670 O O . LEU D 1 328 ? 2.356 32.320 -4.701 1.00 64.40 316 LEU D O 1
ATOM 10675 N N . ALA D 1 329 ? 2.999 33.459 -6.554 1.00 62.54 317 ALA D N 1
ATOM 10676 C CA . ALA D 1 329 ? 4.431 33.373 -6.300 1.00 63.15 317 ALA D CA 1
ATOM 10677 C C . ALA D 1 329 ? 5.081 34.628 -5.725 1.00 63.48 317 ALA D C 1
ATOM 10678 O O . ALA D 1 329 ? 5.807 34.556 -4.717 1.00 63.29 317 ALA D O 1
ATOM 10680 N N . PHE D 1 330 ? 4.870 35.772 -6.380 1.00 62.61 318 PHE D N 1
ATOM 10681 C CA . PHE D 1 330 ? 5.664 36.939 -6.053 1.00 62.37 318 PHE D CA 1
ATOM 10682 C C . PHE D 1 330 ? 5.487 37.479 -4.632 1.00 62.56 318 PHE D C 1
ATOM 10683 O O . PHE D 1 330 ? 6.476 37.847 -4.001 1.00 63.12 318 PHE D O 1
ATOM 10691 N N . PRO D 1 331 ? 4.306 37.492 -4.041 1.00 60.68 319 PRO D N 1
ATOM 10692 C CA . PRO D 1 331 ? 4.246 38.021 -2.678 1.00 61.92 319 PRO D CA 1
ATOM 10693 C C . PRO D 1 331 ? 5.182 37.282 -1.713 1.00 62.36 319 PRO D C 1
ATOM 10694 O O . PRO D 1 331 ? 6.014 37.900 -1.008 1.00 62.68 319 PRO D O 1
ATOM 10698 N N . GLY D 1 332 ? 5.067 35.969 -1.698 1.00 61.35 320 GLY D N 1
ATOM 10699 C CA . GLY D 1 332 ? 5.861 35.183 -0.784 1.00 60.56 320 GLY D CA 1
ATOM 10700 C C . GLY D 1 332 ? 7.342 35.242 -1.107 1.00 61.13 320 GLY D C 1
ATOM 10701 O O . GLY D 1 332 ? 8.178 35.400 -0.213 1.00 61.87 320 GLY D O 1
ATOM 10702 N N . ILE D 1 333 ? 7.682 35.110 -2.379 1.00 60.44 321 ILE D N 1
ATOM 10703 C CA . ILE D 1 333 ? 9.072 35.074 -2.736 1.00 61.58 321 ILE D CA 1
ATOM 10704 C C . ILE D 1 333 ? 9.730 36.384 -2.328 1.00 62.83 321 ILE D C 1
ATOM 10705 O O . ILE D 1 333 ? 10.780 36.404 -1.711 1.00 64.95 321 ILE D O 1
ATOM 10718 N N . LYS D 1 335 ? 8.762 38.612 -0.177 1.00 62.41 323 LYS D N 1
ATOM 10719 C CA . LYS D 1 335 ? 8.788 38.843 1.241 1.00 62.37 323 LYS D CA 1
ATOM 10720 C C . LYS D 1 335 ? 9.923 38.072 1.868 1.00 62.05 323 LYS D C 1
ATOM 10721 O O . LYS D 1 335 ? 10.659 38.575 2.728 1.00 61.71 323 LYS D O 1
ATOM 10727 N N . GLY D 1 336 ? 10.053 36.827 1.447 1.00 62.57 324 GLY D N 1
ATOM 10728 C CA . GLY D 1 336 ? 11.105 35.969 1.971 1.00 62.91 324 GLY D CA 1
ATOM 10729 C C . GLY D 1 336 ? 12.447 36.551 1.640 1.00 62.56 324 GLY D C 1
ATOM 10730 O O . GLY D 1 336 ? 13.278 36.716 2.511 1.00 64.41 324 GLY D O 1
ATOM 10731 N N . ALA D 1 337 ? 12.632 36.891 0.374 1.00 61.52 325 ALA D N 1
ATOM 10732 C CA . ALA D 1 337 ? 13.913 37.338 -0.140 1.00 62.07 325 ALA D CA 1
ATOM 10733 C C . ALA D 1 337 ? 14.361 38.662 0.469 1.00 62.64 325 ALA D C 1
ATOM 10734 O O . ALA D 1 337 ? 15.549 38.898 0.683 1.00 66.45 325 ALA D O 1
ATOM 10736 N N . VAL D 1 338 ? 13.422 39.553 0.695 1.00 60.77 326 VAL D N 1
ATOM 10737 C CA . VAL D 1 338 ? 13.751 40.840 1.236 1.00 59.64 326 VAL D CA 1
ATOM 10738 C C . VAL D 1 338 ? 14.155 40.699 2.688 1.00 61.56 326 VAL D C 1
ATOM 10739 O O . VAL D 1 338 ? 15.088 41.349 3.119 1.00 62.88 326 VAL D O 1
ATOM 10743 N N . GLU D 1 339 ? 13.485 39.837 3.441 1.00 62.44 327 GLU D N 1
ATOM 10744 C CA . GLU D 1 339 ? 13.880 39.567 4.834 1.00 63.77 327 GLU D CA 1
ATOM 10745 C C . GLU D 1 339 ? 15.238 38.921 4.929 1.00 64.09 327 GLU D C 1
ATOM 10746 O O . GLU D 1 339 ? 16.044 39.278 5.769 1.00 65.19 327 GLU D O 1
ATOM 10752 N N . LYS D 1 340 ? 15.475 37.931 4.082 1.00 65.81 328 LYS D N 1
ATOM 10753 C CA . LYS D 1 340 ? 16.775 37.261 3.986 1.00 66.74 328 LYS D CA 1
ATOM 10754 C C . LYS D 1 340 ? 17.874 38.233 3.628 1.00 65.81 328 LYS D C 1
ATOM 10755 O O . LYS D 1 340 ? 19.017 38.037 3.944 1.00 66.34 328 LYS D O 1
ATOM 10761 N N . ARG D 1 341 ? 17.509 39.241 2.860 1.00 66.26 329 ARG D N 1
ATOM 10762 C CA . ARG D 1 341 ? 18.436 40.225 2.343 1.00 67.15 329 ARG D CA 1
ATOM 10763 C C . ARG D 1 341 ? 19.455 39.717 1.346 1.00 69.45 329 ARG D C 1
ATOM 10764 O O . ARG D 1 341 ? 20.268 40.481 0.897 1.00 72.04 329 ARG D O 1
ATOM 10772 N N . SER D 1 342 ? 19.428 38.453 0.966 1.00 71.90 330 SER D N 1
ATOM 10773 C CA . SER D 1 342 ? 20.416 37.983 -0.052 1.00 72.95 330 SER D CA 1
ATOM 10774 C C . SER D 1 342 ? 19.772 37.751 -1.427 1.00 69.85 330 SER D C 1
ATOM 10775 O O . SER D 1 342 ? 18.541 37.894 -1.645 1.00 70.19 330 SER D O 1
ATOM 10778 N N . LYS D 1 343 ? 20.650 37.406 -2.347 1.00 65.22 331 LYS D N 1
ATOM 10779 C CA . LYS D 1 343 ? 20.279 37.105 -3.717 1.00 63.44 331 LYS D CA 1
ATOM 10780 C C . LYS D 1 343 ? 19.282 35.978 -3.771 1.00 63.38 331 LYS D C 1
ATOM 10781 O O . LYS D 1 343 ? 19.385 35.028 -3.046 1.00 64.31 331 LYS D O 1
ATOM 10787 N N . ILE D 1 344 ? 18.299 36.097 -4.642 1.00 63.23 332 ILE D N 1
ATOM 10788 C CA . ILE D 1 344 ? 17.388 35.011 -4.898 1.00 61.98 332 ILE D CA 1
ATOM 10789 C C . ILE D 1 344 ? 18.151 33.860 -5.548 1.00 62.26 332 ILE D C 1
ATOM 10790 O O . ILE D 1 344 ? 18.833 34.083 -6.513 1.00 64.59 332 ILE D O 1
ATOM 10795 N N . THR D 1 345 ? 18.039 32.638 -5.029 1.00 61.99 333 THR D N 1
ATOM 10796 C CA . THR D 1 345 ? 18.767 31.489 -5.574 1.00 59.19 333 THR D CA 1
ATOM 10797 C C . THR D 1 345 ? 17.834 30.418 -6.135 1.00 60.44 333 THR D C 1
ATOM 10798 O O . THR D 1 345 ? 16.647 30.384 -5.895 1.00 61.54 333 THR D O 1
ATOM 10802 N N . LYS D 1 346 ? 18.417 29.492 -6.852 1.00 61.77 334 LYS D N 1
ATOM 10803 C CA . LYS D 1 346 ? 17.700 28.375 -7.404 1.00 63.41 334 LYS D CA 1
ATOM 10804 C C . LYS D 1 346 ? 16.993 27.610 -6.296 1.00 62.09 334 LYS D C 1
ATOM 10805 O O . LYS D 1 346 ? 15.839 27.256 -6.444 1.00 64.38 334 LYS D O 1
ATOM 10811 N N . ASN D 1 347 ? 17.673 27.337 -5.196 1.00 61.55 335 ASN D N 1
ATOM 10812 C CA . ASN D 1 347 ? 17.041 26.635 -4.081 1.00 61.60 335 ASN D CA 1
ATOM 10813 C C . ASN D 1 347 ? 15.780 27.360 -3.573 1.00 62.89 335 ASN D C 1
ATOM 10814 O O . ASN D 1 347 ? 14.784 26.713 -3.240 1.00 61.23 335 ASN D O 1
ATOM 10827 N N . LEU D 1 349 ? 13.801 29.452 -5.234 1.00 59.56 337 LEU D N 1
ATOM 10828 C CA . LEU D 1 349 ? 12.744 29.387 -6.202 1.00 61.02 337 LEU D CA 1
ATOM 10829 C C . LEU D 1 349 ? 12.120 27.981 -6.215 1.00 62.00 337 LEU D C 1
ATOM 10830 O O . LEU D 1 349 ? 10.905 27.840 -6.322 1.00 62.21 337 LEU D O 1
ATOM 10835 N N . LEU D 1 350 ? 12.939 26.940 -6.068 1.00 61.67 338 LEU D N 1
ATOM 10836 C CA . LEU D 1 350 ? 12.395 25.565 -6.045 1.00 61.98 338 LEU D CA 1
ATOM 10837 C C . LEU D 1 350 ? 11.642 25.246 -4.763 1.00 61.81 338 LEU D C 1
ATOM 10838 O O . LEU D 1 350 ? 10.713 24.444 -4.800 1.00 60.75 338 LEU D O 1
ATOM 10843 N N . SER D 1 351 ? 12.038 25.851 -3.641 1.00 61.70 339 SER D N 1
ATOM 10844 C CA . SER D 1 351 ? 11.221 25.774 -2.430 1.00 63.92 339 SER D CA 1
ATOM 10845 C C . SER D 1 351 ? 9.830 26.366 -2.667 1.00 64.41 339 SER D C 1
ATOM 10846 O O . SER D 1 351 ? 8.829 25.834 -2.177 1.00 63.51 339 SER D O 1
ATOM 10849 N N . ALA D 1 352 ? 9.787 27.471 -3.406 1.00 63.53 340 ALA D N 1
ATOM 10850 C CA . ALA D 1 352 ? 8.540 28.102 -3.731 1.00 64.54 340 ALA D CA 1
ATOM 10851 C C . ALA D 1 352 ? 7.690 27.177 -4.593 1.00 63.38 340 ALA D C 1
ATOM 10852 O O . ALA D 1 352 ? 6.500 26.995 -4.328 1.00 63.06 340 ALA D O 1
ATOM 10854 N N . VAL D 1 353 ? 8.316 26.566 -5.589 1.00 62.83 341 VAL D N 1
ATOM 10855 C CA . VAL D 1 353 ? 7.611 25.645 -6.469 1.00 62.51 341 VAL D CA 1
ATOM 10856 C C . VAL D 1 353 ? 6.945 24.556 -5.636 1.00 62.43 341 VAL D C 1
ATOM 10857 O O . VAL D 1 353 ? 5.734 24.331 -5.730 1.00 63.03 341 VAL D O 1
ATOM 10861 N N . GLU D 1 354 ? 7.727 23.921 -4.785 1.00 63.48 342 GLU D N 1
ATOM 10862 C CA . GLU D 1 354 ? 7.225 22.837 -3.941 1.00 64.50 342 GLU D CA 1
ATOM 10863 C C . GLU D 1 354 ? 6.174 23.318 -2.976 1.00 64.39 342 GLU D C 1
ATOM 10864 O O . GLU D 1 354 ? 5.219 22.593 -2.727 1.00 66.16 342 GLU D O 1
ATOM 10870 N N . ALA D 1 355 ? 6.311 24.530 -2.451 1.00 63.62 343 ALA D N 1
ATOM 10871 C CA . ALA D 1 355 ? 5.325 25.033 -1.511 1.00 64.35 343 ALA D CA 1
ATOM 10872 C C . ALA D 1 355 ? 3.982 25.225 -2.205 1.00 63.75 343 ALA D C 1
ATOM 10873 O O . ALA D 1 355 ? 2.917 24.785 -1.701 1.00 63.40 343 ALA D O 1
ATOM 10875 N N . ILE D 1 356 ? 4.019 25.851 -3.367 1.00 62.30 344 ILE D N 1
ATOM 10876 C CA . ILE D 1 356 ? 2.770 26.070 -4.105 1.00 62.37 344 ILE D CA 1
ATOM 10877 C C . ILE D 1 356 ? 2.134 24.703 -4.424 1.00 62.49 344 ILE D C 1
ATOM 10878 O O . ILE D 1 356 ? 0.971 24.454 -4.152 1.00 61.60 344 ILE D O 1
ATOM 10883 N N . ALA D 1 357 ? 2.941 23.772 -4.885 1.00 64.35 345 ALA D N 1
ATOM 10884 C CA . ALA D 1 357 ? 2.405 22.478 -5.271 1.00 65.58 345 ALA D CA 1
ATOM 10885 C C . ALA D 1 357 ? 1.736 21.775 -4.089 1.00 65.27 345 ALA D C 1
ATOM 10886 O O . ALA D 1 357 ? 0.679 21.188 -4.265 1.00 66.52 345 ALA D O 1
ATOM 10888 N N . ARG D 1 358 ? 2.338 21.829 -2.900 1.00 64.43 346 ARG D N 1
ATOM 10889 C CA . ARG D 1 358 ? 1.781 21.082 -1.764 1.00 64.17 346 ARG D CA 1
ATOM 10890 C C . ARG D 1 358 ? 0.691 21.887 -1.096 1.00 65.82 346 ARG D C 1
ATOM 10891 O O . ARG D 1 358 ? 0.062 21.445 -0.138 1.00 64.31 346 ARG D O 1
ATOM 10899 N N . SER D 1 359 ? 0.442 23.081 -1.612 1.00 67.99 347 SER D N 1
ATOM 10900 C CA . SER D 1 359 ? -0.576 23.901 -0.973 1.00 68.18 347 SER D CA 1
ATOM 10901 C C . SER D 1 359 ? -2.007 23.465 -1.388 1.00 68.49 347 SER D C 1
ATOM 10902 O O . SER D 1 359 ? -2.965 24.122 -1.042 1.00 70.16 347 SER D O 1
ATOM 10905 N N . CYS D 1 360 ? -2.168 22.370 -2.123 1.00 67.61 348 CYS D N 1
ATOM 10906 C CA . CYS D 1 360 ? -3.501 21.856 -2.358 1.00 66.93 348 CYS D CA 1
ATOM 10907 C C . CYS D 1 360 ? -3.472 20.347 -2.621 1.00 65.90 348 CYS D C 1
ATOM 10908 O O . CYS D 1 360 ? -2.410 19.802 -2.842 1.00 68.61 348 CYS D O 1
ATOM 10911 N N . GLU D 1 361 ? -4.610 19.667 -2.542 1.00 66.27 349 GLU D N 1
ATOM 10912 C CA . GLU D 1 361 ? -4.691 18.283 -3.038 1.00 67.47 349 GLU D CA 1
ATOM 10913 C C . GLU D 1 361 ? -5.123 18.357 -4.500 1.00 66.12 349 GLU D C 1
ATOM 10914 O O . GLU D 1 361 ? -6.247 18.753 -4.837 1.00 64.90 349 GLU D O 1
ATOM 10920 N N . PRO D 1 362 ? -4.215 18.016 -5.394 1.00 65.56 350 PRO D N 1
ATOM 10921 C CA . PRO D 1 362 ? -4.509 18.185 -6.797 1.00 65.38 350 PRO D CA 1
ATOM 10922 C C . PRO D 1 362 ? -5.656 17.320 -7.273 1.00 64.86 350 PRO D C 1
ATOM 10923 O O . PRO D 1 362 ? -5.750 16.164 -6.865 1.00 66.02 350 PRO D O 1
ATOM 10927 N N A GLU D 1 363 ? -6.541 17.923 -8.078 0.60 62.28 351 GLU D N 1
ATOM 10928 N N B GLU D 1 363 ? -6.491 17.886 -8.135 0.40 63.04 351 GLU D N 1
ATOM 10929 C CA A GLU D 1 363 ? -7.550 17.227 -8.860 0.60 61.99 351 GLU D CA 1
ATOM 10930 C CA B GLU D 1 363 ? -7.449 17.132 -8.911 0.40 62.72 351 GLU D CA 1
ATOM 10931 C C A GLU D 1 363 ? -7.434 17.780 -10.293 0.60 61.30 351 GLU D C 1
ATOM 10932 C C B GLU D 1 363 ? -7.465 17.782 -10.290 0.40 61.91 351 GLU D C 1
ATOM 10933 O O A GLU D 1 363 ? -6.912 18.867 -10.483 0.60 59.47 351 GLU D O 1
ATOM 10934 O O B GLU D 1 363 ? -7.059 18.929 -10.435 0.40 60.73 351 GLU D O 1
ATOM 10945 N N . PRO D 1 364 ? -7.915 17.061 -11.310 1.00 61.98 352 PRO D N 1
ATOM 10946 C CA . PRO D 1 364 ? -7.909 17.609 -12.679 1.00 62.87 352 PRO D CA 1
ATOM 10947 C C . PRO D 1 364 ? -8.483 19.026 -12.852 1.00 63.15 352 PRO D C 1
ATOM 10948 O O . PRO D 1 364 ? -7.955 19.815 -13.653 1.00 61.95 352 PRO D O 1
ATOM 10952 N N . GLU D 1 365 ? -9.517 19.354 -12.094 1.00 63.73 353 GLU D N 1
ATOM 10953 C CA . GLU D 1 365 ? -10.117 20.689 -12.171 1.00 64.39 353 GLU D CA 1
ATOM 10954 C C . GLU D 1 365 ? -9.485 21.677 -11.183 1.00 65.08 353 GLU D C 1
ATOM 10955 O O . GLU D 1 365 ? -9.844 22.847 -11.124 1.00 65.80 353 GLU D O 1
ATOM 10961 N N . ARG D 1 366 ? -8.532 21.211 -10.406 1.00 65.22 354 ARG D N 1
ATOM 10962 C CA . ARG D 1 366 ? -7.862 22.089 -9.472 1.00 65.82 354 ARG D CA 1
ATOM 10963 C C . ARG D 1 366 ? -6.491 21.536 -9.132 1.00 64.02 354 ARG D C 1
ATOM 10964 O O . ARG D 1 366 ? -6.365 20.806 -8.161 1.00 64.04 354 ARG D O 1
ATOM 10972 N N . ILE D 1 367 ? -5.505 21.848 -9.981 1.00 62.67 355 ILE D N 1
ATOM 10973 C CA . ILE D 1 367 ? -4.128 21.324 -9.881 1.00 62.16 355 ILE D CA 1
ATOM 10974 C C . ILE D 1 367 ? -3.206 22.250 -9.116 1.00 63.97 355 ILE D C 1
ATOM 10975 O O . ILE D 1 367 ? -2.066 21.864 -8.821 1.00 65.86 355 ILE D O 1
ATOM 10980 N N . ILE D 1 368 ? -3.673 23.462 -8.821 1.00 64.17 356 ILE D N 1
ATOM 10981 C CA . ILE D 1 368 ? -3.024 24.384 -7.911 1.00 65.56 356 ILE D CA 1
ATOM 10982 C C . ILE D 1 368 ? -4.044 25.201 -7.142 1.00 65.46 356 ILE D C 1
ATOM 10983 O O . ILE D 1 368 ? -5.185 25.268 -7.536 1.00 67.86 356 ILE D O 1
ATOM 10988 N N . PRO D 1 369 ? -3.647 25.836 -6.047 1.00 65.44 357 PRO D N 1
ATOM 10989 C CA . PRO D 1 369 ? -4.572 26.716 -5.307 1.00 64.07 357 PRO D CA 1
ATOM 10990 C C . PRO D 1 369 ? -4.896 27.982 -6.076 1.00 63.81 357 PRO D C 1
ATOM 10991 O O . PRO D 1 369 ? -4.238 28.281 -7.033 1.00 63.14 357 PRO D O 1
ATOM 10995 N N . GLU D 1 370 ? -5.921 28.700 -5.647 1.00 64.93 358 GLU D N 1
ATOM 10996 C CA . GLU D 1 370 ? -6.205 30.020 -6.149 1.00 65.63 358 GLU D CA 1
ATOM 10997 C C . GLU D 1 370 ? -5.412 31.012 -5.297 1.00 66.29 358 GLU D C 1
ATOM 10998 O O . GLU D 1 370 ? -5.045 30.710 -4.155 1.00 68.72 358 GLU D O 1
ATOM 11004 N N . ALA D 1 371 ? -5.213 32.212 -5.844 1.00 66.35 359 ALA D N 1
ATOM 11005 C CA . ALA D 1 371 ? -4.419 33.293 -5.214 1.00 65.84 359 ALA D CA 1
ATOM 11006 C C . ALA D 1 371 ? -5.037 33.869 -3.950 1.00 66.52 359 ALA D C 1
ATOM 11007 O O . ALA D 1 371 ? -4.311 34.361 -3.092 1.00 69.32 359 ALA D O 1
ATOM 11009 N N . PHE D 1 372 ? -6.348 33.792 -3.800 1.00 65.62 360 PHE D N 1
ATOM 11010 C CA . PHE D 1 372 ? -6.973 34.306 -2.581 1.00 67.03 360 PHE D CA 1
ATOM 11011 C C . PHE D 1 372 ? -6.903 33.304 -1.457 1.00 68.43 360 PHE D C 1
ATOM 11012 O O . PHE D 1 372 ? -7.414 33.529 -0.366 1.00 70.32 360 PHE D O 1
ATOM 11020 N N . ASP D 1 373 ? -6.280 32.177 -1.697 1.00 68.93 361 ASP D N 1
ATOM 11021 C CA . ASP D 1 373 ? -6.024 31.288 -0.602 1.00 69.70 361 ASP D CA 1
ATOM 11022 C C . ASP D 1 373 ? -4.761 31.744 0.142 1.00 67.66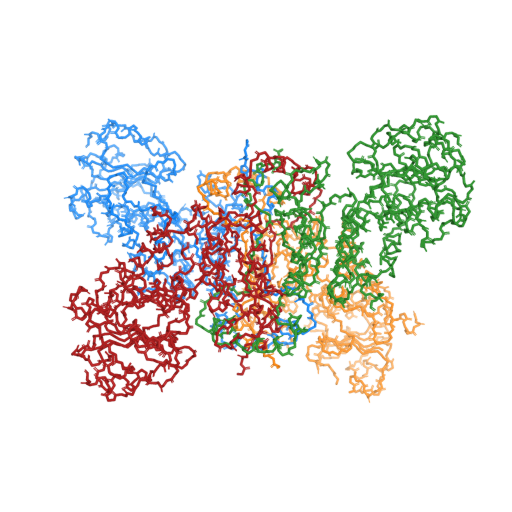 361 ASP D C 1
ATOM 11023 O O . ASP D 1 373 ? -3.637 31.435 -0.290 1.00 69.25 361 ASP D O 1
ATOM 11036 N N . LYS D 1 375 ? -3.187 30.887 2.760 1.00 65.36 363 LYS D N 1
ATOM 11037 C CA . LYS D 1 375 ? -2.202 29.885 3.139 1.00 66.69 363 LYS D CA 1
ATOM 11038 C C . LYS D 1 375 ? -1.074 29.769 2.111 1.00 65.06 363 LYS D C 1
ATOM 11039 O O . LYS D 1 375 ? 0.087 29.559 2.511 1.00 64.05 363 LYS D O 1
ATOM 11045 N N . VAL D 1 376 ? -1.380 29.936 0.817 1.00 63.96 364 VAL D N 1
ATOM 11046 C CA . VAL D 1 376 ? -0.336 29.771 -0.206 1.00 64.88 364 VAL D CA 1
ATOM 11047 C C . VAL D 1 376 ? 0.773 30.771 0.048 1.00 64.63 364 VAL D C 1
ATOM 11048 O O . VAL D 1 376 ? 1.942 30.430 0.033 1.00 64.74 364 VAL D O 1
ATOM 11052 N N . HIS D 1 377 ? 0.396 32.015 0.275 1.00 63.87 365 HIS D N 1
ATOM 11053 C CA . HIS D 1 377 ? 1.363 33.087 0.426 1.00 62.63 365 HIS D CA 1
ATOM 11054 C C . HIS D 1 377 ? 2.212 32.896 1.667 1.00 63.30 365 HIS D C 1
ATOM 11055 O O . HIS D 1 377 ? 3.414 33.117 1.656 1.00 65.02 365 HIS D O 1
ATOM 11062 N N . LEU D 1 378 ? 1.585 32.413 2.717 1.00 62.88 366 LEU D N 1
ATOM 11063 C CA . LEU D 1 378 ? 2.300 32.013 3.896 1.00 63.02 366 LEU D CA 1
ATOM 11064 C C . LEU D 1 378 ? 3.309 30.929 3.635 1.00 63.39 366 LEU D C 1
ATOM 11065 O O . LEU D 1 378 ? 4.477 31.030 4.049 1.00 65.36 366 LEU D O 1
ATOM 11070 N N . ASN D 1 379 ? 2.874 29.877 2.969 1.00 62.63 367 ASN D N 1
ATOM 11071 C CA . ASN D 1 379 ? 3.774 28.752 2.761 1.00 63.40 367 ASN D CA 1
ATOM 11072 C C . ASN D 1 379 ? 4.915 29.128 1.820 1.00 62.61 367 ASN D C 1
ATOM 11073 O O . ASN D 1 379 ? 6.039 28.728 2.048 1.00 65.05 367 ASN D O 1
ATOM 11078 N N . VAL D 1 380 ? 4.654 29.935 0.809 1.00 61.99 368 VAL D N 1
ATOM 11079 C CA . VAL D 1 380 ? 5.734 30.355 -0.090 1.00 62.18 368 VAL D CA 1
ATOM 11080 C C . VAL D 1 380 ? 6.721 31.222 0.691 1.00 62.88 368 VAL D C 1
ATOM 11081 O O . VAL D 1 380 ? 7.911 31.013 0.612 1.00 63.49 368 VAL D O 1
ATOM 11085 N N . TYR D 1 381 ? 6.212 32.188 1.448 1.00 62.89 369 TYR D N 1
ATOM 11086 C CA . TYR D 1 381 ? 7.030 33.000 2.305 1.00 63.83 369 TYR D CA 1
ATOM 11087 C C . TYR D 1 381 ? 7.941 32.133 3.176 1.00 65.22 369 TYR D C 1
ATOM 11088 O O . TYR D 1 381 ? 9.158 32.323 3.278 1.00 66.65 369 TYR D O 1
ATOM 11097 N N . THR D 1 382 ? 7.338 31.199 3.870 1.00 66.75 370 THR D N 1
ATOM 11098 C CA . THR D 1 382 ? 8.106 30.370 4.769 1.00 65.47 370 THR D CA 1
ATOM 11099 C C . THR D 1 382 ? 9.170 29.605 4.030 1.00 63.57 370 THR D C 1
ATOM 11100 O O . THR D 1 382 ? 10.258 29.432 4.514 1.00 63.44 370 THR D O 1
ATOM 11104 N N . ALA D 1 383 ? 8.801 29.071 2.879 1.00 62.90 371 ALA D N 1
ATOM 11105 C CA . ALA D 1 383 ? 9.677 28.194 2.118 1.00 62.97 371 ALA D CA 1
ATOM 11106 C C . ALA D 1 383 ? 10.912 28.963 1.655 1.00 62.86 371 ALA D C 1
ATOM 11107 O O . ALA D 1 383 ? 12.041 28.529 1.826 1.00 61.87 371 ALA D O 1
ATOM 11109 N N . VAL D 1 384 ? 10.670 30.169 1.157 1.00 61.93 372 VAL D N 1
ATOM 11110 C CA . VAL D 1 384 ? 11.707 31.031 0.666 1.00 61.61 372 VAL D CA 1
ATOM 11111 C C . VAL D 1 384 ? 12.577 31.577 1.804 1.00 63.26 372 VAL D C 1
ATOM 11112 O O . VAL D 1 384 ? 13.811 31.552 1.725 1.00 61.93 372 VAL D O 1
ATOM 11116 N N . LYS D 1 385 ? 11.956 32.035 2.884 1.00 65.24 373 LYS D N 1
ATOM 11117 C CA . LYS D 1 385 ? 12.724 32.511 4.072 1.00 66.22 373 LYS D CA 1
ATOM 11118 C C . LYS D 1 385 ? 13.695 31.396 4.533 1.00 64.85 373 LYS D C 1
ATOM 11119 O O . LYS D 1 385 ? 14.857 31.673 4.805 1.00 66.63 373 LYS D O 1
ATOM 11122 N N . GLY D 1 386 ? 13.240 30.147 4.560 1.00 63.66 374 GLY D N 1
ATOM 11123 C CA . GLY D 1 386 ? 14.040 29.078 5.126 1.00 62.80 374 GLY D CA 1
ATOM 11124 C C . GLY D 1 386 ? 15.130 28.491 4.269 1.00 63.77 374 GLY D C 1
ATOM 11125 O O . GLY D 1 386 ? 15.905 27.695 4.765 1.00 64.65 374 GLY D O 1
ATOM 11126 N N . SER D 1 387 ? 15.201 28.847 2.990 1.00 65.92 375 SER D N 1
ATOM 11127 C CA . SER D 1 387 ? 16.125 28.199 2.053 1.00 68.32 375 SER D CA 1
ATOM 11128 C C . SER D 1 387 ? 17.397 28.879 1.727 1.00 71.58 375 SER D C 1
ATOM 11129 O O . SER D 1 387 ? 17.421 30.017 1.463 1.00 71.84 375 SER D O 1
ATOM 11132 N N . ALA D 1 388 ? 18.460 28.102 1.578 1.00 79.02 376 ALA D N 1
ATOM 11133 C CA . ALA D 1 388 ? 19.747 28.628 1.066 1.00 80.57 376 ALA D CA 1
ATOM 11134 C C . ALA D 1 388 ? 19.954 28.174 -0.394 1.00 80.96 376 ALA D C 1
ATOM 11135 O O . ALA D 1 388 ? 19.997 29.014 -1.297 1.00 82.21 376 ALA D O 1
#

Organism: Thermotoga maritima (strain ATCC 43589 / DSM 3109 / JCM 10099 / NBRC 100826 / MSB8) (NCBI:txid243274)